Protein 5FYP (pdb70)

Structure (mmCIF, N/CA/C/O backbone):
data_5FYP
#
_entry.id   5FYP
#
_cell.length_a   135.210
_cell.length_b   135.210
_cell.length_c   112.470
_cell.angle_alpha   90.00
_cell.angle_beta   90.00
_cell.angle_gamma   90.00
#
_symmetry.space_group_name_H-M   'P 43 21 2'
#
loop_
_entity.id
_entity.type
_entity.pdbx_description
1 polymer 'PHOSPHOINOSITOL-SPECIFIC PHOSPHOLIPASE C'
2 non-polymer 'SULFATE ION'
3 non-polymer 'THIOCYANATE ION'
4 non-polymer DI(HYDROXYETHYL)ETHER
5 non-polymer 'CALCIUM ION'
6 water water
#
loop_
_atom_site.group_PDB
_atom_site.id
_atom_site.type_symbol
_atom_site.label_atom_id
_atom_site.label_alt_id
_atom_site.label_comp_id
_atom_site.label_asym_id
_atom_site.label_entity_id
_atom_site.label_seq_id
_atom_site.pdbx_PDB_ins_code
_atom_site.Cartn_x
_atom_site.Cartn_y
_atom_site.Cartn_z
_atom_site.occupancy
_atom_site.B_iso_or_equiv
_atom_site.auth_seq_id
_atom_site.auth_comp_id
_atom_site.auth_asym_id
_atom_site.auth_atom_id
_atom_site.pdbx_PDB_model_num
ATOM 1 N N . GLN A 1 2 ? 60.380 -33.475 -27.864 1.00 31.11 2 GLN A N 1
ATOM 2 C CA . GLN A 1 2 ? 58.924 -33.098 -27.788 1.00 28.99 2 GLN A CA 1
ATOM 3 C C . GLN A 1 2 ? 58.299 -33.627 -26.491 1.00 23.90 2 GLN A C 1
ATOM 4 O O . GLN A 1 2 ? 58.383 -34.828 -26.203 1.00 28.08 2 GLN A O 1
ATOM 10 N N . GLU A 1 3 ? 57.684 -32.754 -25.697 1.00 22.20 3 GLU A N 1
ATOM 11 C CA . GLU A 1 3 ? 57.125 -33.208 -24.409 1.00 18.10 3 GLU A CA 1
ATOM 12 C C . GLU A 1 3 ? 55.896 -34.080 -24.614 1.00 18.78 3 GLU A C 1
ATOM 13 O O . GLU A 1 3 ? 55.267 -34.046 -25.659 1.00 19.84 3 GLU A O 1
ATOM 19 N N . SER A 1 4 ? 55.515 -34.825 -23.585 1.00 19.47 4 SER A N 1
ATOM 20 C CA . SER A 1 4 ? 54.339 -35.682 -23.693 1.00 20.20 4 SER A CA 1
ATOM 21 C C . SER A 1 4 ? 53.524 -35.821 -22.402 1.00 19.68 4 SER A C 1
ATOM 22 O O . SER A 1 4 ? 53.180 -36.936 -22.001 1.00 24.22 4 SER A O 1
ATOM 25 N N . PRO A 1 5 ? 53.164 -34.697 -21.745 1.00 19.87 5 PRO A N 1
ATOM 26 C CA . PRO A 1 5 ? 52.270 -34.831 -20.595 1.00 21.50 5 PRO A CA 1
ATOM 27 C C . PRO A 1 5 ? 50.932 -35.380 -21.082 1.00 19.74 5 PRO A C 1
ATOM 28 O O . PRO A 1 5 ? 50.503 -35.124 -22.194 1.00 17.25 5 PRO A O 1
ATOM 32 N N . ALA A 1 6 ? 50.236 -36.067 -20.205 1.00 17.45 6 ALA A N 1
ATOM 33 C CA . ALA A 1 6 ? 48.981 -36.757 -20.564 1.00 20.59 6 ALA A CA 1
ATOM 34 C C . ALA A 1 6 ? 47.890 -35.835 -21.069 1.00 16.55 6 ALA A C 1
ATOM 35 O O . ALA A 1 6 ? 47.053 -36.255 -21.860 1.00 19.41 6 ALA A O 1
ATOM 37 N N . PHE A 1 7 ? 47.901 -34.581 -20.639 1.00 13.72 7 PHE A N 1
ATOM 38 C CA . PHE A 1 7 ? 46.829 -33.669 -20.996 1.00 12.64 7 PHE A CA 1
ATOM 39 C C . PHE A 1 7 ? 46.883 -33.192 -22.440 1.00 11.70 7 PHE A C 1
ATOM 40 O O . PHE A 1 7 ? 45.932 -32.547 -22.899 1.00 12.95 7 PHE A O 1
ATOM 48 N N . ILE A 1 8 ? 47.975 -33.461 -23.148 1.00 10.83 8 ILE A N 1
ATOM 49 C CA . ILE A 1 8 ? 48.119 -32.996 -24.544 1.00 11.02 8 ILE A CA 1
ATOM 50 C C . ILE A 1 8 ? 47.807 -34.163 -25.479 1.00 12.45 8 ILE A C 1
ATOM 51 O O . ILE A 1 8 ? 48.462 -35.191 -25.467 1.00 14.07 8 ILE A O 1
ATOM 56 N N . ASP A 1 9 ? 46.793 -33.984 -26.303 1.00 12.39 9 ASP A N 1
ATOM 57 C CA . ASP A 1 9 ? 46.506 -34.979 -27.351 1.00 13.33 9 ASP A CA 1
ATOM 58 C C . ASP A 1 9 ? 47.707 -35.011 -28.304 1.00 13.16 9 ASP A C 1
ATOM 59 O O . ASP A 1 9 ? 48.034 -33.991 -28.864 1.00 14.51 9 ASP A O 1
ATOM 64 N N . PRO A 1 10 ? 48.320 -36.213 -28.526 1.00 15.71 10 PRO A N 1
ATOM 65 C CA . PRO A 1 10 ? 49.490 -36.271 -29.393 1.00 16.48 10 PRO A CA 1
ATOM 66 C C . PRO A 1 10 ? 49.234 -35.773 -30.828 1.00 15.77 10 PRO A C 1
ATOM 67 O O . PRO A 1 10 ? 50.160 -35.325 -31.490 1.00 16.81 10 PRO A O 1
ATOM 71 N N . ALA A 1 11 ? 47.978 -35.794 -31.273 1.00 14.59 11 ALA A N 1
ATOM 72 C CA . ALA A 1 11 ? 47.632 -35.276 -32.608 1.00 11.80 11 ALA A CA 1
ATOM 73 C C . ALA A 1 11 ? 47.864 -33.758 -32.704 1.00 13.46 11 ALA A C 1
ATOM 74 O O . ALA A 1 11 ? 47.924 -33.213 -33.808 1.00 15.29 11 ALA A O 1
ATOM 76 N N . SER A 1 12 ? 47.981 -33.084 -31.564 1.00 12.80 12 SER A N 1
ATOM 77 C CA . SER A 1 12 ? 48.192 -31.650 -31.558 1.00 12.84 12 SER A CA 1
ATOM 78 C C . SER A 1 12 ? 49.508 -31.223 -32.218 1.00 12.41 12 SER A C 1
ATOM 79 O O . SER A 1 12 ? 49.598 -30.146 -32.787 1.00 12.89 12 SER A O 1
ATOM 82 N N . TRP A 1 13 ? 50.534 -32.054 -32.105 1.00 13.88 13 TRP A N 1
ATOM 83 C CA . TRP A 1 13 ? 51.875 -31.635 -32.471 1.00 14.46 13 TRP A CA 1
ATOM 84 C C . TRP A 1 13 ? 52.020 -31.268 -33.938 1.00 14.61 13 TRP A C 1
ATOM 85 O O . TRP A 1 13 ? 52.672 -30.281 -34.265 1.00 14.35 13 TRP A O 1
ATOM 96 N N A ASN A 1 14 ? 51.377 -32.036 -34.810 0.50 14.38 14 ASN A N 1
ATOM 97 N N B ASN A 1 14 ? 51.375 -32.032 -34.813 0.50 14.83 14 ASN A N 1
ATOM 98 C CA A ASN A 1 14 ? 51.420 -31.763 -36.243 0.50 13.86 14 ASN A CA 1
ATOM 99 C CA B ASN A 1 14 ? 51.410 -31.734 -36.248 0.50 14.24 14 ASN A CA 1
ATOM 100 C C A ASN A 1 14 ? 50.271 -30.871 -36.720 0.50 13.91 14 ASN A C 1
ATOM 101 C C B ASN A 1 14 ? 50.270 -30.859 -36.723 0.50 14.37 14 ASN A C 1
ATOM 102 O O A ASN A 1 14 ? 50.078 -30.722 -37.919 0.50 16.40 14 ASN A O 1
ATOM 103 O O B ASN A 1 14 ? 50.076 -30.719 -37.921 0.50 16.85 14 ASN A O 1
ATOM 112 N N . THR A 1 15 ? 49.563 -30.220 -35.794 1.00 12.47 15 THR A N 1
ATOM 113 C CA . THR A 1 15 ? 48.451 -29.354 -36.145 1.00 11.47 15 THR A CA 1
ATOM 114 C C . THR A 1 15 ? 48.918 -27.905 -36.098 1.00 10.99 15 THR A C 1
ATOM 115 O O . THR A 1 15 ? 49.566 -27.501 -35.145 1.00 11.43 15 THR A O 1
ATOM 119 N N . PRO A 1 16 ? 48.536 -27.072 -37.092 1.00 11.09 16 PRO A N 1
ATOM 120 C CA . PRO A 1 16 ? 48.767 -25.639 -36.996 1.00 10.41 16 PRO A CA 1
ATOM 121 C C . PRO A 1 16 ? 48.231 -25.084 -35.684 1.00 9.85 16 PRO A C 1
ATOM 122 O O . PRO A 1 16 ? 47.173 -25.514 -35.232 1.00 9.66 16 PRO A O 1
ATOM 126 N N . PHE A 1 17 ? 48.926 -24.123 -35.107 1.00 9.14 17 PHE A N 1
ATOM 127 C CA . PHE A 1 17 ? 48.514 -23.609 -33.799 1.00 8.87 17 PHE A CA 1
ATOM 128 C C . PHE A 1 17 ? 47.079 -23.114 -33.775 1.00 8.38 17 PHE A C 1
ATOM 129 O O . PHE A 1 17 ? 46.371 -23.286 -32.782 1.00 8.67 17 PHE A O 1
ATOM 137 N N . ASN A 1 18 ? 46.653 -22.486 -34.874 1.00 8.33 18 ASN A N 1
ATOM 138 C CA . ASN A 1 18 ? 45.286 -21.992 -34.988 1.00 8.19 18 ASN A CA 1
ATOM 139 C C . ASN A 1 18 ? 44.231 -23.096 -35.070 1.00 8.71 18 ASN A C 1
ATOM 140 O O . ASN A 1 18 ? 43.051 -22.818 -34.888 1.00 8.99 18 ASN A O 1
ATOM 145 N N . GLY A 1 19 ? 44.663 -24.328 -35.356 1.00 8.32 19 GLY A N 1
ATOM 146 C CA . GLY A 1 19 ? 43.757 -25.486 -35.341 1.00 9.17 19 GLY A CA 1
ATOM 147 C C . GLY A 1 19 ? 43.718 -26.249 -34.051 1.00 8.77 19 GLY A C 1
ATOM 148 O O . GLY A 1 19 ? 43.131 -27.349 -34.030 1.00 10.02 19 GLY A O 1
ATOM 149 N N . ILE A 1 20 ? 44.299 -25.697 -32.985 1.00 8.68 20 ILE A N 1
ATOM 150 C CA . ILE A 1 20 ? 44.372 -26.364 -31.691 1.00 9.16 20 ILE A CA 1
ATOM 151 C C . ILE A 1 20 ? 43.487 -25.623 -30.675 1.00 8.58 20 ILE A C 1
ATOM 152 O O . ILE A 1 20 ? 43.552 -24.395 -30.547 1.00 8.71 20 ILE A O 1
ATOM 157 N N . ALA A 1 21 ? 42.677 -26.398 -29.968 1.00 8.85 21 ALA A N 1
ATOM 158 C CA . ALA A 1 21 ? 41.858 -25.927 -28.851 1.00 8.56 21 ALA A CA 1
ATOM 159 C C . ALA A 1 21 ? 42.574 -26.229 -27.535 1.00 8.65 21 ALA A C 1
ATOM 160 O O . ALA A 1 21 ? 43.138 -27.320 -27.344 1.00 9.57 21 ALA A O 1
ATOM 162 N N . GLN A 1 22 ? 42.467 -25.292 -26.610 1.00 8.33 22 GLN A N 1
ATOM 163 C CA . GLN A 1 22 ? 43.096 -25.388 -25.308 1.00 8.09 22 GLN A CA 1
ATOM 164 C C . GLN A 1 22 ? 42.168 -24.951 -24.202 1.00 7.63 22 GLN A C 1
ATOM 165 O O . GLN A 1 22 ? 41.426 -23.955 -24.330 1.00 8.20 22 GLN A O 1
ATOM 171 N N . VAL A 1 23 ? 42.328 -25.578 -23.055 1.00 7.98 23 VAL A N 1
ATOM 172 C CA . VAL A 1 23 ? 41.913 -25.009 -21.769 1.00 7.90 23 VAL A CA 1
ATOM 173 C C . VAL A 1 23 ? 42.991 -24.005 -21.356 1.00 7.83 23 VAL A C 1
ATOM 174 O O . VAL A 1 23 ? 44.181 -24.336 -21.323 1.00 8.66 23 VAL A O 1
ATOM 178 N N . ALA A 1 24 ? 42.551 -22.795 -21.046 1.00 7.76 24 ALA A N 1
ATOM 179 C CA . ALA A 1 24 ? 43.408 -21.724 -20.547 1.00 7.66 24 ALA A CA 1
ATOM 180 C C . ALA A 1 24 ? 42.979 -21.399 -19.132 1.00 7.53 24 ALA A C 1
ATOM 181 O O . ALA A 1 24 ? 41.845 -21.646 -18.719 1.00 8.19 24 ALA A O 1
ATOM 183 N N . CYS A 1 25 ? 43.883 -20.791 -18.363 1.00 8.24 25 CYS A N 1
ATOM 184 C CA . CYS A 1 25 ? 43.480 -20.296 -17.065 1.00 8.79 25 CYS A CA 1
ATOM 185 C C . CYS A 1 25 ? 42.745 -18.967 -17.207 1.00 9.42 25 CYS A C 1
ATOM 186 O O . CYS A 1 25 ? 42.827 -18.332 -18.215 1.00 14.50 25 CYS A O 1
ATOM 189 N N . HIS A 1 26 ? 42.065 -18.559 -16.147 1.00 7.76 26 HIS A N 1
ATOM 190 C CA . HIS A 1 26 ? 41.547 -17.217 -16.017 1.00 7.52 26 HIS A CA 1
ATOM 191 C C . HIS A 1 26 ? 42.132 -16.626 -14.725 1.00 7.16 26 HIS A C 1
ATOM 192 O O . HIS A 1 26 ? 41.833 -17.114 -13.629 1.00 8.64 26 HIS A O 1
ATOM 199 N N . ASN A 1 27 ? 43.006 -15.633 -14.851 1.00 7.64 27 ASN A N 1
ATOM 200 C CA . ASN A 1 27 ? 43.576 -14.957 -13.686 1.00 7.80 27 ASN A CA 1
ATOM 201 C C . ASN A 1 27 ? 44.324 -15.901 -12.750 1.00 8.53 27 ASN A C 1
ATOM 202 O O . ASN A 1 27 ? 44.318 -15.723 -11.517 1.00 9.25 27 ASN A O 1
ATOM 207 N N . CYS A 1 28 ? 45.053 -16.873 -13.309 1.00 8.32 28 CYS A N 1
ATOM 208 C CA . CYS A 1 28 ? 45.715 -17.873 -12.464 1.00 9.08 28 CYS A CA 1
ATOM 209 C C . CYS A 1 28 ? 46.922 -17.431 -11.674 1.00 9.25 28 CYS A C 1
ATOM 210 O O . CYS A 1 28 ? 47.498 -18.235 -10.948 1.00 11.52 28 CYS A O 1
ATOM 213 N N . TYR A 1 29 ? 47.287 -16.163 -11.809 1.00 8.86 29 TYR A N 1
ATOM 214 C CA . TYR A 1 29 ? 48.236 -15.530 -10.893 1.00 8.90 29 TYR A CA 1
ATOM 215 C C . TYR A 1 29 ? 47.661 -15.285 -9.494 1.00 9.78 29 TYR A C 1
ATOM 216 O O . TYR A 1 29 ? 48.407 -14.998 -8.553 1.00 10.43 29 TYR A O 1
ATOM 225 N N . GLU A 1 30 ? 46.354 -15.342 -9.344 1.00 9.09 30 GLU A N 1
ATOM 226 C CA . GLU A 1 30 ? 45.741 -15.142 -8.040 1.00 9.31 30 GLU A CA 1
ATOM 227 C C . GLU A 1 30 ? 45.935 -16.374 -7.162 1.00 11.00 30 GLU A C 1
ATOM 228 O O . GLU A 1 30 ? 45.777 -17.521 -7.595 1.00 11.29 30 GLU A O 1
ATOM 234 N N . LYS A 1 31 ? 46.275 -16.103 -5.898 1.00 11.89 31 LYS A N 1
ATOM 235 C CA . LYS A 1 31 ? 46.559 -17.166 -4.940 1.00 11.76 31 LYS A CA 1
ATOM 236 C C . LYS A 1 31 ? 45.416 -18.155 -4.815 1.00 11.90 31 LYS A C 1
ATOM 237 O O . LYS A 1 31 ? 45.614 -19.339 -4.547 1.00 13.78 31 LYS A O 1
ATOM 243 N N . GLN A 1 32 ? 44.190 -17.665 -4.967 1.00 11.38 32 GLN A N 1
ATOM 244 C CA . GLN A 1 32 ? 43.008 -18.520 -4.836 1.00 12.84 32 GLN A CA 1
ATOM 245 C C . GLN A 1 32 ? 42.863 -19.558 -5.940 1.00 12.37 32 GLN A C 1
ATOM 246 O O . GLN A 1 32 ? 42.119 -20.520 -5.777 1.00 15.22 32 GLN A O 1
ATOM 252 N N . TYR A 1 33 ? 43.548 -19.367 -7.071 1.00 11.30 33 TYR A N 1
ATOM 253 C CA . TYR A 1 33 ? 43.388 -20.281 -8.209 1.00 11.56 33 TYR A CA 1
ATOM 254 C C . TYR A 1 33 ? 44.551 -21.253 -8.400 1.00 11.04 33 TYR A C 1
ATOM 255 O O . TYR A 1 33 ? 44.406 -22.250 -9.097 1.00 12.25 33 TYR A O 1
ATOM 264 N N . ALA A 1 34 ? 45.681 -20.989 -7.739 1.00 11.68 34 ALA A N 1
ATOM 265 C CA . ALA A 1 34 ? 46.843 -21.880 -7.841 1.00 12.22 34 ALA A CA 1
ATOM 266 C C . ALA A 1 34 ? 47.790 -21.530 -6.702 1.00 11.78 34 ALA A C 1
ATOM 267 O O . ALA A 1 34 ? 47.936 -20.355 -6.354 1.00 13.43 34 ALA A O 1
ATOM 269 N N . ASN A 1 35 ? 48.471 -22.534 -6.177 1.00 14.04 35 ASN A N 1
ATOM 270 C CA . ASN A 1 35 ? 49.394 -22.292 -5.060 1.00 16.39 35 ASN A CA 1
ATOM 271 C C . ASN A 1 35 ? 50.650 -21.529 -5.507 1.00 13.91 35 ASN A C 1
ATOM 272 O O . ASN A 1 35 ? 51.130 -20.663 -4.795 1.00 17.67 35 ASN A O 1
ATOM 277 N N . THR A 1 36 ? 51.120 -21.838 -6.712 1.00 12.58 36 THR A N 1
ATOM 278 C CA . THR A 1 36 ? 52.218 -21.107 -7.346 1.00 11.97 36 THR A CA 1
ATOM 279 C C . THR A 1 36 ? 51.848 -20.875 -8.796 1.00 10.22 36 THR A C 1
ATOM 280 O O . THR A 1 36 ? 51.141 -21.684 -9.418 1.00 10.99 36 THR A O 1
ATOM 284 N N . PHE A 1 37 ? 52.371 -19.814 -9.371 1.00 9.39 37 PHE A N 1
ATOM 285 C CA . PHE A 1 37 ? 52.128 -19.529 -10.783 1.00 10.13 37 PHE A CA 1
ATOM 286 C C . PHE A 1 37 ? 52.710 -20.675 -11.634 1.00 10.02 37 PHE A C 1
ATOM 287 O O . PHE A 1 37 ? 52.061 -21.152 -12.568 1.00 10.76 37 PHE A O 1
ATOM 295 N N A SER A 1 38 ? 53.920 -21.115 -11.289 0.50 11.79 38 SER A N 1
ATOM 296 N N B SER A 1 38 ? 53.927 -21.122 -11.287 0.50 10.79 38 SER A N 1
ATOM 297 C CA A SER A 1 38 ? 54.579 -22.168 -12.064 0.50 13.39 38 SER A CA 1
ATOM 298 C CA B SER A 1 38 ? 54.594 -22.190 -12.061 0.50 12.54 38 SER A CA 1
ATOM 299 C C A SER A 1 38 ? 53.771 -23.466 -12.078 0.50 11.75 38 SER A C 1
ATOM 300 C C B SER A 1 38 ? 53.767 -23.468 -12.082 0.50 11.40 38 SER A C 1
ATOM 301 O O A SER A 1 38 ? 53.776 -24.184 -13.083 0.50 12.00 38 SER A O 1
ATOM 302 O O B SER A 1 38 ? 53.774 -24.185 -13.083 0.50 11.56 38 SER A O 1
ATOM 307 N N . SER A 1 39 ? 53.066 -23.771 -10.984 1.00 10.98 39 SER A N 1
ATOM 308 C CA . SER A 1 39 ? 52.283 -25.006 -10.910 1.00 11.76 39 SER A CA 1
ATOM 309 C C . SER A 1 39 ? 51.173 -25.063 -11.953 1.00 10.66 39 SER A C 1
ATOM 310 O O . SER A 1 39 ? 50.724 -26.160 -12.287 1.00 11.42 39 SER A O 1
ATOM 313 N N . VAL A 1 40 ? 50.714 -23.913 -12.457 1.00 9.64 40 VAL A N 1
ATOM 314 C CA . VAL A 1 40 ? 49.657 -23.879 -13.465 1.00 10.04 40 VAL A CA 1
ATOM 315 C C . VAL A 1 40 ? 50.107 -24.699 -14.693 1.00 9.42 40 VAL A C 1
ATOM 316 O O . VAL A 1 40 ? 49.283 -25.364 -15.358 1.00 10.22 40 VAL A O 1
ATOM 320 N N . LEU A 1 41 ? 51.409 -24.661 -14.998 1.00 9.98 41 LEU A N 1
ATOM 321 C CA . LEU A 1 41 ? 51.987 -25.375 -16.131 1.00 10.07 41 LEU A CA 1
ATOM 322 C C . LEU A 1 41 ? 52.006 -26.904 -15.929 1.00 10.55 41 LEU A C 1
ATOM 323 O O . LEU A 1 41 ? 52.312 -27.651 -16.862 1.00 12.40 41 LEU A O 1
ATOM 328 N N . ASP A 1 42 ? 51.621 -27.393 -14.752 1.00 11.29 42 ASP A N 1
ATOM 329 C CA . ASP A 1 42 ? 51.352 -28.841 -14.628 1.00 11.55 42 ASP A CA 1
ATOM 330 C C . ASP A 1 42 ? 50.065 -29.256 -15.334 1.00 11.44 42 ASP A C 1
ATOM 331 O O . ASP A 1 42 ? 49.857 -30.445 -15.576 1.00 13.87 42 ASP A O 1
ATOM 336 N N . SER A 1 43 ? 49.215 -28.273 -15.664 1.00 10.88 43 SER A N 1
ATOM 337 C CA . SER A 1 43 ? 47.860 -28.545 -16.178 1.00 11.52 43 SER A CA 1
ATOM 338 C C . SER A 1 43 ? 47.542 -27.979 -17.543 1.00 10.34 43 SER A C 1
ATOM 339 O O . SER A 1 43 ? 46.740 -28.556 -18.256 1.00 10.66 43 SER A O 1
ATOM 342 N N . VAL A 1 44 ? 48.066 -26.795 -17.857 1.00 9.83 44 VAL A N 1
ATOM 343 C CA . VAL A 1 44 ? 47.724 -26.064 -19.088 1.00 9.20 44 VAL A CA 1
ATOM 344 C C . VAL A 1 44 ? 48.978 -25.395 -19.651 1.00 8.55 44 VAL A C 1
ATOM 345 O O . VAL A 1 44 ? 50.022 -25.335 -18.990 1.00 9.81 44 VAL A O 1
ATOM 349 N N . ARG A 1 45 ? 48.851 -24.825 -20.855 1.00 8.45 45 ARG A N 1
ATOM 350 C CA . ARG A 1 45 ? 49.908 -24.107 -21.552 1.00 8.59 45 ARG A CA 1
ATOM 351 C C . ARG A 1 45 ? 49.534 -22.662 -21.869 1.00 8.12 45 ARG A C 1
ATOM 352 O O . ARG A 1 45 ? 50.285 -21.993 -22.555 1.00 9.46 45 ARG A O 1
ATOM 360 N N . THR A 1 46 ? 48.417 -22.189 -21.327 1.00 8.10 46 THR A N 1
ATOM 361 C CA . THR A 1 46 ? 47.976 -20.792 -21.531 1.00 7.90 46 THR A CA 1
ATOM 362 C C . THR A 1 46 ? 47.629 -20.216 -20.189 1.00 7.73 46 THR A C 1
ATOM 363 O O . THR A 1 46 ? 46.727 -20.722 -19.496 1.00 8.50 46 THR A O 1
ATOM 367 N N . LEU A 1 47 ? 48.333 -19.137 -19.835 1.00 7.95 47 LEU A N 1
ATOM 368 C CA . LEU A 1 47 ? 48.284 -18.496 -18.501 1.00 8.89 47 LEU A CA 1
ATOM 369 C C . LEU A 1 47 ? 47.913 -17.045 -18.641 1.00 8.78 47 LEU A C 1
ATOM 370 O O . LEU A 1 47 ? 47.708 -16.551 -19.749 1.00 11.04 47 LEU A O 1
ATOM 375 N N . GLU A 1 48 ? 47.753 -16.345 -17.517 1.00 7.67 48 GLU A N 1
ATOM 376 C CA . GLU A 1 48 ? 47.277 -14.953 -17.528 1.00 7.69 48 GLU A CA 1
ATOM 377 C C . GLU A 1 48 ? 47.902 -14.193 -16.370 1.00 7.67 48 GLU A C 1
ATOM 378 O O . GLU A 1 48 ? 47.985 -14.708 -15.261 1.00 9.10 48 GLU A O 1
ATOM 384 N N . LEU A 1 49 ? 48.271 -12.946 -16.650 1.00 7.47 49 LEU A N 1
ATOM 385 C CA . LEU A 1 49 ? 48.776 -11.993 -15.680 1.00 7.81 49 LEU A CA 1
ATOM 386 C C . LEU A 1 49 ? 48.043 -10.681 -15.850 1.00 7.73 49 LEU A C 1
ATOM 387 O O . LEU A 1 49 ? 48.037 -10.131 -16.947 1.00 9.58 49 LEU A O 1
ATOM 392 N N . ASP A 1 50 ? 47.495 -10.130 -14.752 1.00 7.96 50 ASP A N 1
ATOM 393 C CA . ASP A 1 50 ? 46.948 -8.773 -14.757 1.00 7.94 50 ASP A CA 1
ATOM 394 C C . ASP A 1 50 ? 48.030 -7.834 -14.248 1.00 7.98 50 ASP A C 1
ATOM 395 O O . ASP A 1 50 ? 48.575 -8.062 -13.149 1.00 10.26 50 ASP A O 1
ATOM 400 N N . PHE A 1 51 ? 48.334 -6.774 -15.014 1.00 7.80 51 PHE A N 1
ATOM 401 C CA . PHE A 1 51 ? 49.479 -5.949 -14.631 1.00 7.95 51 PHE A CA 1
ATOM 402 C C . PHE A 1 51 ? 49.146 -4.474 -14.597 1.00 7.92 51 PHE A C 1
ATOM 403 O O . PHE A 1 51 ? 48.434 -3.930 -15.449 1.00 8.35 51 PHE A O 1
ATOM 411 N N . TRP A 1 52 ? 49.690 -3.845 -13.565 1.00 8.08 52 TRP A N 1
ATOM 412 C CA . TRP A 1 52 ? 49.403 -2.453 -13.168 1.00 8.81 52 TRP A CA 1
ATOM 413 C C . TRP A 1 52 ? 50.677 -1.654 -13.207 1.00 9.11 52 TRP A C 1
ATOM 414 O O . TRP A 1 52 ? 51.763 -2.132 -12.838 1.00 9.86 52 TRP A O 1
ATOM 425 N N . ASP A 1 53 ? 50.558 -0.399 -13.625 1.00 9.17 53 ASP A N 1
ATOM 426 C CA . ASP A 1 53 ? 51.689 0.522 -13.574 1.00 9.98 53 ASP A CA 1
ATOM 427 C C . ASP A 1 53 ? 52.007 0.973 -12.149 1.00 10.83 53 ASP A C 1
ATOM 428 O O . ASP A 1 53 ? 53.155 1.175 -11.775 1.00 12.79 53 ASP A O 1
ATOM 433 N N A GLN A 1 54 ? 50.950 1.198 -11.367 0.50 11.22 54 GLN A N 1
ATOM 434 N N B GLN A 1 54 ? 50.958 1.175 -11.360 0.50 9.50 54 GLN A N 1
ATOM 435 C CA A GLN A 1 54 ? 51.062 1.832 -10.047 0.50 13.50 54 GLN A CA 1
ATOM 436 C CA B GLN A 1 54 ? 51.107 1.791 -10.042 0.50 10.12 54 GLN A CA 1
ATOM 437 C C A GLN A 1 54 ? 50.816 0.801 -8.932 0.50 12.59 54 GLN A C 1
ATOM 438 C C B GLN A 1 54 ? 50.805 0.802 -8.924 0.50 10.91 54 GLN A C 1
ATOM 439 O O A GLN A 1 54 ? 50.215 -0.243 -9.159 0.50 12.52 54 GLN A O 1
ATOM 440 O O B GLN A 1 54 ? 50.213 -0.246 -9.155 0.50 10.65 54 GLN A O 1
ATOM 451 N N . ARG A 1 55 ? 51.269 1.123 -7.726 1.00 11.27 55 ARG A N 1
ATOM 452 C CA . ARG A 1 55 ? 51.061 0.267 -6.544 1.00 12.01 55 ARG A CA 1
ATOM 453 C C . ARG A 1 55 ? 49.607 0.260 -6.139 1.00 11.17 55 ARG A C 1
ATOM 454 O O . ARG A 1 55 ? 49.086 -0.757 -5.680 1.00 12.95 55 ARG A O 1
ATOM 462 N N . ASP A 1 56 ? 48.957 1.393 -6.299 1.00 14.37 56 ASP A N 1
ATOM 463 C CA . ASP A 1 56 ? 47.514 1.508 -6.220 1.00 14.81 56 ASP A CA 1
ATOM 464 C C . ASP A 1 56 ? 47.022 2.137 -7.513 1.00 15.84 56 ASP A C 1
ATOM 465 O O . ASP A 1 56 ? 47.608 1.882 -8.522 1.00 17.63 56 ASP A O 1
ATOM 470 N N . ALA A 1 57 ? 45.923 2.870 -7.507 1.00 17.24 57 ALA A N 1
ATOM 471 C CA . ALA A 1 57 ? 45.401 3.475 -8.720 1.00 20.38 57 ALA A CA 1
ATOM 472 C C . ALA A 1 57 ? 46.148 4.718 -9.165 1.00 15.82 57 ALA A C 1
ATOM 473 O O . ALA A 1 57 ? 46.005 5.126 -10.310 1.00 18.65 57 ALA A O 1
ATOM 475 N N . VAL A 1 58 ? 46.915 5.334 -8.267 1.00 14.23 58 VAL A N 1
ATOM 476 C CA . VAL A 1 58 ? 47.416 6.692 -8.491 1.00 13.83 58 VAL A CA 1
ATOM 477 C C . VAL A 1 58 ? 48.864 6.913 -8.104 1.00 12.69 58 VAL A C 1
ATOM 478 O O . VAL A 1 58 ? 49.368 8.021 -8.271 1.00 14.27 58 VAL A O 1
ATOM 482 N N . SER A 1 59 ? 49.538 5.907 -7.557 1.00 12.04 59 SER A N 1
ATOM 483 C CA . SER A 1 59 ? 50.844 6.129 -6.947 1.00 11.73 59 SER A CA 1
ATOM 484 C C . SER A 1 59 ? 51.694 4.877 -6.888 1.00 11.59 59 SER A C 1
ATOM 485 O O . SER A 1 59 ? 51.194 3.768 -6.888 1.00 12.30 59 SER A O 1
ATOM 488 N N . GLY A 1 60 ? 52.993 5.081 -6.762 1.00 11.47 60 GLY A N 1
ATOM 489 C CA . GLY A 1 60 ? 53.931 4.007 -6.477 1.00 9.89 60 GLY A CA 1
ATOM 490 C C . GLY A 1 60 ? 54.558 3.273 -7.631 1.00 11.48 60 GLY A C 1
ATOM 491 O O . GLY A 1 60 ? 55.272 2.297 -7.399 1.00 13.54 60 GLY A O 1
ATOM 492 N N . GLY A 1 61 ? 54.376 3.747 -8.847 1.00 12.40 61 GLY A N 1
ATOM 493 C CA . GLY A 1 61 ? 55.113 3.162 -9.972 1.00 14.20 61 GLY A CA 1
ATOM 494 C C . GLY A 1 61 ? 56.606 3.440 -9.971 1.00 14.38 61 GLY A C 1
ATOM 495 O O . GLY A 1 61 ? 57.071 4.377 -9.317 1.00 16.39 61 GLY A O 1
ATOM 496 N N . SER A 1 62 ? 57.341 2.608 -10.705 1.00 16.18 62 SER A N 1
ATOM 497 C CA . SER A 1 62 ? 58.773 2.825 -10.968 1.00 15.75 62 SER A CA 1
ATOM 498 C C . SER A 1 62 ? 59.092 2.487 -12.415 1.00 14.22 62 SER A C 1
ATOM 499 O O . SER A 1 62 ? 58.323 1.781 -13.087 1.00 13.85 62 SER A O 1
ATOM 502 N N . PRO A 1 63 ? 60.200 3.016 -12.932 1.00 14.95 63 PRO A N 1
ATOM 503 C CA . PRO A 1 63 ? 60.459 2.760 -14.350 1.00 14.09 63 PRO A CA 1
ATOM 504 C C . PRO A 1 63 ? 60.752 1.305 -14.633 1.00 13.11 63 PRO A C 1
ATOM 505 O O . PRO A 1 63 ? 61.342 0.615 -13.800 1.00 14.46 63 PRO A O 1
ATOM 509 N N . HIS A 1 64 ? 60.321 0.846 -15.799 1.00 12.22 64 HIS A N 1
ATOM 510 C CA . HIS A 1 64 ? 60.730 -0.478 -16.303 1.00 12.99 64 HIS A CA 1
ATOM 511 C C . HIS A 1 64 ? 60.199 -1.626 -15.452 1.00 12.33 64 HIS A C 1
ATOM 512 O O . HIS A 1 64 ? 60.770 -2.682 -15.439 1.00 17.89 64 HIS A O 1
ATOM 519 N N A HIS A 1 65 ? 59.111 -1.359 -14.735 0.50 12.15 65 HIS A N 1
ATOM 520 N N B HIS A 1 65 ? 59.133 -1.359 -14.706 0.50 11.51 65 HIS A N 1
ATOM 521 C CA A HIS A 1 65 ? 58.532 -2.251 -13.733 0.50 11.68 65 HIS A CA 1
ATOM 522 C CA B HIS A 1 65 ? 58.549 -2.320 -13.758 0.50 11.70 65 HIS A CA 1
ATOM 523 C C A HIS A 1 65 ? 57.034 -2.160 -13.759 0.50 10.45 65 HIS A C 1
ATOM 524 C C B HIS A 1 65 ? 57.045 -2.172 -13.750 0.50 10.68 65 HIS A C 1
ATOM 525 O O A HIS A 1 65 ? 56.504 -1.085 -13.954 0.50 10.80 65 HIS A O 1
ATOM 526 O O B HIS A 1 65 ? 56.524 -1.088 -13.954 0.50 10.74 65 HIS A O 1
ATOM 539 N N . TRP A 1 66 ? 56.368 -3.291 -13.538 1.00 9.57 66 TRP A N 1
ATOM 540 C CA . TRP A 1 66 ? 54.914 -3.314 -13.359 1.00 9.68 66 TRP A CA 1
ATOM 541 C C . TRP A 1 66 ? 54.584 -4.275 -12.216 1.00 10.12 66 TRP A C 1
ATOM 542 O O . TRP A 1 66 ? 55.335 -5.211 -11.961 1.00 10.85 66 TRP A O 1
ATOM 553 N N . PHE A 1 67 ? 53.431 -4.042 -11.579 1.00 9.17 67 PHE A N 1
ATOM 554 C CA . PHE A 1 67 ? 52.917 -4.881 -10.498 1.00 9.07 67 PHE A CA 1
ATOM 555 C C . PHE A 1 67 ? 51.955 -5.913 -11.069 1.00 9.10 67 PHE A C 1
ATOM 556 O O . PHE A 1 67 ? 51.347 -5.679 -12.126 1.00 9.39 67 PHE A O 1
ATOM 564 N N . VAL A 1 68 ? 51.744 -7.009 -10.337 1.00 9.20 68 VAL A N 1
ATOM 565 C CA . VAL A 1 68 ? 50.741 -8.011 -10.706 1.00 8.71 68 VAL A CA 1
ATOM 566 C C . VAL A 1 68 ? 49.797 -8.200 -9.524 1.00 9.40 68 VAL A C 1
ATOM 567 O O . VAL A 1 68 ? 50.210 -8.622 -8.440 1.00 9.61 68 VAL A O 1
ATOM 571 N N . ARG A 1 69 ? 48.518 -7.917 -9.783 1.00 8.78 69 ARG A N 1
ATOM 572 C CA . ARG A 1 69 ? 47.435 -8.059 -8.804 1.00 9.44 69 ARG A CA 1
ATOM 573 C C . ARG A 1 69 ? 46.112 -7.931 -9.539 1.00 9.38 69 ARG A C 1
ATOM 574 O O . ARG A 1 69 ? 46.081 -7.452 -10.691 1.00 9.86 69 ARG A O 1
ATOM 582 N N . HIS A 1 70 ? 45.028 -8.270 -8.853 1.00 10.31 70 HIS A N 1
ATOM 583 C CA . HIS A 1 70 ? 43.718 -8.169 -9.457 1.00 11.69 70 HIS A CA 1
ATOM 584 C C . HIS A 1 70 ? 43.079 -6.783 -9.311 1.00 13.93 70 HIS A C 1
ATOM 585 O O . HIS A 1 70 ? 42.595 -6.222 -10.291 1.00 18.46 70 HIS A O 1
ATOM 592 N N . ASN A 1 71 ? 43.064 -6.271 -8.096 1.00 15.17 71 ASN A N 1
ATOM 593 C CA . ASN A 1 71 ? 42.306 -5.062 -7.810 1.00 18.43 71 ASN A CA 1
ATOM 594 C C . ASN A 1 71 ? 43.133 -3.788 -7.899 1.00 14.35 71 ASN A C 1
ATOM 595 O O . ASN A 1 71 ? 44.337 -3.849 -7.833 1.00 13.63 71 ASN A O 1
ATOM 600 N N . PRO A 1 72 ? 42.473 -2.623 -8.080 1.00 15.14 72 PRO A N 1
ATOM 601 C CA . PRO A 1 72 ? 43.237 -1.373 -8.175 1.00 14.94 72 PRO A CA 1
ATOM 602 C C . PRO A 1 72 ? 44.108 -1.078 -6.983 1.00 14.52 72 PRO A C 1
ATOM 603 O O . PRO A 1 72 ? 45.183 -0.518 -7.148 1.00 15.78 72 PRO A O 1
ATOM 607 N N . GLY A 1 73 ? 43.647 -1.440 -5.795 1.00 17.43 73 GLY A N 1
ATOM 608 C CA . GLY A 1 73 ? 44.484 -1.279 -4.572 1.00 22.31 73 GLY A CA 1
ATOM 609 C C . GLY A 1 73 ? 44.288 0.057 -3.797 1.00 27.98 73 GLY A C 1
ATOM 610 O O . GLY A 1 73 ? 44.892 0.290 -2.700 1.00 32.71 73 GLY A O 1
ATOM 611 N N . SER A 1 78 ? 46.868 -3.968 -2.496 1.00 33.97 78 SER A N 1
ATOM 612 C CA . SER A 1 78 ? 47.696 -3.153 -3.409 1.00 24.98 78 SER A CA 1
ATOM 613 C C . SER A 1 78 ? 49.038 -3.838 -3.725 1.00 21.69 78 SER A C 1
ATOM 614 O O . SER A 1 78 ? 49.388 -4.886 -3.185 1.00 27.06 78 SER A O 1
ATOM 617 N N . GLY A 1 79 ? 49.807 -3.225 -4.608 1.00 17.63 79 GLY A N 1
ATOM 618 C CA . GLY A 1 79 ? 51.159 -3.700 -4.843 1.00 14.32 79 GLY A CA 1
ATOM 619 C C . GLY A 1 79 ? 51.086 -4.969 -5.633 1.00 12.06 79 GLY A C 1
ATOM 620 O O . GLY A 1 79 ? 50.435 -5.000 -6.658 1.00 12.27 79 GLY A O 1
ATOM 621 N N . ASN A 1 80 ? 51.802 -5.978 -5.146 1.00 11.53 80 ASN A N 1
ATOM 622 C CA . ASN A 1 80 ? 51.766 -7.292 -5.748 1.00 11.52 80 ASN A CA 1
ATOM 623 C C . ASN A 1 80 ? 50.926 -8.187 -4.884 1.00 11.56 80 ASN A C 1
ATOM 624 O O . ASN A 1 80 ? 51.105 -8.259 -3.669 1.00 14.06 80 ASN A O 1
ATOM 629 N N . ASP A 1 81 ? 49.978 -8.870 -5.505 1.00 11.58 81 ASP A N 1
ATOM 630 C CA . ASP A 1 81 ? 49.100 -9.823 -4.815 1.00 11.19 81 ASP A CA 1
ATOM 631 C C . ASP A 1 81 ? 48.911 -10.992 -5.763 1.00 10.64 81 ASP A C 1
ATOM 632 O O . ASP A 1 81 ? 48.067 -10.939 -6.667 1.00 10.92 81 ASP A O 1
ATOM 637 N N . ASN A 1 82 ? 49.799 -11.975 -5.657 1.00 10.24 82 ASN A N 1
ATOM 638 C CA . ASN A 1 82 ? 49.861 -13.040 -6.640 1.00 9.69 82 ASN A CA 1
ATOM 639 C C . ASN A 1 82 ? 50.669 -14.203 -6.082 1.00 9.66 82 ASN A C 1
ATOM 640 O O . ASN A 1 82 ? 51.263 -14.101 -5.012 1.00 11.71 82 ASN A O 1
ATOM 645 N N . ASN A 1 83 ? 50.694 -15.278 -6.859 1.00 9.76 83 ASN A N 1
ATOM 646 C CA . ASN A 1 83 ? 51.340 -16.547 -6.489 1.00 10.65 83 ASN A CA 1
ATOM 647 C C . ASN A 1 83 ? 52.676 -16.769 -7.196 1.00 10.72 83 ASN A C 1
ATOM 648 O O . ASN A 1 83 ? 53.167 -17.894 -7.235 1.00 11.33 83 ASN A O 1
ATOM 653 N N . CYS A 1 84 ? 53.271 -15.715 -7.742 1.00 10.82 84 CYS A N 1
ATOM 654 C CA . CYS A 1 84 ? 54.604 -15.808 -8.352 1.00 11.58 84 CYS A CA 1
ATOM 655 C C . CYS A 1 84 ? 55.706 -15.821 -7.301 1.00 12.29 84 CYS A C 1
ATOM 656 O O . CYS A 1 84 ? 55.521 -15.380 -6.175 1.00 14.21 84 CYS A O 1
ATOM 659 N N . THR A 1 85 ? 56.878 -16.311 -7.688 1.00 13.47 85 THR A N 1
ATOM 660 C CA . THR A 1 85 ? 58.065 -16.291 -6.801 1.00 19.20 85 THR A CA 1
ATOM 661 C C . THR A 1 85 ? 58.622 -14.877 -6.493 1.00 22.77 85 THR A C 1
ATOM 662 O O . THR A 1 85 ? 58.277 -13.905 -7.135 1.00 27.98 85 THR A O 1
ATOM 666 N N . LYS A 1 91 ? 60.248 -9.521 -3.951 1.00 26.91 91 LYS A N 1
ATOM 667 C CA . LYS A 1 91 ? 59.375 -8.737 -4.872 1.00 22.52 91 LYS A CA 1
ATOM 668 C C . LYS A 1 91 ? 58.790 -9.526 -6.051 1.00 16.35 91 LYS A C 1
ATOM 669 O O . LYS A 1 91 ? 59.417 -9.697 -7.116 1.00 20.07 91 LYS A O 1
ATOM 675 N N . ASN A 1 92 ? 57.538 -9.923 -5.901 1.00 13.10 92 ASN A N 1
ATOM 676 C CA . ASN A 1 92 ? 56.847 -10.738 -6.891 1.00 12.84 92 ASN A CA 1
ATOM 677 C C . ASN A 1 92 ? 56.045 -9.863 -7.870 1.00 11.80 92 ASN A C 1
ATOM 678 O O . ASN A 1 92 ? 54.824 -9.814 -7.838 1.00 12.14 92 ASN A O 1
ATOM 683 N N . ASP A 1 93 ? 56.793 -9.164 -8.709 1.00 11.06 93 ASP A N 1
ATOM 684 C CA . ASP A 1 93 ? 56.247 -8.228 -9.682 1.00 10.96 93 ASP A CA 1
ATOM 685 C C . ASP A 1 93 ? 56.043 -8.892 -11.043 1.00 11.20 93 ASP A C 1
ATOM 686 O O . ASP A 1 93 ? 56.189 -10.093 -11.187 1.00 11.74 93 ASP A O 1
ATOM 691 N N . LEU A 1 94 ? 55.751 -8.098 -12.070 1.00 9.89 94 LEU A N 1
ATOM 692 C CA . LEU A 1 94 ? 55.557 -8.659 -13.386 1.00 10.12 94 LEU A CA 1
ATOM 693 C C . LEU A 1 94 ? 56.769 -9.423 -13.852 1.00 10.01 94 LEU A C 1
ATOM 694 O O . LEU A 1 94 ? 56.688 -10.563 -14.332 1.00 10.51 94 LEU A O 1
ATOM 699 N N . GLU A 1 95 ? 57.936 -8.801 -13.708 1.00 10.39 95 GLU A N 1
ATOM 700 C CA . GLU A 1 95 ? 59.178 -9.457 -14.144 1.00 11.37 95 GLU A CA 1
ATOM 701 C C . GLU A 1 95 ? 59.372 -10.795 -13.450 1.00 11.39 95 GLU A C 1
ATOM 702 O O . GLU A 1 95 ? 59.787 -11.784 -14.065 1.00 11.78 95 GLU A O 1
ATOM 708 N N . ALA A 1 96 ? 59.069 -10.838 -12.156 1.00 12.56 96 ALA A N 1
ATOM 709 C CA . ALA A 1 96 ? 59.206 -12.099 -11.412 1.00 12.77 96 ALA A CA 1
ATOM 710 C C . ALA A 1 96 ? 58.267 -13.192 -11.963 1.00 11.96 96 ALA A C 1
ATOM 711 O O . ALA A 1 96 ? 58.649 -14.357 -12.138 1.00 13.30 96 ALA A O 1
ATOM 713 N N . CYS A 1 97 ? 57.029 -12.806 -12.228 1.00 11.02 97 CYS A N 1
ATOM 714 C CA . CYS A 1 97 ? 56.057 -13.731 -12.800 1.00 10.88 97 CYS A CA 1
ATOM 715 C C . CYS A 1 97 ? 56.509 -14.247 -14.171 1.00 10.79 97 CYS A C 1
ATOM 716 O O . CYS A 1 97 ? 56.403 -15.436 -14.471 1.00 11.73 97 CYS A O 1
ATOM 719 N N . LEU A 1 98 ? 56.997 -13.333 -14.994 1.00 10.53 98 LEU A N 1
ATOM 720 C CA . LEU A 1 98 ? 57.515 -13.726 -16.296 1.00 9.37 98 LEU A CA 1
ATOM 721 C C . LEU A 1 98 ? 58.706 -14.690 -16.153 1.00 11.30 98 LEU A C 1
ATOM 722 O O . LEU A 1 98 ? 58.815 -15.671 -16.898 1.00 12.86 98 LEU A O 1
ATOM 727 N N . ASN A 1 99 ? 59.588 -14.418 -15.201 1.00 11.60 99 ASN A N 1
ATOM 728 C CA . ASN A 1 99 ? 60.713 -15.318 -14.952 1.00 13.18 99 ASN A CA 1
ATOM 729 C C . ASN A 1 99 ? 60.306 -16.700 -14.477 1.00 13.90 99 ASN A C 1
ATOM 730 O O . ASN A 1 99 ? 60.962 -17.684 -14.835 1.00 14.84 99 ASN A O 1
ATOM 735 N N . ASP A 1 100 ? 59.188 -16.789 -13.756 1.00 12.90 100 ASP A N 1
ATOM 736 C CA . ASP A 1 100 ? 58.688 -18.122 -13.387 1.00 13.57 100 ASP A CA 1
ATOM 737 C C . ASP A 1 100 ? 58.367 -18.934 -14.655 1.00 13.59 100 ASP A C 1
ATOM 738 O O . ASP A 1 100 ? 58.669 -20.124 -14.743 1.00 14.26 100 ASP A O 1
ATOM 743 N N . VAL A 1 101 ? 57.793 -18.293 -15.666 1.00 12.39 101 VAL A N 1
ATOM 744 C CA . VAL A 1 101 ? 57.487 -18.962 -16.943 1.00 12.83 101 VAL A CA 1
ATOM 745 C C . VAL A 1 101 ? 58.781 -19.306 -17.673 1.00 12.78 101 VAL A C 1
ATOM 746 O O . VAL A 1 101 ? 58.944 -20.411 -18.184 1.00 14.29 101 VAL A O 1
ATOM 750 N N . LYS A 1 102 ? 59.687 -18.350 -17.735 1.00 12.13 102 LYS A N 1
ATOM 751 C CA . LYS A 1 102 ? 60.969 -18.552 -18.418 1.00 13.19 102 LYS A CA 1
ATOM 752 C C . LYS A 1 102 ? 61.729 -19.750 -17.817 1.00 13.99 102 LYS A C 1
ATOM 753 O O . LYS A 1 102 ? 62.247 -20.608 -18.519 1.00 15.10 102 LYS A O 1
ATOM 759 N N . ASN A 1 103 ? 61.766 -19.795 -16.489 1.00 14.01 103 ASN A N 1
ATOM 760 C CA . ASN A 1 103 ? 62.438 -20.882 -15.793 1.00 14.87 103 ASN A CA 1
ATOM 761 C C . ASN A 1 103 ? 61.774 -22.238 -16.030 1.00 15.29 103 ASN A C 1
ATOM 762 O O . ASN A 1 103 ? 62.458 -23.220 -16.251 1.00 17.03 103 ASN A O 1
ATOM 767 N N . TRP A 1 104 ? 60.440 -22.281 -15.995 1.00 13.32 104 TRP A N 1
ATOM 768 C CA . TRP A 1 104 ? 59.735 -23.529 -16.300 1.00 13.72 104 TRP A CA 1
ATOM 769 C C . TRP A 1 104 ? 60.091 -23.966 -17.722 1.00 14.44 104 TRP A C 1
ATOM 770 O O . TRP A 1 104 ? 60.394 -25.135 -17.982 1.00 14.88 104 TRP A O 1
ATOM 781 N N . SER A 1 105 ? 60.089 -23.016 -18.651 1.00 14.33 105 SER A N 1
ATOM 782 C CA . SER A 1 105 ? 60.434 -23.315 -20.054 1.00 14.23 105 SER A CA 1
ATOM 783 C C . SER A 1 105 ? 61.847 -23.925 -20.166 1.00 14.56 105 SER A C 1
ATOM 784 O O . SER A 1 105 ? 62.034 -24.959 -20.814 1.00 15.42 105 SER A O 1
ATOM 787 N N . ASP A 1 106 ? 62.826 -23.310 -19.509 1.00 15.84 106 ASP A N 1
ATOM 788 C CA . ASP A 1 106 ? 64.184 -23.849 -19.517 1.00 16.34 106 ASP A CA 1
ATOM 789 C C . ASP A 1 106 ? 64.269 -25.301 -18.988 1.00 15.93 106 ASP A C 1
ATOM 790 O O . ASP A 1 106 ? 65.057 -26.089 -19.453 1.00 22.53 106 ASP A O 1
ATOM 795 N N . LYS A 1 107 ? 63.423 -25.586 -17.999 1.00 15.82 107 LYS A N 1
ATOM 796 C CA . LYS A 1 107 ? 63.408 -26.926 -17.392 1.00 18.04 107 LYS A CA 1
ATOM 797 C C . LYS A 1 107 ? 62.634 -27.976 -18.188 1.00 18.05 107 LYS A C 1
ATOM 798 O O . LYS A 1 107 ? 62.718 -29.160 -17.874 1.00 19.87 107 LYS A O 1
ATOM 804 N N . HIS A 1 108 ? 61.908 -27.536 -19.218 1.00 17.32 108 HIS A N 1
ATOM 805 C CA . HIS A 1 108 ? 61.092 -28.431 -20.054 1.00 18.06 108 HIS A CA 1
ATOM 806 C C . HIS A 1 108 ? 61.360 -28.200 -21.529 1.00 17.82 108 HIS A C 1
ATOM 807 O O . HIS A 1 108 ? 60.476 -27.792 -22.272 1.00 17.99 108 HIS A O 1
ATOM 814 N N . PRO A 1 109 ? 62.594 -28.483 -21.969 1.00 20.61 109 PRO A N 1
ATOM 815 C CA . PRO A 1 109 ? 62.867 -28.400 -23.387 1.00 23.01 109 PRO A CA 1
ATOM 816 C C . PRO A 1 109 ? 61.863 -29.248 -24.186 1.00 20.26 109 PRO A C 1
ATOM 817 O O . PRO A 1 109 ? 61.426 -30.321 -23.751 1.00 23.60 109 PRO A O 1
ATOM 821 N N . GLY A 1 110 ? 61.468 -28.715 -25.322 1.00 19.90 110 GLY A N 1
ATOM 822 C CA . GLY A 1 110 ? 60.505 -29.395 -26.173 1.00 19.91 110 GLY A CA 1
ATOM 823 C C . GLY A 1 110 ? 59.065 -29.126 -25.799 1.00 18.38 110 GLY A C 1
ATOM 824 O O . GLY A 1 110 ? 58.175 -29.788 -26.317 1.00 18.61 110 GLY A O 1
ATOM 825 N N . HIS A 1 111 ? 58.830 -28.164 -24.902 1.00 15.09 111 HIS A N 1
ATOM 826 C CA . HIS A 1 111 ? 57.471 -27.957 -24.469 1.00 14.26 111 HIS A CA 1
ATOM 827 C C . HIS A 1 111 ? 56.558 -27.420 -25.567 1.00 11.59 111 HIS A C 1
ATOM 828 O O . HIS A 1 111 ? 56.979 -26.680 -26.467 1.00 13.00 111 HIS A O 1
ATOM 835 N N . PHE A 1 112 ? 55.297 -27.798 -25.474 1.00 11.74 112 PHE A N 1
ATOM 836 C CA . PHE A 1 112 ? 54.246 -27.194 -26.261 1.00 11.02 112 PHE A CA 1
ATOM 837 C C . PHE A 1 112 ? 54.295 -25.682 -26.047 1.00 10.46 112 PHE A C 1
ATOM 838 O O . PHE A 1 112 ? 54.583 -25.225 -24.934 1.00 11.63 112 PHE A O 1
ATOM 846 N N . PRO A 1 113 ? 54.060 -24.868 -27.085 1.00 10.54 113 PRO A N 1
ATOM 847 C CA . PRO A 1 113 ? 54.202 -23.429 -26.915 1.00 9.72 113 PRO A CA 1
ATOM 848 C C . PRO A 1 113 ? 53.333 -22.883 -25.791 1.00 8.70 113 PRO A C 1
ATOM 849 O O . PRO A 1 113 ? 52.160 -23.265 -25.665 1.00 9.99 113 PRO A O 1
ATOM 853 N N . ILE A 1 114 ? 53.917 -21.979 -25.007 1.00 9.10 114 ILE A N 1
ATOM 854 C CA . ILE A 1 114 ? 53.201 -21.332 -23.900 1.00 8.47 114 ILE A CA 1
ATOM 855 C C . ILE A 1 114 ? 52.649 -19.996 -24.376 1.00 8.15 114 ILE A C 1
ATOM 856 O O . ILE A 1 114 ? 53.385 -19.229 -24.976 1.00 9.80 114 ILE A O 1
ATOM 861 N N . THR A 1 115 ? 51.385 -19.755 -24.090 1.00 7.74 115 THR A N 1
ATOM 862 C CA . THR A 1 115 ? 50.756 -18.483 -24.403 1.00 7.62 115 THR A CA 1
ATOM 863 C C . THR A 1 115 ? 50.466 -17.765 -23.086 1.00 7.57 115 THR A C 1
ATOM 864 O O . THR A 1 115 ? 49.838 -18.328 -22.187 1.00 8.15 115 THR A O 1
ATOM 868 N N . LEU A 1 116 ? 50.931 -16.528 -22.973 1.00 7.31 116 LEU A N 1
ATOM 869 C CA . LEU A 1 116 ? 50.721 -15.692 -21.778 1.00 7.49 116 LEU A CA 1
ATOM 870 C C . LEU A 1 116 ? 49.856 -14.505 -22.139 1.00 6.65 116 LEU A C 1
ATOM 871 O O . LEU A 1 116 ? 50.249 -13.656 -22.938 1.00 8.30 116 LEU A O 1
ATOM 876 N N . ILE A 1 117 ? 48.683 -14.459 -21.528 1.00 6.73 117 ILE A N 1
ATOM 877 C CA . ILE A 1 117 ? 47.761 -13.338 -21.690 1.00 7.07 117 ILE A CA 1
ATOM 878 C C . ILE A 1 117 ? 48.151 -12.278 -20.668 1.00 7.25 117 ILE A C 1
ATOM 879 O O . ILE A 1 117 ? 48.115 -12.495 -19.470 1.00 9.90 117 ILE A O 1
ATOM 884 N N . LEU A 1 118 ? 48.578 -11.123 -21.177 1.00 7.12 118 LEU A N 1
ATOM 885 C CA . LEU A 1 118 ? 49.026 -9.992 -20.380 1.00 7.00 118 LEU A CA 1
ATOM 886 C C . LEU A 1 118 ? 47.905 -8.963 -20.408 1.00 6.69 118 LEU A C 1
ATOM 887 O O . LEU A 1 118 ? 47.746 -8.234 -21.391 1.00 7.40 118 LEU A O 1
ATOM 892 N N . ASP A 1 119 ? 47.116 -8.952 -19.336 1.00 6.89 119 ASP A N 1
ATOM 893 C CA . ASP A 1 119 ? 45.907 -8.152 -19.242 1.00 6.99 119 ASP A CA 1
ATOM 894 C C . ASP A 1 119 ? 46.267 -6.837 -18.533 1.00 7.23 119 ASP A C 1
ATOM 895 O O . ASP A 1 119 ? 46.460 -6.772 -17.326 1.00 8.16 119 ASP A O 1
ATOM 900 N N . LYS A 1 120 ? 46.472 -5.802 -19.358 1.00 7.37 120 LYS A N 1
ATOM 901 C CA . LYS A 1 120 ? 46.951 -4.523 -18.904 1.00 7.75 120 LYS A CA 1
ATOM 902 C C . LYS A 1 120 ? 45.809 -3.743 -18.250 1.00 7.67 120 LYS A C 1
ATOM 903 O O . LYS A 1 120 ? 44.752 -3.624 -18.829 1.00 8.48 120 LYS A O 1
ATOM 909 N N . LYS A 1 121 ? 46.067 -3.178 -17.067 1.00 8.14 121 LYS A N 1
ATOM 910 C CA . LYS A 1 121 ? 45.001 -2.561 -16.260 1.00 8.40 121 LYS A CA 1
ATOM 911 C C . LYS A 1 121 ? 45.011 -1.042 -16.207 1.00 8.92 121 LYS A C 1
ATOM 912 O O . LYS A 1 121 ? 44.011 -0.454 -15.805 1.00 10.68 121 LYS A O 1
ATOM 918 N N . GLN A 1 122 ? 46.100 -0.399 -16.630 1.00 9.11 122 GLN A N 1
ATOM 919 C CA . GLN A 1 122 ? 46.213 1.067 -16.675 1.00 9.34 122 GLN A CA 1
ATOM 920 C C . GLN A 1 122 ? 46.727 1.453 -18.065 1.00 9.85 122 GLN A C 1
ATOM 921 O O . GLN A 1 122 ? 46.985 0.609 -18.915 1.00 11.93 122 GLN A O 1
ATOM 927 N N . GLY A 1 123 ? 46.845 2.757 -18.306 1.00 10.61 123 GLY A N 1
ATOM 928 C CA . GLY A 1 123 ? 47.350 3.240 -19.582 1.00 11.64 123 GLY A CA 1
ATOM 929 C C . GLY A 1 123 ? 48.848 3.152 -19.727 1.00 10.60 123 GLY A C 1
ATOM 930 O O . GLY A 1 123 ? 49.547 2.760 -18.785 1.00 12.07 123 GLY A O 1
ATOM 931 N N . TRP A 1 124 ? 49.346 3.495 -20.916 1.00 10.37 124 TRP A N 1
ATOM 932 C CA . TRP A 1 124 ? 50.781 3.557 -21.148 1.00 10.53 124 TRP A CA 1
ATOM 933 C C . TRP A 1 124 ? 51.333 4.835 -20.506 1.00 11.38 124 TRP A C 1
ATOM 934 O O . TRP A 1 124 ? 50.659 5.868 -20.491 1.00 13.85 124 TRP A O 1
ATOM 945 N N . SER A 1 125 ? 52.576 4.785 -20.034 1.00 11.86 125 SER A N 1
ATOM 946 C CA . SER A 1 125 ? 53.240 6.044 -19.633 1.00 12.44 125 SER A CA 1
ATOM 947 C C . SER A 1 125 ? 53.905 6.715 -20.809 1.00 13.73 125 SER A C 1
ATOM 948 O O . SER A 1 125 ? 54.045 6.141 -21.879 1.00 14.55 125 SER A O 1
ATOM 951 N N . LYS A 1 126 ? 54.321 7.959 -20.571 1.00 14.61 126 LYS A N 1
ATOM 952 C CA . LYS A 1 126 ? 55.256 8.647 -21.469 1.00 17.24 126 LYS A CA 1
ATOM 953 C C . LYS A 1 126 ? 56.693 8.192 -21.191 1.00 17.10 126 LYS A C 1
ATOM 954 O O . LYS A 1 126 ? 56.981 7.496 -20.209 1.00 16.32 126 LYS A O 1
ATOM 960 N N . GLU A 1 127 ? 57.611 8.653 -22.025 1.00 22.12 127 GLU A N 1
ATOM 961 C CA . GLU A 1 127 ? 59.001 8.183 -21.971 1.00 21.60 127 GLU A CA 1
ATOM 962 C C . GLU A 1 127 ? 59.627 8.401 -20.607 1.00 18.25 127 GLU A C 1
ATOM 963 O O . GLU A 1 127 ? 60.316 7.513 -20.103 1.00 17.93 127 GLU A O 1
ATOM 969 N N A SER A 1 128 ? 59.359 9.552 -19.987 0.50 19.03 128 SER A N 1
ATOM 970 N N B SER A 1 128 ? 59.399 9.572 -19.999 0.50 19.47 128 SER A N 1
ATOM 971 C CA A SER A 1 128 ? 59.993 9.883 -18.722 0.50 18.03 128 SER A CA 1
ATOM 972 C CA B SER A 1 128 ? 60.109 9.895 -18.754 0.50 19.05 128 SER A CA 1
ATOM 973 C C A SER A 1 128 ? 59.766 8.908 -17.605 0.50 18.20 128 SER A C 1
ATOM 974 C C B SER A 1 128 ? 59.766 8.950 -17.591 0.50 19.67 128 SER A C 1
ATOM 975 O O A SER A 1 128 ? 60.608 8.743 -16.722 0.50 17.69 128 SER A O 1
ATOM 976 O O B SER A 1 128 ? 60.595 8.770 -16.709 0.50 22.88 128 SER A O 1
ATOM 981 N N . SER A 1 129 ? 58.606 8.278 -17.615 1.00 15.43 129 SER A N 1
ATOM 982 C CA . SER A 1 129 ? 58.239 7.356 -16.546 1.00 13.28 129 SER A CA 1
ATOM 983 C C . SER A 1 129 ? 58.650 5.910 -16.807 1.00 13.47 129 SER A C 1
ATOM 984 O O . SER A 1 129 ? 58.512 5.088 -15.917 1.00 15.40 129 SER A O 1
ATOM 987 N N . GLY A 1 130 ? 59.166 5.601 -17.988 1.00 13.00 130 GLY A N 1
ATOM 988 C CA . GLY A 1 130 ? 59.799 4.296 -18.203 1.00 12.55 130 GLY A CA 1
ATOM 989 C C . GLY A 1 130 ? 58.861 3.106 -18.377 1.00 11.51 130 GLY A C 1
ATOM 990 O O . GLY A 1 130 ? 59.265 1.966 -18.186 1.00 12.37 130 GLY A O 1
ATOM 991 N N . ARG A 1 131 ? 57.609 3.391 -18.753 1.00 11.38 131 ARG A N 1
ATOM 992 C CA . ARG A 1 131 ? 56.599 2.326 -18.958 1.00 10.15 131 ARG A CA 1
ATOM 993 C C . ARG A 1 131 ? 55.827 2.548 -20.264 1.00 10.39 131 ARG A C 1
ATOM 994 O O . ARG A 1 131 ? 54.603 2.395 -20.331 1.00 10.47 131 ARG A O 1
ATOM 1002 N N . THR A 1 132 ? 56.568 2.871 -21.309 1.00 10.74 132 THR A N 1
ATOM 1003 C CA . THR A 1 132 ? 56.027 2.989 -22.661 1.00 10.90 132 THR A CA 1
ATOM 1004 C C . THR A 1 132 ? 55.905 1.596 -23.306 1.00 11.12 132 THR A C 1
ATOM 1005 O O . THR A 1 132 ? 56.443 0.626 -22.806 1.00 11.10 132 THR A O 1
ATOM 1009 N N . PRO A 1 133 ? 55.241 1.524 -24.472 1.00 10.17 133 PRO A N 1
ATOM 1010 C CA . PRO A 1 133 ? 55.286 0.279 -25.259 1.00 8.75 133 PRO A CA 1
ATOM 1011 C C . PRO A 1 133 ? 56.707 -0.244 -25.484 1.00 10.23 133 PRO A C 1
ATOM 1012 O O . PRO A 1 133 ? 56.924 -1.448 -25.398 1.00 10.58 133 PRO A O 1
ATOM 1016 N N . LYS A 1 134 ? 57.640 0.651 -25.799 1.00 11.28 134 LYS A N 1
ATOM 1017 C CA . LYS A 1 134 ? 59.006 0.232 -26.006 1.00 11.93 134 LYS A CA 1
ATOM 1018 C C . LYS A 1 134 ? 59.629 -0.376 -24.727 1.00 10.90 134 LYS A C 1
ATOM 1019 O O . LYS A 1 134 ? 60.310 -1.401 -24.787 1.00 11.89 134 LYS A O 1
ATOM 1025 N N . ASP A 1 135 ? 59.369 0.261 -23.578 1.00 10.46 135 ASP A N 1
ATOM 1026 C CA . ASP A 1 135 ? 59.873 -0.270 -22.303 1.00 11.59 135 ASP A CA 1
ATOM 1027 C C . ASP A 1 135 ? 59.285 -1.658 -22.027 1.00 11.04 135 ASP A C 1
ATOM 1028 O O . ASP A 1 135 ? 59.983 -2.522 -21.509 1.00 11.50 135 ASP A O 1
ATOM 1033 N N . PHE A 1 136 ? 58.012 -1.839 -22.347 1.00 9.72 136 PHE A N 1
ATOM 1034 C CA . PHE A 1 136 ? 57.366 -3.135 -22.171 1.00 9.68 136 PHE A CA 1
ATOM 1035 C C . PHE A 1 136 ? 58.004 -4.204 -23.055 1.00 9.96 136 PHE A C 1
ATOM 1036 O O . PHE A 1 136 ? 58.331 -5.289 -22.562 1.00 10.28 136 PHE A O 1
ATOM 1044 N N . ASP A 1 137 ? 58.206 -3.882 -24.334 1.00 9.69 137 ASP A N 1
ATOM 1045 C CA . ASP A 1 137 ? 58.894 -4.808 -25.234 1.00 10.36 137 ASP A CA 1
ATOM 1046 C C . ASP A 1 137 ? 60.292 -5.121 -24.714 1.00 11.11 137 ASP A C 1
ATOM 1047 O O . ASP A 1 137 ? 60.730 -6.274 -24.806 1.00 12.39 137 ASP A O 1
ATOM 1052 N N . GLU A 1 138 ? 60.987 -4.115 -24.203 1.00 11.35 138 GLU A N 1
ATOM 1053 C CA . GLU A 1 138 ? 62.341 -4.354 -23.739 1.00 12.43 138 GLU A CA 1
ATOM 1054 C C . GLU A 1 138 ? 62.354 -5.308 -22.536 1.00 12.55 138 GLU A C 1
ATOM 1055 O O . GLU A 1 138 ? 63.218 -6.162 -22.441 1.00 14.44 138 GLU A O 1
ATOM 1061 N N . LEU A 1 139 ? 61.383 -5.157 -21.631 1.00 11.68 139 LEU A N 1
ATOM 1062 C CA . LEU A 1 139 ? 61.267 -6.069 -20.493 1.00 11.63 139 LEU A CA 1
ATOM 1063 C C . LEU A 1 139 ? 61.023 -7.501 -20.975 1.00 11.79 139 LEU A C 1
ATOM 1064 O O . LEU A 1 139 ? 61.717 -8.414 -20.548 1.00 12.39 139 LEU A O 1
ATOM 1069 N N . VAL A 1 140 ? 60.003 -7.691 -21.812 1.00 10.80 140 VAL A N 1
ATOM 1070 C CA . VAL A 1 140 ? 59.664 -9.062 -22.153 1.00 10.57 140 VAL A CA 1
ATOM 1071 C C . VAL A 1 140 ? 60.790 -9.730 -22.965 1.00 11.60 140 VAL A C 1
ATOM 1072 O O . VAL A 1 140 ? 61.029 -10.917 -22.822 1.00 13.24 140 VAL A O 1
ATOM 1076 N N . ALA A 1 141 ? 61.465 -8.942 -23.789 1.00 12.89 141 ALA A N 1
ATOM 1077 C CA . ALA A 1 141 ? 62.598 -9.462 -24.562 1.00 14.84 141 ALA A CA 1
ATOM 1078 C C . ALA A 1 141 ? 63.781 -9.807 -23.653 1.00 15.09 141 ALA A C 1
ATOM 1079 O O . ALA A 1 141 ? 64.446 -10.796 -23.854 1.00 17.21 141 ALA A O 1
ATOM 1081 N N . ARG A 1 142 ? 64.013 -8.977 -22.657 1.00 15.02 142 ARG A N 1
ATOM 1082 C CA . ARG A 1 142 ? 65.100 -9.237 -21.693 1.00 16.49 142 ARG A CA 1
ATOM 1083 C C . ARG A 1 142 ? 64.858 -10.520 -20.905 1.00 15.54 142 ARG A C 1
ATOM 1084 O O . ARG A 1 142 ? 65.762 -11.309 -20.688 1.00 18.09 142 ARG A O 1
ATOM 1092 N N . VAL A 1 143 ? 63.608 -10.745 -20.510 1.00 14.79 143 VAL A N 1
ATOM 1093 C CA . VAL A 1 143 ? 63.281 -11.960 -19.776 1.00 13.23 143 VAL A CA 1
ATOM 1094 C C . VAL A 1 143 ? 63.339 -13.193 -20.682 1.00 13.62 143 VAL A C 1
ATOM 1095 O O . VAL A 1 143 ? 64.019 -14.168 -20.369 1.00 15.04 143 VAL A O 1
ATOM 1099 N N . PHE A 1 144 ? 62.649 -13.155 -21.817 1.00 12.75 144 PHE A N 1
ATOM 1100 C CA . PHE A 1 144 ? 62.451 -14.358 -22.628 1.00 13.23 144 PHE A CA 1
ATOM 1101 C C . PHE A 1 144 ? 63.476 -14.597 -23.716 1.00 15.42 144 PHE A C 1
ATOM 1102 O O . PHE A 1 144 ? 63.609 -15.731 -24.163 1.00 17.41 144 PHE A O 1
ATOM 1110 N N . GLN A 1 145 ? 64.155 -13.526 -24.132 1.00 18.80 145 GLN A N 1
ATOM 1111 C CA . GLN A 1 145 ? 65.159 -13.557 -25.150 1.00 21.53 145 GLN A CA 1
ATOM 1112 C C . GLN A 1 145 ? 64.629 -14.268 -26.391 1.00 21.02 145 GLN A C 1
ATOM 1113 O O . GLN A 1 145 ? 63.520 -13.991 -26.870 1.00 20.28 145 GLN A O 1
ATOM 1119 N N . GLY A 1 146 ? 65.312 -15.298 -26.835 1.00 20.46 146 GLY A N 1
ATOM 1120 C CA . GLY A 1 146 ? 64.929 -15.952 -28.052 1.00 19.29 146 GLY A CA 1
ATOM 1121 C C . GLY A 1 146 ? 63.757 -16.883 -27.959 1.00 16.82 146 GLY A C 1
ATOM 1122 O O . GLY A 1 146 ? 63.397 -17.480 -28.961 1.00 17.04 146 GLY A O 1
ATOM 1123 N N . LYS A 1 147 ? 63.129 -17.013 -26.777 1.00 14.56 147 LYS A N 1
ATOM 1124 C CA . LYS A 1 147 ? 61.967 -17.895 -26.658 1.00 12.24 147 LYS A CA 1
ATOM 1125 C C . LYS A 1 147 ? 60.734 -17.354 -27.363 1.00 10.51 147 LYS A C 1
ATOM 1126 O O . LYS A 1 147 ? 59.822 -18.104 -27.648 1.00 10.92 147 LYS A O 1
ATOM 1132 N N . LEU A 1 148 ? 60.683 -16.049 -27.595 1.00 9.93 148 LEU A N 1
ATOM 1133 C CA . LEU A 1 148 ? 59.446 -15.452 -28.129 1.00 9.98 148 LEU A CA 1
ATOM 1134 C C . LEU A 1 148 ? 59.181 -15.822 -29.578 1.00 9.70 148 LEU A C 1
ATOM 1135 O O . LEU A 1 148 ? 60.107 -15.951 -30.400 1.00 10.93 148 LEU A O 1
ATOM 1140 N N . PHE A 1 149 ? 57.905 -15.993 -29.867 1.00 9.49 149 PHE A N 1
ATOM 1141 C CA . PHE A 1 149 ? 57.351 -16.026 -31.216 1.00 9.00 149 PHE A CA 1
ATOM 1142 C C . PHE A 1 149 ? 56.427 -14.803 -31.302 1.00 8.26 149 PHE A C 1
ATOM 1143 O O . PHE A 1 149 ? 55.538 -14.670 -30.482 1.00 8.48 149 PHE A O 1
ATOM 1151 N N . THR A 1 150 ? 56.694 -13.927 -32.263 1.00 8.87 150 THR A N 1
ATOM 1152 C CA . THR A 1 150 ? 56.076 -12.609 -32.325 1.00 8.47 150 THR A CA 1
ATOM 1153 C C . THR A 1 150 ? 55.244 -12.429 -33.595 1.00 8.15 150 THR A C 1
ATOM 1154 O O . THR A 1 150 ? 55.306 -13.246 -34.516 1.00 8.96 150 THR A O 1
ATOM 1158 N N . PRO A 1 151 ? 54.504 -11.320 -33.679 1.00 8.49 151 PRO A N 1
ATOM 1159 C CA . PRO A 1 151 ? 53.725 -11.067 -34.904 1.00 8.71 151 PRO A CA 1
ATOM 1160 C C . PRO A 1 151 ? 54.546 -11.081 -36.190 1.00 8.56 151 PRO A C 1
ATOM 1161 O O . PRO A 1 151 ? 54.126 -11.663 -37.184 1.00 8.56 151 PRO A O 1
ATOM 1165 N N . GLN A 1 152 ? 55.715 -10.465 -36.183 1.00 9.27 152 GLN A N 1
ATOM 1166 C CA . GLN A 1 152 ? 56.544 -10.519 -37.379 1.00 9.26 152 GLN A CA 1
ATOM 1167 C C . GLN A 1 152 ? 56.944 -11.949 -37.751 1.00 9.59 152 GLN A C 1
ATOM 1168 O O . GLN A 1 152 ? 57.064 -12.280 -38.923 1.00 10.31 152 GLN A O 1
ATOM 1174 N N . ASP A 1 153 ? 57.189 -12.793 -36.754 1.00 9.28 153 ASP A N 1
ATOM 1175 C CA . ASP A 1 153 ? 57.515 -14.182 -37.043 1.00 8.95 153 ASP A CA 1
ATOM 1176 C C . ASP A 1 153 ? 56.368 -14.865 -37.769 1.00 9.60 153 ASP A C 1
ATOM 1177 O O . ASP A 1 153 ? 56.565 -15.629 -38.714 1.00 10.51 153 ASP A O 1
ATOM 1182 N N . LEU A 1 154 ? 55.133 -14.620 -37.308 1.00 9.06 154 LEU A N 1
ATOM 1183 C CA . LEU A 1 154 ? 53.961 -15.176 -37.958 1.00 8.48 154 LEU A CA 1
ATOM 1184 C C . LEU A 1 154 ? 53.813 -14.626 -39.365 1.00 8.59 154 LEU A C 1
ATOM 1185 O O . LEU A 1 154 ? 53.519 -15.350 -40.308 1.00 9.42 154 LEU A O 1
ATOM 1190 N N . ALA A 1 155 ? 54.024 -13.327 -39.509 1.00 9.21 155 ALA A N 1
ATOM 1191 C CA . ALA A 1 155 ? 53.916 -12.663 -40.813 1.00 9.25 155 ALA A CA 1
ATOM 1192 C C . ALA A 1 155 ? 54.878 -13.271 -41.825 1.00 10.20 155 ALA A C 1
ATOM 1193 O O . ALA A 1 155 ? 54.496 -13.600 -42.956 1.00 11.15 155 ALA A O 1
ATOM 1195 N N . THR A 1 156 ? 56.117 -13.461 -41.425 1.00 10.34 156 THR A N 1
ATOM 1196 C CA . THR A 1 156 ? 57.077 -14.111 -42.289 1.00 10.97 156 THR A CA 1
ATOM 1197 C C . THR A 1 156 ? 56.618 -15.521 -42.646 1.00 11.50 156 THR A C 1
ATOM 1198 O O . THR A 1 156 ? 56.716 -15.938 -43.802 1.00 12.50 156 THR A O 1
ATOM 1202 N N . HIS A 1 157 ? 56.108 -16.265 -41.676 1.00 11.67 157 HIS A N 1
ATOM 1203 C CA . HIS A 1 157 ? 55.636 -17.626 -41.931 1.00 10.64 157 HIS A CA 1
ATOM 1204 C C . HIS A 1 157 ? 54.598 -17.675 -43.063 1.00 11.49 157 HIS A C 1
ATOM 1205 O O . HIS A 1 157 ? 54.646 -18.559 -43.903 1.00 12.31 157 HIS A O 1
ATOM 1212 N N . ILE A 1 158 ? 53.665 -16.741 -43.047 1.00 10.89 158 ILE A N 1
ATOM 1213 C CA . ILE A 1 158 ? 52.581 -16.723 -44.052 1.00 11.31 158 ILE A CA 1
ATOM 1214 C C . ILE A 1 158 ? 52.888 -15.851 -45.271 1.00 12.49 158 ILE A C 1
ATOM 1215 O O . ILE A 1 158 ? 52.058 -15.714 -46.164 1.00 14.98 158 ILE A O 1
ATOM 1220 N N . GLY A 1 159 ? 54.070 -15.244 -45.336 1.00 12.23 159 GLY A N 1
ATOM 1221 C CA . GLY A 1 159 ? 54.441 -14.407 -46.499 1.00 13.75 159 GLY A CA 1
ATOM 1222 C C . GLY A 1 159 ? 53.744 -13.048 -46.557 1.00 13.63 159 GLY A C 1
ATOM 1223 O O . GLY A 1 159 ? 53.518 -12.531 -47.645 1.00 16.51 159 GLY A O 1
ATOM 1224 N N . SER A 1 160 ? 53.436 -12.471 -45.393 1.00 12.30 160 SER A N 1
ATOM 1225 C CA . SER A 1 160 ? 52.733 -11.198 -45.279 1.00 12.37 160 SER A CA 1
ATOM 1226 C C . SER A 1 160 ? 53.628 -10.155 -44.612 1.00 12.01 160 SER A C 1
ATOM 1227 O O . SER A 1 160 ? 54.483 -10.497 -43.797 1.00 13.68 160 SER A O 1
ATOM 1230 N N . GLY A 1 161 ? 53.319 -8.870 -44.840 1.00 12.19 161 GLY A N 1
ATOM 1231 C CA . GLY A 1 161 ? 53.758 -7.850 -43.908 1.00 12.56 161 GLY A CA 1
ATOM 1232 C C . GLY A 1 161 ? 53.051 -7.989 -42.569 1.00 11.40 161 GLY A C 1
ATOM 1233 O O . GLY A 1 161 ? 51.898 -8.443 -42.512 1.00 11.36 161 GLY A O 1
ATOM 1234 N N . ALA A 1 162 ? 53.723 -7.634 -41.477 1.00 11.97 162 ALA A N 1
ATOM 1235 C CA . ALA A 1 162 ? 53.095 -7.754 -40.134 1.00 10.63 162 ALA A CA 1
ATOM 1236 C C . ALA A 1 162 ? 51.843 -6.883 -40.034 1.00 9.50 162 ALA A C 1
ATOM 1237 O O . ALA A 1 162 ? 50.878 -7.246 -39.377 1.00 9.80 162 ALA A O 1
ATOM 1239 N N . GLY A 1 163 ? 51.853 -5.728 -40.715 1.00 9.46 163 GLY A N 1
ATOM 1240 C CA . GLY A 1 163 ? 50.728 -4.810 -40.750 1.00 10.05 163 GLY A CA 1
ATOM 1241 C C . GLY A 1 163 ? 49.579 -5.231 -41.623 1.00 8.29 163 GLY A C 1
ATOM 1242 O O . GLY A 1 163 ? 48.604 -4.482 -41.728 1.00 9.45 163 GLY A O 1
ATOM 1243 N N . ALA A 1 164 ? 49.654 -6.420 -42.203 1.00 8.70 164 ALA A N 1
ATOM 1244 C CA . ALA A 1 164 ? 48.573 -7.005 -42.979 1.00 9.16 164 ALA A CA 1
ATOM 1245 C C . ALA A 1 164 ? 48.212 -8.409 -42.511 1.00 8.17 164 ALA A C 1
ATOM 1246 O O . ALA A 1 164 ? 47.508 -9.150 -43.211 1.00 8.85 164 ALA A O 1
ATOM 1248 N N . LEU A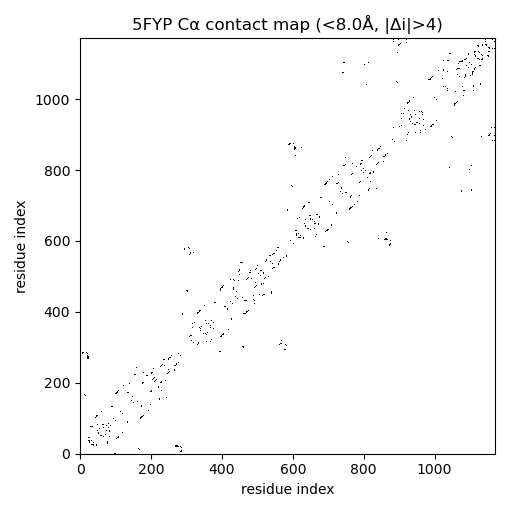 1 165 ? 48.671 -8.786 -41.318 1.00 7.62 165 LEU A N 1
ATOM 1249 C CA . LEU A 1 165 ? 48.273 -10.072 -40.729 1.00 7.33 165 LEU A CA 1
ATOM 1250 C C . LEU A 1 165 ? 46.762 -10.218 -40.682 1.00 6.70 165 LEU A C 1
ATOM 1251 O O . LEU A 1 165 ? 46.219 -11.313 -40.902 1.00 7.38 165 LEU A O 1
ATOM 1256 N N . GLN A 1 166 ? 46.067 -9.132 -40.343 1.00 6.54 166 GLN A N 1
ATOM 1257 C CA . GLN A 1 166 ? 44.638 -9.233 -40.046 1.00 6.14 166 GLN A CA 1
ATOM 1258 C C . GLN A 1 166 ? 43.885 -9.977 -41.129 1.00 6.20 166 GLN A C 1
ATOM 1259 O O . GLN A 1 166 ? 43.137 -10.924 -40.858 1.00 6.55 166 GLN A O 1
ATOM 1265 N N . GLY A 1 167 ? 44.053 -9.496 -42.350 1.00 6.55 167 GLY A N 1
ATOM 1266 C CA . GLY A 1 167 ? 43.385 -10.096 -43.501 1.00 7.07 167 GLY A CA 1
ATOM 1267 C C . GLY A 1 167 ? 44.170 -11.190 -44.186 1.00 7.19 167 GLY A C 1
ATOM 1268 O O . GLY A 1 167 ? 43.569 -12.120 -44.757 1.00 8.71 167 GLY A O 1
ATOM 1269 N N . ASN A 1 168 ? 45.497 -11.123 -44.168 1.00 7.50 168 ASN A N 1
ATOM 1270 C CA . ASN A 1 168 ? 46.283 -12.147 -44.860 1.00 7.90 168 ASN A CA 1
ATOM 1271 C C . ASN A 1 168 ? 46.297 -13.489 -44.161 1.00 7.91 168 ASN A C 1
ATOM 1272 O O . ASN A 1 168 ? 46.559 -14.508 -44.792 1.00 9.09 168 ASN A O 1
ATOM 1277 N N . LEU A 1 169 ? 45.952 -13.512 -42.877 1.00 7.30 169 LEU A N 1
ATOM 1278 C CA . LEU A 1 169 ? 45.819 -14.801 -42.182 1.00 7.41 169 LEU A CA 1
ATOM 1279 C C . LEU A 1 169 ? 44.680 -15.658 -42.673 1.00 8.45 169 LEU A C 1
ATOM 1280 O O . LEU A 1 169 ? 44.715 -16.869 -42.477 1.00 8.95 169 LEU A O 1
ATOM 1285 N N . LYS A 1 170 ? 43.658 -15.058 -43.277 1.00 8.06 170 LYS A N 1
ATOM 1286 C CA . LYS A 1 170 ? 42.519 -15.833 -43.730 1.00 9.77 170 LYS A CA 1
ATOM 1287 C C . LYS A 1 170 ? 42.984 -16.882 -44.750 1.00 11.41 170 LYS A C 1
ATOM 1288 O O . LYS A 1 170 ? 43.615 -16.561 -45.744 1.00 13.34 170 LYS A O 1
ATOM 1294 N N . GLY A 1 171 ? 42.669 -18.120 -44.478 1.00 14.03 171 GLY A N 1
ATOM 1295 C CA . GLY A 1 171 ? 43.061 -19.219 -45.377 1.00 16.33 171 GLY A CA 1
ATOM 1296 C C . GLY A 1 171 ? 44.456 -19.744 -45.130 1.00 17.54 171 GLY A C 1
ATOM 1297 O O . GLY A 1 171 ? 44.897 -20.642 -45.825 1.00 20.57 171 GLY A O 1
ATOM 1298 N N . LYS A 1 172 ? 45.120 -19.237 -44.094 1.00 13.48 172 LYS A N 1
ATOM 1299 C CA . LYS A 1 172 ? 46.507 -19.639 -43.829 1.00 12.66 172 LYS A CA 1
ATOM 1300 C C . LYS A 1 172 ? 46.624 -20.390 -42.498 1.00 12.89 172 LYS A C 1
ATOM 1301 O O . LYS A 1 172 ? 45.876 -20.233 -41.542 1.00 14.45 172 LYS A O 1
ATOM 1307 N N . SER A 1 173 ? 47.658 -21.203 -42.434 1.00 12.16 173 SER A N 1
ATOM 1308 C CA . SER A 1 173 ? 48.001 -21.959 -41.230 1.00 11.89 173 SER A CA 1
ATOM 1309 C C . SER A 1 173 ? 49.149 -21.295 -40.486 1.00 10.94 173 SER A C 1
ATOM 1310 O O . SER A 1 173 ? 50.173 -20.900 -41.070 1.00 12.63 173 SER A O 1
ATOM 1313 N N . TRP A 1 174 ? 48.991 -21.190 -39.169 1.00 9.85 174 TRP A N 1
ATOM 1314 C CA . TRP A 1 174 ? 50.137 -20.872 -38.308 1.00 9.24 174 TRP A CA 1
ATOM 1315 C C . TRP A 1 174 ? 51.137 -22.033 -38.339 1.00 9.15 174 TRP A C 1
ATOM 1316 O O . TRP A 1 174 ? 50.778 -23.160 -38.696 1.00 11.33 174 TRP A O 1
ATOM 1327 N N . PRO A 1 175 ? 52.375 -21.798 -37.853 1.00 10.12 175 PRO A N 1
ATOM 1328 C CA . PRO A 1 175 ? 53.254 -22.935 -37.601 1.00 10.50 175 PRO A CA 1
ATOM 1329 C C . PRO A 1 175 ? 52.578 -23.940 -36.664 1.00 10.50 175 PRO A C 1
ATOM 1330 O O . PRO A 1 175 ? 51.696 -23.600 -35.850 1.00 10.29 175 PRO A O 1
ATOM 1334 N N . THR A 1 176 ? 53.014 -25.183 -36.775 1.00 10.86 176 THR A N 1
ATOM 1335 C CA . THR A 1 176 ? 52.445 -26.244 -35.942 1.00 10.71 176 THR A CA 1
ATOM 1336 C C . THR A 1 176 ? 52.955 -26.145 -34.521 1.00 10.64 176 THR A C 1
ATOM 1337 O O . THR A 1 176 ? 53.963 -25.469 -34.238 1.00 11.07 176 THR A O 1
ATOM 1341 N N . ALA A 1 177 ? 52.304 -26.847 -33.605 1.00 10.96 177 ALA A N 1
ATOM 1342 C CA . ALA A 1 177 ? 52.837 -26.938 -32.241 1.00 11.53 177 ALA A CA 1
ATOM 1343 C C . ALA A 1 177 ? 54.268 -27.484 -32.240 1.00 12.10 177 ALA A C 1
ATOM 1344 O O . ALA A 1 177 ? 55.108 -26.985 -31.490 1.00 12.78 177 ALA A O 1
ATOM 1346 N N . ASN A 1 178 ? 54.549 -28.483 -33.071 1.00 13.71 178 ASN A N 1
ATOM 1347 C CA . ASN A 1 178 ? 55.923 -28.991 -33.209 1.00 14.37 178 ASN A CA 1
ATOM 1348 C C . ASN A 1 178 ? 56.889 -27.882 -33.647 1.00 13.35 178 ASN A C 1
ATOM 1349 O O . ASN A 1 178 ? 57.976 -27.734 -33.098 1.00 14.30 178 ASN A O 1
ATOM 1354 N N . ASP A 1 179 ? 56.489 -27.093 -34.650 1.00 12.87 179 ASP A N 1
ATOM 1355 C CA . ASP A 1 179 ? 57.309 -25.984 -35.110 1.00 11.63 179 ASP A CA 1
ATOM 1356 C C . ASP A 1 179 ? 57.576 -24.981 -33.967 1.00 12.42 179 ASP A C 1
ATOM 1357 O O . ASP A 1 179 ? 58.623 -24.328 -33.941 1.00 14.41 179 ASP A O 1
ATOM 1362 N N . LEU A 1 180 ? 56.597 -24.849 -33.075 1.00 11.68 180 LEU A N 1
ATOM 1363 C CA . LEU A 1 180 ? 56.636 -23.891 -31.972 1.00 11.68 180 LEU A CA 1
ATOM 1364 C C . LEU A 1 180 ? 57.106 -24.492 -30.646 1.00 12.06 180 LEU A C 1
ATOM 1365 O O . LEU A 1 180 ? 56.916 -23.904 -29.586 1.00 11.76 180 LEU A O 1
ATOM 1370 N N . GLN A 1 181 ? 57.773 -25.643 -30.698 1.00 12.36 181 GLN A N 1
ATOM 1371 C CA . GLN A 1 181 ? 58.303 -26.220 -29.470 1.00 13.64 181 GLN A CA 1
ATOM 1372 C C . GLN A 1 181 ? 59.221 -25.242 -28.780 1.00 11.74 181 GLN A C 1
ATOM 1373 O O . GLN A 1 181 ? 60.058 -24.591 -29.422 1.00 14.24 181 GLN A O 1
ATOM 1379 N N . GLY A 1 182 ? 59.078 -25.155 -27.465 1.00 12.17 182 GLY A N 1
ATOM 1380 C CA . GLY A 1 182 ? 59.921 -24.273 -26.681 1.00 13.38 182 GLY A CA 1
ATOM 1381 C C . GLY A 1 182 ? 59.636 -22.789 -26.803 1.00 12.53 182 GLY A C 1
ATOM 1382 O O . GLY A 1 182 ? 60.363 -21.988 -26.226 1.00 14.12 182 GLY A O 1
ATOM 1383 N N . LYS A 1 183 ? 58.575 -22.427 -27.520 1.00 12.06 183 LYS A N 1
ATOM 1384 C CA . LYS A 1 183 ? 58.278 -21.025 -27.737 1.00 10.76 183 LYS A CA 1
ATOM 1385 C C . LYS A 1 183 ? 57.309 -20.474 -26.686 1.00 10.00 183 LYS A C 1
ATOM 1386 O O . LYS A 1 183 ? 56.538 -21.203 -26.052 1.00 10.35 183 LYS A O 1
ATOM 1392 N N . VAL A 1 184 ? 57.371 -19.153 -26.536 1.00 9.83 184 VAL A N 1
ATOM 1393 C CA . VAL A 1 184 ? 56.442 -18.366 -25.715 1.00 9.09 184 VAL A CA 1
ATOM 1394 C C . VAL A 1 184 ? 55.813 -17.296 -26.610 1.00 8.56 184 VAL A C 1
ATOM 1395 O O . VAL A 1 184 ? 56.490 -16.608 -27.347 1.00 9.36 184 VAL A O 1
ATOM 1399 N N . LEU A 1 185 ? 54.480 -17.217 -26.541 1.00 8.03 185 LEU A N 1
ATOM 1400 C CA . LEU A 1 185 ? 53.680 -16.208 -27.237 1.00 7.65 185 LEU A CA 1
ATOM 1401 C C . LEU A 1 185 ? 53.064 -15.287 -26.207 1.00 7.27 185 LEU A C 1
ATOM 1402 O O . LEU A 1 185 ? 52.420 -15.760 -25.285 1.00 9.20 185 LEU A O 1
ATOM 1407 N N . LEU A 1 186 ? 53.264 -13.995 -26.372 1.00 7.34 186 LEU A N 1
ATOM 1408 C CA . LEU A 1 186 ? 52.730 -12.994 -25.471 1.00 6.72 186 LEU A CA 1
ATOM 1409 C C . LEU A 1 186 ? 51.545 -12.290 -26.131 1.00 6.75 186 LEU A C 1
ATOM 1410 O O . LEU A 1 186 ? 51.622 -11.950 -27.314 1.00 7.13 186 LEU A O 1
ATOM 1415 N N . VAL A 1 187 ? 50.491 -12.041 -25.343 1.00 6.53 187 VAL A N 1
ATOM 1416 C CA . VAL A 1 187 ? 49.261 -11.466 -25.886 1.00 6.34 187 VAL A CA 1
ATOM 1417 C C . VAL A 1 187 ? 48.870 -10.289 -25.008 1.00 6.82 187 VAL A C 1
ATOM 1418 O O . VAL A 1 187 ? 48.847 -10.417 -23.790 1.00 9.20 187 VAL A O 1
ATOM 1422 N N . LEU A 1 188 ? 48.539 -9.161 -25.605 1.00 6.70 188 LEU A N 1
ATOM 1423 C CA . LEU A 1 188 ? 48.100 -7.972 -24.865 1.00 6.87 188 LEU A CA 1
ATOM 1424 C C . LEU A 1 188 ? 46.575 -7.877 -24.891 1.00 6.79 188 LEU A C 1
ATOM 1425 O O . LEU A 1 188 ? 45.950 -7.936 -25.956 1.00 7.15 188 LEU A O 1
ATOM 1430 N N . ASN A 1 189 ? 45.990 -7.727 -23.698 1.00 6.62 189 ASN A N 1
ATOM 1431 C CA . ASN A 1 189 ? 44.581 -7.384 -23.546 1.00 6.89 189 ASN A CA 1
ATOM 1432 C C . ASN A 1 189 ? 44.492 -6.068 -22.767 1.00 7.16 189 ASN A C 1
ATOM 1433 O O . ASN A 1 189 ? 45.413 -5.710 -22.016 1.00 7.35 189 ASN A O 1
ATOM 1438 N N . HIS A 1 190 ? 43.341 -5.418 -22.877 1.00 8.13 190 HIS A N 1
ATOM 1439 C CA . HIS A 1 190 ? 42.989 -4.233 -22.092 1.00 8.32 190 HIS A CA 1
ATOM 1440 C C . HIS A 1 190 ? 41.487 -4.050 -22.252 1.00 8.35 190 HIS A C 1
ATOM 1441 O O . HIS A 1 190 ? 40.921 -4.505 -23.235 1.00 9.96 190 HIS A O 1
ATOM 1448 N N A SER A 1 191 ? 40.841 -3.387 -21.314 0.50 8.72 191 SER A N 1
ATOM 1449 N N B SER A 1 191 ? 40.839 -3.385 -21.311 0.50 9.28 191 SER A N 1
ATOM 1450 C CA A SER A 1 191 ? 39.412 -3.101 -21.503 0.50 9.34 191 SER A CA 1
ATOM 1451 C CA B SER A 1 191 ? 39.406 -3.083 -21.482 0.50 10.39 191 SER A CA 1
ATOM 1452 C C A SER A 1 191 ? 39.144 -2.187 -22.697 0.50 8.85 191 SER A C 1
ATOM 1453 C C B SER A 1 191 ? 39.143 -2.183 -22.692 0.50 9.52 191 SER A C 1
ATOM 1454 O O A SER A 1 191 ? 38.061 -2.233 -23.282 0.50 10.32 191 SER A O 1
ATOM 1455 O O B SER A 1 191 ? 38.061 -2.234 -23.280 0.50 11.14 191 SER A O 1
ATOM 1460 N N . GLU A 1 192 ? 40.123 -1.365 -23.048 1.00 8.56 192 GLU A N 1
ATOM 1461 C CA . GLU A 1 192 ? 39.999 -0.362 -24.128 1.00 8.43 192 GLU A CA 1
ATOM 1462 C C . GLU A 1 192 ? 40.923 -0.720 -25.276 1.00 7.78 192 GLU A C 1
ATOM 1463 O O . GLU A 1 192 ? 42.152 -0.716 -25.121 1.00 8.17 192 GLU A O 1
ATOM 1469 N N . ASN A 1 193 ? 40.325 -0.975 -26.436 1.00 7.65 193 ASN A N 1
ATOM 1470 C CA . ASN A 1 193 ? 41.151 -1.273 -27.603 1.00 7.63 193 ASN A CA 1
ATOM 1471 C C . ASN A 1 193 ? 42.101 -0.133 -27.953 1.00 7.40 193 ASN A C 1
ATOM 1472 O O . ASN A 1 193 ? 43.125 -0.384 -28.609 1.00 7.60 193 ASN A O 1
ATOM 1477 N N . GLN A 1 194 ? 41.790 1.099 -27.558 1.00 8.36 194 GLN A N 1
ATOM 1478 C CA . GLN A 1 194 ? 42.702 2.208 -27.766 1.00 9.00 194 GLN A CA 1
ATOM 1479 C C . GLN A 1 194 ? 44.116 1.907 -27.246 1.00 8.14 194 GLN A C 1
ATOM 1480 O O . GLN A 1 194 ? 45.082 2.331 -27.874 1.00 9.04 194 GLN A O 1
ATOM 1486 N N . LYS A 1 195 ? 44.232 1.218 -26.109 1.00 8.47 195 LYS A N 1
ATOM 1487 C CA . LYS A 1 195 ? 45.558 0.941 -25.572 1.00 8.49 195 LYS A CA 1
ATOM 1488 C C . LYS A 1 195 ? 46.333 -0.036 -26.442 1.00 7.85 195 LYS A C 1
ATOM 1489 O O . LYS A 1 195 ? 47.559 0.040 -26.522 1.00 8.67 195 LYS A O 1
ATOM 1495 N N . LEU A 1 196 ? 45.628 -0.960 -27.087 1.00 7.10 196 LEU A N 1
ATOM 1496 C CA . LEU A 1 196 ? 46.243 -1.874 -28.033 1.00 7.32 196 LEU A CA 1
ATOM 1497 C C . LEU A 1 196 ? 46.667 -1.122 -29.298 1.00 7.40 196 LEU A C 1
ATOM 1498 O O . LEU A 1 196 ? 47.722 -1.395 -29.861 1.00 7.70 196 LEU A O 1
ATOM 1503 N N . SER A 1 197 ? 45.824 -0.190 -29.750 1.00 7.41 197 SER A N 1
ATOM 1504 C CA . SER A 1 197 ? 46.155 0.605 -30.924 1.00 8.22 197 SER A CA 1
ATOM 1505 C C . SER A 1 197 ? 47.406 1.458 -30.680 1.00 8.75 197 SER A C 1
ATOM 1506 O O . SER A 1 197 ? 48.262 1.569 -31.552 1.00 9.63 197 SER A O 1
ATOM 1509 N N . GLN A 1 198 ? 47.504 1.986 -29.473 1.00 8.43 198 GLN A N 1
ATOM 1510 C CA . GLN A 1 198 ? 48.673 2.784 -29.098 1.00 9.43 198 GLN A CA 1
ATOM 1511 C C . GLN A 1 198 ? 49.944 1.913 -29.115 1.00 8.90 198 GLN A C 1
ATOM 1512 O O . GLN A 1 198 ? 50.995 2.347 -29.580 1.00 9.84 198 GLN A O 1
ATOM 1518 N N . TYR A 1 199 ? 49.836 0.700 -28.567 1.00 8.59 199 TYR A N 1
ATOM 1519 C CA . TYR A 1 199 ? 50.968 -0.224 -28.572 1.00 7.90 199 TYR A CA 1
ATOM 1520 C C . TYR A 1 199 ? 51.411 -0.541 -30.005 1.00 8.46 199 TYR A C 1
ATOM 1521 O O . TYR A 1 199 ? 52.594 -0.445 -30.341 1.00 9.27 199 TYR A O 1
ATOM 1530 N N . ALA A 1 200 ? 50.465 -0.895 -30.872 1.00 8.18 200 ALA A N 1
ATOM 1531 C CA . ALA A 1 200 ? 50.801 -1.266 -32.233 1.00 8.54 200 ALA A CA 1
ATOM 1532 C C . ALA A 1 200 ? 51.353 -0.090 -33.029 1.00 9.18 200 ALA A C 1
ATOM 1533 O O . ALA A 1 200 ? 52.263 -0.259 -33.844 1.00 10.73 200 ALA A O 1
ATOM 1535 N N . GLU A 1 201 ? 50.804 1.107 -32.816 1.00 9.79 201 GLU A N 1
ATOM 1536 C CA . GLU A 1 201 ? 51.343 2.294 -33.503 1.00 11.41 201 GLU A CA 1
ATOM 1537 C C . GLU A 1 201 ? 52.771 2.586 -33.073 1.00 11.13 201 GLU A C 1
ATOM 1538 O O . GLU A 1 201 ? 53.583 3.009 -33.885 1.00 12.68 201 GLU A O 1
ATOM 1544 N N . ALA A 1 202 ? 53.076 2.339 -31.815 1.00 10.92 202 ALA A N 1
ATOM 1545 C CA . ALA A 1 202 ? 54.430 2.584 -31.302 1.00 10.29 202 ALA A CA 1
ATOM 1546 C C . ALA A 1 202 ? 55.444 1.543 -31.808 1.00 11.47 202 ALA A C 1
ATOM 1547 O O . ALA A 1 202 ? 56.563 1.909 -32.146 1.00 14.01 202 ALA A O 1
ATOM 1549 N N . ARG A 1 203 ? 55.049 0.285 -31.839 1.00 10.50 203 ARG A N 1
ATOM 1550 C CA . ARG A 1 203 ? 55.999 -0.810 -32.060 1.00 10.78 203 ARG A CA 1
ATOM 1551 C C . ARG A 1 203 ? 56.016 -1.357 -33.483 1.00 10.69 203 ARG A C 1
ATOM 1552 O O . ARG A 1 203 ? 56.992 -1.983 -33.878 1.00 12.33 203 ARG A O 1
ATOM 1560 N N . THR A 1 204 ? 54.900 -1.192 -34.205 1.00 11.11 204 THR A N 1
ATOM 1561 C CA . THR A 1 204 ? 54.712 -1.683 -35.571 1.00 11.92 204 THR A CA 1
ATOM 1562 C C . THR A 1 204 ? 55.258 -3.109 -35.700 1.00 11.16 204 THR A C 1
ATOM 1563 O O . THR A 1 204 ? 54.935 -3.978 -34.879 1.00 11.42 204 THR A O 1
ATOM 1567 N N . SER A 1 205 ? 56.094 -3.371 -36.699 1.00 12.02 205 SER A N 1
ATOM 1568 C CA . SER A 1 205 ? 56.572 -4.743 -36.970 1.00 13.06 205 SER A CA 1
ATOM 1569 C C . SER A 1 205 ? 57.585 -5.244 -35.953 1.00 12.05 205 SER A C 1
ATOM 1570 O O . SER A 1 205 ? 57.908 -6.428 -35.953 1.00 12.83 205 SER A O 1
ATOM 1573 N N . LYS A 1 206 ? 58.104 -4.359 -35.115 1.00 11.80 206 LYS A N 1
ATOM 1574 C CA . LYS A 1 206 ? 59.035 -4.757 -34.060 1.00 12.74 206 LYS A CA 1
ATOM 1575 C C . LYS A 1 206 ? 58.351 -5.329 -32.833 1.00 11.50 206 LYS A C 1
ATOM 1576 O O . LYS A 1 206 ? 59.038 -5.811 -31.942 1.00 13.00 206 LYS A O 1
ATOM 1582 N N . ALA A 1 207 ? 57.036 -5.230 -32.749 1.00 10.48 207 ALA A N 1
ATOM 1583 C CA . ALA A 1 207 ? 56.306 -5.640 -31.560 1.00 9.41 207 ALA A CA 1
ATOM 1584 C C . ALA A 1 207 ? 56.708 -7.020 -31.084 1.00 8.49 207 ALA A C 1
ATOM 1585 O O . ALA A 1 207 ? 56.718 -7.975 -31.865 1.00 10.63 207 ALA A O 1
ATOM 1587 N N . LYS A 1 208 ? 56.921 -7.150 -29.784 1.00 8.66 208 LYS A N 1
ATOM 1588 C CA . LYS A 1 208 ? 57.139 -8.458 -29.158 1.00 9.16 208 LYS A CA 1
ATOM 1589 C C . LYS A 1 208 ? 55.878 -9.178 -28.761 1.00 8.46 208 LYS A C 1
ATOM 1590 O O . LYS A 1 208 ? 55.924 -10.364 -28.476 1.00 10.17 208 LYS A O 1
ATOM 1596 N N . VAL A 1 209 ? 54.754 -8.464 -28.784 1.00 8.01 209 VAL A N 1
ATOM 1597 C CA . VAL A 1 209 ? 53.495 -8.954 -28.225 1.00 7.50 209 VAL A CA 1
ATOM 1598 C C . VAL A 1 209 ? 52.411 -8.855 -29.282 1.00 7.53 209 VAL A C 1
ATOM 1599 O O . VAL A 1 209 ? 52.320 -7.872 -30.019 1.00 8.18 209 VAL A O 1
ATOM 1603 N N . PHE A 1 210 ? 51.574 -9.893 -29.328 1.00 6.69 210 PHE A N 1
ATOM 1604 C CA . PHE A 1 210 ? 50.358 -9.912 -30.164 1.00 6.42 210 PHE A CA 1
ATOM 1605 C C . PHE A 1 210 ? 49.257 -9.076 -29.509 1.00 6.48 210 PHE A C 1
ATOM 1606 O O . PHE A 1 210 ? 48.898 -9.325 -28.363 1.00 9.75 210 PHE A O 1
ATOM 1614 N N . ILE A 1 211 ? 48.611 -8.175 -30.249 1.00 6.24 211 ILE A N 1
ATOM 1615 C CA . ILE A 1 211 ? 47.445 -7.495 -29.719 1.00 6.49 211 ILE A CA 1
ATOM 1616 C C . ILE A 1 211 ? 46.177 -8.316 -29.968 1.00 6.22 211 ILE A C 1
ATOM 1617 O O . ILE A 1 211 ? 46.027 -8.938 -31.015 1.00 7.62 211 ILE A O 1
ATOM 1622 N N . SER A 1 212 ? 45.287 -8.352 -28.970 1.00 5.92 212 SER A N 1
ATOM 1623 C CA . SER A 1 212 ? 44.067 -9.123 -29.100 1.00 5.77 212 SER A CA 1
ATOM 1624 C C . SER A 1 212 ? 42.880 -8.283 -28.641 1.00 5.87 212 SER A C 1
ATOM 1625 O O . SER A 1 212 ? 42.592 -8.224 -27.448 1.00 6.81 212 SER A O 1
ATOM 1628 N N . PRO A 1 213 ? 42.248 -7.572 -29.576 1.00 5.95 213 PRO A N 1
ATOM 1629 C CA . PRO A 1 213 ? 41.213 -6.610 -29.166 1.00 6.35 213 PRO A CA 1
ATOM 1630 C C . PRO A 1 213 ? 39.935 -7.262 -28.688 1.00 5.73 213 PRO A C 1
ATOM 1631 O O . PRO A 1 213 ? 39.560 -8.356 -29.114 1.00 6.20 213 PRO A O 1
ATOM 1635 N N . VAL A 1 214 ? 39.229 -6.511 -27.845 1.00 6.37 214 VAL A N 1
ATOM 1636 C CA . VAL A 1 214 ? 37.866 -6.811 -27.459 1.00 7.02 214 VAL A CA 1
ATOM 1637 C C . VAL A 1 214 ? 37.035 -6.847 -28.742 1.00 6.98 214 VAL A C 1
ATOM 1638 O O . VAL A 1 214 ? 37.067 -5.931 -29.559 1.00 8.17 214 VAL A O 1
ATOM 1642 N N . THR A 1 215 ? 36.272 -7.943 -28.901 1.00 6.82 215 THR A N 1
ATOM 1643 C CA . THR A 1 215 ? 35.595 -8.281 -30.168 1.00 6.80 215 THR A CA 1
ATOM 1644 C C . THR A 1 215 ? 34.109 -8.473 -29.967 1.00 7.80 215 THR A C 1
ATOM 1645 O O . THR A 1 215 ? 33.728 -9.347 -29.192 1.00 9.35 215 THR A O 1
ATOM 1649 N N . ASN A 1 216 ? 33.328 -7.670 -30.686 1.00 7.83 216 ASN A N 1
ATOM 1650 C CA . ASN A 1 216 ? 31.873 -7.800 -30.664 1.00 9.13 216 ASN A CA 1
ATOM 1651 C C . ASN A 1 216 ? 31.215 -7.535 -32.010 1.00 8.59 216 ASN A C 1
ATOM 1652 O O . ASN A 1 216 ? 30.005 -7.392 -32.088 1.00 11.23 216 ASN A O 1
ATOM 1657 N N . GLY A 1 217 ? 32.005 -7.527 -33.082 1.00 8.87 217 GLY A N 1
ATOM 1658 C CA . GLY A 1 217 ? 31.484 -7.354 -34.432 1.00 8.51 217 GLY A CA 1
ATOM 1659 C C . GLY A 1 217 ? 32.519 -7.767 -35.426 1.00 7.72 217 GLY A C 1
ATOM 1660 O O . GLY A 1 217 ? 33.713 -7.933 -35.087 1.00 7.65 217 GLY A O 1
ATOM 1661 N N . GLN A 1 218 ? 32.092 -7.961 -36.667 1.00 8.07 218 GLN A N 1
ATOM 1662 C CA . GLN A 1 218 ? 33.001 -8.445 -37.702 1.00 7.13 218 GLN A CA 1
ATOM 1663 C C . GLN A 1 218 ? 34.186 -7.489 -37.902 1.00 6.59 218 GLN A C 1
ATOM 1664 O O . GLN A 1 218 ? 35.273 -7.951 -38.207 1.00 6.93 218 GLN A O 1
ATOM 1670 N N . ASN A 1 219 ? 33.933 -6.191 -37.797 1.00 6.98 219 ASN A N 1
ATOM 1671 C CA . ASN A 1 219 ? 35.021 -5.217 -37.979 1.00 7.00 219 ASN A CA 1
ATOM 1672 C C . ASN A 1 219 ? 36.179 -5.459 -37.026 1.00 6.80 219 ASN A C 1
ATOM 1673 O O . ASN A 1 219 ? 37.315 -5.135 -37.353 1.00 6.78 219 ASN A O 1
ATOM 1678 N N . ASP A 1 220 ? 35.892 -6.006 -35.831 1.00 6.41 220 ASP A N 1
ATOM 1679 C CA . ASP A 1 220 ? 36.930 -6.248 -34.843 1.00 6.38 220 ASP A CA 1
ATOM 1680 C C . ASP A 1 220 ? 37.831 -7.409 -35.241 1.00 6.45 220 ASP A C 1
ATOM 1681 O O . ASP A 1 220 ? 38.927 -7.537 -34.714 1.00 7.41 220 ASP A O 1
ATOM 1686 N N . ILE A 1 221 ? 37.344 -8.245 -36.157 1.00 6.61 221 ILE A N 1
ATOM 1687 C CA . ILE A 1 221 ? 38.121 -9.339 -36.746 1.00 7.38 221 ILE A CA 1
ATOM 1688 C C . ILE A 1 221 ? 38.849 -8.856 -38.003 1.00 6.78 221 ILE A C 1
ATOM 1689 O O . ILE A 1 221 ? 40.063 -9.042 -38.110 1.00 8.43 221 ILE A O 1
ATOM 1694 N N . SER A 1 222 ? 38.127 -8.235 -38.944 1.00 6.17 222 SER A N 1
ATOM 1695 C CA . SER A 1 222 ? 38.603 -8.065 -40.317 1.00 6.82 222 SER A CA 1
ATOM 1696 C C . SER A 1 222 ? 38.535 -6.674 -40.899 1.00 6.74 222 SER A C 1
ATOM 1697 O O . SER A 1 222 ? 38.773 -6.504 -42.078 1.00 8.29 222 SER A O 1
ATOM 1700 N N . GLY A 1 223 ? 38.145 -5.680 -40.101 1.00 6.30 223 GLY A N 1
ATOM 1701 C CA . GLY A 1 223 ? 38.026 -4.313 -40.577 1.00 6.96 223 GLY A CA 1
ATOM 1702 C C . GLY A 1 223 ? 38.739 -3.335 -39.677 1.00 6.04 223 GLY A C 1
ATOM 1703 O O . GLY A 1 223 ? 39.735 -3.688 -39.032 1.00 6.72 223 GLY A O 1
ATOM 1704 N N . LYS A 1 224 ? 38.254 -2.110 -39.657 1.00 6.39 224 LYS A N 1
ATOM 1705 C CA . LYS A 1 224 ? 38.745 -1.123 -38.700 1.00 6.30 224 LYS A CA 1
ATOM 1706 C C . LYS A 1 224 ? 38.161 -1.517 -37.338 1.00 6.37 224 LYS A C 1
ATOM 1707 O O . LYS A 1 224 ? 36.949 -1.449 -37.120 1.00 7.53 224 LYS A O 1
ATOM 1713 N N . VAL A 1 225 ? 39.044 -1.985 -36.466 1.00 6.04 225 VAL A N 1
ATOM 1714 C CA . VAL A 1 225 ? 38.626 -2.485 -35.162 1.00 6.48 225 VAL A CA 1
ATOM 1715 C C . VAL A 1 225 ? 38.111 -1.321 -34.321 1.00 6.49 225 VAL A C 1
ATOM 1716 O O . VAL A 1 225 ? 38.678 -0.223 -34.344 1.00 7.39 225 VAL A O 1
ATOM 1720 N N . SER A 1 226 ? 37.041 -1.557 -33.564 1.00 6.78 226 SER A N 1
ATOM 1721 C CA . SER A 1 226 ? 36.498 -0.539 -32.685 1.00 7.48 226 SER A CA 1
ATOM 1722 C C . SER A 1 226 ? 37.580 -0.018 -31.758 1.00 7.20 226 SER A C 1
ATOM 1723 O O . SER A 1 226 ? 38.334 -0.790 -31.153 1.00 8.24 226 SER A O 1
ATOM 1726 N N . GLY A 1 227 ? 37.709 1.304 -31.680 1.00 7.46 227 GLY A N 1
ATOM 1727 C CA . GLY A 1 227 ? 38.682 1.912 -30.815 1.00 8.11 227 GLY A CA 1
ATOM 1728 C C . GLY A 1 227 ? 40.110 1.935 -31.318 1.00 7.78 227 GLY A C 1
ATOM 1729 O O . GLY A 1 227 ? 41.000 2.374 -30.581 1.00 9.78 227 GLY A O 1
ATOM 1730 N N . MET A 1 228 ? 40.364 1.451 -32.542 1.00 7.31 228 MET A N 1
ATOM 1731 C CA . MET A 1 228 ? 41.718 1.409 -33.100 1.00 6.89 228 MET A CA 1
ATOM 1732 C C . MET A 1 228 ? 41.768 2.117 -34.430 1.00 7.13 228 MET A C 1
ATOM 1733 O O . MET A 1 228 ? 40.787 2.228 -35.171 1.00 7.95 228 MET A O 1
ATOM 1738 N N . SER A 1 229 ? 42.982 2.505 -34.796 1.00 7.13 229 SER A N 1
ATOM 1739 C CA . SER A 1 229 ? 43.220 2.961 -36.155 1.00 7.56 229 SER A CA 1
ATOM 1740 C C . SER A 1 229 ? 43.177 1.789 -37.146 1.00 7.37 229 SER A C 1
ATOM 1741 O O . SER A 1 229 ? 43.343 0.616 -36.797 1.00 7.22 229 SER A O 1
ATOM 1744 N N A SER A 1 230 ? 42.962 2.118 -38.410 0.50 7.75 230 SER A N 1
ATOM 1745 N N B SER A 1 230 ? 42.971 2.116 -38.415 0.50 8.40 230 SER A N 1
ATOM 1746 C CA A SER A 1 230 ? 43.097 1.143 -39.475 0.50 7.37 230 SER A CA 1
ATOM 1747 C CA B SER A 1 230 ? 43.118 1.131 -39.482 0.50 8.64 230 SER A CA 1
ATOM 1748 C C A SER A 1 230 ? 44.511 0.506 -39.494 0.50 7.56 230 SER A C 1
ATOM 1749 C C B SER A 1 230 ? 44.517 0.500 -39.490 0.50 8.13 230 SER A C 1
ATOM 1750 O O A SER A 1 230 ? 44.688 -0.704 -39.645 0.50 7.57 230 SER A O 1
ATOM 1751 O O B SER A 1 230 ? 44.693 -0.706 -39.642 0.50 8.06 230 SER A O 1
ATOM 1756 N N . GLN A 1 231 ? 45.538 1.328 -39.321 1.00 8.40 231 GLN A N 1
ATOM 1757 C CA . GLN A 1 231 ? 46.903 0.800 -39.334 1.00 9.12 231 GLN A CA 1
ATOM 1758 C C . GLN A 1 231 ? 47.099 -0.249 -38.215 1.00 7.74 231 GLN A C 1
ATOM 1759 O O . GLN A 1 231 ? 47.628 -1.337 -38.456 1.00 8.48 231 GLN A O 1
ATOM 1765 N N . SER A 1 232 ? 46.654 0.072 -37.007 1.00 7.55 232 SER A N 1
ATOM 1766 C CA . SER A 1 232 ? 46.791 -0.898 -35.919 1.00 7.39 232 SER A CA 1
ATOM 1767 C C . SER A 1 232 ? 45.960 -2.148 -36.136 1.00 6.97 232 SER A C 1
ATOM 1768 O O . SER A 1 232 ? 46.355 -3.269 -35.752 1.00 7.02 232 SER A O 1
ATOM 1771 N N . SER A 1 233 ? 44.782 -1.975 -36.731 1.00 6.79 233 SER A N 1
ATOM 1772 C CA . SER A 1 233 ? 43.887 -3.094 -37.032 1.00 6.40 233 SER A CA 1
ATOM 1773 C C . SER A 1 233 ? 44.587 -4.161 -37.873 1.00 6.21 233 SER A C 1
ATOM 1774 O O . SER A 1 233 ? 44.341 -5.335 -37.723 1.00 6.27 233 SER A O 1
ATOM 1777 N N . GLY A 1 234 ? 45.457 -3.706 -38.783 1.00 6.55 234 GLY A N 1
ATOM 1778 C CA . GLY A 1 234 ? 46.141 -4.628 -39.681 1.00 7.00 234 GLY A CA 1
ATOM 1779 C C . GLY A 1 234 ? 47.067 -5.625 -38.999 1.00 6.41 234 GLY A C 1
ATOM 1780 O O . GLY A 1 234 ? 47.379 -6.646 -39.586 1.00 7.33 234 GLY A O 1
ATOM 1781 N N . TYR A 1 235 ? 47.481 -5.343 -37.749 1.00 6.72 235 TYR A N 1
ATOM 1782 C CA . TYR A 1 235 ? 48.336 -6.243 -36.980 1.00 6.87 235 TYR A CA 1
ATOM 1783 C C . TYR A 1 235 ? 47.568 -7.315 -36.232 1.00 6.77 235 TYR A C 1
ATOM 1784 O O . TYR A 1 235 ? 48.166 -8.145 -35.568 1.00 8.52 235 TYR A O 1
ATOM 1793 N N . VAL A 1 236 ? 46.236 -7.281 -36.275 1.00 6.48 236 VAL A N 1
ATOM 1794 C CA . VAL A 1 236 ? 45.442 -8.165 -35.422 1.00 6.04 236 VAL A CA 1
ATOM 1795 C C . VAL A 1 236 ? 45.442 -9.609 -35.931 1.00 6.40 236 VAL A C 1
ATOM 1796 O O . VAL A 1 236 ? 44.907 -9.897 -36.998 1.00 8.01 236 VAL A O 1
ATOM 1800 N N . ALA A 1 237 ? 45.967 -10.488 -35.078 1.00 5.93 237 ALA A N 1
ATOM 1801 C CA . ALA A 1 237 ? 46.050 -11.914 -35.350 1.00 6.40 237 ALA A CA 1
ATOM 1802 C C . ALA A 1 237 ? 45.385 -12.748 -34.259 1.00 5.94 237 ALA A C 1
ATOM 1803 O O . ALA A 1 237 ? 45.462 -13.980 -34.258 1.00 6.21 237 ALA A O 1
ATOM 1805 N N . MET A 1 238 ? 44.709 -12.062 -33.322 1.00 5.69 238 MET A N 1
ATOM 1806 C CA . MET A 1 238 ? 44.093 -12.660 -32.151 1.00 5.55 238 MET A CA 1
ATOM 1807 C C . MET A 1 238 ? 42.887 -11.816 -31.774 1.00 5.74 238 MET A C 1
ATOM 1808 O O . MET A 1 238 ? 42.872 -10.613 -32.049 1.00 6.26 238 MET A O 1
ATOM 1813 N N . ASN A 1 239 ? 41.891 -12.450 -31.161 1.00 5.67 239 ASN A N 1
ATOM 1814 C CA . ASN A 1 239 ? 40.673 -11.745 -30.755 1.00 5.78 239 ASN A CA 1
ATOM 1815 C C . ASN A 1 239 ? 40.234 -12.233 -29.383 1.00 6.07 239 ASN A C 1
ATOM 1816 O O . ASN A 1 239 ? 40.314 -13.410 -29.074 1.00 7.35 239 ASN A O 1
ATOM 1821 N N . ASN A 1 240 ? 39.735 -11.286 -28.571 1.00 6.39 240 ASN A N 1
ATOM 1822 C CA A ASN A 1 240 ? 39.362 -11.543 -27.181 0.50 7.91 240 ASN A CA 1
ATOM 1823 C CA B ASN A 1 240 ? 39.373 -11.458 -27.190 0.50 7.53 240 ASN A CA 1
ATOM 1824 C C . ASN A 1 240 ? 37.856 -11.290 -27.031 1.00 7.18 240 ASN A C 1
ATOM 1825 O O . ASN A 1 240 ? 37.352 -10.216 -27.341 1.00 8.30 240 ASN A O 1
ATOM 1834 N N . MET A 1 241 ? 37.172 -12.305 -26.511 1.00 7.74 241 MET A N 1
ATOM 1835 C CA A MET A 1 241 ? 35.718 -12.294 -26.386 0.50 8.38 241 MET A CA 1
ATOM 1836 C CA B MET A 1 241 ? 35.709 -12.301 -26.403 0.50 8.07 241 MET A CA 1
ATOM 1837 C C . MET A 1 241 ? 35.281 -12.668 -24.993 1.00 8.31 241 MET A C 1
ATOM 1838 O O . MET A 1 241 ? 35.713 -13.670 -24.443 1.00 9.16 241 MET A O 1
ATOM 1847 N N . GLY A 1 242 ? 34.374 -11.883 -24.439 1.00 9.31 242 GLY A N 1
ATOM 1848 C CA . GLY A 1 242 ? 33.652 -12.305 -23.254 1.00 10.04 242 GLY A CA 1
ATOM 1849 C C . GLY A 1 242 ? 32.556 -13.286 -23.627 1.00 11.08 242 GLY A C 1
ATOM 1850 O O . GLY A 1 242 ? 32.272 -13.571 -24.793 1.00 10.94 242 GLY A O 1
ATOM 1851 N N . LYS A 1 243 ? 31.890 -13.807 -22.589 1.00 12.45 243 LYS A N 1
ATOM 1852 C CA A LYS A 1 243 ? 30.887 -14.851 -22.758 0.50 13.74 243 LYS A CA 1
ATOM 1853 C CA B LYS A 1 243 ? 30.892 -14.849 -22.764 0.50 12.92 243 LYS A CA 1
ATOM 1854 C C . LYS A 1 243 ? 29.823 -14.486 -23.794 1.00 12.01 243 LYS A C 1
ATOM 1855 O O . LYS A 1 243 ? 29.451 -15.316 -24.619 1.00 14.44 243 LYS A O 1
ATOM 1866 N N . GLY A 1 244 ? 29.320 -13.269 -23.699 1.00 12.78 244 GLY A N 1
ATOM 1867 C CA . GLY A 1 244 ? 28.240 -12.829 -24.554 1.00 13.30 244 GLY A CA 1
ATOM 1868 C C . GLY A 1 244 ? 28.622 -12.682 -26.011 1.00 14.18 244 GLY A C 1
ATOM 1869 O O . GLY A 1 244 ? 27.761 -12.612 -26.872 1.00 16.21 244 GLY A O 1
ATOM 1870 N N . ASP A 1 245 ? 29.925 -12.620 -26.294 1.00 12.66 245 ASP A N 1
ATOM 1871 C CA . ASP A 1 245 ? 30.467 -12.418 -27.633 1.00 11.88 245 ASP A CA 1
ATOM 1872 C C . ASP A 1 245 ? 31.157 -13.623 -28.219 1.00 11.62 245 ASP A C 1
ATOM 1873 O O . ASP A 1 245 ? 31.789 -13.526 -29.274 1.00 11.08 245 ASP A O 1
ATOM 1878 N N . LYS A 1 246 ? 30.992 -14.778 -27.563 1.00 10.67 246 LYS A N 1
ATOM 1879 C CA . LYS A 1 246 ? 31.761 -15.961 -27.995 1.00 11.83 246 LYS A CA 1
ATOM 1880 C C . LYS A 1 246 ? 31.403 -16.476 -29.354 1.00 10.84 246 LYS A C 1
ATOM 1881 O O . LYS A 1 246 ? 32.173 -17.207 -29.968 1.00 11.53 246 LYS A O 1
ATOM 1887 N N . SER A 1 247 ? 30.222 -16.111 -29.864 1.00 11.41 247 SER A N 1
ATOM 1888 C CA . SER A 1 247 ? 29.854 -16.503 -31.238 1.00 12.21 247 SER A CA 1
ATOM 1889 C C . SER A 1 247 ? 30.891 -16.026 -32.255 1.00 12.21 247 SER A C 1
ATOM 1890 O O . SER A 1 247 ? 31.034 -16.635 -33.315 1.00 15.49 247 SER A O 1
ATOM 1893 N N . TRP A 1 248 ? 31.601 -14.929 -31.962 1.00 9.75 248 TRP A N 1
ATOM 1894 C CA . TRP A 1 248 ? 32.627 -14.401 -32.863 1.00 9.50 248 TRP A CA 1
ATOM 1895 C C . TRP A 1 248 ? 33.855 -15.294 -32.974 1.00 9.17 248 TRP A C 1
ATOM 1896 O O . TRP A 1 248 ? 34.634 -15.121 -33.910 1.00 9.92 248 TRP A O 1
ATOM 1907 N N . ALA A 1 249 ? 34.000 -16.300 -32.096 1.00 9.92 249 ALA A N 1
ATOM 1908 C CA . ALA A 1 249 ? 35.146 -17.183 -32.183 1.00 9.88 249 ALA A CA 1
ATOM 1909 C C . ALA A 1 249 ? 35.134 -17.943 -33.515 1.00 9.27 249 ALA A C 1
ATOM 1910 O O . ALA A 1 249 ? 36.190 -18.245 -34.051 1.00 9.91 249 ALA A O 1
ATOM 1912 N N A LYS A 1 250 ? 33.957 -18.268 -34.038 0.50 9.93 250 LYS A N 1
ATOM 1913 N N B LYS A 1 250 ? 33.959 -18.267 -34.038 0.50 9.94 250 LYS A N 1
ATOM 1914 C CA A LYS A 1 250 ? 33.884 -18.958 -35.333 0.50 10.19 250 LYS A CA 1
ATOM 1915 C CA B LYS A 1 250 ? 33.897 -18.954 -35.332 0.50 10.17 250 LYS A CA 1
ATOM 1916 C C A LYS A 1 250 ? 34.503 -18.125 -36.447 0.50 9.16 250 LYS A C 1
ATOM 1917 C C B LYS A 1 250 ? 34.510 -18.124 -36.445 0.50 9.17 250 LYS A C 1
ATOM 1918 O O A LYS A 1 250 ? 35.122 -18.657 -37.360 0.50 10.05 250 LYS A O 1
ATOM 1919 O O B LYS A 1 250 ? 35.122 -18.657 -37.360 0.50 10.05 250 LYS A O 1
ATOM 1930 N N . GLN A 1 251 ? 34.330 -16.809 -36.376 1.00 8.48 251 GLN A N 1
ATOM 1931 C CA . GLN A 1 251 ? 34.946 -15.894 -37.356 1.00 8.51 251 GLN A CA 1
ATOM 1932 C C . GLN A 1 251 ? 36.425 -15.686 -37.075 1.00 8.62 251 GLN A C 1
ATOM 1933 O O . GLN A 1 251 ? 37.200 -15.580 -38.042 1.00 8.81 251 GLN A O 1
ATOM 1939 N N . ALA A 1 252 ? 36.832 -15.637 -35.808 1.00 8.02 252 ALA A N 1
ATOM 1940 C CA . ALA A 1 252 ? 38.269 -15.672 -35.530 1.00 8.35 252 ALA A CA 1
ATOM 1941 C C . ALA A 1 252 ? 38.907 -16.909 -36.171 1.00 7.95 252 ALA A C 1
ATOM 1942 O O . ALA A 1 252 ? 39.925 -16.843 -36.862 1.00 8.81 252 ALA A O 1
ATOM 1944 N N . PHE A 1 253 ? 38.280 -18.060 -35.942 1.00 8.46 253 PHE A N 1
ATOM 1945 C CA . PHE A 1 253 ? 38.712 -19.314 -36.525 1.00 8.86 253 PHE A CA 1
ATOM 1946 C C . PHE A 1 253 ? 38.780 -19.235 -38.043 1.00 9.04 253 PHE A C 1
ATOM 1947 O O . PHE A 1 253 ? 39.764 -19.660 -38.678 1.00 9.27 253 PHE A O 1
ATOM 1955 N N . ALA A 1 254 ? 37.747 -18.684 -38.666 1.00 8.73 254 ALA A N 1
ATOM 1956 C CA . ALA A 1 254 ? 37.712 -18.542 -40.139 1.00 9.10 254 ALA A CA 1
ATOM 1957 C C . ALA A 1 254 ? 38.873 -17.692 -40.663 1.00 8.20 254 ALA A C 1
ATOM 1958 O O . ALA A 1 254 ? 39.367 -17.892 -41.780 1.00 9.83 254 ALA A O 1
ATOM 1960 N N . TYR A 1 255 ? 39.260 -16.699 -39.883 1.00 7.64 255 TYR A N 1
ATOM 1961 C CA . TYR A 1 255 ? 40.352 -15.782 -40.224 1.00 7.77 255 TYR A CA 1
ATOM 1962 C C . TYR A 1 255 ? 41.720 -16.235 -39.735 1.00 7.52 255 TYR A C 1
ATOM 1963 O O . TYR A 1 255 ? 42.697 -15.494 -39.906 1.00 7.93 255 TYR A O 1
ATOM 1972 N N . SER A 1 256 ? 41.815 -17.442 -39.150 1.00 7.08 256 SER A N 1
ATOM 1973 C CA . SER A 1 256 ? 43.093 -17.906 -38.557 1.00 7.44 256 SER A CA 1
ATOM 1974 C C . SER A 1 256 ? 43.626 -16.905 -37.548 1.00 6.76 256 SER A C 1
ATOM 1975 O O . SER A 1 256 ? 44.834 -16.706 -37.423 1.00 8.11 256 SER A O 1
ATOM 1978 N N . HIS A 1 257 ? 42.700 -16.281 -36.789 1.00 6.76 257 HIS A N 1
ATOM 1979 C CA . HIS A 1 257 ? 43.103 -15.515 -35.605 1.00 6.63 257 HIS A CA 1
ATOM 1980 C C . HIS A 1 257 ? 42.884 -16.376 -34.371 1.00 6.61 257 HIS A C 1
ATOM 1981 O O . HIS A 1 257 ? 41.899 -17.097 -34.280 1.00 7.43 257 HIS A O 1
ATOM 1988 N N . ILE A 1 258 ? 43.762 -16.263 -33.373 1.00 6.46 258 ILE A N 1
ATOM 1989 C CA . ILE A 1 258 ? 43.602 -17.049 -32.150 1.00 6.66 258 ILE A CA 1
ATOM 1990 C C . ILE A 1 258 ? 42.556 -16.395 -31.272 1.00 6.72 258 ILE A C 1
ATOM 1991 O O . ILE A 1 258 ? 42.763 -15.275 -30.741 1.00 7.73 258 ILE A O 1
ATOM 1996 N N . GLY A 1 259 ? 41.422 -17.074 -31.095 1.00 6.36 259 GLY A N 1
ATOM 1997 C CA . GLY A 1 259 ? 40.318 -16.567 -30.276 1.00 6.49 259 GLY A CA 1
ATOM 1998 C C . GLY A 1 259 ? 40.393 -17.058 -28.866 1.00 6.62 259 GLY A C 1
ATOM 1999 O O . GLY A 1 259 ? 40.599 -18.252 -28.637 1.00 7.79 259 GLY A O 1
ATOM 2000 N N . ARG A 1 260 ? 40.157 -16.144 -27.926 1.00 6.90 260 ARG A N 1
ATOM 2001 C CA . ARG A 1 260 ? 40.058 -16.477 -26.499 1.00 6.92 260 ARG A CA 1
ATOM 2002 C C . ARG A 1 260 ? 38.690 -16.045 -26.004 1.00 6.95 260 ARG A C 1
ATOM 2003 O O . ARG A 1 260 ? 38.234 -14.938 -26.309 1.00 8.17 260 ARG A O 1
ATOM 2011 N N . VAL A 1 261 ? 38.047 -16.940 -25.244 1.00 6.92 261 VAL A N 1
ATOM 2012 C CA . VAL A 1 261 ? 36.755 -16.652 -24.607 1.00 7.36 261 VAL A CA 1
ATOM 2013 C C . VAL A 1 261 ? 36.898 -16.789 -23.108 1.00 7.34 261 VAL A C 1
ATOM 2014 O O . VAL A 1 261 ? 37.325 -17.854 -22.620 1.00 8.28 261 VAL A O 1
ATOM 2018 N N . TRP A 1 262 ? 36.547 -15.736 -22.381 1.00 7.47 262 TRP A N 1
ATOM 2019 C CA . TRP A 1 262 ? 36.607 -15.713 -20.932 1.00 8.15 262 TRP A CA 1
ATOM 2020 C C . TRP A 1 262 ? 35.208 -15.517 -20.348 1.00 8.80 262 TRP A C 1
ATOM 2021 O O . TRP A 1 262 ? 34.315 -14.995 -21.019 1.00 10.41 262 TRP A O 1
ATOM 2032 N N . GLY A 1 263 ? 35.033 -15.971 -19.111 1.00 8.78 263 GLY A N 1
ATOM 2033 C CA . GLY A 1 263 ? 33.787 -15.809 -18.397 1.00 10.02 263 GLY A CA 1
ATOM 2034 C C . GLY A 1 263 ? 32.740 -16.855 -18.667 1.00 10.33 263 GLY A C 1
ATOM 2035 O O . GLY A 1 263 ? 31.619 -16.695 -18.212 1.00 12.41 263 GLY A O 1
ATOM 2036 N N . ASP A 1 264 ? 33.093 -17.913 -19.375 1.00 9.92 264 ASP A N 1
ATOM 2037 C CA . ASP A 1 264 ? 32.101 -18.922 -19.800 1.00 10.38 264 ASP A CA 1
ATOM 2038 C C . ASP A 1 264 ? 32.370 -20.267 -19.129 1.00 9.76 264 ASP A C 1
ATOM 2039 O O . ASP A 1 264 ? 32.246 -21.315 -19.733 1.00 10.23 264 ASP A O 1
ATOM 2044 N N . ASP A 1 265 ? 32.583 -20.217 -17.822 1.00 9.29 265 ASP A N 1
ATOM 2045 C CA . ASP A 1 265 ? 33.050 -21.375 -17.072 1.00 9.68 265 ASP A CA 1
ATOM 2046 C C . ASP A 1 265 ? 32.087 -22.547 -16.968 1.00 10.94 265 ASP A C 1
ATOM 2047 O O . ASP A 1 265 ? 32.509 -23.658 -16.659 1.00 12.28 265 ASP A O 1
ATOM 2052 N N . GLU A 1 266 ? 30.793 -22.299 -17.128 1.00 10.83 266 GLU A N 1
ATOM 2053 C CA . GLU A 1 266 ? 29.788 -23.371 -16.959 1.00 12.29 266 GLU A CA 1
ATOM 2054 C C . GLU A 1 266 ? 29.548 -24.127 -18.245 1.00 13.62 266 GLU A C 1
ATOM 2055 O O . GLU A 1 266 ? 28.764 -25.057 -18.254 1.00 18.76 266 GLU A O 1
ATOM 2061 N N . VAL A 1 267 ? 30.267 -23.773 -19.299 1.00 11.82 267 VAL A N 1
ATOM 2062 C CA . VAL A 1 267 ? 30.270 -24.493 -20.567 1.00 11.62 267 VAL A CA 1
ATOM 2063 C C . VAL A 1 267 ? 31.557 -25.318 -20.656 1.00 12.75 267 VAL A C 1
ATOM 2064 O O . VAL A 1 267 ? 32.632 -24.835 -20.366 1.00 12.49 267 VAL A O 1
ATOM 2068 N N . SER A 1 268 ? 31.423 -26.585 -21.015 1.00 11.58 268 SER A N 1
ATOM 2069 C CA . SER A 1 268 ? 32.532 -27.518 -21.008 1.00 12.64 268 SER A CA 1
ATOM 2070 C C . SER A 1 268 ? 33.560 -27.243 -22.085 1.00 12.42 268 SER A C 1
ATOM 2071 O O . SER A 1 268 ? 33.280 -26.567 -23.092 1.00 12.05 268 SER A O 1
ATOM 2074 N N . PHE A 1 269 ? 34.742 -27.807 -21.892 1.00 10.88 269 PHE A N 1
ATOM 2075 C CA . PHE A 1 269 ? 35.788 -27.714 -22.904 1.00 11.52 269 PHE A CA 1
ATOM 2076 C C . PHE A 1 269 ? 35.319 -28.311 -24.213 1.00 12.65 269 PHE A C 1
ATOM 2077 O O . PHE A 1 269 ? 35.494 -27.728 -25.298 1.00 12.23 269 PHE A O 1
ATOM 2085 N N . ALA A 1 270 ? 34.655 -29.468 -24.156 1.00 13.31 270 ALA A N 1
ATOM 2086 C CA . ALA A 1 270 ? 34.144 -30.090 -25.376 1.00 14.04 270 ALA A CA 1
ATOM 2087 C C . ALA A 1 270 ? 33.205 -29.172 -26.121 1.00 14.32 270 ALA A C 1
ATOM 2088 O O . ALA A 1 270 ? 33.250 -29.081 -27.349 1.00 16.71 270 ALA A O 1
ATOM 2090 N N . GLN A 1 271 ? 32.319 -28.498 -25.416 1.00 14.13 271 GLN A N 1
ATOM 2091 C CA . GLN A 1 271 ? 31.409 -27.590 -26.092 1.00 12.07 271 GLN A CA 1
ATOM 2092 C C . GLN A 1 271 ? 32.153 -26.386 -26.684 1.00 13.91 271 GLN A C 1
ATOM 2093 O O . GLN A 1 271 ? 31.862 -25.964 -27.820 1.00 13.35 271 GLN A O 1
ATOM 2099 N N . HIS A 1 272 ? 33.126 -25.851 -25.951 1.00 11.90 272 HIS A N 1
ATOM 2100 C CA . HIS A 1 272 ? 33.950 -24.793 -26.532 1.00 10.69 272 HIS A CA 1
ATOM 2101 C C . HIS A 1 272 ? 34.728 -25.204 -27.781 1.00 10.88 272 HIS A C 1
ATOM 2102 O O . HIS A 1 272 ? 34.891 -24.387 -28.701 1.00 10.97 272 HIS A O 1
ATOM 2109 N N . ILE A 1 273 ? 35.194 -26.444 -27.817 1.00 11.22 273 ILE A N 1
ATOM 2110 C CA . ILE A 1 273 ? 35.820 -26.977 -29.030 1.00 11.83 273 ILE A CA 1
ATOM 2111 C C . ILE A 1 273 ? 34.835 -26.930 -30.197 1.00 12.01 273 ILE A C 1
ATOM 2112 O O . ILE A 1 273 ? 35.175 -26.533 -31.306 1.00 12.56 273 ILE A O 1
ATOM 2117 N N A ASN A 1 274 ? 33.629 -27.371 -29.943 0.50 11.60 274 ASN A N 1
ATOM 2118 N N B ASN A 1 274 ? 33.577 -27.341 -29.937 0.50 11.62 274 ASN A N 1
ATOM 2119 C CA A ASN A 1 274 ? 32.622 -27.370 -30.985 0.50 13.27 274 ASN A CA 1
ATOM 2120 C CA B ASN A 1 274 ? 32.454 -27.290 -30.957 0.50 13.14 274 ASN A CA 1
ATOM 2121 C C A ASN A 1 274 ? 32.284 -25.921 -31.473 0.50 12.48 274 ASN A C 1
ATOM 2122 C C B ASN A 1 274 ? 32.282 -25.893 -31.489 0.50 12.50 274 ASN A C 1
ATOM 2123 O O A ASN A 1 274 ? 31.955 -25.714 -32.651 0.50 15.01 274 ASN A O 1
ATOM 2124 O O B ASN A 1 274 ? 31.959 -25.698 -32.660 0.50 15.42 274 ASN A O 1
ATOM 2133 N N . GLN A 1 275 ? 32.478 -24.934 -30.579 1.00 12.51 275 GLN A N 1
ATOM 2134 C CA . GLN A 1 275 ? 32.308 -23.509 -30.852 1.00 12.27 275 GLN A CA 1
ATOM 2135 C C . GLN A 1 275 ? 33.547 -22.820 -31.458 1.00 10.25 275 GLN A C 1
ATOM 2136 O O . GLN A 1 275 ? 33.556 -21.599 -31.652 1.00 10.27 275 GLN A O 1
ATOM 2142 N N . LYS A 1 276 ? 34.566 -23.616 -31.773 1.00 9.58 276 LYS A N 1
ATOM 2143 C CA . LYS A 1 276 ? 35.760 -23.154 -32.505 1.00 8.44 276 LYS A CA 1
ATOM 2144 C C . LYS A 1 276 ? 36.578 -22.118 -31.739 1.00 7.84 276 LYS A C 1
ATOM 2145 O O . LYS A 1 276 ? 37.152 -21.210 -32.317 1.00 8.44 276 LYS A O 1
ATOM 2151 N N . ILE A 1 277 ? 36.633 -22.303 -30.421 1.00 7.61 277 ILE A N 1
ATOM 2152 C CA . ILE A 1 277 ? 37.374 -21.405 -29.539 1.00 7.59 277 ILE A CA 1
ATOM 2153 C C . ILE A 1 277 ? 38.771 -21.979 -29.324 1.00 7.28 277 ILE A C 1
ATOM 2154 O O . ILE A 1 277 ? 38.922 -23.090 -28.799 1.00 8.51 277 ILE A O 1
ATOM 2159 N N . ASN A 1 278 ? 39.802 -21.210 -29.653 1.00 7.02 278 ASN A N 1
ATOM 2160 C CA . ASN A 1 278 ? 41.168 -21.691 -29.394 1.00 7.30 278 ASN A CA 1
ATOM 2161 C C . ASN A 1 278 ? 41.529 -21.743 -27.926 1.00 7.27 278 ASN A C 1
ATOM 2162 O O . ASN A 1 278 ? 42.150 -22.723 -27.496 1.00 8.68 278 ASN A O 1
ATOM 2167 N N . LEU A 1 279 ? 41.218 -20.680 -27.195 1.00 6.85 279 LEU A N 1
ATOM 2168 C CA . LEU A 1 279 ? 41.640 -20.569 -25.795 1.00 6.80 279 LEU A CA 1
ATOM 2169 C C . LEU A 1 279 ? 40.401 -20.331 -24.935 1.00 7.08 279 LEU A C 1
ATOM 2170 O O . LEU A 1 279 ? 39.805 -19.250 -24.996 1.00 7.66 279 LEU A O 1
ATOM 2175 N N . SER A 1 280 ? 40.003 -21.336 -24.166 1.00 6.90 280 SER A N 1
ATOM 2176 C CA . SER A 1 280 ? 38.837 -21.238 -23.307 1.00 7.41 280 SER A CA 1
ATOM 2177 C C . SER A 1 280 ? 39.303 -21.024 -21.886 1.00 7.33 280 SER A C 1
ATOM 2178 O O . SER A 1 280 ? 39.899 -21.926 -21.286 1.00 7.81 280 SER A O 1
ATOM 2181 N N . ALA A 1 281 ? 39.068 -19.814 -21.356 1.00 7.33 281 ALA A N 1
ATOM 2182 C CA . ALA A 1 281 ? 39.617 -19.446 -20.053 1.00 7.53 281 ALA A CA 1
ATOM 2183 C C . ALA A 1 281 ? 38.702 -19.883 -18.926 1.00 7.48 281 ALA A C 1
ATOM 2184 O O . ALA A 1 281 ? 37.531 -19.511 -18.908 1.00 8.94 281 ALA A O 1
ATOM 2186 N N . TYR A 1 282 ? 39.262 -20.628 -17.981 1.00 7.53 282 TYR A N 1
ATOM 2187 C CA . TYR A 1 282 ? 38.540 -21.120 -16.812 1.00 7.52 282 TYR A CA 1
ATOM 2188 C C . TYR A 1 282 ? 39.271 -20.773 -15.531 1.00 8.12 282 TYR A C 1
ATOM 2189 O O . TYR A 1 282 ? 40.480 -20.992 -15.413 1.00 8.33 282 TYR A O 1
ATOM 2198 N N . TYR A 1 283 ? 38.524 -20.309 -14.533 1.00 8.08 283 TYR A N 1
ATOM 2199 C CA . TYR A 1 283 ? 39.094 -20.166 -13.193 1.00 8.53 283 TYR A CA 1
ATOM 2200 C C . TYR A 1 283 ? 39.639 -21.513 -12.692 1.00 8.88 283 TYR A C 1
ATOM 2201 O O . TYR A 1 283 ? 40.762 -21.598 -12.190 1.00 9.70 283 TYR A O 1
ATOM 2210 N N . ARG A 1 284 ? 38.805 -22.542 -12.817 1.00 8.74 284 ARG A N 1
ATOM 2211 C CA . ARG A 1 284 ? 39.095 -23.928 -12.342 1.00 9.27 284 ARG A CA 1
ATOM 2212 C C . ARG A 1 284 ? 39.593 -24.735 -13.552 1.00 9.21 284 ARG A C 1
ATOM 2213 O O . ARG A 1 284 ? 38.931 -25.639 -14.054 1.00 10.84 284 ARG A O 1
ATOM 2221 N N . PHE A 1 285 ? 40.772 -24.365 -14.034 1.00 8.86 285 PHE A N 1
ATOM 2222 C CA . PHE A 1 285 ? 41.287 -24.943 -15.273 1.00 9.45 285 PHE A CA 1
ATOM 2223 C C . PHE A 1 285 ? 41.595 -26.450 -15.179 1.00 9.34 285 PHE A C 1
ATOM 2224 O O . PHE A 1 285 ? 41.346 -27.177 -16.142 1.00 10.06 285 PHE A O 1
ATOM 2232 N N . ALA A 1 286 ? 42.068 -26.909 -14.035 1.00 9.66 286 ALA A N 1
ATOM 2233 C CA . ALA A 1 286 ? 42.462 -28.330 -13.919 1.00 11.00 286 ALA A CA 1
ATOM 2234 C C . ALA A 1 286 ? 41.261 -29.243 -14.019 1.00 11.22 286 ALA A C 1
ATOM 2235 O O . ALA A 1 286 ? 41.372 -30.378 -14.494 1.00 13.57 286 ALA A O 1
ATOM 2237 N N . ALA A 1 287 ? 40.093 -28.744 -13.613 1.00 10.79 287 ALA A N 1
ATOM 2238 C CA . ALA A 1 287 ? 38.849 -29.515 -13.628 1.00 12.44 287 ALA A CA 1
ATOM 2239 C C . ALA A 1 287 ? 38.290 -29.724 -15.038 1.00 12.07 287 ALA A C 1
ATOM 2240 O O . ALA A 1 287 ? 37.349 -30.495 -15.194 1.00 14.89 287 ALA A O 1
ATOM 2242 N N . GLN A 1 288 ? 38.828 -29.045 -16.036 1.00 10.50 288 GLN A N 1
ATOM 2243 C CA . GLN A 1 288 ? 38.312 -29.143 -17.390 1.00 10.97 288 GLN A CA 1
ATOM 2244 C C . GLN A 1 288 ? 39.134 -30.113 -18.216 1.00 12.08 288 GLN A C 1
ATOM 2245 O O . GLN A 1 288 ? 40.362 -30.165 -18.098 1.00 13.71 288 GLN A O 1
ATOM 2251 N N . SER A 1 289 ? 38.449 -30.856 -19.087 1.00 11.31 289 SER A N 1
ATOM 2252 C CA . SER A 1 289 ? 39.094 -31.748 -20.024 1.00 11.88 289 SER A CA 1
ATOM 2253 C C . SER A 1 289 ? 38.052 -32.270 -20.979 1.00 11.70 289 SER A C 1
ATOM 2254 O O . SER A 1 289 ? 36.857 -32.171 -20.714 1.00 13.68 289 SER A O 1
ATOM 2257 N N . ALA A 1 290 ? 38.533 -32.823 -22.084 1.00 11.97 290 ALA A N 1
ATOM 2258 C CA . ALA A 1 290 ? 37.683 -33.507 -23.046 1.00 13.51 290 ALA A CA 1
ATOM 2259 C C . ALA A 1 290 ? 38.430 -34.742 -23.469 1.00 14.12 290 ALA A C 1
ATOM 2260 O O . ALA A 1 290 ? 39.522 -34.650 -24.025 1.00 14.18 290 ALA A O 1
ATOM 2262 N N . GLY A 1 291 ? 37.836 -35.905 -23.236 1.00 16.61 291 GLY A N 1
ATOM 2263 C CA . GLY A 1 291 ? 38.527 -37.169 -23.542 1.00 16.08 291 GLY A CA 1
ATOM 2264 C C . GLY A 1 291 ? 39.872 -37.318 -22.844 1.00 17.75 291 GLY A C 1
ATOM 2265 O O . GLY A 1 291 ? 40.801 -37.927 -23.373 1.00 19.07 291 GLY A O 1
ATOM 2266 N N . GLY A 1 292 ? 39.980 -36.694 -21.667 1.00 17.15 292 GLY A N 1
ATOM 2267 C CA . GLY A 1 292 ? 41.215 -36.703 -20.871 1.00 17.84 292 GLY A CA 1
ATOM 2268 C C . GLY A 1 292 ? 42.242 -35.654 -21.242 1.00 15.81 292 GLY A C 1
ATOM 2269 O O . GLY A 1 292 ? 43.298 -35.587 -20.606 1.00 19.61 292 GLY A O 1
ATOM 2270 N N . TYR A 1 293 ? 41.923 -34.833 -22.247 1.00 13.70 293 TYR A N 1
ATOM 2271 C CA . TYR A 1 293 ? 42.860 -33.862 -22.769 1.00 12.65 293 TYR A CA 1
ATOM 2272 C C . TYR A 1 293 ? 42.428 -32.425 -22.447 1.00 11.76 293 TYR A C 1
ATOM 2273 O O . TYR A 1 293 ? 41.236 -32.107 -22.422 1.00 13.24 293 TYR A O 1
ATOM 2282 N N . ARG A 1 294 ? 43.427 -31.565 -22.244 1.00 10.25 294 ARG A N 1
ATOM 2283 C CA . ARG A 1 294 ? 43.226 -30.113 -22.148 1.00 9.72 294 ARG A CA 1
ATOM 2284 C C . ARG A 1 294 ? 43.742 -29.358 -23.355 1.00 9.72 294 ARG A C 1
ATOM 2285 O O . ARG A 1 294 ? 43.542 -28.149 -23.446 1.00 10.47 294 ARG A O 1
ATOM 2293 N N . ILE A 1 295 ? 44.403 -30.057 -24.291 1.00 9.98 295 ILE A N 1
ATOM 2294 C CA . ILE A 1 295 ? 44.898 -29.478 -25.540 1.00 9.58 295 ILE A CA 1
ATOM 2295 C C . ILE A 1 295 ? 44.638 -30.514 -26.616 1.00 10.28 295 ILE A C 1
ATOM 2296 O O . ILE A 1 295 ? 45.065 -31.674 -26.486 1.00 11.41 295 ILE A O 1
ATOM 2301 N N A ARG A 1 296 ? 43.934 -30.133 -27.672 0.50 10.62 296 ARG A N 1
ATOM 2302 N N B ARG A 1 296 ? 43.927 -30.134 -27.668 0.50 11.01 296 ARG A N 1
ATOM 2303 C CA A ARG A 1 296 ? 43.663 -31.062 -28.766 0.50 12.02 296 ARG A CA 1
ATOM 2304 C CA B ARG A 1 296 ? 43.648 -31.063 -28.759 0.50 13.40 296 ARG A CA 1
ATOM 2305 C C A ARG A 1 296 ? 43.274 -30.311 -30.010 0.50 10.79 296 ARG A C 1
ATOM 2306 C C B ARG A 1 296 ? 43.265 -30.313 -30.008 0.50 11.18 296 ARG A C 1
ATOM 2307 O O A ARG A 1 296 ? 42.776 -29.197 -29.936 0.50 10.42 296 ARG A O 1
ATOM 2308 O O B ARG A 1 296 ? 42.775 -29.197 -29.937 0.50 10.60 296 ARG A O 1
ATOM 2323 N N . PRO A 1 297 ? 43.464 -30.937 -31.174 1.00 10.90 297 PRO A N 1
ATOM 2324 C CA . PRO A 1 297 ? 42.918 -30.337 -32.383 1.00 11.78 297 PRO A CA 1
ATOM 2325 C C . PRO A 1 297 ? 41.393 -30.226 -32.314 1.00 12.09 297 PRO A C 1
ATOM 2326 O O . PRO A 1 297 ? 40.747 -31.048 -31.661 1.00 14.17 297 PRO A O 1
ATOM 2330 N N . PHE A 1 298 ? 40.820 -29.241 -32.998 1.00 12.56 298 PHE A N 1
ATOM 2331 C CA . PHE A 1 298 ? 39.357 -29.149 -33.123 1.00 13.51 298 PHE A CA 1
ATOM 2332 C C . PHE A 1 298 ? 38.734 -30.378 -33.712 1.00 20.38 298 PHE A C 1
ATOM 2333 O O . PHE A 1 298 ? 37.561 -30.624 -33.430 1.00 29.77 298 PHE A O 1
ATOM 2342 N N . GLN B 1 2 ? 74.913 -33.711 -1.609 1.00 31.19 2 GLN B N 1
ATOM 2343 C CA . GLN B 1 2 ? 76.371 -33.333 -1.686 1.00 29.90 2 GLN B CA 1
ATOM 2344 C C . GLN B 1 2 ? 76.993 -33.869 -2.994 1.00 23.09 2 GLN B C 1
ATOM 2345 O O . GLN B 1 2 ? 76.923 -35.065 -3.255 1.00 25.19 2 GLN B O 1
ATOM 2351 N N . GLU B 1 3 ? 77.606 -33.006 -3.800 1.00 18.60 3 GLU B N 1
ATOM 2352 C CA . GLU B 1 3 ? 78.190 -33.449 -5.080 1.00 16.80 3 GLU B CA 1
ATOM 2353 C C . GLU B 1 3 ? 79.419 -34.329 -4.848 1.00 17.33 3 GLU B C 1
ATOM 2354 O O . GLU B 1 3 ? 80.048 -34.292 -3.791 1.00 18.49 3 GLU B O 1
ATOM 2360 N N . SER B 1 4 ? 79.812 -35.046 -5.894 1.00 17.26 4 SER B N 1
ATOM 2361 C CA . SER B 1 4 ? 80.970 -35.926 -5.793 1.00 19.14 4 SER B CA 1
ATOM 2362 C C . SER B 1 4 ? 81.763 -36.050 -7.096 1.00 19.18 4 SER B C 1
ATOM 2363 O O . SER B 1 4 ? 82.148 -37.150 -7.483 1.00 24.61 4 SER B O 1
ATOM 2366 N N . PRO B 1 5 ? 82.105 -34.914 -7.738 1.00 17.07 5 PRO B N 1
ATOM 2367 C CA . PRO B 1 5 ? 83.068 -35.041 -8.835 1.00 16.44 5 PRO B CA 1
ATOM 2368 C C . PRO B 1 5 ? 84.413 -35.603 -8.345 1.00 17.14 5 PRO B C 1
ATOM 2369 O O . PRO B 1 5 ? 84.849 -35.369 -7.195 1.00 18.53 5 PRO B O 1
ATOM 2373 N N . ALA B 1 6 ? 85.101 -36.306 -9.239 1.00 17.63 6 ALA B N 1
ATOM 2374 C CA . ALA B 1 6 ? 86.333 -36.961 -8.830 1.00 18.43 6 ALA B CA 1
ATOM 2375 C C . ALA B 1 6 ? 87.453 -36.079 -8.285 1.00 17.05 6 ALA B C 1
ATOM 2376 O O . ALA B 1 6 ? 88.297 -36.505 -7.466 1.00 21.01 6 ALA B O 1
ATOM 2378 N N . PHE B 1 7 ? 87.459 -34.824 -8.712 1.00 14.75 7 PHE B N 1
ATOM 2379 C CA . PHE B 1 7 ? 88.566 -33.933 -8.293 1.00 14.27 7 PHE B CA 1
ATOM 2380 C C . PHE B 1 7 ? 88.493 -33.456 -6.839 1.00 13.13 7 PHE B C 1
ATOM 2381 O O . PHE B 1 7 ? 89.451 -32.817 -6.336 1.00 14.19 7 PHE B O 1
ATOM 2389 N N . ILE B 1 8 ? 87.374 -33.704 -6.165 1.00 12.49 8 ILE B N 1
ATOM 2390 C CA . ILE B 1 8 ? 87.200 -33.249 -4.779 1.00 11.80 8 ILE B CA 1
ATOM 2391 C C . ILE B 1 8 ? 87.523 -34.395 -3.849 1.00 13.01 8 ILE B C 1
ATOM 2392 O O . ILE B 1 8 ? 86.854 -35.434 -3.845 1.00 13.40 8 ILE B O 1
ATOM 2397 N N . ASP B 1 9 ? 88.513 -34.220 -2.987 1.00 11.31 9 ASP B N 1
ATOM 2398 C CA . ASP B 1 9 ? 88.767 -35.211 -1.904 1.00 11.94 9 ASP B CA 1
ATOM 2399 C C . ASP B 1 9 ? 87.567 -35.228 -0.978 1.00 11.98 9 ASP B C 1
ATOM 2400 O O . ASP B 1 9 ? 87.239 -34.198 -0.407 1.00 11.55 9 ASP B O 1
ATOM 2405 N N . PRO B 1 10 ? 86.936 -36.391 -0.773 1.00 13.22 10 PRO B N 1
ATOM 2406 C CA . PRO B 1 10 ? 85.753 -36.440 0.095 1.00 13.08 10 PRO B CA 1
ATOM 2407 C C . PRO B 1 10 ? 85.984 -35.952 1.525 1.00 12.00 10 PRO B C 1
ATOM 2408 O O . PRO B 1 10 ? 85.062 -35.500 2.188 1.00 12.73 10 PRO B O 1
ATOM 2412 N N . ALA B 1 11 ? 87.233 -35.995 1.996 1.00 10.98 11 ALA B N 1
ATOM 2413 C CA . ALA B 1 11 ? 87.563 -35.499 3.335 1.00 11.23 11 ALA B CA 1
ATOM 2414 C C . ALA B 1 11 ? 87.367 -33.976 3.448 1.00 10.72 11 ALA B C 1
ATOM 2415 O O . ALA B 1 11 ? 87.287 -33.418 4.550 1.00 11.91 11 ALA B O 1
ATOM 2417 N N . SER B 1 12 ? 87.282 -33.301 2.309 1.00 10.31 12 SER B N 1
ATOM 2418 C CA . SER B 1 12 ? 87.074 -31.851 2.295 1.00 9.64 12 SER B CA 1
ATOM 2419 C C . SER B 1 12 ? 85.754 -31.423 2.919 1.00 9.32 12 SER B C 1
ATOM 2420 O O . SER B 1 12 ? 85.662 -30.336 3.501 1.00 9.74 12 SER B O 1
ATOM 2423 N N . TRP B 1 13 ? 84.726 -32.240 2.814 1.00 10.16 13 TRP B N 1
ATOM 2424 C CA . TRP B 1 13 ? 83.395 -31.795 3.158 1.00 10.75 13 TRP B CA 1
ATOM 2425 C C . TRP B 1 13 ? 83.223 -31.403 4.610 1.00 10.08 13 TRP B C 1
ATOM 2426 O O . TRP B 1 13 ? 82.587 -30.422 4.922 1.00 10.96 13 TRP B O 1
ATOM 2437 N N A ASN B 1 14 ? 83.832 -32.190 5.502 0.50 11.05 14 ASN B N 1
ATOM 2438 N N B ASN B 1 14 ? 83.830 -32.182 5.497 0.50 10.00 14 ASN B N 1
ATOM 2439 C CA A ASN B 1 14 ? 83.779 -31.908 6.949 0.50 11.90 14 ASN B CA 1
ATOM 2440 C CA B ASN B 1 14 ? 83.761 -31.876 6.923 0.50 9.66 14 ASN B CA 1
ATOM 2441 C C A ASN B 1 14 ? 84.945 -31.037 7.440 0.50 11.08 14 ASN B C 1
ATOM 2442 C C B ASN B 1 14 ? 84.952 -31.051 7.434 0.50 9.99 14 ASN B C 1
ATOM 2443 O O A ASN B 1 14 ? 85.140 -30.879 8.626 0.50 14.63 14 ASN B O 1
ATOM 2444 O O B ASN B 1 14 ? 85.149 -30.908 8.615 0.50 12.15 14 ASN B O 1
ATOM 2453 N N . THR B 1 15 ? 85.662 -30.400 6.521 1.00 9.67 15 THR B N 1
ATOM 2454 C CA . THR B 1 15 ? 86.779 -29.544 6.871 1.00 9.16 15 THR B CA 1
ATOM 2455 C C . THR B 1 15 ? 86.330 -28.074 6.807 1.00 8.58 15 THR B C 1
ATOM 2456 O O . THR B 1 15 ? 85.672 -27.677 5.856 1.00 8.35 15 THR B O 1
ATOM 2460 N N . PRO B 1 16 ? 86.703 -27.254 7.799 1.00 9.11 16 PRO B N 1
ATOM 2461 C CA . PRO B 1 16 ? 86.457 -25.810 7.699 1.00 8.30 16 PRO B CA 1
ATOM 2462 C C . PRO B 1 16 ? 87.001 -25.258 6.380 1.00 7.74 16 PRO B C 1
ATOM 2463 O O . PRO B 1 16 ? 88.063 -25.678 5.938 1.00 8.17 16 PRO B O 1
ATOM 2467 N N . PHE B 1 17 ? 86.317 -24.266 5.815 1.00 7.15 17 PHE B N 1
ATOM 2468 C CA . PHE B 1 17 ? 86.717 -23.772 4.494 1.00 7.24 17 PHE B CA 1
ATOM 2469 C C . PHE B 1 17 ? 88.171 -23.267 4.480 1.00 6.97 17 PHE B C 1
ATOM 2470 O O . PHE B 1 17 ? 88.901 -23.458 3.513 1.00 7.44 17 PHE B O 1
ATOM 2478 N N . ASN B 1 18 ? 88.597 -22.649 5.582 1.00 6.84 18 ASN B N 1
ATOM 2479 C CA . ASN B 1 18 ? 89.971 -22.145 5.718 1.00 7.15 18 ASN B CA 1
ATOM 2480 C C . ASN B 1 18 ? 91.016 -23.253 5.809 1.00 7.09 18 ASN B C 1
ATOM 2481 O O . ASN B 1 18 ? 92.210 -22.975 5.661 1.00 7.99 18 ASN B O 1
ATOM 2486 N N . GLY B 1 19 ? 90.584 -24.478 6.101 1.00 7.49 19 GLY B N 1
ATOM 2487 C CA . GLY B 1 19 ? 91.479 -25.637 6.127 1.00 8.19 19 GLY B CA 1
ATOM 2488 C C . GLY B 1 19 ? 91.531 -26.421 4.839 1.00 7.71 19 GLY B C 1
ATOM 2489 O O . GLY B 1 19 ? 92.114 -27.519 4.821 1.00 8.76 19 GLY B O 1
ATOM 2490 N N . ILE B 1 20 ? 90.954 -25.885 3.768 1.00 7.23 20 ILE B N 1
ATOM 2491 C CA . ILE B 1 20 ? 90.887 -26.547 2.469 1.00 7.62 20 ILE B CA 1
ATOM 2492 C C . ILE B 1 20 ? 91.793 -25.818 1.489 1.00 7.23 20 ILE B C 1
ATOM 2493 O O . ILE B 1 20 ? 91.729 -24.582 1.342 1.00 7.50 20 ILE B O 1
ATOM 2498 N N . ALA B 1 21 ? 92.621 -26.598 0.793 1.00 7.76 21 ALA B N 1
ATOM 2499 C CA . ALA B 1 21 ? 93.431 -26.138 -0.301 1.00 7.63 21 ALA B CA 1
ATOM 2500 C C . ALA B 1 21 ? 92.771 -26.451 -1.633 1.00 7.31 21 ALA B C 1
ATOM 2501 O O . ALA B 1 21 ? 92.209 -27.533 -1.827 1.00 8.16 21 ALA B O 1
ATOM 2503 N N . GLN B 1 22 ? 92.897 -25.501 -2.561 1.00 6.79 22 GLN B N 1
ATOM 2504 C CA . GLN B 1 22 ? 92.279 -25.619 -3.872 1.00 7.29 22 GLN B CA 1
ATOM 2505 C C . GLN B 1 22 ? 93.215 -25.180 -4.976 1.00 6.92 22 GLN B C 1
ATOM 2506 O O . GLN B 1 22 ? 93.965 -24.203 -4.836 1.00 8.03 22 GLN B O 1
ATOM 2512 N N . VAL B 1 23 ? 93.078 -25.829 -6.113 1.00 7.20 23 VAL B N 1
ATOM 2513 C CA . VAL B 1 23 ? 93.507 -25.297 -7.400 1.00 7.28 23 VAL B CA 1
ATOM 2514 C C . VAL B 1 23 ? 92.439 -24.303 -7.859 1.00 6.85 23 VAL B C 1
ATOM 2515 O O . VAL B 1 23 ? 91.244 -24.626 -7.888 1.00 7.96 23 VAL B O 1
ATOM 2519 N N . ALA B 1 24 ? 92.872 -23.096 -8.203 1.00 7.09 24 ALA B N 1
ATOM 2520 C CA . ALA B 1 24 ? 92.002 -22.033 -8.712 1.00 6.79 24 ALA B CA 1
ATOM 2521 C C . ALA B 1 24 ? 92.437 -21.679 -10.113 1.00 6.63 24 ALA B C 1
ATOM 2522 O O . ALA B 1 24 ? 93.577 -21.954 -10.517 1.00 7.37 24 ALA B O 1
ATOM 2524 N N . CYS B 1 25 ? 91.535 -21.082 -10.885 1.00 7.16 25 CYS B N 1
ATOM 2525 C CA . CYS B 1 25 ? 91.957 -20.579 -12.184 1.00 7.77 25 CYS B CA 1
ATOM 2526 C C . CYS B 1 25 ? 92.682 -19.256 -12.051 1.00 8.50 25 CYS B C 1
ATOM 2527 O O . CYS B 1 25 ? 92.587 -18.604 -11.062 1.00 13.29 25 CYS B O 1
ATOM 2530 N N . HIS B 1 26 ? 93.369 -18.859 -13.097 1.00 7.64 26 HIS B N 1
ATOM 2531 C CA . HIS B 1 26 ? 93.916 -17.505 -13.235 1.00 7.68 26 HIS B CA 1
ATOM 2532 C C . HIS B 1 26 ? 93.356 -16.956 -14.550 1.00 7.68 26 HIS B C 1
ATOM 2533 O O . HIS B 1 26 ? 93.657 -17.438 -15.634 1.00 8.07 26 HIS B O 1
ATOM 2540 N N . ASN B 1 27 ? 92.478 -15.931 -14.464 1.00 7.56 27 ASN B N 1
ATOM 2541 C CA . ASN B 1 27 ? 91.938 -15.267 -15.651 1.00 7.75 27 ASN B CA 1
ATOM 2542 C C . ASN B 1 27 ? 91.236 -16.242 -16.605 1.00 7.23 27 ASN B C 1
ATOM 2543 O O . ASN B 1 27 ? 91.306 -16.089 -17.837 1.00 8.53 27 ASN B O 1
ATOM 2548 N N . CYS B 1 28 ? 90.469 -17.176 -16.049 1.00 7.56 28 CYS B N 1
ATOM 2549 C CA . CYS B 1 28 ? 89.827 -18.203 -16.880 1.00 8.15 28 CYS B CA 1
ATOM 2550 C C . CYS B 1 28 ? 88.634 -17.730 -17.686 1.00 8.52 28 CYS B C 1
ATOM 2551 O O . CYS B 1 28 ? 88.060 -18.539 -18.397 1.00 10.68 28 CYS B O 1
ATOM 2554 N N . TYR B 1 29 ? 88.283 -16.454 -17.595 1.00 8.36 29 TYR B N 1
ATOM 2555 C CA . TYR B 1 29 ? 87.355 -15.822 -18.536 1.00 8.45 29 TYR B CA 1
ATOM 2556 C C . TYR B 1 29 ? 87.970 -15.600 -19.916 1.00 8.54 29 TYR B C 1
ATOM 2557 O O . TYR B 1 29 ? 87.245 -15.282 -20.862 1.00 9.35 29 TYR B O 1
ATOM 2566 N N . GLU B 1 30 ? 89.288 -15.713 -20.046 1.00 8.73 30 GLU B N 1
ATOM 2567 C CA . GLU B 1 30 ? 89.946 -15.507 -21.333 1.00 10.27 30 GLU B CA 1
ATOM 2568 C C . GLU B 1 30 ? 89.743 -16.740 -22.213 1.00 10.73 30 GLU B C 1
ATOM 2569 O O . GLU B 1 30 ? 89.888 -17.882 -21.754 1.00 11.38 30 GLU B O 1
ATOM 2575 N N . LYS B 1 31 ? 89.423 -16.497 -23.479 1.00 12.14 31 LYS B N 1
ATOM 2576 C CA . LYS B 1 31 ? 89.136 -17.561 -24.427 1.00 12.35 31 LYS B CA 1
ATOM 2577 C C . LYS B 1 31 ? 90.285 -18.554 -24.587 1.00 13.38 31 LYS B C 1
ATOM 2578 O O . LYS B 1 31 ? 90.066 -19.727 -24.805 1.00 15.14 31 LYS B O 1
ATOM 2584 N N . GLN B 1 32 ? 91.513 -18.107 -24.415 1.00 12.31 32 GLN B N 1
ATOM 2585 C CA . GLN B 1 32 ? 92.662 -19.032 -24.547 1.00 13.41 32 GLN B CA 1
ATOM 2586 C C . GLN B 1 32 ? 92.823 -20.007 -23.364 1.00 11.67 32 GLN B C 1
ATOM 2587 O O . GLN B 1 32 ? 93.565 -20.953 -23.500 1.00 14.45 32 GLN B O 1
ATOM 2593 N N . TYR B 1 33 ? 92.133 -19.760 -22.254 1.00 10.16 33 TYR B N 1
ATOM 2594 C CA . TYR B 1 33 ? 92.223 -20.617 -21.092 1.00 10.73 33 TYR B CA 1
ATOM 2595 C C . TYR B 1 33 ? 91.037 -21.547 -20.895 1.00 10.77 33 TYR B C 1
ATOM 2596 O O . TYR B 1 33 ? 91.161 -22.547 -20.172 1.00 13.20 33 TYR B O 1
ATOM 2605 N N . ALA B 1 34 ? 89.908 -21.258 -21.512 1.00 10.45 34 ALA B N 1
ATOM 2606 C CA . ALA B 1 34 ? 88.747 -22.155 -21.454 1.00 10.87 34 ALA B CA 1
ATOM 2607 C C . ALA B 1 34 ? 87.799 -21.785 -22.583 1.00 11.29 34 ALA B C 1
ATOM 2608 O O . ALA B 1 34 ? 87.691 -20.638 -22.958 1.00 11.26 34 ALA B O 1
ATOM 2610 N N . ASN B 1 35 ? 87.146 -22.784 -23.158 1.00 12.96 35 ASN B N 1
ATOM 2611 C CA . ASN B 1 35 ? 86.251 -22.511 -24.290 1.00 14.28 35 ASN B CA 1
ATOM 2612 C C . ASN B 1 35 ? 84.989 -21.765 -23.865 1.00 13.37 35 ASN B C 1
ATOM 2613 O O . ASN B 1 35 ? 84.487 -20.933 -24.610 1.00 15.07 35 ASN B O 1
ATOM 2618 N N . THR B 1 36 ? 84.501 -22.093 -22.664 1.00 12.06 36 THR B N 1
ATOM 2619 C CA . THR B 1 36 ? 83.384 -21.367 -22.052 1.00 12.60 36 THR B CA 1
ATOM 2620 C C . THR B 1 36 ? 83.718 -21.149 -20.583 1.00 11.15 36 THR B C 1
ATOM 2621 O O . THR B 1 36 ? 84.438 -21.948 -19.955 1.00 11.54 36 THR B O 1
ATOM 2625 N N . PHE B 1 37 ? 83.210 -20.060 -20.028 1.00 9.71 37 PHE B N 1
ATOM 2626 C CA . PHE B 1 37 ? 83.431 -19.787 -18.609 1.00 9.95 37 PHE B CA 1
ATOM 2627 C C . PHE B 1 37 ? 82.840 -20.909 -17.739 1.00 10.55 37 PHE B C 1
ATOM 2628 O O . PHE B 1 37 ? 83.480 -21.398 -16.811 1.00 10.26 37 PHE B O 1
ATOM 2636 N N A SER B 1 38 ? 81.643 -21.356 -18.114 0.50 13.24 38 SER B N 1
ATOM 2637 N N B SER B 1 38 ? 81.635 -21.354 -18.103 0.50 11.35 38 SER B N 1
ATOM 2638 C CA A SER B 1 38 ? 80.965 -22.399 -17.341 0.50 14.03 38 SER B CA 1
ATOM 2639 C CA B SER B 1 38 ? 80.955 -22.411 -17.349 0.50 12.89 38 SER B CA 1
ATOM 2640 C C A SER B 1 38 ? 81.761 -23.699 -17.307 0.50 12.31 38 SER B C 1
ATOM 2641 C C B SER B 1 38 ? 81.764 -23.697 -17.305 0.50 11.97 38 SER B C 1
ATOM 2642 O O A SER B 1 38 ? 81.745 -24.421 -16.306 0.50 12.22 38 SER B O 1
ATOM 2643 O O B SER B 1 38 ? 81.742 -24.415 -16.304 0.50 12.20 38 SER B O 1
ATOM 2648 N N . SER B 1 39 ? 82.458 -24.005 -18.397 1.00 11.43 39 SER B N 1
ATOM 2649 C CA . SER B 1 39 ? 83.223 -25.267 -18.462 1.00 11.30 39 SER B CA 1
ATOM 2650 C C . SER B 1 39 ? 84.327 -25.344 -17.403 1.00 10.12 39 SER B C 1
ATOM 2651 O O . SER B 1 39 ? 84.779 -26.438 -17.042 1.00 11.66 39 SER B O 1
ATOM 2654 N N . VAL B 1 40 ? 84.775 -24.201 -16.874 1.00 9.86 40 VAL B N 1
ATOM 2655 C CA . VAL B 1 40 ? 85.822 -24.186 -15.853 1.00 9.01 40 VAL B CA 1
ATOM 2656 C C . VAL B 1 40 ? 85.371 -25.004 -14.643 1.00 8.96 40 VAL B C 1
ATOM 2657 O O . VAL B 1 40 ? 86.196 -25.644 -13.954 1.00 9.09 40 VAL B O 1
ATOM 2661 N N . LEU B 1 41 ? 84.071 -24.935 -14.354 1.00 9.11 41 LEU B N 1
ATOM 2662 C CA . LEU B 1 41 ? 83.473 -25.629 -13.199 1.00 9.85 41 LEU B CA 1
ATOM 2663 C C . LEU B 1 41 ? 83.455 -27.171 -13.392 1.00 10.08 41 LEU B C 1
ATOM 2664 O O . LEU B 1 41 ? 83.150 -27.904 -12.478 1.00 10.93 41 LEU B O 1
ATOM 2669 N N . ASP B 1 42 ? 83.866 -27.655 -14.562 1.00 10.51 42 ASP B N 1
ATOM 2670 C CA . ASP B 1 42 ? 84.154 -29.101 -14.682 1.00 11.63 42 ASP B CA 1
ATOM 2671 C C . ASP B 1 42 ? 85.420 -29.513 -13.920 1.00 10.91 42 ASP B C 1
ATOM 2672 O O . ASP B 1 42 ? 85.623 -30.690 -13.690 1.00 12.21 42 ASP B O 1
ATOM 2677 N N . SER B 1 43 ? 86.270 -28.549 -13.591 1.00 10.26 43 SER B N 1
ATOM 2678 C CA . SER B 1 43 ? 87.629 -28.841 -13.092 1.00 10.26 43 SER B CA 1
ATOM 2679 C C . SER B 1 43 ? 87.945 -28.244 -11.723 1.00 8.90 43 SER B C 1
ATOM 2680 O O . SER B 1 43 ? 88.757 -28.818 -10.995 1.00 9.40 43 SER B O 1
ATOM 2683 N N . VAL B 1 44 ? 87.397 -27.052 -11.415 1.00 8.39 44 VAL B N 1
ATOM 2684 C CA . VAL B 1 44 ? 87.728 -26.333 -10.179 1.00 7.76 44 VAL B CA 1
ATOM 2685 C C . VAL B 1 44 ? 86.463 -25.649 -9.650 1.00 7.84 44 VAL B C 1
ATOM 2686 O O . VAL B 1 44 ? 85.434 -25.601 -10.335 1.00 8.43 44 VAL B O 1
ATOM 2690 N N . ARG B 1 45 ? 86.590 -25.107 -8.441 1.00 7.39 45 ARG B N 1
ATOM 2691 C CA . ARG B 1 45 ? 85.495 -24.381 -7.787 1.00 7.21 45 ARG B CA 1
ATOM 2692 C C . ARG B 1 45 ? 85.853 -22.915 -7.494 1.00 7.07 45 ARG B C 1
ATOM 2693 O O . ARG B 1 45 ? 85.106 -22.246 -6.799 1.00 8.27 45 ARG B O 1
ATOM 2701 N N . THR B 1 46 ? 86.991 -22.455 -7.994 1.00 7.23 46 THR B N 1
ATOM 2702 C CA . THR B 1 46 ? 87.433 -21.063 -7.779 1.00 7.26 46 THR B CA 1
ATOM 2703 C C . THR B 1 46 ? 87.824 -20.475 -9.116 1.00 7.18 46 THR B C 1
ATOM 2704 O O . THR B 1 46 ? 88.709 -20.987 -9.801 1.00 7.65 46 THR B O 1
ATOM 2708 N N . LEU B 1 47 ? 87.123 -19.394 -9.481 1.00 7.56 47 LEU B N 1
ATOM 2709 C CA . LEU B 1 47 ? 87.191 -18.766 -10.821 1.00 8.24 47 LEU B CA 1
ATOM 2710 C C . LEU B 1 47 ? 87.589 -17.317 -10.699 1.00 8.08 47 LEU B C 1
ATOM 2711 O O . LEU B 1 47 ? 87.750 -16.817 -9.588 1.00 10.91 47 LEU B O 1
ATOM 2716 N N . GLU B 1 48 ? 87.742 -16.612 -11.820 1.00 7.58 48 GLU B N 1
ATOM 2717 C CA . GLU B 1 48 ? 88.194 -15.211 -11.819 1.00 7.55 48 GLU B CA 1
ATOM 2718 C C . GLU B 1 48 ? 87.596 -14.469 -12.992 1.00 7.39 48 GLU B C 1
ATOM 2719 O O . GLU B 1 48 ? 87.533 -14.992 -14.127 1.00 8.53 48 GLU B O 1
ATOM 2725 N N . LEU B 1 49 ? 87.233 -13.206 -12.733 1.00 7.16 49 LEU B N 1
ATOM 2726 C CA . LEU B 1 49 ? 86.746 -12.268 -13.756 1.00 7.55 49 LEU B CA 1
ATOM 2727 C C . LEU B 1 49 ? 87.443 -10.945 -13.573 1.00 7.79 49 LEU B C 1
ATOM 2728 O O . LEU B 1 49 ? 87.445 -10.399 -12.457 1.00 9.48 49 LEU B O 1
ATOM 2733 N N . ASP B 1 50 ? 87.986 -10.380 -14.653 1.00 7.52 50 ASP B N 1
ATOM 2734 C CA . ASP B 1 50 ? 88.518 -9.010 -14.652 1.00 7.66 50 ASP B CA 1
ATOM 2735 C C . ASP B 1 50 ? 87.440 -8.088 -15.178 1.00 7.06 50 ASP B C 1
ATOM 2736 O O . ASP B 1 50 ? 86.910 -8.314 -16.257 1.00 9.12 50 ASP B O 1
ATOM 2741 N N . PHE B 1 51 ? 87.143 -7.014 -14.426 1.00 7.26 51 PHE B N 1
ATOM 2742 C CA . PHE B 1 51 ? 86.008 -6.181 -14.817 1.00 7.66 51 PHE B CA 1
ATOM 2743 C C . PHE B 1 51 ? 86.331 -4.705 -14.860 1.00 7.45 51 PHE B C 1
ATOM 2744 O O . PHE B 1 51 ? 87.011 -4.149 -13.990 1.00 7.75 51 PHE B O 1
ATOM 2752 N N . TRP B 1 52 ? 85.774 -4.077 -15.903 1.00 7.81 52 TRP B N 1
ATOM 2753 C CA . TRP B 1 52 ? 86.061 -2.680 -16.267 1.00 7.92 52 TRP B CA 1
ATOM 2754 C C . TRP B 1 52 ? 84.782 -1.869 -16.250 1.00 7.65 52 TRP B C 1
ATOM 2755 O O . TRP B 1 52 ? 83.703 -2.346 -16.599 1.00 8.33 52 TRP B O 1
ATOM 2766 N N . ASP B 1 53 ? 84.904 -0.610 -15.830 1.00 8.25 53 ASP B N 1
ATOM 2767 C CA . ASP B 1 53 ? 83.778 0.330 -15.884 1.00 8.48 53 ASP B CA 1
ATOM 2768 C C . ASP B 1 53 ? 83.466 0.800 -17.306 1.00 8.75 53 ASP B C 1
ATOM 2769 O O . ASP B 1 53 ? 82.297 0.995 -17.677 1.00 10.16 53 ASP B O 1
ATOM 2774 N N A GLN B 1 54 ? 84.518 1.030 -18.078 0.50 9.32 54 GLN B N 1
ATOM 2775 N N B GLN B 1 54 ? 84.509 1.010 -18.084 0.50 7.98 54 GLN B N 1
ATOM 2776 C CA A GLN B 1 54 ? 84.407 1.677 -19.386 0.50 10.62 54 GLN B CA 1
ATOM 2777 C CA B GLN B 1 54 ? 84.366 1.653 -19.383 0.50 7.83 54 GLN B CA 1
ATOM 2778 C C A GLN B 1 54 ? 84.666 0.681 -20.515 0.50 10.26 54 GLN B C 1
ATOM 2779 C C B GLN B 1 54 ? 84.682 0.692 -20.521 0.50 8.61 54 GLN B C 1
ATOM 2780 O O A GLN B 1 54 ? 85.254 -0.381 -20.286 0.50 10.82 54 GLN B O 1
ATOM 2781 O O B GLN B 1 54 ? 85.261 -0.365 -20.286 0.50 9.20 54 GLN B O 1
ATOM 2792 N N . ARG B 1 55 ? 84.185 1.019 -21.711 1.00 9.99 55 ARG B N 1
ATOM 2793 C CA . ARG B 1 55 ? 84.368 0.168 -22.898 1.00 10.20 55 ARG B CA 1
ATOM 2794 C C . ARG B 1 55 ? 85.817 0.144 -23.335 1.00 10.76 55 ARG B C 1
ATOM 2795 O O . ARG B 1 55 ? 86.325 -0.884 -23.787 1.00 12.88 55 ARG B O 1
ATOM 2803 N N . ASP B 1 56 ? 86.470 1.288 -23.197 1.00 12.80 56 ASP B N 1
ATOM 2804 C CA . ASP B 1 56 ? 87.906 1.416 -23.292 1.00 13.58 56 ASP B CA 1
ATOM 2805 C C . ASP B 1 56 ? 88.397 2.011 -21.985 1.00 14.12 56 ASP B C 1
ATOM 2806 O O . ASP B 1 56 ? 87.823 1.763 -20.959 1.00 18.38 56 ASP B O 1
ATOM 2811 N N . ALA B 1 57 ? 89.509 2.729 -21.993 1.00 15.13 57 ALA B N 1
ATOM 2812 C CA . ALA B 1 57 ? 90.038 3.325 -20.765 1.00 15.84 57 ALA B CA 1
ATOM 2813 C C . ALA B 1 57 ? 89.286 4.569 -20.293 1.00 15.50 57 ALA B C 1
ATOM 2814 O O . ALA B 1 57 ? 89.428 4.973 -19.147 1.00 19.62 57 ALA B O 1
ATOM 2816 N N . VAL B 1 58 ? 88.544 5.209 -21.194 1.00 13.49 58 VAL B N 1
ATOM 2817 C CA . VAL B 1 58 ? 88.060 6.590 -20.982 1.00 12.93 58 VAL B CA 1
ATOM 2818 C C . VAL B 1 58 ? 86.592 6.831 -21.347 1.00 11.01 58 VAL B C 1
ATOM 2819 O O . VAL B 1 58 ? 86.074 7.931 -21.168 1.00 12.31 58 VAL B O 1
ATOM 2823 N N . SER B 1 59 ? 85.913 5.821 -21.872 1.00 10.42 59 SER B N 1
ATOM 2824 C CA . SER B 1 59 ? 84.611 6.059 -22.468 1.00 9.95 59 SER B CA 1
ATOM 2825 C C . SER B 1 59 ? 83.748 4.799 -22.544 1.00 9.19 59 SER B C 1
ATOM 2826 O O . SER B 1 59 ? 84.257 3.685 -22.530 1.00 9.77 59 SER B O 1
ATOM 2829 N N . GLY B 1 60 ? 82.448 5.004 -22.652 1.00 9.54 60 GLY B N 1
ATOM 2830 C CA . GLY B 1 60 ? 81.520 3.925 -22.966 1.00 10.12 60 GLY B CA 1
ATOM 2831 C C . GLY B 1 60 ? 80.883 3.203 -21.819 1.00 10.30 60 GLY B C 1
ATOM 2832 O O . GLY B 1 60 ? 80.165 2.212 -22.045 1.00 11.97 60 GLY B O 1
ATOM 2833 N N . GLY B 1 61 ? 81.108 3.655 -20.594 1.00 10.25 61 GLY B N 1
ATOM 2834 C CA . GLY B 1 61 ? 80.373 3.019 -19.485 1.00 11.59 61 GLY B CA 1
ATOM 2835 C C . GLY B 1 61 ? 78.870 3.306 -19.473 1.00 11.41 61 GLY B C 1
ATOM 2836 O O . GLY B 1 61 ? 78.394 4.264 -20.111 1.00 12.88 61 GLY B O 1
ATOM 2837 N N . SER B 1 62 ? 78.133 2.463 -18.766 1.00 10.87 62 SER B N 1
ATOM 2838 C CA . SER B 1 62 ? 76.701 2.686 -18.515 1.00 12.00 62 SER B CA 1
ATOM 2839 C C . SER B 1 62 ? 76.383 2.337 -17.074 1.00 10.33 62 SER B C 1
ATOM 2840 O O . SER B 1 62 ? 77.142 1.599 -16.412 1.00 10.87 62 SER B O 1
ATOM 2843 N N . PRO B 1 63 ? 75.243 2.822 -16.576 1.00 11.39 63 PRO B N 1
ATOM 2844 C CA . PRO B 1 63 ? 74.966 2.562 -15.173 1.00 10.79 63 PRO B CA 1
ATOM 2845 C C . PRO B 1 63 ? 74.718 1.079 -14.919 1.00 9.86 63 PRO B C 1
ATOM 2846 O O . PRO B 1 63 ? 74.134 0.390 -15.743 1.00 10.86 63 PRO B O 1
ATOM 2850 N N . HIS B 1 64 ? 75.129 0.615 -13.748 1.00 9.79 64 HIS B N 1
ATOM 2851 C CA . HIS B 1 64 ? 74.717 -0.696 -13.257 1.00 10.40 64 HIS B CA 1
ATOM 2852 C C . HIS B 1 64 ? 75.267 -1.826 -14.104 1.00 10.26 64 HIS B C 1
ATOM 2853 O O . HIS B 1 64 ? 74.702 -2.902 -14.122 1.00 14.19 64 HIS B O 1
ATOM 2860 N N . HIS B 1 65 ? 76.367 -1.559 -14.804 1.00 9.14 65 HIS B N 1
ATOM 2861 C CA A HIS B 1 65 ? 76.950 -2.455 -15.802 0.50 9.00 65 HIS B CA 1
ATOM 2862 C CA B HIS B 1 65 ? 76.949 -2.507 -15.766 0.50 9.64 65 HIS B CA 1
ATOM 2863 C C . HIS B 1 65 ? 78.453 -2.374 -15.751 1.00 8.40 65 HIS B C 1
ATOM 2864 O O . HIS B 1 65 ? 78.975 -1.282 -15.544 1.00 8.86 65 HIS B O 1
ATOM 2877 N N . TRP B 1 66 ? 79.125 -3.508 -15.943 1.00 8.37 66 TRP B N 1
ATOM 2878 C CA . TRP B 1 66 ? 80.579 -3.541 -16.115 1.00 7.83 66 TRP B CA 1
ATOM 2879 C C . TRP B 1 66 ? 80.923 -4.513 -17.243 1.00 8.16 66 TRP B C 1
ATOM 2880 O O . TRP B 1 66 ? 80.158 -5.454 -17.523 1.00 9.12 66 TRP B O 1
ATOM 2891 N N . PHE B 1 67 ? 82.068 -4.276 -17.871 1.00 8.26 67 PHE B N 1
ATOM 2892 C CA . PHE B 1 67 ? 82.584 -5.118 -18.954 1.00 8.23 67 PHE B CA 1
ATOM 2893 C C . PHE B 1 67 ? 83.551 -6.141 -18.385 1.00 8.01 67 PHE B C 1
ATOM 2894 O O . PHE B 1 67 ? 84.155 -5.909 -17.323 1.00 8.78 67 PHE B O 1
ATOM 2902 N N . VAL B 1 68 ? 83.755 -7.249 -19.100 1.00 8.23 68 VAL B N 1
ATOM 2903 C CA . VAL B 1 68 ? 84.757 -8.245 -18.720 1.00 8.38 68 VAL B CA 1
ATOM 2904 C C . VAL B 1 68 ? 85.732 -8.415 -19.872 1.00 8.42 68 VAL B C 1
ATOM 2905 O O . VAL B 1 68 ? 85.354 -8.848 -20.984 1.00 9.45 68 VAL B O 1
ATOM 2909 N N . ARG B 1 69 ? 86.996 -8.089 -19.607 1.00 8.39 69 ARG B N 1
ATOM 2910 C CA . ARG B 1 69 ? 88.098 -8.226 -20.568 1.00 9.02 69 ARG B CA 1
ATOM 2911 C C . ARG B 1 69 ? 89.394 -8.094 -19.802 1.00 9.50 69 ARG B C 1
ATOM 2912 O O . ARG B 1 69 ? 89.412 -7.618 -18.672 1.00 9.52 69 ARG B O 1
ATOM 2920 N N . HIS B 1 70 ? 90.490 -8.445 -20.443 1.00 10.82 70 HIS B N 1
ATOM 2921 C CA . HIS B 1 70 ? 91.797 -8.340 -19.800 1.00 11.78 70 HIS B CA 1
ATOM 2922 C C . HIS B 1 70 ? 92.392 -6.937 -19.902 1.00 13.65 70 HIS B C 1
ATOM 2923 O O . HIS B 1 70 ? 92.894 -6.398 -18.927 1.00 15.97 70 HIS B O 1
ATOM 2930 N N . ASN B 1 71 ? 92.409 -6.390 -21.093 1.00 14.60 71 ASN B N 1
ATOM 2931 C CA . ASN B 1 71 ? 93.195 -5.161 -21.371 1.00 15.38 71 ASN B CA 1
ATOM 2932 C C . ASN B 1 71 ? 92.347 -3.890 -21.356 1.00 13.18 71 ASN B C 1
ATOM 2933 O O . ASN B 1 71 ? 91.150 -3.974 -21.491 1.00 12.95 71 ASN B O 1
ATOM 2938 N N . PRO B 1 72 ? 92.991 -2.708 -21.233 1.00 14.83 72 PRO B N 1
ATOM 2939 C CA . PRO B 1 72 ? 92.211 -1.461 -21.211 1.00 15.80 72 PRO B CA 1
ATOM 2940 C C . PRO B 1 72 ? 91.385 -1.247 -22.427 1.00 15.03 72 PRO B C 1
ATOM 2941 O O . PRO B 1 72 ? 90.280 -0.667 -22.333 1.00 16.92 72 PRO B O 1
ATOM 2945 N N . GLY B 1 73 ? 91.903 -1.686 -23.567 1.00 18.74 73 GLY B N 1
ATOM 2946 C CA . GLY B 1 73 ? 91.175 -1.694 -24.814 1.00 21.02 73 GLY B CA 1
ATOM 2947 C C . GLY B 1 73 ? 91.130 -3.100 -25.367 1.00 26.03 73 GLY B C 1
ATOM 2948 O O . GLY B 1 73 ? 91.973 -3.915 -25.030 1.00 31.02 73 GLY B O 1
ATOM 2949 N N . THR B 1 74 ? 90.149 -3.378 -26.211 1.00 30.21 74 THR B N 1
ATOM 2950 C CA . THR B 1 74 ? 90.009 -4.658 -26.885 1.00 31.03 74 THR B CA 1
ATOM 2951 C C . THR B 1 74 ? 89.640 -4.392 -28.333 1.00 35.13 74 THR B C 1
ATOM 2952 O O . THR B 1 74 ? 89.083 -3.343 -28.645 1.00 39.81 74 THR B O 1
ATOM 2956 N N . LEU B 1 75 ? 89.963 -5.351 -29.199 1.00 48.69 75 LEU B N 1
ATOM 2957 C CA . LEU B 1 75 ? 89.544 -5.275 -30.610 1.00 48.75 75 LEU B CA 1
ATOM 2958 C C . LEU B 1 75 ? 88.062 -5.641 -30.754 1.00 56.04 75 LEU B C 1
ATOM 2959 O O . LEU B 1 75 ? 87.459 -5.315 -31.744 1.00 51.14 75 LEU B O 1
ATOM 2964 N N . PHE B 1 76 ? 87.442 -6.220 -29.729 1.00 67.75 76 PHE B N 1
ATOM 2965 C CA . PHE B 1 76 ? 85.985 -6.447 -29.749 1.00 48.58 76 PHE B CA 1
ATOM 2966 C C . PHE B 1 76 ? 85.203 -5.160 -29.560 1.00 40.49 76 PHE B C 1
ATOM 2967 O O . PHE B 1 76 ? 85.362 -4.456 -28.579 1.00 37.76 76 PHE B O 1
ATOM 2975 N N . GLN B 1 77 ? 84.328 -4.882 -30.520 1.00 51.93 77 GLN B N 1
ATOM 2976 C CA . GLN B 1 77 ? 83.516 -3.681 -30.507 1.00 38.06 77 GLN B CA 1
ATOM 2977 C C . GLN B 1 77 ? 82.693 -3.510 -29.231 1.00 38.16 77 GLN B C 1
ATOM 2978 O O . GLN B 1 77 ? 82.422 -2.400 -28.808 1.00 42.32 77 GLN B O 1
ATOM 2984 N N . SER B 1 78 ? 82.313 -4.602 -28.585 1.00 31.62 78 SER B N 1
ATOM 2985 C CA . SER B 1 78 ? 81.444 -4.481 -27.409 1.00 29.92 78 SER B CA 1
ATOM 2986 C C . SER B 1 78 ? 82.172 -4.028 -26.120 1.00 28.87 78 SER B C 1
ATOM 2987 O O . SER B 1 78 ? 81.496 -3.715 -25.158 1.00 28.66 78 SER B O 1
ATOM 2990 N N . GLY B 1 79 ? 83.516 -4.021 -26.089 1.00 19.81 79 GLY B N 1
ATOM 2991 C CA . GLY B 1 79 ? 84.256 -3.863 -24.788 1.00 14.68 79 GLY B CA 1
ATOM 2992 C C . GLY B 1 79 ? 84.393 -5.115 -23.897 1.00 11.92 79 GLY B C 1
ATOM 2993 O O . GLY B 1 79 ? 85.048 -5.106 -22.837 1.00 11.58 79 GLY B O 1
ATOM 2994 N N . ASN B 1 80 ? 83.775 -6.186 -24.363 1.00 11.79 80 ASN B N 1
ATOM 2995 C CA . ASN B 1 80 ? 83.865 -7.509 -23.707 1.00 11.04 80 ASN B CA 1
ATOM 2996 C C . ASN B 1 80 ? 84.739 -8.415 -24.546 1.00 11.06 80 ASN B C 1
ATOM 2997 O O . ASN B 1 80 ? 84.588 -8.463 -25.759 1.00 15.02 80 ASN B O 1
ATOM 3002 N N . ASP B 1 81 ? 85.662 -9.122 -23.899 1.00 10.96 81 ASP B N 1
ATOM 3003 C CA . ASP B 1 81 ? 86.547 -10.073 -24.570 1.00 10.42 81 ASP B CA 1
ATOM 3004 C C . ASP B 1 81 ? 86.720 -11.219 -23.601 1.00 9.35 81 ASP B C 1
ATOM 3005 O O . ASP B 1 81 ? 87.556 -11.166 -22.690 1.00 10.35 81 ASP B O 1
ATOM 3010 N N . ASN B 1 82 ? 85.870 -12.225 -23.760 1.00 9.67 82 ASN B N 1
ATOM 3011 C CA . ASN B 1 82 ? 85.785 -13.296 -22.773 1.00 9.29 82 ASN B CA 1
ATOM 3012 C C . ASN B 1 82 ? 85.003 -14.467 -23.353 1.00 9.75 82 ASN B C 1
ATOM 3013 O O . ASN B 1 82 ? 84.437 -14.376 -24.441 1.00 11.34 82 ASN B O 1
ATOM 3018 N N . ASN B 1 83 ? 84.970 -15.546 -22.563 1.00 9.73 83 ASN B N 1
ATOM 3019 C CA . ASN B 1 83 ? 84.313 -16.800 -22.937 1.00 10.13 83 ASN B CA 1
ATOM 3020 C C . ASN B 1 83 ? 82.953 -17.028 -22.256 1.00 10.20 83 ASN B C 1
ATOM 3021 O O . ASN B 1 83 ? 82.461 -18.150 -22.206 1.00 10.53 83 ASN B O 1
ATOM 3026 N N . CYS B 1 84 ? 82.351 -15.952 -21.767 1.00 10.11 84 CYS B N 1
ATOM 3027 C CA . CYS B 1 84 ? 81.017 -16.049 -21.147 1.00 10.89 84 CYS B CA 1
ATOM 3028 C C . CYS B 1 84 ? 79.920 -16.073 -22.207 1.00 11.43 84 CYS B C 1
ATOM 3029 O O . CYS B 1 84 ? 80.127 -15.646 -23.328 1.00 13.06 84 CYS B O 1
ATOM 3032 N N . THR B 1 85 ? 78.739 -16.514 -21.810 1.00 13.45 85 THR B N 1
ATOM 3033 C CA . THR B 1 85 ? 77.570 -16.506 -22.686 1.00 15.09 85 THR B CA 1
ATOM 3034 C C . THR B 1 85 ? 77.115 -15.084 -23.056 1.00 16.67 85 THR B C 1
ATOM 3035 O O . THR B 1 85 ? 77.375 -14.142 -22.364 1.00 18.21 85 THR B O 1
ATOM 3039 N N . GLY B 1 86 ? 76.395 -14.964 -24.160 1.00 21.17 86 GLY B N 1
ATOM 3040 C CA . GLY B 1 86 ? 75.763 -13.695 -24.582 1.00 23.26 86 GLY B CA 1
ATOM 3041 C C . GLY B 1 86 ? 76.531 -12.904 -25.623 1.00 23.24 86 GLY B C 1
ATOM 3042 O O . GLY B 1 86 ? 76.107 -11.799 -26.017 1.00 25.95 86 GLY B O 1
ATOM 3043 N N . ASP B 1 87 ? 77.668 -13.436 -26.078 1.00 22.41 87 ASP B N 1
ATOM 3044 C CA . ASP B 1 87 ? 78.554 -12.716 -27.028 1.00 18.43 87 ASP B CA 1
ATOM 3045 C C . ASP B 1 87 ? 77.887 -12.438 -28.390 1.00 28.36 87 ASP B C 1
ATOM 3046 O O . ASP B 1 87 ? 76.981 -13.211 -28.811 1.00 22.19 87 ASP B O 1
ATOM 3051 N N . LYS B 1 91 ? 76.669 -8.938 -25.718 1.00 26.94 91 LYS B N 1
ATOM 3052 C CA . LYS B 1 91 ? 76.281 -8.717 -24.343 1.00 34.03 91 LYS B CA 1
ATOM 3053 C C . LYS B 1 91 ? 76.858 -9.734 -23.350 1.00 17.62 91 LYS B C 1
ATOM 3054 O O . LYS B 1 91 ? 76.193 -10.007 -22.362 1.00 18.80 91 LYS B O 1
ATOM 3060 N N . ASN B 1 92 ? 78.078 -10.198 -23.560 1.00 12.24 92 ASN B N 1
ATOM 3061 C CA . ASN B 1 92 ? 78.784 -11.038 -22.603 1.00 11.91 92 ASN B CA 1
ATOM 3062 C C . ASN B 1 92 ? 79.564 -10.151 -21.611 1.00 10.73 92 ASN B C 1
ATOM 3063 O O . ASN B 1 92 ? 80.788 -10.073 -21.634 1.00 10.92 92 ASN B O 1
ATOM 3068 N N . ASP B 1 93 ? 78.804 -9.437 -20.801 1.00 10.67 93 ASP B N 1
ATOM 3069 C CA . ASP B 1 93 ? 79.331 -8.491 -19.812 1.00 10.05 93 ASP B CA 1
ATOM 3070 C C . ASP B 1 93 ? 79.492 -9.149 -18.432 1.00 9.03 93 ASP B C 1
ATOM 3071 O O . ASP B 1 93 ? 79.360 -10.352 -18.293 1.00 9.97 93 ASP B O 1
ATOM 3076 N N . LEU B 1 94 ? 79.768 -8.341 -17.409 1.00 8.71 94 LEU B N 1
ATOM 3077 C CA . LEU B 1 94 ? 79.960 -8.906 -16.079 1.00 8.49 94 LEU B CA 1
ATOM 3078 C C . LEU B 1 94 ? 78.714 -9.682 -15.645 1.00 8.78 94 LEU B C 1
ATOM 3079 O O . LEU B 1 94 ? 78.812 -10.816 -15.167 1.00 9.54 94 LEU B O 1
ATOM 3084 N N . GLU B 1 95 ? 77.557 -9.068 -15.803 1.00 9.13 95 GLU B N 1
ATOM 3085 C CA . GLU B 1 95 ? 76.326 -9.721 -15.399 1.00 10.12 95 GLU B CA 1
ATOM 3086 C C . GLU B 1 95 ? 76.156 -11.083 -16.097 1.00 10.09 95 GLU B C 1
ATOM 3087 O O . GLU B 1 95 ? 75.734 -12.053 -15.477 1.00 10.60 95 GLU B O 1
ATOM 3093 N N . ALA B 1 96 ? 76.459 -11.147 -17.376 1.00 10.24 96 ALA B N 1
ATOM 3094 C CA . ALA B 1 96 ? 76.375 -12.416 -18.111 1.00 11.26 96 ALA B CA 1
ATOM 3095 C C . ALA B 1 96 ? 77.309 -13.469 -17.535 1.00 10.74 96 ALA B C 1
ATOM 3096 O O . ALA B 1 96 ? 76.919 -14.619 -17.355 1.00 11.50 96 ALA B O 1
ATOM 3098 N N . CYS B 1 97 ? 78.556 -13.080 -17.269 1.00 9.80 97 CYS B N 1
ATOM 3099 C CA . CYS B 1 97 ? 79.515 -14.011 -16.691 1.00 10.19 97 CYS B CA 1
ATOM 3100 C C . CYS B 1 97 ? 79.040 -14.505 -15.309 1.00 9.31 97 CYS B C 1
ATOM 3101 O O . CYS B 1 97 ? 79.144 -15.693 -14.997 1.00 9.95 97 CYS B O 1
ATOM 3104 N N . LEU B 1 98 ? 78.534 -13.601 -14.494 1.00 9.30 98 LEU B N 1
ATOM 3105 C CA . LEU B 1 98 ? 78.007 -13.977 -13.188 1.00 8.23 98 LEU B CA 1
ATOM 3106 C C . LEU B 1 98 ? 76.822 -14.958 -13.345 1.00 9.94 98 LEU B C 1
ATOM 3107 O O . LEU B 1 98 ? 76.700 -15.935 -12.597 1.00 10.20 98 LEU B O 1
ATOM 3112 N N . ASN B 1 99 ? 75.937 -14.678 -14.295 1.00 10.84 99 ASN B N 1
ATOM 3113 C CA . ASN B 1 99 ? 74.818 -15.575 -14.570 1.00 11.98 99 ASN B CA 1
ATOM 3114 C C . ASN B 1 99 ? 75.261 -16.963 -15.028 1.00 12.01 99 ASN B C 1
ATOM 3115 O O . ASN B 1 99 ? 74.597 -17.948 -14.691 1.00 12.67 99 ASN B O 1
ATOM 3120 N N . ASP B 1 100 ? 76.405 -17.046 -15.714 1.00 11.22 100 ASP B N 1
ATOM 3121 C CA . ASP B 1 100 ? 76.905 -18.364 -16.091 1.00 11.20 100 ASP B CA 1
ATOM 3122 C C . ASP B 1 100 ? 77.195 -19.196 -14.833 1.00 11.18 100 ASP B C 1
ATOM 3123 O O . ASP B 1 100 ? 76.891 -20.386 -14.758 1.00 11.88 100 ASP B O 1
ATOM 3128 N N . VAL B 1 101 ? 77.776 -18.552 -13.830 1.00 10.04 101 VAL B N 1
ATOM 3129 C CA . VAL B 1 101 ? 78.033 -19.224 -12.552 1.00 10.66 101 VAL B CA 1
ATOM 3130 C C . VAL B 1 101 ? 76.739 -19.562 -11.828 1.00 9.87 101 VAL B C 1
ATOM 3131 O O . VAL B 1 101 ? 76.555 -20.672 -11.306 1.00 10.78 101 VAL B O 1
ATOM 3135 N N . LYS B 1 102 ? 75.845 -18.593 -11.749 1.00 10.64 102 LYS B N 1
ATOM 3136 C CA . LYS B 1 102 ? 74.537 -18.801 -11.104 1.00 10.58 102 LYS B CA 1
ATOM 3137 C C . LYS B 1 10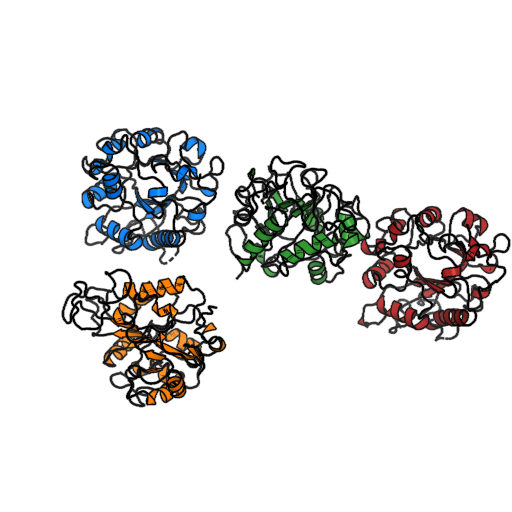2 ? 73.803 -19.994 -11.715 1.00 11.26 102 LYS B C 1
ATOM 3138 O O . LYS B 1 102 ? 73.256 -20.858 -11.014 1.00 12.29 102 LYS B O 1
ATOM 3144 N N . ASN B 1 103 ? 73.779 -20.038 -13.039 1.00 11.95 103 ASN B N 1
ATOM 3145 C CA . ASN B 1 103 ? 73.109 -21.128 -13.758 1.00 13.26 103 ASN B CA 1
ATOM 3146 C C . ASN B 1 103 ? 73.761 -22.478 -13.499 1.00 12.12 103 ASN B C 1
ATOM 3147 O O . ASN B 1 103 ? 73.070 -23.476 -13.291 1.00 12.92 103 ASN B O 1
ATOM 3152 N N . TRP B 1 104 ? 75.105 -22.521 -13.494 1.00 11.31 104 TRP B N 1
ATOM 3153 C CA . TRP B 1 104 ? 75.792 -23.777 -13.196 1.00 9.91 104 TRP B CA 1
ATOM 3154 C C . TRP B 1 104 ? 75.390 -24.217 -11.775 1.00 11.06 104 TRP B C 1
ATOM 3155 O O . TRP B 1 104 ? 75.088 -25.395 -11.515 1.00 11.74 104 TRP B O 1
ATOM 3166 N N . SER B 1 105 ? 75.401 -23.270 -10.837 1.00 10.94 105 SER B N 1
ATOM 3167 C CA . SER B 1 105 ? 75.011 -23.573 -9.451 1.00 11.04 105 SER B CA 1
ATOM 3168 C C . SER B 1 105 ? 73.608 -24.185 -9.376 1.00 12.31 105 SER B C 1
ATOM 3169 O O . SER B 1 105 ? 73.406 -25.209 -8.718 1.00 13.06 105 SER B O 1
ATOM 3172 N N . ASP B 1 106 ? 72.646 -23.583 -10.049 1.00 12.37 106 ASP B N 1
ATOM 3173 C CA . ASP B 1 106 ? 71.276 -24.100 -10.073 1.00 12.72 106 ASP B CA 1
ATOM 3174 C C . ASP B 1 106 ? 71.218 -25.536 -10.594 1.00 14.22 106 ASP B C 1
ATOM 3175 O O . ASP B 1 106 ? 70.416 -26.335 -10.133 1.00 16.12 106 ASP B O 1
ATOM 3180 N N . LYS B 1 107 ? 72.069 -25.840 -11.578 1.00 13.60 107 LYS B N 1
ATOM 3181 C CA . LYS B 1 107 ? 72.094 -27.190 -12.182 1.00 15.40 107 LYS B CA 1
ATOM 3182 C C . LYS B 1 107 ? 72.845 -28.225 -11.368 1.00 14.81 107 LYS B C 1
ATOM 3183 O O . LYS B 1 107 ? 72.768 -29.409 -11.670 1.00 16.52 107 LYS B O 1
ATOM 3189 N N . HIS B 1 108 ? 73.554 -27.790 -10.329 1.00 13.79 108 HIS B N 1
ATOM 3190 C CA . HIS B 1 108 ? 74.379 -28.676 -9.487 1.00 13.81 108 HIS B CA 1
ATOM 3191 C C . HIS B 1 108 ? 74.065 -28.447 -8.002 1.00 14.79 108 HIS B C 1
ATOM 3192 O O . HIS B 1 108 ? 74.926 -28.028 -7.231 1.00 14.14 108 HIS B O 1
ATOM 3199 N N . PRO B 1 109 ? 72.834 -28.767 -7.588 1.00 16.83 109 PRO B N 1
ATOM 3200 C CA . PRO B 1 109 ? 72.524 -28.642 -6.183 1.00 18.25 109 PRO B CA 1
ATOM 3201 C C . PRO B 1 109 ? 73.511 -29.478 -5.354 1.00 16.03 109 PRO B C 1
ATOM 3202 O O . PRO B 1 109 ? 73.947 -30.562 -5.767 1.00 19.53 109 PRO B O 1
ATOM 3206 N N . GLY B 1 110 ? 73.868 -28.962 -4.209 1.00 15.94 110 GLY B N 1
ATOM 3207 C CA . GLY B 1 110 ? 74.817 -29.626 -3.335 1.00 15.06 110 GLY B CA 1
ATOM 3208 C C . GLY B 1 110 ? 76.266 -29.374 -3.687 1.00 12.66 110 GLY B C 1
ATOM 3209 O O . GLY B 1 110 ? 77.147 -30.043 -3.143 1.00 14.43 110 GLY B O 1
ATOM 3210 N N . HIS B 1 111 ? 76.530 -28.413 -4.563 1.00 10.56 111 HIS B N 1
ATOM 3211 C CA . HIS B 1 111 ? 77.896 -28.201 -4.983 1.00 10.56 111 HIS B CA 1
ATOM 3212 C C . HIS B 1 111 ? 78.795 -27.680 -3.862 1.00 9.68 111 HIS B C 1
ATOM 3213 O O . HIS B 1 111 ? 78.358 -26.925 -2.972 1.00 9.82 111 HIS B O 1
ATOM 3220 N N . PHE B 1 112 ? 80.067 -28.054 -3.951 1.00 8.93 112 PHE B N 1
ATOM 3221 C CA . PHE B 1 112 ? 81.080 -27.435 -3.143 1.00 8.68 112 PHE B CA 1
ATOM 3222 C C . PHE B 1 112 ? 81.036 -25.923 -3.355 1.00 8.58 112 PHE B C 1
ATOM 3223 O O . PHE B 1 112 ? 80.782 -25.466 -4.459 1.00 8.48 112 PHE B O 1
ATOM 3231 N N . PRO B 1 113 ? 81.262 -25.120 -2.306 1.00 8.20 113 PRO B N 1
ATOM 3232 C CA . PRO B 1 113 ? 81.130 -23.670 -2.492 1.00 8.16 113 PRO B CA 1
ATOM 3233 C C . PRO B 1 113 ? 82.016 -23.123 -3.595 1.00 7.69 113 PRO B C 1
ATOM 3234 O O . PRO B 1 113 ? 83.186 -23.503 -3.692 1.00 8.04 113 PRO B O 1
ATOM 3238 N N . ILE B 1 114 ? 81.469 -22.214 -4.382 1.00 7.47 114 ILE B N 1
ATOM 3239 C CA . ILE B 1 114 ? 82.185 -21.574 -5.460 1.00 7.23 114 ILE B CA 1
ATOM 3240 C C . ILE B 1 114 ? 82.714 -20.247 -4.985 1.00 7.25 114 ILE B C 1
ATOM 3241 O O . ILE B 1 114 ? 81.980 -19.475 -4.405 1.00 9.03 114 ILE B O 1
ATOM 3246 N N . THR B 1 115 ? 83.985 -19.998 -5.254 1.00 7.08 115 THR B N 1
ATOM 3247 C CA . THR B 1 115 ? 84.629 -18.716 -4.953 1.00 6.69 115 THR B CA 1
ATOM 3248 C C . THR B 1 115 ? 84.937 -18.010 -6.268 1.00 6.97 115 THR B C 1
ATOM 3249 O O . THR B 1 115 ? 85.561 -18.591 -7.162 1.00 7.80 115 THR B O 1
ATOM 3253 N N . LEU B 1 116 ? 84.475 -16.764 -6.394 1.00 6.91 116 LEU B N 1
ATOM 3254 C CA A LEU B 1 116 ? 84.675 -15.949 -7.601 0.70 7.54 116 LEU B CA 1
ATOM 3255 C CA B LEU B 1 116 ? 84.663 -15.986 -7.578 0.30 6.77 116 LEU B CA 1
ATOM 3256 C C . LEU B 1 116 ? 85.521 -14.763 -7.255 1.00 6.63 116 LEU B C 1
ATOM 3257 O O . LEU B 1 116 ? 85.118 -13.900 -6.469 1.00 7.53 116 LEU B O 1
ATOM 3266 N N . ILE B 1 117 ? 86.706 -14.694 -7.855 1.00 6.43 117 ILE B N 1
ATOM 3267 C CA . ILE B 1 117 ? 87.605 -13.567 -7.706 1.00 7.41 117 ILE B CA 1
ATOM 3268 C C . ILE B 1 117 ? 87.213 -12.507 -8.737 1.00 7.11 117 ILE B C 1
ATOM 3269 O O . ILE B 1 117 ? 87.268 -12.765 -9.931 1.00 9.99 117 ILE B O 1
ATOM 3274 N N . LEU B 1 118 ? 86.798 -11.355 -8.245 1.00 6.58 118 LEU B N 1
ATOM 3275 C CA . LEU B 1 118 ? 86.373 -10.229 -9.056 1.00 6.77 118 LEU B CA 1
ATOM 3276 C C . LEU B 1 118 ? 87.467 -9.171 -9.004 1.00 6.57 118 LEU B C 1
ATOM 3277 O O . LEU B 1 118 ? 87.633 -8.474 -8.026 1.00 7.15 118 LEU B O 1
ATOM 3282 N N . ASP B 1 119 ? 88.278 -9.161 -10.070 1.00 6.79 119 ASP B N 1
ATOM 3283 C CA . ASP B 1 119 ? 89.491 -8.357 -10.155 1.00 7.35 119 ASP B CA 1
ATOM 3284 C C . ASP B 1 119 ? 89.126 -7.046 -10.874 1.00 6.89 119 ASP B C 1
ATOM 3285 O O . ASP B 1 119 ? 88.965 -6.988 -12.077 1.00 7.65 119 ASP B O 1
ATOM 3290 N N . LYS B 1 120 ? 88.935 -6.032 -10.046 1.00 6.78 120 LYS B N 1
ATOM 3291 C CA . LYS B 1 120 ? 88.441 -4.727 -10.519 1.00 6.85 120 LYS B CA 1
ATOM 3292 C C . LYS B 1 120 ? 89.593 -3.939 -11.159 1.00 6.75 120 LYS B C 1
ATOM 3293 O O . LYS B 1 120 ? 90.644 -3.840 -10.568 1.00 7.78 120 LYS B O 1
ATOM 3299 N N . LYS B 1 121 ? 89.345 -3.386 -12.340 1.00 7.55 121 LYS B N 1
ATOM 3300 C CA . LYS B 1 121 ? 90.422 -2.772 -13.127 1.00 8.23 121 LYS B CA 1
ATOM 3301 C C . LYS B 1 121 ? 90.404 -1.243 -13.159 1.00 8.09 121 LYS B C 1
ATOM 3302 O O . LYS B 1 121 ? 91.398 -0.658 -13.562 1.00 9.50 121 LYS B O 1
ATOM 3308 N N . GLN B 1 122 ? 89.295 -0.610 -12.747 1.00 8.23 122 GLN B N 1
ATOM 3309 C CA . GLN B 1 122 ? 89.179 0.851 -12.714 1.00 8.41 122 GLN B CA 1
ATOM 3310 C C . GLN B 1 122 ? 88.671 1.247 -11.340 1.00 8.61 122 GLN B C 1
ATOM 3311 O O . GLN B 1 122 ? 88.398 0.417 -10.479 1.00 10.60 122 GLN B O 1
ATOM 3317 N N . GLY B 1 123 ? 88.528 2.542 -11.120 1.00 8.85 123 GLY B N 1
ATOM 3318 C CA . GLY B 1 123 ? 88.026 3.054 -9.849 1.00 8.59 123 GLY B CA 1
ATOM 3319 C C . GLY B 1 123 ? 86.521 2.944 -9.718 1.00 8.11 123 GLY B C 1
ATOM 3320 O O . GLY B 1 123 ? 85.830 2.533 -10.650 1.00 10.07 123 GLY B O 1
ATOM 3321 N N . TRP B 1 124 ? 86.026 3.282 -8.545 1.00 8.71 124 TRP B N 1
ATOM 3322 C CA . TRP B 1 124 ? 84.587 3.377 -8.335 1.00 8.63 124 TRP B CA 1
ATOM 3323 C C . TRP B 1 124 ? 84.038 4.657 -8.970 1.00 8.78 124 TRP B C 1
ATOM 3324 O O . TRP B 1 124 ? 84.709 5.673 -8.977 1.00 10.69 124 TRP B O 1
ATOM 3335 N N . SER B 1 125 ? 82.788 4.618 -9.435 1.00 9.06 125 SER B N 1
ATOM 3336 C CA . SER B 1 125 ? 82.132 5.860 -9.859 1.00 9.58 125 SER B CA 1
ATOM 3337 C C . SER B 1 125 ? 81.472 6.533 -8.672 1.00 10.23 125 SER B C 1
ATOM 3338 O O . SER B 1 125 ? 81.311 5.961 -7.609 1.00 11.85 125 SER B O 1
ATOM 3341 N N . LYS B 1 126 ? 81.043 7.777 -8.904 1.00 12.12 126 LYS B N 1
ATOM 3342 C CA . LYS B 1 126 ? 80.082 8.456 -8.009 1.00 14.15 126 LYS B CA 1
ATOM 3343 C C . LYS B 1 126 ? 78.645 8.010 -8.318 1.00 13.68 126 LYS B C 1
ATOM 3344 O O . LYS B 1 126 ? 78.384 7.306 -9.297 1.00 12.32 126 LYS B O 1
ATOM 3350 N N A GLU B 1 127 ? 77.716 8.434 -7.472 0.50 16.47 127 GLU B N 1
ATOM 3351 N N B GLU B 1 127 ? 77.708 8.438 -7.479 0.50 16.59 127 GLU B N 1
ATOM 3352 C CA A GLU B 1 127 ? 76.338 7.952 -7.530 0.50 16.19 127 GLU B CA 1
ATOM 3353 C CA B GLU B 1 127 ? 76.325 7.949 -7.562 0.50 17.71 127 GLU B CA 1
ATOM 3354 C C A GLU B 1 127 ? 75.728 8.186 -8.905 0.50 13.04 127 GLU B C 1
ATOM 3355 C C B GLU B 1 127 ? 75.713 8.200 -8.939 0.50 13.42 127 GLU B C 1
ATOM 3356 O O A GLU B 1 127 ? 75.049 7.315 -9.441 0.50 13.06 127 GLU B O 1
ATOM 3357 O O B GLU B 1 127 ? 75.035 7.326 -9.487 0.50 14.28 127 GLU B O 1
ATOM 3368 N N A SER B 1 128 ? 75.978 9.360 -9.491 0.50 14.49 128 SER B N 1
ATOM 3369 N N B SER B 1 128 ? 75.952 9.383 -9.517 0.50 14.25 128 SER B N 1
ATOM 3370 C CA A SER B 1 128 ? 75.357 9.714 -10.754 0.50 16.44 128 SER B CA 1
ATOM 3371 C CA B SER B 1 128 ? 75.284 9.703 -10.773 0.50 14.21 128 SER B CA 1
ATOM 3372 C C A SER B 1 128 ? 75.631 8.771 -11.915 0.50 14.50 128 SER B C 1
ATOM 3373 C C B SER B 1 128 ? 75.618 8.768 -11.925 0.50 13.93 128 SER B C 1
ATOM 3374 O O A SER B 1 128 ? 74.791 8.615 -12.801 0.50 17.19 128 SER B O 1
ATOM 3375 O O B SER B 1 128 ? 74.786 8.608 -12.813 0.50 17.28 128 SER B O 1
ATOM 3380 N N . SER B 1 129 ? 76.789 8.123 -11.912 1.00 11.84 129 SER B N 1
ATOM 3381 C CA . SER B 1 129 ? 77.170 7.220 -12.989 1.00 10.13 129 SER B CA 1
ATOM 3382 C C . SER B 1 129 ? 76.759 5.767 -12.736 1.00 10.58 129 SER B C 1
ATOM 3383 O O . SER B 1 129 ? 76.881 4.939 -13.622 1.00 11.81 129 SER B O 1
ATOM 3386 N N . GLY B 1 130 ? 76.262 5.440 -11.543 1.00 10.20 130 GLY B N 1
ATOM 3387 C CA . GLY B 1 130 ? 75.621 4.127 -11.342 1.00 9.49 130 GLY B CA 1
ATOM 3388 C C . GLY B 1 130 ? 76.561 2.937 -11.161 1.00 8.61 130 GLY B C 1
ATOM 3389 O O . GLY B 1 130 ? 76.142 1.786 -11.342 1.00 9.19 130 GLY B O 1
ATOM 3390 N N . ARG B 1 131 ? 77.811 3.211 -10.778 1.00 8.53 131 ARG B N 1
ATOM 3391 C CA . ARG B 1 131 ? 78.798 2.153 -10.557 1.00 7.84 131 ARG B CA 1
ATOM 3392 C C . ARG B 1 131 ? 79.556 2.378 -9.246 1.00 7.40 131 ARG B C 1
ATOM 3393 O O . ARG B 1 131 ? 80.784 2.228 -9.164 1.00 8.30 131 ARG B O 1
ATOM 3401 N N . THR B 1 132 ? 78.794 2.675 -8.210 1.00 7.70 132 THR B N 1
ATOM 3402 C CA . THR B 1 132 ? 79.337 2.779 -6.867 1.00 7.87 132 THR B CA 1
ATOM 3403 C C . THR B 1 132 ? 79.464 1.399 -6.211 1.00 7.83 132 THR B C 1
ATOM 3404 O O . THR B 1 132 ? 78.914 0.421 -6.692 1.00 8.16 132 THR B O 1
ATOM 3408 N N . PRO B 1 133 ? 80.099 1.345 -5.038 1.00 7.92 133 PRO B N 1
ATOM 3409 C CA . PRO B 1 133 ? 80.060 0.080 -4.268 1.00 7.93 133 PRO B CA 1
ATOM 3410 C C . PRO B 1 133 ? 78.655 -0.457 -4.041 1.00 8.19 133 PRO B C 1
ATOM 3411 O O . PRO B 1 133 ? 78.432 -1.663 -4.114 1.00 8.41 133 PRO B O 1
ATOM 3415 N N A LYS B 1 134 ? 77.714 0.432 -3.720 0.50 8.33 134 LYS B N 1
ATOM 3416 N N B LYS B 1 134 ? 77.715 0.431 -3.719 0.50 9.13 134 LYS B N 1
ATOM 3417 C CA A LYS B 1 134 ? 76.329 0.007 -3.536 0.50 8.34 134 LYS B CA 1
ATOM 3418 C CA B LYS B 1 134 ? 76.329 0.018 -3.532 0.50 9.83 134 LYS B CA 1
ATOM 3419 C C A LYS B 1 134 ? 75.736 -0.592 -4.826 0.50 8.35 134 LYS B C 1
ATOM 3420 C C B LYS B 1 134 ? 75.734 -0.587 -4.824 0.50 8.87 134 LYS B C 1
ATOM 3421 O O A LYS B 1 134 ? 75.055 -1.626 -4.779 0.50 8.88 134 LYS B O 1
ATOM 3422 O O B LYS B 1 134 ? 75.057 -1.625 -4.776 0.50 9.26 134 LYS B O 1
ATOM 3433 N N . ASP B 1 135 ? 75.993 0.050 -5.967 1.00 8.42 135 ASP B N 1
ATOM 3434 C CA . ASP B 1 135 ? 75.510 -0.483 -7.238 1.00 8.73 135 ASP B CA 1
ATOM 3435 C C . ASP B 1 135 ? 76.088 -1.861 -7.519 1.00 7.97 135 ASP B C 1
ATOM 3436 O O . ASP B 1 135 ? 75.412 -2.749 -8.056 1.00 8.89 135 ASP B O 1
ATOM 3441 N N . PHE B 1 136 ? 77.357 -2.034 -7.176 1.00 7.79 136 PHE B N 1
ATOM 3442 C CA . PHE B 1 136 ? 78.019 -3.334 -7.360 1.00 7.62 136 PHE B CA 1
ATOM 3443 C C . PHE B 1 136 ? 77.404 -4.427 -6.488 1.00 7.91 136 PHE B C 1
ATOM 3444 O O . PHE B 1 136 ? 77.074 -5.512 -6.973 1.00 8.32 136 PHE B O 1
ATOM 3452 N N . ASP B 1 137 ? 77.176 -4.097 -5.216 1.00 8.14 137 ASP B N 1
ATOM 3453 C CA . ASP B 1 137 ? 76.487 -5.027 -4.324 1.00 8.45 137 ASP B CA 1
ATOM 3454 C C . ASP B 1 137 ? 75.086 -5.358 -4.854 1.00 8.87 137 ASP B C 1
ATOM 3455 O O . ASP B 1 137 ? 74.653 -6.502 -4.768 1.00 9.60 137 ASP B O 1
ATOM 3460 N N . GLU B 1 138 ? 74.387 -4.348 -5.371 1.00 8.39 138 GLU B N 1
ATOM 3461 C CA . GLU B 1 138 ? 73.046 -4.592 -5.871 1.00 9.33 138 GLU B CA 1
ATOM 3462 C C . GLU B 1 138 ? 73.069 -5.553 -7.050 1.00 9.57 138 GLU B C 1
ATOM 3463 O O . GLU B 1 138 ? 72.191 -6.410 -7.178 1.00 10.37 138 GLU B O 1
ATOM 3469 N N . LEU B 1 139 ? 74.052 -5.407 -7.940 1.00 8.97 139 LEU B N 1
ATOM 3470 C CA . LEU B 1 139 ? 74.172 -6.308 -9.079 1.00 9.64 139 LEU B CA 1
ATOM 3471 C C . LEU B 1 139 ? 74.404 -7.733 -8.593 1.00 8.79 139 LEU B C 1
ATOM 3472 O O . LEU B 1 139 ? 73.732 -8.663 -9.038 1.00 9.79 139 LEU B O 1
ATOM 3477 N N . VAL B 1 140 ? 75.417 -7.933 -7.736 1.00 8.51 140 VAL B N 1
ATOM 3478 C CA . VAL B 1 140 ? 75.761 -9.309 -7.395 1.00 9.06 140 VAL B CA 1
ATOM 3479 C C . VAL B 1 140 ? 74.635 -9.962 -6.602 1.00 9.76 140 VAL B C 1
ATOM 3480 O O . VAL B 1 140 ? 74.383 -11.157 -6.743 1.00 11.01 140 VAL B O 1
ATOM 3484 N N . ALA B 1 141 ? 73.955 -9.182 -5.792 1.00 10.54 141 ALA B N 1
ATOM 3485 C CA . ALA B 1 141 ? 72.792 -9.692 -5.062 1.00 11.91 141 ALA B CA 1
ATOM 3486 C C . ALA B 1 141 ? 71.637 -10.041 -5.990 1.00 11.94 141 ALA B C 1
ATOM 3487 O O . ALA B 1 141 ? 70.944 -11.045 -5.788 1.00 13.66 141 ALA B O 1
ATOM 3489 N N . ARG B 1 142 ? 71.406 -9.215 -6.990 1.00 11.85 142 ARG B N 1
ATOM 3490 C CA . ARG B 1 142 ? 70.325 -9.489 -7.980 1.00 12.67 142 ARG B CA 1
ATOM 3491 C C . ARG B 1 142 ? 70.599 -10.769 -8.740 1.00 12.89 142 ARG B C 1
ATOM 3492 O O . ARG B 1 142 ? 69.688 -11.555 -8.991 1.00 14.89 142 ARG B O 1
ATOM 3500 N N . VAL B 1 143 ? 71.861 -11.005 -9.099 1.00 10.17 143 VAL B N 1
ATOM 3501 C CA . VAL B 1 143 ? 72.210 -12.238 -9.815 1.00 10.12 143 VAL B CA 1
ATOM 3502 C C . VAL B 1 143 ? 72.130 -13.451 -8.905 1.00 10.65 143 VAL B C 1
ATOM 3503 O O . VAL B 1 143 ? 71.448 -14.427 -9.215 1.00 11.94 143 VAL B O 1
ATOM 3507 N N . PHE B 1 144 ? 72.817 -13.425 -7.764 1.00 10.23 144 PHE B N 1
ATOM 3508 C CA . PHE B 1 144 ? 73.011 -14.608 -6.942 1.00 10.58 144 PHE B CA 1
ATOM 3509 C C . PHE B 1 144 ? 71.968 -14.849 -5.878 1.00 12.91 144 PHE B C 1
ATOM 3510 O O . PHE B 1 144 ? 71.814 -15.982 -5.415 1.00 12.70 144 PHE B O 1
ATOM 3518 N N . GLN B 1 145 ? 71.279 -13.784 -5.493 1.00 15.85 145 GLN B N 1
ATOM 3519 C CA . GLN B 1 145 ? 70.216 -13.839 -4.515 1.00 17.36 145 GLN B CA 1
ATOM 3520 C C . GLN B 1 145 ? 70.727 -14.558 -3.246 1.00 16.08 145 GLN B C 1
ATOM 3521 O O . GLN B 1 145 ? 71.813 -14.246 -2.721 1.00 18.28 145 GLN B O 1
ATOM 3527 N N . GLY B 1 146 ? 70.039 -15.574 -2.813 1.00 16.55 146 GLY B N 1
ATOM 3528 C CA . GLY B 1 146 ? 70.373 -16.212 -1.576 1.00 13.20 146 GLY B CA 1
ATOM 3529 C C . GLY B 1 146 ? 71.567 -17.127 -1.626 1.00 12.87 146 GLY B C 1
ATOM 3530 O O . GLY B 1 146 ? 71.899 -17.708 -0.606 1.00 13.98 146 GLY B O 1
ATOM 3531 N N . LYS B 1 147 ? 72.204 -17.280 -2.786 1.00 10.34 147 LYS B N 1
ATOM 3532 C CA . LYS B 1 147 ? 73.374 -18.133 -2.858 1.00 9.68 147 LYS B CA 1
ATOM 3533 C C . LYS B 1 147 ? 74.583 -17.580 -2.125 1.00 8.70 147 LYS B C 1
ATOM 3534 O O . LYS B 1 147 ? 75.506 -18.330 -1.824 1.00 8.91 147 LYS B O 1
ATOM 3540 N N . LEU B 1 148 ? 74.647 -16.268 -1.895 1.00 8.36 148 LEU B N 1
ATOM 3541 C CA . LEU B 1 148 ? 75.860 -15.675 -1.357 1.00 7.67 148 LEU B CA 1
ATOM 3542 C C . LEU B 1 148 ? 76.086 -16.055 0.097 1.00 7.20 148 LEU B C 1
ATOM 3543 O O . LEU B 1 148 ? 75.161 -16.153 0.906 1.00 8.64 148 LEU B O 1
ATOM 3548 N N . PHE B 1 149 ? 77.369 -16.213 0.402 1.00 7.16 149 PHE B N 1
ATOM 3549 C CA . PHE B 1 149 ? 77.904 -16.221 1.764 1.00 7.06 149 PHE B CA 1
ATOM 3550 C C . PHE B 1 149 ? 78.818 -15.004 1.870 1.00 6.71 149 PHE B C 1
ATOM 3551 O O . PHE B 1 149 ? 79.734 -14.875 1.050 1.00 7.16 149 PHE B O 1
ATOM 3559 N N . THR B 1 150 ? 78.542 -14.131 2.827 1.00 6.73 150 THR B N 1
ATOM 3560 C CA . THR B 1 150 ? 79.161 -12.803 2.891 1.00 7.26 150 THR B CA 1
ATOM 3561 C C . THR B 1 150 ? 79.999 -12.640 4.147 1.00 6.63 150 THR B C 1
ATOM 3562 O O . THR B 1 150 ? 79.943 -13.448 5.075 1.00 7.06 150 THR B O 1
ATOM 3566 N N . PRO B 1 151 ? 80.749 -11.526 4.233 1.00 6.83 151 PRO B N 1
ATOM 3567 C CA . PRO B 1 151 ? 81.533 -11.285 5.442 1.00 6.82 151 PRO B CA 1
ATOM 3568 C C . PRO B 1 151 ? 80.710 -11.270 6.720 1.00 6.78 151 PRO B C 1
ATOM 3569 O O . PRO B 1 151 ? 81.123 -11.826 7.733 1.00 7.07 151 PRO B O 1
ATOM 3573 N N . GLN B 1 152 ? 79.534 -10.664 6.707 1.00 6.78 152 GLN B N 1
ATOM 3574 C CA . GLN B 1 152 ? 78.711 -10.697 7.900 1.00 7.27 152 GLN B CA 1
ATOM 3575 C C . GLN B 1 152 ? 78.310 -12.123 8.279 1.00 7.31 152 GLN B C 1
ATOM 3576 O O . GLN B 1 152 ? 78.189 -12.444 9.472 1.00 8.05 152 GLN B O 1
ATOM 3582 N N . ASP B 1 153 ? 78.049 -12.980 7.290 1.00 7.33 153 ASP B N 1
ATOM 3583 C CA . ASP B 1 153 ? 77.719 -14.359 7.595 1.00 6.95 153 ASP B CA 1
ATOM 3584 C C . ASP B 1 153 ? 78.867 -15.048 8.333 1.00 7.51 153 ASP B C 1
ATOM 3585 O O . ASP B 1 153 ? 78.665 -15.788 9.291 1.00 8.37 153 ASP B O 1
ATOM 3590 N N . LEU B 1 154 ? 80.092 -14.791 7.879 1.00 6.90 154 LEU B N 1
ATOM 3591 C CA . LEU B 1 154 ? 81.258 -15.326 8.556 1.00 7.00 154 LEU B CA 1
ATOM 3592 C C . LEU B 1 154 ? 81.414 -14.760 9.970 1.00 6.80 154 LEU B C 1
ATOM 3593 O O . LEU B 1 154 ? 81.710 -15.480 10.907 1.00 7.68 154 LEU B O 1
ATOM 3598 N N . ALA B 1 155 ? 81.210 -13.450 10.088 1.00 7.13 155 ALA B N 1
ATOM 3599 C CA . ALA B 1 155 ? 81.320 -12.799 11.382 1.00 7.32 155 ALA B CA 1
ATOM 3600 C C . ALA B 1 155 ? 80.344 -13.393 12.402 1.00 7.72 155 ALA B C 1
ATOM 3601 O O . ALA B 1 155 ? 80.717 -13.694 13.528 1.00 8.21 155 ALA B O 1
ATOM 3603 N N . THR B 1 156 ? 79.091 -13.582 11.978 1.00 7.78 156 THR B N 1
ATOM 3604 C CA . THR B 1 156 ? 78.117 -14.242 12.850 1.00 8.29 156 THR B CA 1
ATOM 3605 C C . THR B 1 156 ? 78.572 -15.635 13.231 1.00 8.86 156 THR B C 1
ATOM 3606 O O . THR B 1 156 ? 78.486 -16.031 14.384 1.00 9.73 156 THR B O 1
ATOM 3610 N N . HIS B 1 157 ? 79.086 -16.386 12.258 1.00 8.81 157 HIS B N 1
ATOM 3611 C CA . HIS B 1 157 ? 79.568 -17.751 12.541 1.00 8.36 157 HIS B CA 1
ATOM 3612 C C . HIS B 1 157 ? 80.602 -17.772 13.672 1.00 8.95 157 HIS B C 1
ATOM 3613 O O . HIS B 1 157 ? 80.557 -18.645 14.523 1.00 10.52 157 HIS B O 1
ATOM 3620 N N . ILE B 1 158 ? 81.533 -16.810 13.644 1.00 9.09 158 ILE B N 1
ATOM 3621 C CA . ILE B 1 158 ? 82.619 -16.795 14.634 1.00 9.51 158 ILE B CA 1
ATOM 3622 C C . ILE B 1 158 ? 82.306 -15.927 15.858 1.00 10.67 158 ILE B C 1
ATOM 3623 O O . ILE B 1 158 ? 83.133 -15.793 16.761 1.00 13.24 158 ILE B O 1
ATOM 3628 N N . GLY B 1 159 ? 81.130 -15.315 15.899 1.00 10.07 159 GLY B N 1
ATOM 3629 C CA . GLY B 1 159 ? 80.759 -14.478 17.072 1.00 11.40 159 GLY B CA 1
ATOM 3630 C C . GLY B 1 159 ? 81.470 -13.135 17.127 1.00 11.46 159 GLY B C 1
ATOM 3631 O O . GLY B 1 159 ? 81.705 -12.606 18.201 1.00 14.80 159 GLY B O 1
ATOM 3632 N N . SER B 1 160 ? 81.793 -12.570 15.973 1.00 10.16 160 SER B N 1
ATOM 3633 C CA . SER B 1 160 ? 82.501 -11.290 15.848 1.00 10.18 160 SER B CA 1
ATOM 3634 C C . SER B 1 160 ? 81.632 -10.251 15.164 1.00 10.11 160 SER B C 1
ATOM 3635 O O . SER B 1 160 ? 80.783 -10.585 14.341 1.00 10.22 160 SER B O 1
ATOM 3638 N N . GLY B 1 161 ? 81.945 -8.982 15.393 1.00 10.04 161 GLY B N 1
ATOM 3639 C CA . GLY B 1 161 ? 81.527 -7.951 14.452 1.00 10.07 161 GLY B CA 1
ATOM 3640 C C . GLY B 1 161 ? 82.238 -8.119 13.121 1.00 9.34 161 GLY B C 1
ATOM 3641 O O . GLY B 1 161 ? 83.396 -8.551 13.072 1.00 8.89 161 GLY B O 1
ATOM 3642 N N . ALA B 1 162 ? 81.584 -7.756 12.030 1.00 9.22 162 ALA B N 1
ATOM 3643 C CA . ALA B 1 162 ? 82.225 -7.865 10.702 1.00 8.59 162 ALA B CA 1
ATOM 3644 C C . ALA B 1 162 ? 83.478 -7.002 10.598 1.00 7.72 162 ALA B C 1
ATOM 3645 O O . ALA B 1 162 ? 84.428 -7.371 9.923 1.00 7.92 162 ALA B O 1
ATOM 3647 N N . GLY B 1 163 ? 83.478 -5.860 11.288 1.00 7.96 163 GLY B N 1
ATOM 3648 C CA . GLY B 1 163 ? 84.617 -4.956 11.278 1.00 7.63 163 GLY B CA 1
ATOM 3649 C C . GLY B 1 163 ? 85.771 -5.369 12.137 1.00 6.87 163 GLY B C 1
ATOM 3650 O O . GLY B 1 163 ? 86.753 -4.620 12.238 1.00 7.83 163 GLY B O 1
ATOM 3651 N N . ALA B 1 164 ? 85.693 -6.549 12.741 1.00 7.19 164 ALA B N 1
ATOM 3652 C CA . ALA B 1 164 ? 86.787 -7.132 13.517 1.00 7.53 164 ALA B CA 1
ATOM 3653 C C . ALA B 1 164 ? 87.136 -8.536 13.054 1.00 6.59 164 ALA B C 1
ATOM 3654 O O . ALA B 1 164 ? 87.830 -9.268 13.750 1.00 7.37 164 ALA B O 1
ATOM 3656 N N . LEU B 1 165 ? 86.694 -8.915 11.853 1.00 6.69 165 LEU B N 1
ATOM 3657 C CA . LEU B 1 165 ? 87.086 -10.195 11.291 1.00 6.33 165 LEU B CA 1
ATOM 3658 C C . LEU B 1 165 ? 88.606 -10.355 11.243 1.00 5.79 165 LEU B C 1
ATOM 3659 O O . LEU B 1 165 ? 89.125 -11.447 11.476 1.00 6.78 165 LEU B O 1
ATOM 3664 N N . GLN B 1 166 ? 89.303 -9.285 10.881 1.00 5.66 166 GLN B N 1
ATOM 3665 C CA . GLN B 1 166 ? 90.736 -9.393 10.593 1.00 5.85 166 GLN B CA 1
ATOM 3666 C C . GLN B 1 166 ? 91.480 -10.107 11.696 1.00 5.65 166 GLN B C 1
ATOM 3667 O O . GLN B 1 166 ? 92.215 -11.070 11.449 1.00 6.07 166 GLN B O 1
ATOM 3673 N N . GLY B 1 167 ? 91.297 -9.622 12.928 1.00 5.93 167 GLY B N 1
ATOM 3674 C CA . GLY B 1 167 ? 91.957 -10.223 14.086 1.00 6.48 167 GLY B CA 1
ATOM 3675 C C . GLY B 1 167 ? 91.147 -11.324 14.756 1.00 6.95 167 GLY B C 1
ATOM 3676 O O . GLY B 1 167 ? 91.743 -12.242 15.341 1.00 7.63 167 GLY B O 1
ATOM 3677 N N . ASN B 1 168 ? 89.828 -11.242 14.739 1.00 7.04 168 ASN B N 1
ATOM 3678 C CA . ASN B 1 168 ? 89.020 -12.231 15.459 1.00 7.55 168 ASN B CA 1
ATOM 3679 C C . ASN B 1 168 ? 88.990 -13.584 14.763 1.00 7.14 168 ASN B C 1
ATOM 3680 O O . ASN B 1 168 ? 88.702 -14.584 15.396 1.00 8.25 168 ASN B O 1
ATOM 3685 N N . LEU B 1 169 ? 89.335 -13.626 13.475 1.00 6.61 169 LEU B N 1
ATOM 3686 C CA . LEU B 1 169 ? 89.427 -14.907 12.797 1.00 6.64 169 LEU B CA 1
ATOM 3687 C C . LEU B 1 169 ? 90.572 -15.758 13.309 1.00 6.89 169 LEU B C 1
ATOM 3688 O O . LEU B 1 169 ? 90.525 -16.983 13.127 1.00 7.86 169 LEU B O 1
ATOM 3693 N N . LYS B 1 170 ? 91.611 -15.162 13.911 1.00 6.98 170 LYS B N 1
ATOM 3694 C CA . LYS B 1 170 ? 92.729 -15.971 14.359 1.00 8.07 170 LYS B CA 1
ATOM 3695 C C . LYS B 1 170 ? 92.268 -16.984 15.408 1.00 9.88 170 LYS B C 1
ATOM 3696 O O . LYS B 1 170 ? 91.668 -16.613 16.395 1.00 10.53 170 LYS B O 1
ATOM 3702 N N . GLY B 1 171 ? 92.575 -18.239 15.182 1.00 11.08 171 GLY B N 1
ATOM 3703 C CA . GLY B 1 171 ? 92.165 -19.313 16.080 1.00 13.53 171 GLY B CA 1
ATOM 3704 C C . GLY B 1 171 ? 90.765 -19.832 15.832 1.00 13.73 171 GLY B C 1
ATOM 3705 O O . GLY B 1 171 ? 90.319 -20.703 16.551 1.00 17.91 171 GLY B O 1
ATOM 3706 N N . LYS B 1 172 ? 90.089 -19.321 14.797 1.00 12.17 172 LYS B N 1
ATOM 3707 C CA A LYS B 1 172 ? 88.705 -19.712 14.517 0.50 9.84 172 LYS B CA 1
ATOM 3708 C CA B LYS B 1 172 ? 88.716 -19.715 14.503 0.50 9.78 172 LYS B CA 1
ATOM 3709 C C . LYS B 1 172 ? 88.566 -20.478 13.188 1.00 10.30 172 LYS B C 1
ATOM 3710 O O . LYS B 1 172 ? 89.346 -20.324 12.236 1.00 12.78 172 LYS B O 1
ATOM 3721 N N . SER B 1 173 ? 87.537 -21.298 13.117 1.00 10.12 173 SER B N 1
ATOM 3722 C CA . SER B 1 173 ? 87.221 -22.046 11.913 1.00 10.49 173 SER B CA 1
ATOM 3723 C C . SER B 1 173 ? 86.070 -21.394 11.161 1.00 9.18 173 SER B C 1
ATOM 3724 O O . SER B 1 173 ? 85.050 -20.996 11.731 1.00 10.41 173 SER B O 1
ATOM 3727 N N . TRP B 1 174 ? 86.220 -21.336 9.842 1.00 8.35 174 TRP B N 1
ATOM 3728 C CA . TRP B 1 174 ? 85.087 -21.030 8.964 1.00 7.86 174 TRP B CA 1
ATOM 3729 C C . TRP B 1 174 ? 84.087 -22.175 8.979 1.00 8.27 174 TRP B C 1
ATOM 3730 O O . TRP B 1 174 ? 84.433 -23.300 9.363 1.00 9.04 174 TRP B O 1
ATOM 3741 N N . PRO B 1 175 ? 82.851 -21.960 8.502 1.00 7.99 175 PRO B N 1
ATOM 3742 C CA . PRO B 1 175 ? 81.980 -23.095 8.232 1.00 7.99 175 PRO B CA 1
ATOM 3743 C C . PRO B 1 175 ? 82.661 -24.105 7.317 1.00 8.51 175 PRO B C 1
ATOM 3744 O O . PRO B 1 175 ? 83.544 -23.765 6.521 1.00 8.09 175 PRO B O 1
ATOM 3748 N N . THR B 1 176 ? 82.246 -25.354 7.444 1.00 8.70 176 THR B N 1
ATOM 3749 C CA . THR B 1 176 ? 82.792 -26.409 6.594 1.00 8.42 176 THR B CA 1
ATOM 3750 C C . THR B 1 176 ? 82.293 -26.295 5.162 1.00 8.46 176 THR B C 1
ATOM 3751 O O . THR B 1 176 ? 81.286 -25.635 4.872 1.00 8.80 176 THR B O 1
ATOM 3755 N N . ALA B 1 177 ? 82.945 -27.011 4.246 1.00 8.49 177 ALA B N 1
ATOM 3756 C CA . ALA B 1 177 ? 82.425 -27.113 2.897 1.00 9.26 177 ALA B CA 1
ATOM 3757 C C . ALA B 1 177 ? 80.997 -27.668 2.878 1.00 8.86 177 ALA B C 1
ATOM 3758 O O . ALA B 1 177 ? 80.168 -27.170 2.106 1.00 9.66 177 ALA B O 1
ATOM 3760 N N . ASN B 1 178 ? 80.710 -28.654 3.715 1.00 9.28 178 ASN B N 1
ATOM 3761 C CA . ASN B 1 178 ? 79.338 -29.138 3.841 1.00 10.35 178 ASN B CA 1
ATOM 3762 C C . ASN B 1 178 ? 78.370 -28.037 4.250 1.00 9.30 178 ASN B C 1
ATOM 3763 O O . ASN B 1 178 ? 77.280 -27.903 3.682 1.00 10.38 178 ASN B O 1
ATOM 3768 N N . ASP B 1 179 ? 78.760 -27.246 5.262 1.00 9.51 179 ASP B N 1
ATOM 3769 C CA . ASP B 1 179 ? 77.928 -26.143 5.708 1.00 9.83 179 ASP B CA 1
ATOM 3770 C C . ASP B 1 179 ? 77.671 -25.175 4.559 1.00 9.31 179 ASP B C 1
ATOM 3771 O O . ASP B 1 179 ? 76.625 -24.512 4.527 1.00 10.22 179 ASP B O 1
ATOM 3776 N N . LEU B 1 180 ? 78.646 -25.050 3.665 1.00 8.74 180 LEU B N 1
ATOM 3777 C CA . LEU B 1 180 ? 78.637 -24.103 2.557 1.00 8.39 180 LEU B CA 1
ATOM 3778 C C . LEU B 1 180 ? 78.184 -24.704 1.232 1.00 8.60 180 LEU B C 1
ATOM 3779 O O . LEU B 1 180 ? 78.380 -24.110 0.170 1.00 8.92 180 LEU B O 1
ATOM 3784 N N A GLN B 1 181 ? 77.525 -25.867 1.276 0.50 9.33 181 GLN B N 1
ATOM 3785 N N B GLN B 1 181 ? 77.505 -25.858 1.276 0.50 9.40 181 GLN B N 1
ATOM 3786 C CA A GLN B 1 181 ? 77.045 -26.471 0.035 0.50 9.34 181 GLN B CA 1
ATOM 3787 C CA B GLN B 1 181 ? 76.983 -26.455 0.046 0.50 10.14 181 GLN B CA 1
ATOM 3788 C C A GLN B 1 181 ? 76.093 -25.492 -0.673 0.50 8.80 181 GLN B C 1
ATOM 3789 C C B GLN B 1 181 ? 76.101 -25.465 -0.670 0.50 9.08 181 GLN B C 1
ATOM 3790 O O A GLN B 1 181 ? 75.244 -24.836 -0.044 0.50 10.08 181 GLN B O 1
ATOM 3791 O O B GLN B 1 181 ? 75.242 -24.835 -0.043 0.50 10.32 181 GLN B O 1
ATOM 3802 N N . GLY B 1 182 ? 76.259 -25.393 -1.985 1.00 9.20 182 GLY B N 1
ATOM 3803 C CA . GLY B 1 182 ? 75.420 -24.541 -2.798 1.00 10.28 182 GLY B CA 1
ATOM 3804 C C . GLY B 1 182 ? 75.696 -23.052 -2.678 1.00 9.70 182 GLY B C 1
ATOM 3805 O O . GLY B 1 182 ? 74.958 -22.250 -3.264 1.00 10.91 182 GLY B O 1
ATOM 3806 N N . LYS B 1 183 ? 76.737 -22.656 -1.940 1.00 9.14 183 LYS B N 1
ATOM 3807 C CA . LYS B 1 183 ? 77.021 -21.256 -1.726 1.00 8.92 183 LYS B CA 1
ATOM 3808 C C . LYS B 1 183 ? 78.014 -20.719 -2.748 1.00 8.06 183 LYS B C 1
ATOM 3809 O O . LYS B 1 183 ? 78.805 -21.447 -3.364 1.00 8.71 183 LYS B O 1
ATOM 3815 N N . VAL B 1 184 ? 77.970 -19.388 -2.884 1.00 7.44 184 VAL B N 1
ATOM 3816 C CA . VAL B 1 184 ? 78.899 -18.605 -3.705 1.00 6.87 184 VAL B CA 1
ATOM 3817 C C . VAL B 1 184 ? 79.534 -17.543 -2.799 1.00 6.99 184 VAL B C 1
ATOM 3818 O O . VAL B 1 184 ? 78.834 -16.836 -2.093 1.00 7.69 184 VAL B O 1
ATOM 3822 N N . LEU B 1 185 ? 80.862 -17.446 -2.858 1.00 6.74 185 LEU B N 1
ATOM 3823 C CA . LEU B 1 185 ? 81.649 -16.439 -2.153 1.00 6.79 185 LEU B CA 1
ATOM 3824 C C . LEU B 1 185 ? 82.287 -15.527 -3.183 1.00 6.98 185 LEU B C 1
ATOM 3825 O O . LEU B 1 185 ? 82.946 -16.004 -4.102 1.00 8.53 185 LEU B O 1
ATOM 3830 N N . LEU B 1 186 ? 82.078 -14.220 -3.030 1.00 6.37 186 LEU B N 1
ATOM 3831 C CA . LEU B 1 186 ? 82.614 -13.237 -3.953 1.00 6.41 186 LEU B CA 1
ATOM 3832 C C . LEU B 1 186 ? 83.781 -12.523 -3.300 1.00 5.88 186 LEU B C 1
ATOM 3833 O O . LEU B 1 186 ? 83.706 -12.186 -2.111 1.00 6.44 186 LEU B O 1
ATOM 3838 N N . VAL B 1 187 ? 84.836 -12.268 -4.079 1.00 5.90 187 VAL B N 1
ATOM 3839 C CA . VAL B 1 187 ? 86.056 -11.694 -3.545 1.00 6.18 187 VAL B CA 1
ATOM 3840 C C . VAL B 1 187 ? 86.484 -10.528 -4.420 1.00 6.08 187 VAL B C 1
ATOM 3841 O O . VAL B 1 187 ? 86.502 -10.652 -5.633 1.00 8.65 187 VAL B O 1
ATOM 3845 N N . LEU B 1 188 ? 86.810 -9.396 -3.810 1.00 5.87 188 LEU B N 1
ATOM 3846 C CA . LEU B 1 188 ? 87.249 -8.209 -4.565 1.00 5.73 188 LEU B CA 1
ATOM 3847 C C . LEU B 1 188 ? 88.777 -8.107 -4.518 1.00 5.88 188 LEU B C 1
ATOM 3848 O O . LEU B 1 188 ? 89.382 -8.149 -3.449 1.00 7.13 188 LEU B O 1
ATOM 3853 N N . ASN B 1 189 ? 89.373 -7.957 -5.705 1.00 6.11 189 ASN B N 1
ATOM 3854 C CA . ASN B 1 189 ? 90.780 -7.596 -5.847 1.00 6.26 189 ASN B CA 1
ATOM 3855 C C . ASN B 1 189 ? 90.874 -6.292 -6.649 1.00 6.67 189 ASN B C 1
ATOM 3856 O O . ASN B 1 189 ? 89.952 -5.925 -7.378 1.00 6.84 189 ASN B O 1
ATOM 3861 N N . HIS B 1 190 ? 92.031 -5.634 -6.517 1.00 7.80 190 HIS B N 1
ATOM 3862 C CA . HIS B 1 190 ? 92.375 -4.441 -7.302 1.00 7.82 190 HIS B CA 1
ATOM 3863 C C . HIS B 1 190 ? 93.872 -4.251 -7.134 1.00 8.88 190 HIS B C 1
ATOM 3864 O O . HIS B 1 190 ? 94.438 -4.693 -6.145 1.00 9.92 190 HIS B O 1
ATOM 3871 N N A SER B 1 191 ? 94.525 -3.613 -8.087 0.50 8.60 191 SER B N 1
ATOM 3872 N N B SER B 1 191 ? 94.528 -3.614 -8.087 0.50 9.14 191 SER B N 1
ATOM 3873 C CA A SER B 1 191 ? 95.940 -3.315 -7.907 0.50 9.71 191 SER B CA 1
ATOM 3874 C CA B SER B 1 191 ? 95.947 -3.313 -7.907 0.50 10.77 191 SER B CA 1
ATOM 3875 C C A SER B 1 191 ? 96.209 -2.390 -6.708 0.50 8.29 191 SER B C 1
ATOM 3876 C C B SER B 1 191 ? 96.209 -2.392 -6.703 0.50 8.83 191 SER B C 1
ATOM 3877 O O A SER B 1 191 ? 97.296 -2.423 -6.137 0.50 10.09 191 SER B O 1
ATOM 3878 O O B SER B 1 191 ? 97.291 -2.430 -6.122 0.50 10.73 191 SER B O 1
ATOM 3883 N N . GLU B 1 192 ? 95.231 -1.563 -6.371 1.00 7.88 192 GLU B N 1
ATOM 3884 C CA . GLU B 1 192 ? 95.357 -0.538 -5.322 1.00 7.82 192 GLU B CA 1
ATOM 3885 C C . GLU B 1 192 ? 94.412 -0.896 -4.185 1.00 7.23 192 GLU B C 1
ATOM 3886 O O . GLU B 1 192 ? 93.184 -0.900 -4.330 1.00 7.52 192 GLU B O 1
ATOM 3892 N N . ASN B 1 193 ? 94.992 -1.148 -3.014 1.00 7.07 193 ASN B N 1
ATOM 3893 C CA . ASN B 1 193 ? 94.161 -1.447 -1.843 1.00 6.81 193 ASN B CA 1
ATOM 3894 C C . ASN B 1 193 ? 93.220 -0.308 -1.488 1.00 6.49 193 ASN B C 1
ATOM 3895 O O . ASN B 1 193 ? 92.188 -0.568 -0.852 1.00 7.00 193 ASN B O 1
ATOM 3900 N N . GLN B 1 194 ? 93.519 0.914 -1.900 1.00 7.34 194 GLN B N 1
ATOM 3901 C CA . GLN B 1 194 ? 92.596 2.024 -1.678 1.00 7.64 194 GLN B CA 1
ATOM 3902 C C . GLN B 1 194 ? 91.183 1.711 -2.183 1.00 6.75 194 GLN B C 1
ATOM 3903 O O . GLN B 1 194 ? 90.211 2.137 -1.580 1.00 7.54 194 GLN B O 1
ATOM 3909 N N . LYS B 1 195 ? 91.070 1.028 -3.324 1.00 7.06 195 LYS B N 1
ATOM 3910 C CA . LYS B 1 195 ? 89.758 0.764 -3.879 1.00 7.08 195 LYS B CA 1
ATOM 3911 C C . LYS B 1 195 ? 88.975 -0.221 -3.004 1.00 6.96 195 LYS B C 1
ATOM 3912 O O . LYS B 1 195 ? 87.750 -0.167 -2.922 1.00 7.45 195 LYS B O 1
ATOM 3918 N N . LEU B 1 196 ? 89.684 -1.146 -2.368 1.00 6.41 196 LEU B N 1
ATOM 3919 C CA . LEU B 1 196 ? 89.088 -2.080 -1.414 1.00 6.59 196 LEU B CA 1
ATOM 3920 C C . LEU B 1 196 ? 88.649 -1.318 -0.169 1.00 6.38 196 LEU B C 1
ATOM 3921 O O . LEU B 1 196 ? 87.599 -1.590 0.414 1.00 7.05 196 LEU B O 1
ATOM 3926 N N . SER B 1 197 ? 89.486 -0.373 0.276 1.00 6.92 197 SER B N 1
ATOM 3927 C CA . SER B 1 197 ? 89.159 0.423 1.460 1.00 6.85 197 SER B CA 1
ATOM 3928 C C . SER B 1 197 ? 87.897 1.257 1.225 1.00 7.40 197 SER B C 1
ATOM 3929 O O . SER B 1 197 ? 87.059 1.370 2.091 1.00 8.27 197 SER B O 1
ATOM 3932 N N . GLN B 1 198 ? 87.801 1.810 0.019 1.00 7.30 198 GLN B N 1
ATOM 3933 C CA . GLN B 1 198 ? 86.636 2.590 -0.355 1.00 8.04 198 GLN B CA 1
ATOM 3934 C C . GLN B 1 198 ? 85.368 1.732 -0.338 1.00 7.59 198 GLN B C 1
ATOM 3935 O O . GLN B 1 198 ? 84.316 2.134 0.128 1.00 8.67 198 GLN B O 1
ATOM 3941 N N . TYR B 1 199 ? 85.470 0.521 -0.886 1.00 7.08 199 TYR B N 1
ATOM 3942 C CA . TYR B 1 199 ? 84.342 -0.415 -0.884 1.00 6.73 199 TYR B CA 1
ATOM 3943 C C . TYR B 1 199 ? 83.909 -0.739 0.552 1.00 6.93 199 TYR B C 1
ATOM 3944 O O . TYR B 1 199 ? 82.724 -0.663 0.870 1.00 7.64 199 TYR B O 1
ATOM 3953 N N . ALA B 1 200 ? 84.858 -1.098 1.406 1.00 7.26 200 ALA B N 1
ATOM 3954 C CA . ALA B 1 200 ? 84.513 -1.477 2.775 1.00 7.15 200 ALA B CA 1
ATOM 3955 C C . ALA B 1 200 ? 83.938 -0.317 3.580 1.00 8.01 200 ALA B C 1
ATOM 3956 O O . ALA B 1 200 ? 83.023 -0.479 4.371 1.00 8.80 200 ALA B O 1
ATOM 3958 N N . GLU B 1 201 ? 84.487 0.866 3.393 1.00 7.76 201 GLU B N 1
ATOM 3959 C CA . GLU B 1 201 ? 83.956 2.035 4.073 1.00 8.97 201 GLU B CA 1
ATOM 3960 C C . GLU B 1 201 ? 82.515 2.347 3.625 1.00 8.90 201 GLU B C 1
ATOM 3961 O O . GLU B 1 201 ? 81.691 2.794 4.422 1.00 10.34 201 GLU B O 1
ATOM 3967 N N . ALA B 1 202 ? 82.213 2.116 2.362 1.00 8.24 202 ALA B N 1
ATOM 3968 C CA . ALA B 1 202 ? 80.881 2.380 1.836 1.00 8.68 202 ALA B CA 1
ATOM 3969 C C . ALA B 1 202 ? 79.879 1.335 2.330 1.00 8.69 202 ALA B C 1
ATOM 3970 O O . ALA B 1 202 ? 78.740 1.689 2.653 1.00 11.15 202 ALA B O 1
ATOM 3972 N N . ARG B 1 203 ? 80.267 0.063 2.363 1.00 7.92 203 ARG B N 1
ATOM 3973 C CA . ARG B 1 203 ? 79.307 -1.015 2.583 1.00 7.97 203 ARG B CA 1
ATOM 3974 C C . ARG B 1 203 ? 79.283 -1.561 3.989 1.00 8.46 203 ARG B C 1
ATOM 3975 O O . ARG B 1 203 ? 78.281 -2.188 4.367 1.00 9.42 203 ARG B O 1
ATOM 3983 N N . THR B 1 204 ? 80.389 -1.396 4.724 1.00 8.82 204 THR B N 1
ATOM 3984 C CA . THR B 1 204 ? 80.529 -1.901 6.092 1.00 10.43 204 THR B CA 1
ATOM 3985 C C . THR B 1 204 ? 79.965 -3.312 6.213 1.00 10.41 204 THR B C 1
ATOM 3986 O O . THR B 1 204 ? 80.324 -4.197 5.408 1.00 10.10 204 THR B O 1
ATOM 3990 N N . SER B 1 205 ? 79.117 -3.571 7.211 1.00 10.40 205 SER B N 1
ATOM 3991 C CA . SER B 1 205 ? 78.631 -4.922 7.470 1.00 10.98 205 SER B CA 1
ATOM 3992 C C . SER B 1 205 ? 77.632 -5.430 6.437 1.00 9.62 205 SER B C 1
ATOM 3993 O O . SER B 1 205 ? 77.321 -6.619 6.448 1.00 10.98 205 SER B O 1
ATOM 3996 N N . LYS B 1 206 ? 77.146 -4.562 5.561 1.00 9.37 206 LYS B N 1
ATOM 3997 C CA . LYS B 1 206 ? 76.233 -4.964 4.521 1.00 10.20 206 LYS B CA 1
ATOM 3998 C C . LYS B 1 206 ? 76.926 -5.519 3.291 1.00 8.42 206 LYS B C 1
ATOM 3999 O O . LYS B 1 206 ? 76.247 -6.027 2.404 1.00 9.47 206 LYS B O 1
ATOM 4005 N N . ALA B 1 207 ? 78.251 -5.436 3.239 1.00 7.75 207 ALA B N 1
ATOM 4006 C CA . ALA B 1 207 ? 78.993 -5.850 2.058 1.00 7.38 207 ALA B CA 1
ATOM 4007 C C . ALA B 1 207 ? 78.596 -7.236 1.588 1.00 6.96 207 ALA B C 1
ATOM 4008 O O . ALA B 1 207 ? 78.565 -8.189 2.369 1.00 8.09 207 ALA B O 1
ATOM 4010 N N . LYS B 1 208 ? 78.392 -7.370 0.285 1.00 7.10 208 LYS B N 1
ATOM 4011 C CA . LYS B 1 208 ? 78.164 -8.682 -0.325 1.00 6.80 208 LYS B CA 1
ATOM 4012 C C . LYS B 1 208 ? 79.451 -9.407 -0.704 1.00 6.90 208 LYS B C 1
ATOM 4013 O O . LYS B 1 208 ? 79.386 -10.590 -0.997 1.00 8.34 208 LYS B O 1
ATOM 4019 N N . VAL B 1 209 ? 80.567 -8.696 -0.686 1.00 6.57 209 VAL B N 1
ATOM 4020 C CA . VAL B 1 209 ? 81.823 -9.185 -1.243 1.00 6.85 209 VAL B CA 1
ATOM 4021 C C . VAL B 1 209 ? 82.910 -9.094 -0.174 1.00 6.47 209 VAL B C 1
ATOM 4022 O O . VAL B 1 209 ? 82.996 -8.102 0.555 1.00 7.24 209 VAL B O 1
ATOM 4026 N N . PHE B 1 210 ? 83.749 -10.122 -0.114 1.00 5.98 210 PHE B N 1
ATOM 4027 C CA . PHE B 1 210 ? 84.965 -10.125 0.733 1.00 6.00 210 PHE B CA 1
ATOM 4028 C C . PHE B 1 210 ? 86.079 -9.321 0.090 1.00 5.86 210 PHE B C 1
ATOM 4029 O O . PHE B 1 210 ? 86.433 -9.565 -1.057 1.00 8.92 210 PHE B O 1
ATOM 4037 N N . ILE B 1 211 ? 86.693 -8.402 0.794 1.00 5.77 211 ILE B N 1
ATOM 4038 C CA . ILE B 1 211 ? 87.863 -7.706 0.264 1.00 5.67 211 ILE B CA 1
ATOM 4039 C C . ILE B 1 211 ? 89.114 -8.543 0.514 1.00 5.82 211 ILE B C 1
ATOM 4040 O O . ILE B 1 211 ? 89.278 -9.146 1.577 1.00 6.83 211 ILE B O 1
ATOM 4045 N N . SER B 1 212 ? 90.011 -8.561 -0.458 1.00 5.87 212 SER B N 1
ATOM 4046 C CA . SER B 1 212 ? 91.260 -9.346 -0.324 1.00 5.62 212 SER B CA 1
ATOM 4047 C C . SER B 1 212 ? 92.413 -8.488 -0.801 1.00 5.57 212 SER B C 1
ATOM 4048 O O . SER B 1 212 ? 92.702 -8.453 -1.991 1.00 6.66 212 SER B O 1
ATOM 4051 N N . PRO B 1 213 ? 93.057 -7.767 0.110 1.00 5.74 213 PRO B N 1
ATOM 4052 C CA . PRO B 1 213 ? 94.080 -6.817 -0.308 1.00 6.00 213 PRO B CA 1
ATOM 4053 C C . PRO B 1 213 ? 95.370 -7.465 -0.793 1.00 5.60 213 PRO B C 1
ATOM 4054 O O . PRO B 1 213 ? 95.745 -8.562 -0.364 1.00 6.16 213 PRO B O 1
ATOM 4058 N N . VAL B 1 214 ? 96.066 -6.700 -1.628 1.00 5.89 214 VAL B N 1
ATOM 4059 C CA . VAL B 1 214 ? 97.442 -6.984 -1.996 1.00 6.41 214 VAL B CA 1
ATOM 4060 C C . VAL B 1 214 ? 98.242 -7.053 -0.710 1.00 6.43 214 VAL B C 1
ATOM 4061 O O . VAL B 1 214 ? 98.192 -6.156 0.121 1.00 7.11 214 VAL B O 1
ATOM 4065 N N . THR B 1 215 ? 98.976 -8.161 -0.572 1.00 6.14 215 THR B N 1
ATOM 4066 C CA . THR B 1 215 ? 99.635 -8.510 0.695 1.00 6.32 215 THR B CA 1
ATOM 4067 C C . THR B 1 215 ? 101.111 -8.704 0.454 1.00 6.81 215 THR B C 1
ATOM 4068 O O . THR B 1 215 ? 101.516 -9.606 -0.293 1.00 8.27 215 THR B O 1
ATOM 4072 N N . ASN B 1 216 ? 101.914 -7.872 1.110 1.00 6.96 216 ASN B N 1
ATOM 4073 C CA . ASN B 1 216 ? 103.370 -8.001 1.007 1.00 8.64 216 ASN B CA 1
ATOM 4074 C C . ASN B 1 216 ? 104.080 -7.671 2.322 1.00 8.38 216 ASN B C 1
ATOM 4075 O O . ASN B 1 216 ? 105.300 -7.525 2.338 1.00 11.45 216 ASN B O 1
ATOM 4080 N N . GLY B 1 217 ? 103.356 -7.611 3.423 1.00 8.19 217 GLY B N 1
ATOM 4081 C CA . GLY B 1 217 ? 103.938 -7.390 4.742 1.00 8.28 217 GLY B CA 1
ATOM 4082 C C . GLY B 1 217 ? 102.949 -7.826 5.781 1.00 6.90 217 GLY B C 1
ATOM 4083 O O . GLY B 1 217 ? 101.749 -8.009 5.522 1.00 7.01 217 GLY B O 1
ATOM 4084 N N . GLN B 1 218 ? 103.445 -7.974 7.001 1.00 7.17 218 GLN B N 1
ATOM 4085 C CA . GLN B 1 218 ? 102.619 -8.493 8.085 1.00 7.02 218 GLN B CA 1
ATOM 4086 C C . GLN B 1 218 ? 101.384 -7.639 8.327 1.00 6.51 218 GLN B C 1
ATOM 4087 O O . GLN B 1 218 ? 100.291 -8.132 8.637 1.00 6.68 218 GLN B O 1
ATOM 4093 N N . ASN B 1 219 ? 101.561 -6.333 8.234 1.00 6.23 219 ASN B N 1
ATOM 4094 C CA . ASN B 1 219 ? 100.437 -5.414 8.475 1.00 6.33 219 ASN B CA 1
ATOM 4095 C C . ASN B 1 219 ? 99.262 -5.643 7.528 1.00 5.78 219 ASN B C 1
ATOM 4096 O O . ASN B 1 219 ? 98.123 -5.320 7.876 1.00 6.37 219 ASN B O 1
ATOM 4101 N N . ASP B 1 220 ? 99.527 -6.189 6.332 1.00 5.92 220 ASP B N 1
ATOM 4102 C CA . ASP B 1 220 ? 98.458 -6.461 5.386 1.00 6.01 220 ASP B CA 1
ATOM 4103 C C . ASP B 1 220 ? 97.577 -7.645 5.810 1.00 6.05 220 ASP B C 1
ATOM 4104 O O . ASP B 1 220 ? 96.462 -7.772 5.310 1.00 6.79 220 ASP B O 1
ATOM 4109 N N . ILE B 1 221 ? 98.117 -8.509 6.685 1.00 6.38 221 ILE B N 1
ATOM 4110 C CA A ILE B 1 221 ? 97.348 -9.575 7.306 0.70 6.41 221 ILE B CA 1
ATOM 4111 C CA B ILE B 1 221 ? 97.336 -9.569 7.295 0.30 6.33 221 ILE B CA 1
ATOM 4112 C C . ILE B 1 221 ? 96.632 -9.067 8.563 1.00 6.10 221 ILE B C 1
ATOM 4113 O O . ILE B 1 221 ? 95.421 -9.257 8.719 1.00 7.07 221 ILE B O 1
ATOM 4122 N N . SER B 1 222 ? 97.389 -8.424 9.459 1.00 6.01 222 SER B N 1
ATOM 4123 C CA . SER B 1 222 ? 96.977 -8.284 10.851 1.00 6.19 222 SER B CA 1
ATOM 4124 C C . SER B 1 222 ? 96.974 -6.887 11.403 1.00 5.73 222 SER B C 1
ATOM 4125 O O . SER B 1 222 ? 96.715 -6.717 12.603 1.00 6.35 222 SER B O 1
ATOM 4128 N N . GLY B 1 223 ? 97.281 -5.874 10.602 1.00 6.13 223 GLY B N 1
ATOM 4129 C CA . GLY B 1 223 ? 97.368 -4.509 11.072 1.00 6.35 223 GLY B CA 1
ATOM 4130 C C . GLY B 1 223 ? 96.672 -3.547 10.158 1.00 5.66 223 GLY B C 1
ATOM 4131 O O . GLY B 1 223 ? 95.683 -3.900 9.515 1.00 6.27 223 GLY B O 1
ATOM 4132 N N A LYS B 1 224 ? 97.168 -2.302 10.129 0.50 5.44 224 LYS B N 1
ATOM 4133 N N B LYS B 1 224 ? 97.179 -2.316 10.117 0.50 5.57 224 LYS B N 1
ATOM 4134 C CA A LYS B 1 224 ? 96.646 -1.334 9.170 0.50 6.03 224 LYS B CA 1
ATOM 4135 C CA B LYS B 1 224 ? 96.672 -1.347 9.173 0.50 6.31 224 LYS B CA 1
ATOM 4136 C C A LYS B 1 224 ? 97.226 -1.713 7.816 0.50 5.65 224 LYS B C 1
ATOM 4137 C C B LYS B 1 224 ? 97.234 -1.715 7.813 0.50 5.73 224 LYS B C 1
ATOM 4138 O O A LYS B 1 224 ? 98.451 -1.644 7.601 0.50 6.44 224 LYS B O 1
ATOM 4139 O O B LYS B 1 224 ? 98.457 -1.645 7.590 0.50 6.54 224 LYS B O 1
ATOM 4150 N N . VAL B 1 225 ? 96.358 -2.172 6.934 1.00 5.70 225 VAL B N 1
ATOM 4151 C CA . VAL B 1 225 ? 96.766 -2.681 5.632 1.00 5.84 225 VAL B CA 1
ATOM 4152 C C . VAL B 1 225 ? 97.292 -1.526 4.785 1.00 5.67 225 VAL B C 1
ATOM 4153 O O . VAL B 1 225 ? 96.720 -0.439 4.806 1.00 6.24 225 VAL B O 1
ATOM 4157 N N . SER B 1 226 ? 98.360 -1.754 4.037 1.00 6.16 226 SER B N 1
ATOM 4158 C CA . SER B 1 226 ? 98.890 -0.731 3.169 1.00 7.31 226 SER B CA 1
ATOM 4159 C C . SER B 1 226 ? 97.790 -0.210 2.229 1.00 6.72 226 SER B C 1
ATOM 4160 O O . SER B 1 226 ? 97.048 -0.989 1.622 1.00 7.49 226 SER B O 1
ATOM 4163 N N . GLY B 1 227 ? 97.663 1.120 2.153 1.00 6.03 227 GLY B N 1
ATOM 4164 C CA . GLY B 1 227 ? 96.680 1.723 1.312 1.00 6.59 227 GLY B CA 1
ATOM 4165 C C . GLY B 1 227 ? 95.263 1.715 1.809 1.00 7.00 227 GLY B C 1
ATOM 4166 O O . GLY B 1 227 ? 94.372 2.183 1.097 1.00 9.20 227 GLY B O 1
ATOM 4167 N N . MET B 1 228 ? 95.025 1.244 3.020 1.00 6.77 228 MET B N 1
ATOM 4168 C CA . MET B 1 228 ? 93.662 1.201 3.588 1.00 6.71 228 MET B CA 1
ATOM 4169 C C . MET B 1 228 ? 93.603 1.911 4.927 1.00 6.61 228 MET B C 1
ATOM 4170 O O . MET B 1 228 ? 94.588 2.016 5.660 1.00 7.82 228 MET B O 1
ATOM 4175 N N . SER B 1 229 ? 92.389 2.312 5.293 1.00 6.53 229 SER B N 1
ATOM 4176 C CA . SER B 1 229 ? 92.146 2.778 6.654 1.00 7.37 229 SER B CA 1
ATOM 4177 C C . SER B 1 229 ? 92.206 1.615 7.634 1.00 6.88 229 SER B C 1
ATOM 4178 O O . SER B 1 229 ? 92.042 0.441 7.295 1.00 6.93 229 SER B O 1
ATOM 4181 N N . SER B 1 230 ? 92.370 1.962 8.901 1.00 7.54 230 SER B N 1
ATOM 4182 C CA A SER B 1 230 ? 92.232 0.979 9.966 0.70 7.68 230 SER B CA 1
ATOM 4183 C CA B SER B 1 230 ? 92.211 0.994 9.991 0.30 7.51 230 SER B CA 1
ATOM 4184 C C . SER B 1 230 ? 90.829 0.353 9.995 1.00 7.11 230 SER B C 1
ATOM 4185 O O . SER B 1 230 ? 90.691 -0.863 10.144 1.00 7.40 230 SER B O 1
ATOM 4190 N N . GLN B 1 231 ? 89.812 1.178 9.813 1.00 7.57 231 GLN B N 1
ATOM 4191 C CA . GLN B 1 231 ? 88.465 0.674 9.811 1.00 7.91 231 GLN B CA 1
ATOM 4192 C C . GLN B 1 231 ? 88.287 -0.391 8.726 1.00 6.58 231 GLN B C 1
ATOM 4193 O O . GLN B 1 231 ? 87.729 -1.479 8.967 1.00 7.57 231 GLN B O 1
ATOM 4199 N N . SER B 1 232 ? 88.738 -0.115 7.505 1.00 6.60 232 SER B N 1
ATOM 4200 C CA . SER B 1 232 ? 88.571 -1.098 6.435 1.00 6.85 232 SER B CA 1
ATOM 4201 C C . SER B 1 232 ? 89.397 -2.343 6.650 1.00 5.82 232 SER B C 1
ATOM 4202 O O . SER B 1 232 ? 89.013 -3.455 6.285 1.00 6.72 232 SER B O 1
ATOM 4205 N N . SER B 1 233 ? 90.582 -2.147 7.241 1.00 5.99 233 SER B N 1
ATOM 4206 C CA . SER B 1 233 ? 91.484 -3.265 7.531 1.00 5.87 233 SER B CA 1
ATOM 4207 C C . SER B 1 233 ? 90.795 -4.307 8.394 1.00 5.85 233 SER B C 1
ATOM 4208 O O . SER B 1 233 ? 91.046 -5.507 8.258 1.00 6.34 233 SER B O 1
ATOM 4211 N N . GLY B 1 234 ? 89.907 -3.855 9.294 1.00 5.90 234 GLY B N 1
ATOM 4212 C CA . GLY B 1 234 ? 89.246 -4.780 10.188 1.00 6.45 234 GLY B CA 1
ATOM 4213 C C . GLY B 1 234 ? 88.312 -5.782 9.532 1.00 6.11 234 GLY B C 1
ATOM 4214 O O . GLY B 1 234 ? 87.997 -6.807 10.126 1.00 6.71 234 GLY B O 1
ATOM 4215 N N . TYR B 1 235 ? 87.868 -5.508 8.304 1.00 5.94 235 TYR B N 1
ATOM 4216 C CA . TYR B 1 235 ? 87.015 -6.398 7.539 1.00 6.42 235 TYR B CA 1
ATOM 4217 C C . TYR B 1 235 ? 87.787 -7.472 6.782 1.00 6.58 235 TYR B C 1
ATOM 4218 O O . TYR B 1 235 ? 87.193 -8.309 6.138 1.00 7.96 235 TYR B O 1
ATOM 4227 N N . VAL B 1 236 ? 89.126 -7.442 6.825 1.00 6.13 236 VAL B N 1
ATOM 4228 C CA . VAL B 1 236 ? 89.925 -8.338 5.977 1.00 5.97 236 VAL B CA 1
ATOM 4229 C C . VAL B 1 236 ? 89.923 -9.778 6.492 1.00 6.30 236 VAL B C 1
ATOM 4230 O O . VAL B 1 236 ? 90.433 -10.080 7.572 1.00 8.06 236 VAL B O 1
ATOM 4234 N N . ALA B 1 237 ? 89.364 -10.659 5.665 1.00 5.65 237 ALA B N 1
ATOM 4235 C CA . ALA B 1 237 ? 89.274 -12.093 5.937 1.00 5.83 237 ALA B CA 1
ATOM 4236 C C . ALA B 1 237 ? 89.938 -12.911 4.853 1.00 5.56 237 ALA B C 1
ATOM 4237 O O . ALA B 1 237 ? 89.833 -14.149 4.866 1.00 5.90 237 ALA B O 1
ATOM 4239 N N . MET B 1 238 ? 90.596 -12.242 3.912 1.00 5.57 238 MET B N 1
ATOM 4240 C CA . MET B 1 238 ? 91.213 -12.849 2.742 1.00 5.47 238 MET B CA 1
ATOM 4241 C C . MET B 1 238 ? 92.428 -12.014 2.360 1.00 5.40 238 MET B C 1
ATOM 4242 O O . MET B 1 238 ? 92.447 -10.817 2.638 1.00 6.19 238 MET B O 1
ATOM 4247 N N . ASN B 1 239 ? 93.428 -12.648 1.737 1.00 5.34 239 ASN B N 1
ATOM 4248 C CA . ASN B 1 239 ? 94.638 -11.941 1.337 1.00 5.80 239 ASN B CA 1
ATOM 4249 C C . ASN B 1 239 ? 95.074 -12.427 -0.023 1.00 6.05 239 ASN B C 1
ATOM 4250 O O . ASN B 1 239 ? 95.015 -13.619 -0.302 1.00 6.99 239 ASN B O 1
ATOM 4255 N N A ASN B 1 240 ? 95.547 -11.493 -0.847 0.50 6.22 240 ASN B N 1
ATOM 4256 N N B ASN B 1 240 ? 95.577 -11.496 -0.828 0.50 6.21 240 ASN B N 1
ATOM 4257 C CA A ASN B 1 240 ? 95.943 -11.761 -2.241 0.50 6.95 240 ASN B CA 1
ATOM 4258 C CA B ASN B 1 240 ? 95.941 -11.673 -2.229 0.50 6.78 240 ASN B CA 1
ATOM 4259 C C A ASN B 1 240 ? 97.428 -11.502 -2.410 0.50 6.87 240 ASN B C 1
ATOM 4260 C C B ASN B 1 240 ? 97.428 -11.485 -2.409 0.50 6.74 240 ASN B C 1
ATOM 4261 O O A ASN B 1 240 ? 97.940 -10.423 -2.121 0.50 8.08 240 ASN B O 1
ATOM 4262 O O B ASN B 1 240 ? 97.938 -10.413 -2.137 0.50 7.78 240 ASN B O 1
ATOM 4271 N N . MET B 1 241 ? 98.123 -12.526 -2.874 1.00 7.35 241 MET B N 1
ATOM 4272 C CA A MET B 1 241 ? 99.591 -12.517 -3.005 0.50 8.24 241 MET B CA 1
ATOM 4273 C CA B MET B 1 241 ? 99.597 -12.527 -2.989 0.50 7.26 241 MET B CA 1
ATOM 4274 C C . MET B 1 241 ? 100.041 -12.917 -4.381 1.00 7.74 241 MET B C 1
ATOM 4275 O O . MET B 1 241 ? 99.602 -13.928 -4.905 1.00 8.75 241 MET B O 1
ATOM 4284 N N . GLY B 1 242 ? 100.976 -12.163 -4.926 1.00 9.12 242 GLY B N 1
ATOM 4285 C CA . GLY B 1 242 ? 101.711 -12.626 -6.095 1.00 9.64 242 GLY B CA 1
ATOM 4286 C C . GLY B 1 242 ? 102.796 -13.606 -5.700 1.00 10.02 242 GLY B C 1
ATOM 4287 O O . GLY B 1 242 ? 103.050 -13.858 -4.525 1.00 10.86 242 GLY B O 1
ATOM 4288 N N . LYS B 1 243 ? 103.468 -14.116 -6.721 1.00 11.56 243 LYS B N 1
ATOM 4289 C CA A LYS B 1 243 ? 104.476 -15.151 -6.556 0.50 13.12 243 LYS B CA 1
ATOM 4290 C CA B LYS B 1 243 ? 104.474 -15.150 -6.553 0.50 13.41 243 LYS B CA 1
ATOM 4291 C C . LYS B 1 243 ? 105.522 -14.783 -5.501 1.00 11.83 243 LYS B C 1
ATOM 4292 O O . LYS B 1 243 ? 105.885 -15.578 -4.663 1.00 13.68 243 LYS B O 1
ATOM 4303 N N . GLY B 1 244 ? 106.006 -13.559 -5.594 1.00 12.12 244 GLY B N 1
ATOM 4304 C CA . GLY B 1 244 ? 107.075 -13.093 -4.712 1.00 12.43 244 GLY B CA 1
ATOM 4305 C C . GLY B 1 244 ? 106.673 -12.869 -3.280 1.00 12.56 244 GLY B C 1
ATOM 4306 O O . GLY B 1 244 ? 107.530 -12.787 -2.420 1.00 14.87 244 GLY B O 1
ATOM 4307 N N . ASP B 1 245 ? 105.362 -12.849 -3.028 1.00 10.66 245 ASP B N 1
ATOM 4308 C CA . ASP B 1 245 ? 104.782 -12.600 -1.717 1.00 10.31 245 ASP B CA 1
ATOM 4309 C C . ASP B 1 245 ? 104.142 -13.804 -1.061 1.00 9.39 245 ASP B C 1
ATOM 4310 O O . ASP B 1 245 ? 103.521 -13.684 -0.017 1.00 9.86 245 ASP B O 1
ATOM 4315 N N . LYS B 1 246 ? 104.347 -14.981 -1.638 1.00 8.96 246 LYS B N 1
ATOM 4316 C CA . LYS B 1 246 ? 103.606 -16.137 -1.165 1.00 9.39 246 LYS B CA 1
ATOM 4317 C C . LYS B 1 246 ? 104.005 -16.598 0.234 1.00 9.33 246 LYS B C 1
ATOM 4318 O O . LYS B 1 246 ? 103.253 -17.356 0.829 1.00 9.80 246 LYS B O 1
ATOM 4324 N N . SER B 1 247 ? 105.182 -16.174 0.736 1.00 9.59 247 SER B N 1
ATOM 4325 C CA . SER B 1 247 ? 105.546 -16.508 2.106 1.00 10.38 247 SER B CA 1
ATOM 4326 C C . SER B 1 247 ? 104.512 -16.025 3.106 1.00 10.02 247 SER B C 1
ATOM 4327 O O . SER B 1 247 ? 104.344 -16.626 4.167 1.00 11.86 247 SER B O 1
ATOM 4330 N N . TRP B 1 248 ? 103.766 -14.975 2.763 1.00 8.06 248 TRP B N 1
ATOM 4331 C CA . TRP B 1 248 ? 102.729 -14.455 3.641 1.00 8.12 248 TRP B CA 1
ATOM 4332 C C . TRP B 1 248 ? 101.516 -15.371 3.762 1.00 8.00 248 TRP B C 1
ATOM 4333 O O . TRP B 1 248 ? 100.688 -15.174 4.652 1.00 7.94 248 TRP B O 1
ATOM 4344 N N . ALA B 1 249 ? 101.405 -16.401 2.916 1.00 8.56 249 ALA B N 1
ATOM 4345 C CA . ALA B 1 249 ? 100.257 -17.287 3.035 1.00 8.28 249 ALA B CA 1
ATOM 4346 C C . ALA B 1 249 ? 100.271 -18.020 4.377 1.00 7.89 249 ALA B C 1
ATOM 4347 O O . ALA B 1 249 ? 99.209 -18.329 4.891 1.00 8.27 249 ALA B O 1
ATOM 4349 N N . LYS B 1 250 ? 101.456 -18.286 4.935 1.00 8.15 250 LYS B N 1
ATOM 4350 C CA . LYS B 1 250 ? 101.505 -18.902 6.275 1.00 8.63 250 LYS B CA 1
ATOM 4351 C C . LYS B 1 250 ? 100.835 -18.029 7.316 1.00 8.06 250 LYS B C 1
ATOM 4352 O O . LYS B 1 250 ? 100.224 -18.570 8.235 1.00 8.45 250 LYS B O 1
ATOM 4358 N N . GLN B 1 251 ? 100.979 -16.713 7.174 1.00 7.32 251 GLN B N 1
ATOM 4359 C CA . GLN B 1 251 ? 100.310 -15.768 8.063 1.00 7.22 251 GLN B CA 1
ATOM 4360 C C . GLN B 1 251 ? 98.805 -15.708 7.798 1.00 6.55 251 GLN B C 1
ATOM 4361 O O . GLN B 1 251 ? 98.030 -15.658 8.745 1.00 7.29 251 GLN B O 1
ATOM 4367 N N . ALA B 1 252 ? 98.397 -15.708 6.533 1.00 7.09 252 ALA B N 1
ATOM 4368 C CA . ALA B 1 252 ? 96.980 -15.806 6.243 1.00 7.01 252 ALA B CA 1
ATOM 4369 C C . ALA B 1 252 ? 96.385 -17.047 6.898 1.00 6.91 252 ALA B C 1
ATOM 4370 O O . ALA B 1 252 ? 95.343 -16.998 7.563 1.00 7.57 252 ALA B O 1
ATOM 4372 N N . PHE B 1 253 ? 97.082 -18.169 6.737 1.00 7.20 253 PHE B N 1
ATOM 4373 C CA . PHE B 1 253 ? 96.662 -19.440 7.350 1.00 7.47 253 PHE B CA 1
ATOM 4374 C C . PHE B 1 253 ? 96.543 -19.331 8.858 1.00 7.40 253 PHE B C 1
ATOM 4375 O O . PHE B 1 253 ? 95.550 -19.756 9.463 1.00 7.84 253 PHE B O 1
ATOM 4383 N N . ALA B 1 254 ? 97.537 -18.735 9.484 1.00 7.24 254 ALA B N 1
ATOM 4384 C CA . ALA B 1 254 ? 97.541 -18.538 10.940 1.00 7.60 254 ALA B CA 1
ATOM 4385 C C . ALA B 1 254 ? 96.357 -17.719 11.413 1.00 7.31 254 ALA B C 1
ATOM 4386 O O . ALA B 1 254 ? 95.832 -17.933 12.498 1.00 8.41 254 ALA B O 1
ATOM 4388 N N . TYR B 1 255 ? 95.959 -16.748 10.597 1.00 6.84 255 TYR B N 1
ATOM 4389 C CA . TYR B 1 255 ? 94.848 -15.837 10.914 1.00 7.06 255 TYR B CA 1
ATOM 4390 C C . TYR B 1 255 ? 93.500 -16.329 10.406 1.00 6.35 255 TYR B C 1
ATOM 4391 O O . TYR B 1 255 ? 92.521 -15.616 10.542 1.00 6.79 255 TYR B O 1
ATOM 4400 N N . SER B 1 256 ? 93.437 -17.544 9.835 1.00 6.76 256 SER B N 1
ATOM 4401 C CA . SER B 1 256 ? 92.187 -18.027 9.215 1.00 6.59 256 SER B CA 1
ATOM 4402 C C . SER B 1 256 ? 91.637 -17.040 8.180 1.00 6.35 256 SER B C 1
ATOM 4403 O O . SER B 1 256 ? 90.439 -16.861 8.057 1.00 7.53 256 SER B O 1
ATOM 4406 N N . HIS B 1 257 ? 92.560 -16.413 7.434 1.00 5.94 257 HIS B N 1
ATOM 4407 C CA . HIS B 1 257 ? 92.160 -15.671 6.253 1.00 6.01 257 HIS B CA 1
ATOM 4408 C C . HIS B 1 257 ? 92.379 -16.549 5.029 1.00 5.89 257 HIS B C 1
ATOM 4409 O O . HIS B 1 257 ? 93.361 -17.279 4.965 1.00 6.83 257 HIS B O 1
ATOM 4416 N N . ILE B 1 258 ? 91.519 -16.422 4.023 1.00 5.81 258 ILE B N 1
ATOM 4417 C CA . ILE B 1 258 ? 91.676 -17.225 2.810 1.00 5.99 258 ILE B CA 1
ATOM 4418 C C . ILE B 1 258 ? 92.738 -16.590 1.928 1.00 6.00 258 ILE B C 1
ATOM 4419 O O . ILE B 1 258 ? 92.530 -15.480 1.366 1.00 6.80 258 ILE B O 1
ATOM 4424 N N . GLY B 1 259 ? 93.882 -17.255 1.810 1.00 6.29 259 GLY B N 1
ATOM 4425 C CA . GLY B 1 259 ? 95.004 -16.746 1.007 1.00 6.35 259 GLY B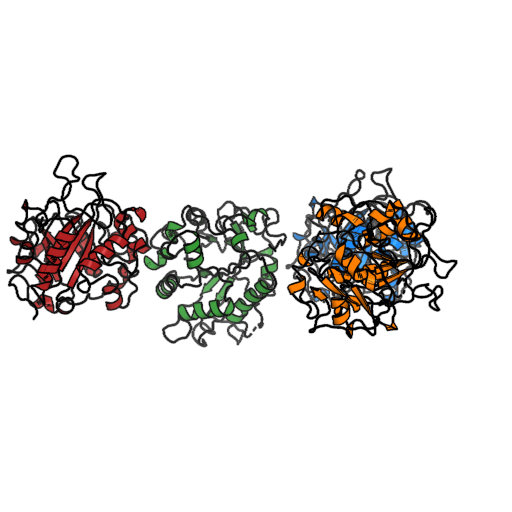 CA 1
ATOM 4426 C C . GLY B 1 259 ? 94.936 -17.263 -0.411 1.00 6.47 259 GLY B C 1
ATOM 4427 O O . GLY B 1 259 ? 94.725 -18.462 -0.614 1.00 7.65 259 GLY B O 1
ATOM 4428 N N . ARG B 1 260 ? 95.180 -16.384 -1.379 1.00 6.70 260 ARG B N 1
ATOM 4429 C CA . ARG B 1 260 ? 95.302 -16.719 -2.776 1.00 6.71 260 ARG B CA 1
ATOM 4430 C C . ARG B 1 260 ? 96.663 -16.289 -3.283 1.00 6.75 260 ARG B C 1
ATOM 4431 O O . ARG B 1 260 ? 97.105 -15.174 -2.994 1.00 7.47 260 ARG B O 1
ATOM 4439 N N . VAL B 1 261 ? 97.316 -17.195 -4.024 1.00 6.35 261 VAL B N 1
ATOM 4440 C CA . VAL B 1 261 ? 98.593 -16.895 -4.671 1.00 6.75 261 VAL B CA 1
ATOM 4441 C C . VAL B 1 261 ? 98.436 -17.053 -6.153 1.00 7.02 261 VAL B C 1
ATOM 4442 O O . VAL B 1 261 ? 98.041 -18.136 -6.623 1.00 7.81 261 VAL B O 1
ATOM 4446 N N . TRP B 1 262 ? 98.769 -16.003 -6.895 1.00 6.96 262 TRP B N 1
ATOM 4447 C CA . TRP B 1 262 ? 98.721 -16.004 -8.353 1.00 7.39 262 TRP B CA 1
ATOM 4448 C C . TRP B 1 262 ? 100.141 -15.811 -8.913 1.00 8.51 262 TRP B C 1
ATOM 4449 O O . TRP B 1 262 ? 101.039 -15.280 -8.261 1.00 9.68 262 TRP B O 1
ATOM 4460 N N . GLY B 1 263 ? 100.313 -16.297 -10.146 1.00 8.21 263 GLY B N 1
ATOM 4461 C CA . GLY B 1 263 ? 101.571 -16.121 -10.851 1.00 9.29 263 GLY B CA 1
ATOM 4462 C C . GLY B 1 263 ? 102.625 -17.147 -10.580 1.00 9.47 263 GLY B C 1
ATOM 4463 O O . GLY B 1 263 ? 103.757 -17.008 -11.055 1.00 12.51 263 GLY B O 1
ATOM 4464 N N . ASP B 1 264 ? 102.289 -18.185 -9.806 1.00 8.71 264 ASP B N 1
ATOM 4465 C CA . ASP B 1 264 ? 103.282 -19.183 -9.375 1.00 9.55 264 ASP B CA 1
ATOM 4466 C C . ASP B 1 264 ? 103.051 -20.528 -10.054 1.00 10.02 264 ASP B C 1
ATOM 4467 O O . ASP B 1 264 ? 103.153 -21.582 -9.421 1.00 10.71 264 ASP B O 1
ATOM 4472 N N . ASP B 1 265 ? 102.826 -20.480 -11.367 1.00 9.24 265 ASP B N 1
ATOM 4473 C CA . ASP B 1 265 ? 102.389 -21.641 -12.125 1.00 9.74 265 ASP B CA 1
ATOM 4474 C C . ASP B 1 265 ? 103.370 -22.794 -12.204 1.00 10.50 265 ASP B C 1
ATOM 4475 O O . ASP B 1 265 ? 102.964 -23.915 -12.483 1.00 12.36 265 ASP B O 1
ATOM 4480 N N . GLU B 1 266 ? 104.648 -22.522 -11.991 1.00 10.68 266 GLU B N 1
ATOM 4481 C CA . GLU B 1 266 ? 105.668 -23.566 -12.112 1.00 12.00 266 GLU B CA 1
ATOM 4482 C C . GLU B 1 266 ? 105.807 -24.430 -10.868 1.00 11.64 266 GLU B C 1
ATOM 4483 O O . GLU B 1 266 ? 106.543 -25.396 -10.863 1.00 14.45 266 GLU B O 1
ATOM 4489 N N . VAL B 1 267 ? 105.108 -24.042 -9.796 1.00 10.81 267 VAL B N 1
ATOM 4490 C CA . VAL B 1 267 ? 105.116 -24.758 -8.518 1.00 9.84 267 VAL B CA 1
ATOM 4491 C C . VAL B 1 267 ? 103.850 -25.595 -8.419 1.00 11.23 267 VAL B C 1
ATOM 4492 O O . VAL B 1 267 ? 102.765 -25.119 -8.719 1.00 12.50 267 VAL B O 1
ATOM 4496 N N . SER B 1 268 ? 104.015 -26.845 -8.015 1.00 11.55 268 SER B N 1
ATOM 4497 C CA . SER B 1 268 ? 102.906 -27.802 -7.957 1.00 11.78 268 SER B CA 1
ATOM 4498 C C . SER B 1 268 ? 101.885 -27.496 -6.892 1.00 11.40 268 SER B C 1
ATOM 4499 O O . SER B 1 268 ? 102.148 -26.798 -5.914 1.00 11.33 268 SER B O 1
ATOM 4502 N N . PHE B 1 269 ? 100.715 -28.079 -7.076 1.00 11.20 269 PHE B N 1
ATOM 4503 C CA . PHE B 1 269 ? 99.652 -27.953 -6.061 1.00 11.22 269 PHE B CA 1
ATOM 4504 C C . PHE B 1 269 ? 100.136 -28.524 -4.731 1.00 11.68 269 PHE B C 1
ATOM 4505 O O . PHE B 1 269 ? 99.935 -27.912 -3.686 1.00 11.27 269 PHE B O 1
ATOM 4513 N N . ALA B 1 270 ? 100.809 -29.670 -4.751 1.00 12.09 270 ALA B N 1
ATOM 4514 C CA . ALA B 1 270 ? 101.316 -30.252 -3.518 1.00 13.17 270 ALA B CA 1
ATOM 4515 C C . ALA B 1 270 ? 102.254 -29.299 -2.776 1.00 11.94 270 ALA B C 1
ATOM 4516 O O . ALA B 1 270 ? 102.194 -29.208 -1.549 1.00 13.61 270 ALA B O 1
ATOM 4518 N N . GLN B 1 271 ? 103.155 -28.639 -3.497 1.00 11.52 271 GLN B N 1
ATOM 4519 C CA . GLN B 1 271 ? 104.058 -27.704 -2.832 1.00 10.93 271 GLN B CA 1
ATOM 4520 C C . GLN B 1 271 ? 103.275 -26.509 -2.269 1.00 12.04 271 GLN B C 1
ATOM 4521 O O . GLN B 1 271 ? 103.544 -26.050 -1.158 1.00 13.04 271 GLN B O 1
ATOM 4527 N N . HIS B 1 272 ? 102.308 -25.988 -3.025 1.00 11.70 272 HIS B N 1
ATOM 4528 C CA . HIS B 1 272 ? 101.473 -24.901 -2.509 1.00 10.84 272 HIS B CA 1
ATOM 4529 C C . HIS B 1 272 ? 100.679 -25.270 -1.275 1.00 11.85 272 HIS B C 1
ATOM 4530 O O . HIS B 1 272 ? 100.507 -24.460 -0.374 1.00 11.70 272 HIS B O 1
ATOM 4537 N N . ILE B 1 273 ? 100.216 -26.516 -1.199 1.00 11.18 273 ILE B N 1
ATOM 4538 C CA . ILE B 1 273 ? 99.568 -27.044 0.015 1.00 11.29 273 ILE B CA 1
ATOM 4539 C C . ILE B 1 273 ? 100.529 -26.938 1.186 1.00 10.99 273 ILE B C 1
ATOM 4540 O O . ILE B 1 273 ? 100.166 -26.505 2.266 1.00 11.94 273 ILE B O 1
ATOM 4545 N N . ASN B 1 274 ? 101.780 -27.364 0.979 1.00 12.54 274 ASN B N 1
ATOM 4546 C CA . ASN B 1 274 ? 102.750 -27.262 2.072 1.00 13.65 274 ASN B CA 1
ATOM 4547 C C . ASN B 1 274 ? 103.036 -25.823 2.512 1.00 13.29 274 ASN B C 1
ATOM 4548 O O . ASN B 1 274 ? 103.369 -25.608 3.658 1.00 14.51 274 ASN B O 1
ATOM 4553 N N . GLN B 1 275 ? 102.912 -24.884 1.573 1.00 12.10 275 GLN B N 1
ATOM 4554 C CA . GLN B 1 275 ? 103.091 -23.455 1.780 1.00 11.76 275 GLN B CA 1
ATOM 4555 C C . GLN B 1 275 ? 101.825 -22.783 2.330 1.00 10.58 275 GLN B C 1
ATOM 4556 O O . GLN B 1 275 ? 101.827 -21.592 2.539 1.00 11.82 275 GLN B O 1
ATOM 4562 N N . LYS B 1 276 ? 100.812 -23.576 2.680 1.00 10.26 276 LYS B N 1
ATOM 4563 C CA . LYS B 1 276 ? 99.617 -23.100 3.410 1.00 9.40 276 LYS B CA 1
ATOM 4564 C C . LYS B 1 276 ? 98.788 -22.127 2.601 1.00 8.26 276 LYS B C 1
ATOM 4565 O O . LYS B 1 276 ? 98.162 -21.239 3.161 1.00 8.61 276 LYS B O 1
ATOM 4571 N N . ILE B 1 277 ? 98.721 -22.370 1.285 1.00 8.03 277 ILE B N 1
ATOM 4572 C CA . ILE B 1 277 ? 97.960 -21.526 0.369 1.00 7.28 277 ILE B CA 1
ATOM 4573 C C . ILE B 1 277 ? 96.567 -22.113 0.139 1.00 7.41 277 ILE B C 1
ATOM 4574 O O . ILE B 1 277 ? 96.439 -23.252 -0.340 1.00 8.41 277 ILE B O 1
ATOM 4579 N N . ASN B 1 278 ? 95.520 -21.362 0.466 1.00 6.99 278 ASN B N 1
ATOM 4580 C CA . ASN B 1 278 ? 94.169 -21.858 0.200 1.00 7.08 278 ASN B CA 1
ATOM 4581 C C . ASN B 1 278 ? 93.815 -21.959 -1.285 1.00 6.63 278 ASN B C 1
ATOM 4582 O O . ASN B 1 278 ? 93.212 -22.943 -1.694 1.00 8.16 278 ASN B O 1
ATOM 4587 N N . LEU B 1 279 ? 94.134 -20.911 -2.027 1.00 6.46 279 LEU B N 1
ATOM 4588 C CA . LEU B 1 279 ? 93.726 -20.812 -3.440 1.00 6.35 279 LEU B CA 1
ATOM 4589 C C . LEU B 1 279 ? 94.962 -20.580 -4.292 1.00 6.39 279 LEU B C 1
ATOM 4590 O O . LEU B 1 279 ? 95.561 -19.510 -4.244 1.00 7.14 279 LEU B O 1
ATOM 4595 N N . SER B 1 280 ? 95.373 -21.608 -5.027 1.00 6.54 280 SER B N 1
ATOM 4596 C CA . SER B 1 280 ? 96.580 -21.514 -5.870 1.00 6.70 280 SER B CA 1
ATOM 4597 C C . SER B 1 280 ? 96.106 -21.327 -7.309 1.00 7.01 280 SER B C 1
ATOM 4598 O O . SER B 1 280 ? 95.512 -22.221 -7.905 1.00 7.45 280 SER B O 1
ATOM 4601 N N . ALA B 1 281 ? 96.314 -20.130 -7.842 1.00 6.98 281 ALA B N 1
ATOM 4602 C CA . ALA B 1 281 ? 95.770 -19.769 -9.155 1.00 7.16 281 ALA B CA 1
ATOM 4603 C C . ALA B 1 281 ? 96.702 -20.169 -10.277 1.00 7.03 281 ALA B C 1
ATOM 4604 O O . ALA B 1 281 ? 97.876 -19.801 -10.302 1.00 8.94 281 ALA B O 1
ATOM 4606 N N . TYR B 1 282 ? 96.166 -20.911 -11.231 1.00 6.93 282 TYR B N 1
ATOM 4607 C CA . TYR B 1 282 ? 96.911 -21.383 -12.404 1.00 7.18 282 TYR B CA 1
ATOM 4608 C C . TYR B 1 282 ? 96.196 -21.043 -13.682 1.00 7.32 282 TYR B C 1
ATOM 4609 O O . TYR B 1 282 ? 94.987 -21.281 -13.788 1.00 8.19 282 TYR B O 1
ATOM 4618 N N . TYR B 1 283 ? 96.945 -20.583 -14.683 1.00 7.66 283 TYR B N 1
ATOM 4619 C CA . TYR B 1 283 ? 96.361 -20.458 -16.012 1.00 7.82 283 TYR B CA 1
ATOM 4620 C C . TYR B 1 283 ? 95.838 -21.811 -16.509 1.00 8.01 283 TYR B C 1
ATOM 4621 O O . TYR B 1 283 ? 94.722 -21.888 -17.034 1.00 8.31 283 TYR B O 1
ATOM 4630 N N . ARG B 1 284 ? 96.653 -22.857 -16.358 1.00 7.83 284 ARG B N 1
ATOM 4631 C CA . ARG B 1 284 ? 96.321 -24.224 -16.794 1.00 8.65 284 ARG B CA 1
ATOM 4632 C C . ARG B 1 284 ? 95.895 -25.034 -15.559 1.00 8.63 284 ARG B C 1
ATOM 4633 O O . ARG B 1 284 ? 96.576 -25.941 -15.072 1.00 9.93 284 ARG B O 1
ATOM 4641 N N . PHE B 1 285 ? 94.732 -24.687 -15.048 1.00 8.28 285 PHE B N 1
ATOM 4642 C CA . PHE B 1 285 ? 94.229 -25.274 -13.810 1.00 8.46 285 PHE B CA 1
ATOM 4643 C C . PHE B 1 285 ? 93.957 -26.772 -13.921 1.00 8.52 285 PHE B C 1
ATOM 4644 O O . PHE B 1 285 ? 94.184 -27.506 -12.978 1.00 8.89 285 PHE B O 1
ATOM 4652 N N . ALA B 1 286 ? 93.483 -27.233 -15.082 1.00 8.40 286 ALA B N 1
ATOM 4653 C CA . ALA B 1 286 ? 93.118 -28.653 -15.185 1.00 9.47 286 ALA B CA 1
ATOM 4654 C C .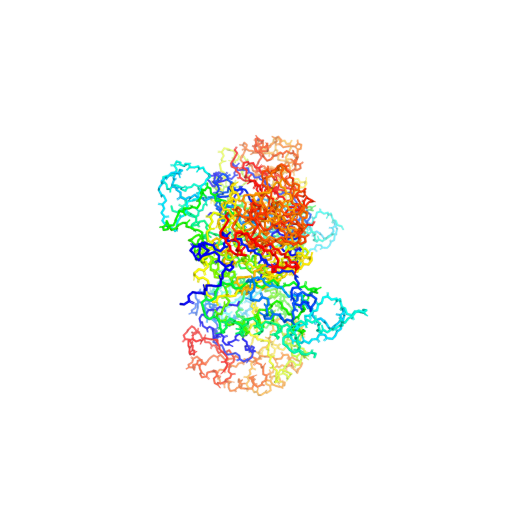 ALA B 1 286 ? 94.353 -29.556 -15.067 1.00 9.59 286 ALA B C 1
ATOM 4655 O O . ALA B 1 286 ? 94.238 -30.708 -14.646 1.00 12.12 286 ALA B O 1
ATOM 4657 N N . ALA B 1 287 ? 95.515 -29.033 -15.427 1.00 9.45 287 ALA B N 1
ATOM 4658 C CA . ALA B 1 287 ? 96.790 -29.793 -15.387 1.00 10.85 287 ALA B CA 1
ATOM 4659 C C . ALA B 1 287 ? 97.327 -30.014 -13.978 1.00 10.52 287 ALA B C 1
ATOM 4660 O O . ALA B 1 287 ? 98.289 -30.750 -13.839 1.00 12.83 287 ALA B O 1
ATOM 4662 N N . GLN B 1 288 ? 96.738 -29.372 -12.983 1.00 9.41 288 GLN B N 1
ATOM 4663 C CA . GLN B 1 288 ? 97.231 -29.469 -11.610 1.00 10.01 288 GLN B CA 1
ATOM 4664 C C . GLN B 1 288 ? 96.386 -30.448 -10.820 1.00 10.39 288 GLN B C 1
ATOM 4665 O O . GLN B 1 288 ? 95.162 -30.517 -10.996 1.00 12.24 288 GLN B O 1
ATOM 4671 N N . SER B 1 289 ? 97.070 -31.171 -9.936 1.00 12.22 289 SER B N 1
ATOM 4672 C CA . SER B 1 289 ? 96.411 -32.064 -8.991 1.00 12.05 289 SER B CA 1
ATOM 4673 C C . SER B 1 289 ? 97.435 -32.550 -7.985 1.00 14.13 289 SER B C 1
ATOM 4674 O O . SER B 1 289 ? 98.626 -32.446 -8.238 1.00 14.73 289 SER B O 1
ATOM 4677 N N . ALA B 1 290 ? 96.935 -33.072 -6.881 1.00 15.04 290 ALA B N 1
ATOM 4678 C CA . ALA B 1 290 ? 97.767 -33.726 -5.858 1.00 16.14 290 ALA B CA 1
ATOM 4679 C C . ALA B 1 290 ? 97.003 -34.955 -5.391 1.00 20.26 290 ALA B C 1
ATOM 4680 O O . ALA B 1 290 ? 95.876 -34.842 -4.929 1.00 19.75 290 ALA B O 1
ATOM 4682 N N . GLY B 1 291 ? 97.580 -36.130 -5.609 1.00 23.27 291 GLY B N 1
ATOM 4683 C CA . GLY B 1 291 ? 96.865 -37.384 -5.296 1.00 25.41 291 GLY B CA 1
ATOM 4684 C C . GLY B 1 291 ? 95.555 -37.584 -6.048 1.00 29.54 291 GLY B C 1
ATOM 4685 O O . GLY B 1 291 ? 94.607 -38.170 -5.541 1.00 29.64 291 GLY B O 1
ATOM 4686 N N . GLY B 1 292 ? 95.475 -36.996 -7.244 1.00 21.01 292 GLY B N 1
ATOM 4687 C CA . GLY B 1 292 ? 94.270 -37.044 -8.087 1.00 20.77 292 GLY B CA 1
ATOM 4688 C C . GLY B 1 292 ? 93.215 -35.993 -7.787 1.00 18.59 292 GLY B C 1
ATOM 4689 O O . GLY B 1 292 ? 92.188 -35.910 -8.491 1.00 19.91 292 GLY B O 1
ATOM 4690 N N . TYR B 1 293 ? 93.485 -35.131 -6.801 1.00 16.53 293 TYR B N 1
ATOM 4691 C CA . TYR B 1 293 ? 92.527 -34.118 -6.360 1.00 15.15 293 TYR B CA 1
ATOM 4692 C C . TYR B 1 293 ? 92.982 -32.692 -6.651 1.00 12.27 293 TYR B C 1
ATOM 4693 O O . TYR B 1 293 ? 94.190 -32.382 -6.646 1.00 13.26 293 TYR B O 1
ATOM 4702 N N . ARG B 1 294 ? 91.993 -31.841 -6.880 1.00 9.84 294 ARG B N 1
ATOM 4703 C CA . ARG B 1 294 ? 92.217 -30.389 -6.977 1.00 9.16 294 ARG B CA 1
ATOM 4704 C C . ARG B 1 294 ? 91.678 -29.619 -5.793 1.00 8.84 294 ARG B C 1
ATOM 4705 O O . ARG B 1 294 ? 91.870 -28.409 -5.716 1.00 8.97 294 ARG B O 1
ATOM 4713 N N . ILE B 1 295 ? 90.956 -30.306 -4.899 1.00 8.70 295 ILE B N 1
ATOM 4714 C CA . ILE B 1 295 ? 90.440 -29.696 -3.663 1.00 8.50 295 ILE B CA 1
ATOM 4715 C C . ILE B 1 295 ? 90.681 -30.728 -2.569 1.00 9.31 295 ILE B C 1
ATOM 4716 O O . ILE B 1 295 ? 90.273 -31.893 -2.715 1.00 9.65 295 ILE B O 1
ATOM 4721 N N . ARG B 1 296 ? 91.377 -30.340 -1.499 1.00 9.36 296 ARG B N 1
ATOM 4722 C CA . ARG B 1 296 ? 91.657 -31.283 -0.408 1.00 9.38 296 ARG B CA 1
ATOM 4723 C C . ARG B 1 296 ? 92.008 -30.519 0.854 1.00 9.22 296 ARG B C 1
ATOM 4724 O O . ARG B 1 296 ? 92.506 -29.406 0.787 1.00 9.66 296 ARG B O 1
ATOM 4732 N N . PRO B 1 297 ? 91.806 -31.142 2.017 1.00 10.25 297 PRO B N 1
ATOM 4733 C CA . PRO B 1 297 ? 92.338 -30.533 3.220 1.00 10.23 297 PRO B CA 1
ATOM 4734 C C . PRO B 1 297 ? 93.850 -30.400 3.157 1.00 11.09 297 PRO B C 1
ATOM 4735 O O . PRO B 1 297 ? 94.509 -31.226 2.529 1.00 12.25 297 PRO B O 1
ATOM 4739 N N . PHE B 1 298 ? 94.408 -29.378 3.810 1.00 10.97 298 PHE B N 1
ATOM 4740 C CA . PHE B 1 298 ? 95.862 -29.264 3.975 1.00 13.63 298 PHE B CA 1
ATOM 4741 C C . PHE B 1 298 ? 96.476 -30.516 4.574 1.00 19.62 298 PHE B C 1
ATOM 4742 O O . PHE B 1 298 ? 97.667 -30.774 4.344 1.00 29.10 298 PHE B O 1
ATOM 4751 N N . ALA C 1 1 ? 65.291 -36.075 1.478 1.00 29.84 1 ALA C N 1
ATOM 4752 C CA . ALA C 1 1 ? 64.299 -34.976 1.552 1.00 30.39 1 ALA C CA 1
ATOM 4753 C C . ALA C 1 1 ? 62.914 -35.528 1.281 1.00 23.64 1 ALA C C 1
ATOM 4754 O O . ALA C 1 1 ? 62.664 -36.113 0.252 1.00 26.42 1 ALA C O 1
ATOM 4756 N N . GLN C 1 2 ? 62.028 -35.301 2.224 1.00 19.34 2 GLN C N 1
ATOM 4757 C CA . GLN C 1 2 ? 60.598 -35.659 2.123 1.00 17.80 2 GLN C CA 1
ATOM 4758 C C . GLN C 1 2 ? 59.982 -35.029 0.869 1.00 16.04 2 GLN C C 1
ATOM 4759 O O . GLN C 1 2 ? 60.142 -33.832 0.624 1.00 17.33 2 GLN C O 1
ATOM 4765 N N . GLU C 1 3 ? 59.294 -35.818 0.056 1.00 14.64 3 GLU C N 1
ATOM 4766 C CA . GLU C 1 3 ? 58.746 -35.285 -1.225 1.00 11.89 3 GLU C CA 1
ATOM 4767 C C . GLU C 1 3 ? 57.570 -34.341 -0.933 1.00 14.91 3 GLU C C 1
ATOM 4768 O O . GLU C 1 3 ? 56.972 -34.386 0.148 1.00 16.10 3 GLU C O 1
ATOM 4774 N N . SER C 1 4 ? 57.183 -33.551 -1.924 1.00 16.16 4 SER C N 1
ATOM 4775 C CA . SER C 1 4 ? 56.094 -32.602 -1.727 1.00 18.58 4 SER C CA 1
ATOM 4776 C C . SER C 1 4 ? 55.280 -32.361 -2.991 1.00 15.27 4 SER C C 1
ATOM 4777 O O . SER C 1 4 ? 54.952 -31.215 -3.299 1.00 16.82 4 SER C O 1
ATOM 4780 N N . PRO C 1 5 ? 54.863 -33.435 -3.697 1.00 13.19 5 PRO C N 1
ATOM 4781 C CA . PRO C 1 5 ? 53.882 -33.192 -4.760 1.00 12.09 5 PRO C CA 1
ATOM 4782 C C . PRO C 1 5 ? 52.586 -32.603 -4.198 1.00 11.78 5 PRO C C 1
ATOM 4783 O O . PRO C 1 5 ? 52.193 -32.860 -3.043 1.00 12.21 5 PRO C O 1
ATOM 4787 N N . ALA C 1 6 ? 51.921 -31.791 -5.003 1.00 12.36 6 ALA C N 1
ATOM 4788 C CA . ALA C 1 6 ? 50.751 -31.050 -4.534 1.00 12.58 6 ALA C CA 1
ATOM 4789 C C . ALA C 1 6 ? 49.622 -31.904 -3.991 1.00 11.33 6 ALA C C 1
ATOM 4790 O O . ALA C 1 6 ? 48.839 -31.452 -3.146 1.00 13.31 6 ALA C O 1
ATOM 4792 N N . PHE C 1 7 ? 49.506 -33.133 -4.498 1.00 10.18 7 PHE C N 1
ATOM 4793 C CA . PHE C 1 7 ? 48.370 -33.962 -4.121 1.00 9.87 7 PHE C CA 1
ATOM 4794 C C . PHE C 1 7 ? 48.464 -34.523 -2.699 1.00 8.82 7 PHE C C 1
ATOM 4795 O O . PHE C 1 7 ? 47.476 -35.089 -2.219 1.00 9.70 7 PHE C O 1
ATOM 4803 N N . ILE C 1 8 ? 49.613 -34.403 -2.036 1.00 8.03 8 ILE C N 1
ATOM 4804 C CA . ILE C 1 8 ? 49.733 -34.894 -0.662 1.00 8.02 8 ILE C CA 1
ATOM 4805 C C . ILE C 1 8 ? 49.482 -33.773 0.354 1.00 9.49 8 ILE C C 1
ATOM 4806 O O . ILE C 1 8 ? 50.205 -32.775 0.362 1.00 10.51 8 ILE C O 1
ATOM 4811 N N . ASP C 1 9 ? 48.487 -33.938 1.215 1.00 10.09 9 ASP C N 1
ATOM 4812 C CA . ASP C 1 9 ? 48.256 -32.986 2.298 1.00 11.00 9 ASP C CA 1
ATOM 4813 C C . ASP C 1 9 ? 49.475 -33.051 3.213 1.00 10.71 9 ASP C C 1
ATOM 4814 O O . ASP C 1 9 ? 49.800 -34.127 3.725 1.00 11.45 9 ASP C O 1
ATOM 4819 N N . PRO C 1 10 ? 50.141 -31.913 3.465 1.00 11.50 10 PRO C N 1
ATOM 4820 C CA . PRO C 1 10 ? 51.335 -31.966 4.311 1.00 12.72 10 PRO C CA 1
ATOM 4821 C C . PRO C 1 10 ? 51.114 -32.493 5.748 1.00 13.32 10 PRO C C 1
ATOM 4822 O O . PRO C 1 10 ? 52.046 -33.036 6.362 1.00 16.22 10 PRO C O 1
ATOM 4826 N N . ALA C 1 11 ? 49.875 -32.417 6.221 1.00 12.87 11 ALA C N 1
ATOM 4827 C CA . ALA C 1 11 ? 49.535 -32.970 7.537 1.00 14.21 11 ALA C CA 1
ATOM 4828 C C . ALA C 1 11 ? 49.692 -34.511 7.571 1.00 15.64 11 ALA C C 1
ATOM 4829 O O . ALA C 1 11 ? 49.799 -35.174 8.633 1.00 20.90 11 ALA C O 1
ATOM 4831 N N . SER C 1 12 ? 49.725 -35.103 6.399 1.00 13.91 12 SER C N 1
ATOM 4832 C CA . SER C 1 12 ? 49.848 -36.597 6.298 1.00 12.74 12 SER C CA 1
ATOM 4833 C C . SER C 1 12 ? 51.142 -37.135 6.889 1.00 13.36 12 SER C C 1
ATOM 4834 O O . SER C 1 12 ? 51.230 -38.287 7.362 1.00 12.98 12 SER C O 1
ATOM 4837 N N . TRP C 1 13 ? 52.208 -36.362 6.782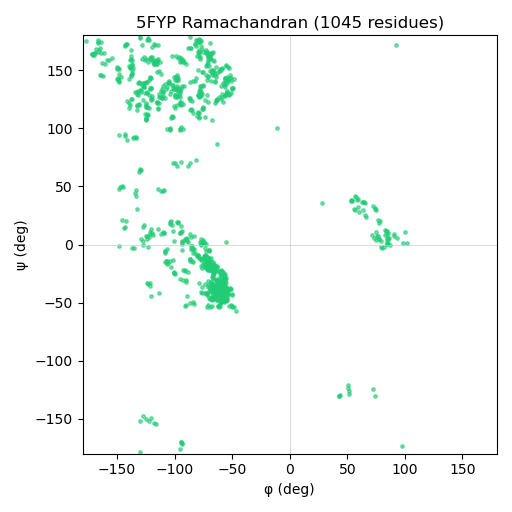 1.00 13.27 13 TRP C N 1
ATOM 4838 C CA . TRP C 1 13 ? 53.535 -36.927 7.024 1.00 12.36 13 TRP C CA 1
ATOM 4839 C C . TRP C 1 13 ? 53.755 -37.411 8.439 1.00 11.74 13 TRP C C 1
ATOM 4840 O O . TRP C 1 13 ? 54.394 -38.459 8.648 1.00 12.84 13 TRP C O 1
ATOM 4851 N N . ASN C 1 14 ? 53.192 -36.706 9.418 1.00 11.24 14 ASN C N 1
ATOM 4852 C CA . ASN C 1 14 ? 53.308 -37.153 10.803 1.00 11.35 14 ASN C CA 1
ATOM 4853 C C . ASN C 1 14 ? 52.162 -37.991 11.298 1.00 10.57 14 ASN C C 1
ATOM 4854 O O . ASN C 1 14 ? 52.018 -38.173 12.493 1.00 12.44 14 ASN C O 1
ATOM 4859 N N . THR C 1 15 ? 51.364 -38.488 10.379 1.00 9.74 15 THR C N 1
ATOM 4860 C CA . THR C 1 15 ? 50.218 -39.322 10.722 1.00 8.93 15 THR C CA 1
ATOM 4861 C C . THR C 1 15 ? 50.600 -40.777 10.553 1.00 8.09 15 THR C C 1
ATOM 4862 O O . THR C 1 15 ? 51.179 -41.140 9.538 1.00 8.13 15 THR C O 1
ATOM 4866 N N . PRO C 1 16 ? 50.252 -41.627 11.535 1.00 8.08 16 PRO C N 1
ATOM 4867 C CA . PRO C 1 16 ? 50.375 -43.090 11.325 1.00 7.99 16 PRO C CA 1
ATOM 4868 C C . PRO C 1 16 ? 49.755 -43.512 10.013 1.00 7.14 16 PRO C C 1
ATOM 4869 O O . PRO C 1 16 ? 48.704 -43.002 9.629 1.00 7.58 16 PRO C O 1
ATOM 4873 N N . PHE C 1 17 ? 50.371 -44.474 9.334 1.00 6.61 17 PHE C N 1
ATOM 4874 C CA . PHE C 1 17 ? 49.871 -44.872 8.003 1.00 6.55 17 PHE C CA 1
ATOM 4875 C C . PHE C 1 17 ? 48.387 -45.297 8.031 1.00 6.36 17 PHE C C 1
ATOM 4876 O O . PHE C 1 17 ? 47.645 -45.005 7.088 1.00 7.11 17 PHE C O 1
ATOM 4884 N N . ASN C 1 18 ? 47.975 -45.977 9.103 1.00 6.25 18 ASN C N 1
ATOM 4885 C CA . ASN C 1 18 ? 46.588 -46.395 9.284 1.00 6.31 18 ASN C CA 1
ATOM 4886 C C . ASN C 1 18 ? 45.599 -45.243 9.486 1.00 6.41 18 ASN C C 1
ATOM 4887 O O . ASN C 1 18 ? 44.393 -45.441 9.345 1.00 7.22 18 ASN C O 1
ATOM 4892 N N . GLY C 1 19 ? 46.125 -44.058 9.779 1.00 6.97 19 GLY C N 1
ATOM 4893 C CA . GLY C 1 19 ? 45.296 -42.850 9.893 1.00 7.45 19 GLY C CA 1
ATOM 4894 C C . GLY C 1 19 ? 45.214 -42.012 8.646 1.00 7.16 19 GLY C C 1
ATOM 4895 O O . GLY C 1 19 ? 44.710 -40.889 8.730 1.00 7.85 19 GLY C O 1
ATOM 4896 N N . ILE C 1 20 ? 45.711 -42.521 7.520 1.00 6.80 20 ILE C N 1
ATOM 4897 C CA . ILE C 1 20 ? 45.778 -41.780 6.284 1.00 6.98 20 ILE C CA 1
ATOM 4898 C C . ILE C 1 20 ? 44.811 -42.365 5.280 1.00 6.50 20 ILE C C 1
ATOM 4899 O O . ILE C 1 20 ? 44.816 -43.569 5.057 1.00 7.10 20 ILE C O 1
ATOM 4904 N N . ALA C 1 21 ? 44.056 -41.486 4.635 1.00 6.80 21 ALA C N 1
ATOM 4905 C CA . ALA C 1 21 ? 43.185 -41.826 3.512 1.00 6.85 21 ALA C CA 1
ATOM 4906 C C . ALA C 1 21 ? 43.845 -41.471 2.192 1.00 6.62 21 ALA C C 1
ATOM 4907 O O . ALA C 1 21 ? 44.480 -40.420 2.057 1.00 7.58 21 ALA C O 1
ATOM 4909 N N . GLN C 1 22 ? 43.639 -42.337 1.214 1.00 6.92 22 GLN C N 1
ATOM 4910 C CA . GLN C 1 22 ? 44.231 -42.199 -0.097 1.00 6.91 22 GLN C CA 1
ATOM 4911 C C . GLN C 1 22 ? 43.250 -42.518 -1.198 1.00 6.82 22 GLN C C 1
ATOM 4912 O O . GLN C 1 22 ? 42.437 -43.457 -1.082 1.00 7.54 22 GLN C O 1
ATOM 4918 N N . VAL C 1 23 ? 43.400 -41.806 -2.296 1.00 7.19 23 VAL C N 1
ATOM 4919 C CA . VAL C 1 23 ? 42.917 -42.252 -3.589 1.00 7.39 23 VAL C CA 1
ATOM 4920 C C . VAL C 1 23 ? 43.886 -43.305 -4.109 1.00 7.15 23 VAL C C 1
ATOM 4921 O O . VAL C 1 23 ? 45.095 -43.059 -4.179 1.00 8.01 23 VAL C O 1
ATOM 4925 N N . ALA C 1 24 ? 43.365 -44.467 -4.488 1.00 7.27 24 ALA C N 1
ATOM 4926 C CA . ALA C 1 24 ? 44.116 -45.561 -5.086 1.00 7.10 24 ALA C CA 1
ATOM 4927 C C . ALA C 1 24 ? 43.617 -45.774 -6.492 1.00 7.33 24 ALA C C 1
ATOM 4928 O O . ALA C 1 24 ? 42.487 -45.409 -6.837 1.00 8.33 24 ALA C O 1
ATOM 4930 N N . CYS C 1 25 ? 44.443 -46.384 -7.329 1.00 8.24 25 CYS C N 1
ATOM 4931 C CA . CYS C 1 25 ? 43.948 -46.778 -8.642 1.00 8.79 25 CYS C CA 1
ATOM 4932 C C . CYS C 1 25 ? 43.135 -48.044 -8.550 1.00 9.10 25 CYS C C 1
ATOM 4933 O O . CYS C 1 25 ? 43.204 -48.752 -7.575 1.00 14.20 25 CYS C O 1
ATOM 4936 N N . HIS C 1 26 ? 42.400 -48.333 -9.600 1.00 8.35 26 HIS C N 1
ATOM 4937 C CA . HIS C 1 26 ? 41.765 -49.630 -9.791 1.00 8.32 26 HIS C CA 1
ATOM 4938 C C . HIS C 1 26 ? 42.242 -50.158 -11.148 1.00 8.19 26 HIS C C 1
ATOM 4939 O O . HIS C 1 26 ? 41.919 -49.592 -12.174 1.00 9.40 26 HIS C O 1
ATOM 4946 N N . ASN C 1 27 ? 43.040 -51.213 -11.124 1.00 8.08 27 ASN C N 1
ATOM 4947 C CA . ASN C 1 27 ? 43.511 -51.862 -12.364 1.00 8.66 27 ASN C CA 1
ATOM 4948 C C . ASN C 1 27 ? 44.254 -50.900 -13.271 1.00 8.32 27 ASN C C 1
ATOM 4949 O O . ASN C 1 27 ? 44.165 -50.993 -14.499 1.00 9.91 27 ASN C O 1
ATOM 4954 N N . CYS C 1 28 ? 45.086 -50.049 -12.685 1.00 8.77 28 CYS C N 1
ATOM 4955 C CA . CYS C 1 28 ? 45.785 -49.023 -13.494 1.00 7.87 28 CYS C CA 1
ATOM 4956 C C . CYS C 1 28 ? 46.931 -49.540 -14.350 1.00 9.02 28 CYS C C 1
ATOM 4957 O O . CYS C 1 28 ? 47.525 -48.739 -15.053 1.00 10.98 28 CYS C O 1
ATOM 4960 N N . TYR C 1 29 ? 47.184 -50.837 -14.343 1.00 8.85 29 TYR C N 1
ATOM 4961 C CA . TYR C 1 29 ? 48.063 -51.475 -15.322 1.00 8.91 29 TYR C CA 1
ATOM 4962 C C . TYR C 1 29 ? 47.420 -51.562 -16.706 1.00 9.29 29 TYR C C 1
ATOM 4963 O O . TYR C 1 29 ? 48.082 -51.902 -17.670 1.00 9.50 29 TYR C O 1
ATOM 4972 N N . GLU C 1 30 ? 46.097 -51.397 -16.768 1.00 9.35 30 GLU C N 1
ATOM 4973 C CA . GLU C 1 30 ? 45.418 -51.457 -18.060 1.00 10.31 30 GLU C CA 1
ATOM 4974 C C . GLU C 1 30 ? 45.654 -50.195 -18.851 1.00 10.87 30 GLU C C 1
ATOM 4975 O O . GLU C 1 30 ? 45.563 -49.082 -18.361 1.00 11.17 30 GLU C O 1
ATOM 4981 N N . LYS C 1 31 ? 45.927 -50.384 -20.147 1.00 11.53 31 LYS C N 1
ATOM 4982 C CA . LYS C 1 31 ? 46.191 -49.285 -21.050 1.00 12.89 31 LYS C CA 1
ATOM 4983 C C . LYS C 1 31 ? 45.060 -48.249 -21.096 1.00 12.73 31 LYS C C 1
ATOM 4984 O O . LYS C 1 31 ? 45.331 -47.068 -21.283 1.00 14.71 31 LYS C O 1
ATOM 4990 N N . GLN C 1 32 ? 43.829 -48.701 -20.882 1.00 12.00 32 GLN C N 1
ATOM 4991 C CA . GLN C 1 32 ? 42.673 -47.792 -20.905 1.00 14.11 32 GLN C CA 1
ATOM 4992 C C . GLN C 1 32 ? 42.671 -46.775 -19.760 1.00 13.13 32 GLN C C 1
ATOM 4993 O O . GLN C 1 32 ? 41.968 -45.779 -19.829 1.00 16.44 32 GLN C O 1
ATOM 4999 N N . TYR C 1 33 ? 43.417 -47.062 -18.688 1.00 11.98 33 TYR C N 1
ATOM 5000 C CA . TYR C 1 33 ? 43.407 -46.198 -17.494 1.00 11.96 33 TYR C CA 1
ATOM 5001 C C . TYR C 1 33 ? 44.645 -45.344 -17.328 1.00 11.84 33 TYR C C 1
ATOM 5002 O O . TYR C 1 33 ? 44.621 -44.380 -16.562 1.00 12.68 33 TYR C O 1
ATOM 5011 N N . ALA C 1 34 ? 45.726 -45.675 -18.043 1.00 11.53 34 ALA C N 1
ATOM 5012 C CA . ALA C 1 34 ? 46.950 -44.878 -17.970 1.00 12.04 34 ALA C CA 1
ATOM 5013 C C . ALA C 1 34 ? 47.841 -45.245 -19.128 1.00 11.62 34 ALA C C 1
ATOM 5014 O O . ALA C 1 34 ? 47.884 -46.405 -19.543 1.00 11.72 34 ALA C O 1
ATOM 5016 N N A ASN C 1 35 ? 48.573 -44.272 -19.643 0.50 13.11 35 ASN C N 1
ATOM 5017 N N B ASN C 1 35 ? 48.578 -44.276 -19.631 0.50 13.19 35 ASN C N 1
ATOM 5018 C CA A ASN C 1 35 ? 49.439 -44.532 -20.786 0.50 13.31 35 ASN C CA 1
ATOM 5019 C CA B ASN C 1 35 ? 49.445 -44.537 -20.761 0.50 15.54 35 ASN C CA 1
ATOM 5020 C C A ASN C 1 35 ? 50.647 -45.406 -20.423 0.50 12.57 35 ASN C C 1
ATOM 5021 C C B ASN C 1 35 ? 50.643 -45.419 -20.414 0.50 12.45 35 ASN C C 1
ATOM 5022 O O A ASN C 1 35 ? 51.063 -46.243 -21.217 0.50 13.89 35 ASN C O 1
ATOM 5023 O O B ASN C 1 35 ? 51.065 -46.247 -21.218 0.50 13.92 35 ASN C O 1
ATOM 5032 N N . THR C 1 36 ? 51.181 -45.216 -19.221 1.00 11.35 36 THR C N 1
ATOM 5033 C CA . THR C 1 36 ? 52.238 -46.050 -18.688 1.00 10.95 36 THR C CA 1
ATOM 5034 C C . THR C 1 36 ? 51.915 -46.335 -17.235 1.00 10.27 36 THR C C 1
ATOM 5035 O O . THR C 1 36 ? 51.317 -45.503 -16.528 1.00 10.84 36 THR C O 1
ATOM 5039 N N . PHE C 1 37 ? 52.395 -47.475 -16.745 1.00 9.93 37 PHE C N 1
ATOM 5040 C CA . PHE C 1 37 ? 52.201 -47.797 -15.335 1.00 9.65 37 PHE C CA 1
ATOM 5041 C C . PHE C 1 37 ? 52.897 -46.766 -14.440 1.00 9.79 37 PHE C C 1
ATOM 5042 O O . PHE C 1 37 ? 52.335 -46.291 -13.459 1.00 10.60 37 PHE C O 1
ATOM 5050 N N A SER C 1 38 ? 54.108 -46.392 -14.820 0.50 10.27 38 SER C N 1
ATOM 5051 N N B SER C 1 38 ? 54.114 -46.384 -14.826 0.50 9.61 38 SER C N 1
ATOM 5052 C CA A SER C 1 38 ? 54.883 -45.439 -14.021 0.50 12.21 38 SER C CA 1
ATOM 5053 C CA B SER C 1 38 ? 54.908 -45.413 -14.040 0.50 11.01 38 SER C CA 1
ATOM 5054 C C A SER C 1 38 ? 54.189 -44.076 -13.893 0.50 10.71 38 SER C C 1
ATOM 5055 C C B SER C 1 38 ? 54.186 -44.069 -13.893 0.50 10.25 38 SER C C 1
ATOM 5056 O O A SER C 1 38 ? 54.291 -43.428 -12.850 0.50 11.02 38 SER C O 1
ATOM 5057 O O B SER C 1 38 ? 54.274 -43.418 -12.847 0.50 10.55 38 SER C O 1
ATOM 5062 N N . SER C 1 39 ? 53.468 -43.664 -14.936 1.00 10.76 39 SER C N 1
ATOM 5063 C CA . SER C 1 39 ? 52.776 -42.372 -14.901 1.00 10.70 39 SER C CA 1
ATOM 5064 C C . SER C 1 39 ? 51.720 -42.279 -13.802 1.00 9.70 39 SER C C 1
ATOM 5065 O O . SER C 1 39 ? 51.367 -41.186 -13.391 1.00 10.51 39 SER C O 1
ATOM 5068 N N . VAL C 1 40 ? 51.202 -43.416 -13.348 1.00 9.40 40 VAL C N 1
ATOM 5069 C CA . VAL C 1 40 ? 50.189 -43.419 -12.287 1.00 9.08 40 VAL C CA 1
ATOM 5070 C C . VAL C 1 40 ? 50.744 -42.724 -11.039 1.00 9.38 40 VAL C C 1
ATOM 5071 O O . VAL C 1 40 ? 50.008 -42.056 -10.310 1.00 9.61 40 VAL C O 1
ATOM 5075 N N . LEU C 1 41 ? 52.048 -42.891 -10.799 1.00 8.78 41 LEU C N 1
ATOM 5076 C CA . LEU C 1 41 ? 52.707 -42.293 -9.642 1.00 9.15 41 LEU C CA 1
ATOM 5077 C C . LEU C 1 41 ? 52.838 -40.764 -9.756 1.00 8.90 41 LEU C C 1
ATOM 5078 O O . LEU C 1 41 ? 53.248 -40.103 -8.806 1.00 10.26 41 LEU C O 1
ATOM 5083 N N . ASP C 1 42 ? 52.441 -40.178 -10.893 1.00 9.27 42 ASP C N 1
ATOM 5084 C CA . ASP C 1 42 ? 52.289 -38.718 -10.923 1.00 10.11 42 ASP C CA 1
ATOM 5085 C C . ASP C 1 42 ? 51.075 -38.261 -10.103 1.00 9.45 42 ASP C C 1
ATOM 5086 O O . ASP C 1 42 ? 50.969 -37.072 -9.789 1.00 11.00 42 ASP C O 1
ATOM 5091 N N . SER C 1 43 ? 50.155 -39.172 -9.816 1.00 9.25 43 SER C N 1
ATOM 5092 C CA . SER C 1 43 ? 48.854 -38.819 -9.217 1.00 9.38 43 SER C CA 1
ATOM 5093 C C . SER C 1 43 ? 48.536 -39.467 -7.875 1.00 8.60 43 SER C C 1
ATOM 5094 O O . SER C 1 43 ? 47.810 -38.873 -7.109 1.00 8.81 43 SER C O 1
ATOM 5097 N N . VAL C 1 44 ? 48.994 -40.685 -7.631 1.00 7.89 44 VAL C N 1
ATOM 5098 C CA . VAL C 1 44 ? 48.641 -41.459 -6.444 1.00 7.50 44 VAL C CA 1
ATOM 5099 C C . VAL C 1 44 ? 49.859 -42.250 -5.987 1.00 7.45 44 VAL C C 1
ATOM 5100 O O . VAL C 1 44 ? 50.886 -42.342 -6.705 1.00 8.02 44 VAL C O 1
ATOM 5104 N N . ARG C 1 45 ? 49.731 -42.855 -4.801 1.00 7.25 45 ARG C N 1
ATOM 5105 C CA . ARG C 1 45 ? 50.781 -43.692 -4.228 1.00 7.01 45 ARG C CA 1
ATOM 5106 C C . ARG C 1 45 ? 50.324 -45.137 -4.000 1.00 6.84 45 ARG C C 1
ATOM 5107 O O . ARG C 1 45 ? 51.052 -45.892 -3.373 1.00 7.67 45 ARG C O 1
ATOM 5115 N N . THR C 1 46 ? 49.154 -45.506 -4.511 1.00 6.52 46 THR C N 1
ATOM 5116 C CA . THR C 1 46 ? 48.630 -46.861 -4.360 1.00 6.83 46 THR C CA 1
ATOM 5117 C C . THR C 1 46 ? 48.154 -47.345 -5.711 1.00 7.31 46 THR C C 1
ATOM 5118 O O . THR C 1 46 ? 47.307 -46.724 -6.340 1.00 7.94 46 THR C O 1
ATOM 5122 N N . LEU C 1 47 ? 48.776 -48.442 -6.161 1.00 7.32 47 LEU C N 1
ATOM 5123 C CA . LEU C 1 47 ? 48.656 -48.984 -7.523 1.00 8.76 47 LEU C CA 1
ATOM 5124 C C . LEU C 1 47 ? 48.182 -50.427 -7.455 1.00 8.20 47 LEU C C 1
ATOM 5125 O O . LEU C 1 47 ? 48.006 -50.973 -6.386 1.00 11.39 47 LEU C O 1
ATOM 5130 N N . GLU C 1 48 ? 47.956 -51.044 -8.621 1.00 7.71 48 GLU C N 1
ATOM 5131 C CA . GLU C 1 48 ? 47.415 -52.406 -8.683 1.00 8.20 48 GLU C CA 1
ATOM 5132 C C . GLU C 1 48 ? 47.919 -53.123 -9.914 1.00 8.06 48 GLU C C 1
ATOM 5133 O O . GLU C 1 48 ? 47.964 -52.548 -10.990 1.00 9.11 48 GLU C O 1
ATOM 5139 N N . LEU C 1 49 ? 48.192 -54.423 -9.732 1.00 8.08 49 LEU C N 1
ATOM 5140 C CA . LEU C 1 49 ? 48.572 -55.364 -10.816 1.00 8.23 49 LEU C CA 1
ATOM 5141 C C . LEU C 1 49 ? 47.759 -56.631 -10.677 1.00 7.67 49 LEU C C 1
ATOM 5142 O O . LEU C 1 49 ? 47.740 -57.225 -9.591 1.00 9.13 49 LEU C O 1
ATOM 5147 N N . ASP C 1 50 ? 47.157 -57.086 -11.771 1.00 8.22 50 ASP C N 1
ATOM 5148 C CA . ASP C 1 50 ? 46.487 -58.396 -11.828 1.00 7.83 50 ASP C CA 1
ATOM 5149 C C . ASP C 1 50 ? 47.460 -59.370 -12.460 1.00 7.99 50 ASP C C 1
ATOM 5150 O O . ASP C 1 50 ? 47.983 -59.127 -13.542 1.00 9.22 50 ASP C O 1
ATOM 5155 N N . PHE C 1 51 ? 47.709 -60.514 -11.803 1.00 7.22 51 PHE C N 1
ATOM 5156 C CA . PHE C 1 51 ? 48.751 -61.410 -12.263 1.00 7.97 51 PHE C CA 1
ATOM 5157 C C . PHE C 1 51 ? 48.297 -62.847 -12.358 1.00 7.57 51 PHE C C 1
ATOM 5158 O O . PHE C 1 51 ? 47.566 -63.373 -11.516 1.00 8.08 51 PHE C O 1
ATOM 5166 N N . TRP C 1 52 ? 48.751 -63.475 -13.454 1.00 7.77 52 TRP C N 1
ATOM 5167 C CA . TRP C 1 52 ? 48.317 -64.798 -13.912 1.00 8.33 52 TRP C CA 1
ATOM 5168 C C . TRP C 1 52 ? 49.529 -65.726 -13.995 1.00 7.99 52 TRP C C 1
ATOM 5169 O O . TRP C 1 52 ? 50.638 -65.325 -14.377 1.00 8.57 52 TRP C O 1
ATOM 5180 N N . ASP C 1 53 ? 49.301 -66.991 -13.652 1.00 8.08 53 ASP C N 1
ATOM 5181 C CA . ASP C 1 53 ? 50.339 -68.023 -13.803 1.00 8.09 53 ASP C CA 1
ATOM 5182 C C . ASP C 1 53 ? 50.506 -68.486 -15.246 1.00 8.12 53 ASP C C 1
ATOM 5183 O O . ASP C 1 53 ? 51.635 -68.705 -15.687 1.00 9.10 53 ASP C O 1
ATOM 5188 N N . GLN C 1 54 ? 49.383 -68.638 -15.940 1.00 8.35 54 GLN C N 1
ATOM 5189 C CA . GLN C 1 54 ? 49.387 -69.172 -17.295 1.00 8.91 54 GLN C CA 1
ATOM 5190 C C . GLN C 1 54 ? 49.227 -68.087 -18.346 1.00 8.54 54 GLN C C 1
ATOM 5191 O O . GLN C 1 54 ? 48.815 -66.945 -18.078 1.00 9.02 54 GLN C O 1
ATOM 5197 N N . ARG C 1 55 ? 49.593 -68.459 -19.587 1.00 9.63 55 ARG C N 1
ATOM 5198 C CA . ARG C 1 55 ? 49.548 -67.519 -20.727 1.00 9.71 55 ARG C CA 1
ATOM 5199 C C . ARG C 1 55 ? 48.118 -67.269 -21.173 1.00 9.90 55 ARG C C 1
ATOM 5200 O O . ARG C 1 55 ? 47.765 -66.162 -21.529 1.00 10.51 55 ARG C O 1
ATOM 5208 N N . ASP C 1 56 ? 47.299 -68.298 -21.056 1.00 11.24 56 ASP C N 1
ATOM 5209 C CA . ASP C 1 56 ? 45.828 -68.173 -21.091 1.00 11.10 56 ASP C CA 1
ATOM 5210 C C . ASP C 1 56 ? 45.322 -68.704 -19.763 1.00 10.70 56 ASP C C 1
ATOM 5211 O O . ASP C 1 56 ? 46.025 -68.587 -18.757 1.00 12.07 56 ASP C O 1
ATOM 5216 N N . ALA C 1 57 ? 44.132 -69.288 -19.704 1.00 11.32 57 ALA C N 1
ATOM 5217 C CA . ALA C 1 57 ? 43.663 -69.855 -18.446 1.00 14.67 57 ALA C CA 1
ATOM 5218 C C . ALA C 1 57 ? 44.381 -71.139 -18.063 1.00 12.00 57 ALA C C 1
ATOM 5219 O O . ALA C 1 57 ? 44.277 -71.591 -16.899 1.00 15.03 57 ALA C O 1
ATOM 5221 N N . VAL C 1 58 ? 44.998 -71.806 -19.027 1.00 10.52 58 VAL C N 1
ATOM 5222 C CA . VAL C 1 58 ? 45.343 -73.228 -18.891 1.00 9.96 58 VAL C CA 1
ATOM 5223 C C . VAL C 1 58 ? 46.826 -73.549 -19.011 1.00 10.35 58 VAL C C 1
ATOM 5224 O O . VAL C 1 58 ? 47.321 -74.389 -18.258 1.00 11.81 58 VAL C O 1
ATOM 5228 N N . SER C 1 59 ? 47.529 -72.965 -19.978 1.00 10.16 59 SER C N 1
ATOM 5229 C CA . SER C 1 59 ? 48.902 -73.417 -20.277 1.00 9.80 59 SER C CA 1
ATOM 5230 C C . SER C 1 59 ? 49.830 -72.251 -20.518 1.00 9.05 59 SER C C 1
ATOM 5231 O O . SER C 1 59 ? 49.379 -71.125 -20.689 1.00 9.86 59 SER C O 1
ATOM 5234 N N . GLY C 1 60 ? 51.135 -72.540 -20.541 1.00 8.51 60 GLY C N 1
ATOM 5235 C CA . GLY C 1 60 ? 52.113 -71.553 -20.956 1.00 9.28 60 GLY C CA 1
ATOM 5236 C C . GLY C 1 60 ? 52.874 -70.883 -19.847 1.00 9.16 60 GLY C C 1
ATOM 5237 O O . GLY C 1 60 ? 53.711 -70.016 -20.122 1.00 11.12 60 GLY C O 1
ATOM 5238 N N . GLY C 1 61 ? 52.609 -71.263 -18.587 1.00 9.10 61 GLY C N 1
ATOM 5239 C CA . GLY C 1 61 ? 53.390 -70.729 -17.478 1.00 9.51 61 GLY C CA 1
ATOM 5240 C C . GLY C 1 61 ? 54.838 -71.199 -17.516 1.00 9.59 61 GLY C C 1
ATOM 5241 O O . GLY C 1 61 ? 55.194 -72.186 -18.190 1.00 11.44 61 GLY C O 1
ATOM 5242 N N . SER C 1 62 ? 55.687 -70.449 -16.836 1.00 9.00 62 SER C N 1
ATOM 5243 C CA . SER C 1 62 ? 57.092 -70.804 -16.673 1.00 9.68 62 SER C CA 1
ATOM 5244 C C . SER C 1 62 ? 57.507 -70.533 -15.231 1.00 8.35 62 SER C C 1
ATOM 5245 O O . SER C 1 62 ? 56.874 -69.753 -14.516 1.00 8.63 62 SER C O 1
ATOM 5248 N N . PRO C 1 63 ? 58.593 -71.159 -14.768 1.00 9.88 63 PRO C N 1
ATOM 5249 C CA . PRO C 1 63 ? 59.021 -70.938 -13.399 1.00 9.17 63 PRO C CA 1
ATOM 5250 C C . PRO C 1 63 ? 59.431 -69.502 -13.148 1.00 8.80 63 PRO C C 1
ATOM 5251 O O . PRO C 1 63 ? 59.994 -68.845 -14.005 1.00 9.91 63 PRO C O 1
ATOM 5255 N N . HIS C 1 64 ? 59.134 -69.025 -11.946 1.00 8.48 64 HIS C N 1
ATOM 5256 C CA . HIS C 1 64 ? 59.669 -67.746 -11.471 1.00 8.58 64 HIS C CA 1
ATOM 5257 C C . HIS C 1 64 ? 59.192 -66.572 -12.304 1.00 8.95 64 HIS C C 1
ATOM 5258 O O . HIS C 1 64 ? 59.872 -65.552 -12.390 1.00 13.49 64 HIS C O 1
ATOM 5265 N N . HIS C 1 65 ? 57.995 -66.695 -12.871 1.00 8.44 65 HIS C N 1
ATOM 5266 C CA . HIS C 1 65 ? 57.439 -65.742 -13.815 1.00 8.55 65 HIS C CA 1
ATOM 5267 C C . HIS C 1 65 ? 55.942 -65.724 -13.675 1.00 7.90 65 HIS C C 1
ATOM 5268 O O . HIS C 1 65 ? 55.330 -66.775 -13.491 1.00 8.42 65 HIS C O 1
ATOM 5275 N N . TRP C 1 66 ? 55.361 -64.529 -13.814 1.00 7.35 66 TRP C N 1
ATOM 5276 C CA . TRP C 1 66 ? 53.904 -64.379 -13.920 1.00 7.40 66 TRP C CA 1
ATOM 5277 C C . TRP C 1 66 ? 53.624 -63.337 -14.998 1.00 7.62 66 TRP C C 1
ATOM 5278 O O . TRP C 1 66 ? 54.428 -62.432 -15.236 1.00 8.95 66 TRP C O 1
ATOM 5289 N N . PHE C 1 67 ? 52.446 -63.472 -15.620 1.00 7.83 67 PHE C N 1
ATOM 5290 C CA . PHE C 1 67 ? 51.952 -62.518 -16.608 1.00 8.30 67 PHE C CA 1
ATOM 5291 C C . PHE C 1 67 ? 51.093 -61.456 -15.929 1.00 8.21 67 PHE C C 1
ATOM 5292 O O . PHE C 1 67 ? 50.499 -61.700 -14.877 1.00 8.62 67 PHE C O 1
ATOM 5300 N N . VAL C 1 68 ? 50.970 -60.304 -16.579 1.00 8.32 68 VAL C N 1
ATOM 5301 C CA . VAL C 1 68 ? 50.068 -59.229 -16.085 1.00 8.16 68 VAL C CA 1
ATOM 5302 C C . VAL C 1 68 ? 49.083 -58.882 -17.196 1.00 8.29 68 VAL C C 1
ATOM 5303 O O . VAL C 1 68 ? 49.468 -58.450 -18.288 1.00 9.50 68 VAL C O 1
ATOM 5307 N N . ARG C 1 69 ? 47.809 -59.099 -16.896 1.00 9.00 69 ARG C N 1
ATOM 5308 C CA . ARG C 1 69 ? 46.695 -58.821 -17.794 1.00 9.48 69 ARG C CA 1
ATOM 5309 C C . ARG C 1 69 ? 45.415 -58.888 -16.995 1.00 9.83 69 ARG C C 1
ATOM 5310 O O . ARG C 1 69 ? 45.392 -59.428 -15.906 1.00 10.42 69 ARG C O 1
ATOM 5318 N N . HIS C 1 70 ? 44.338 -58.372 -17.575 1.00 10.81 70 HIS C N 1
ATOM 5319 C CA . HIS C 1 70 ? 43.052 -58.422 -16.884 1.00 11.92 70 HIS C CA 1
ATOM 5320 C C . HIS C 1 70 ? 42.334 -59.750 -17.059 1.00 13.69 70 HIS C C 1
ATOM 5321 O O . HIS C 1 70 ? 41.818 -60.330 -16.129 1.00 16.55 70 HIS C O 1
ATOM 5328 N N . ASN C 1 71 ? 42.216 -60.163 -18.293 1.00 13.61 71 ASN C N 1
ATOM 5329 C CA . ASN C 1 71 ? 41.342 -61.303 -18.645 1.00 15.07 71 ASN C CA 1
ATOM 5330 C C . ASN C 1 71 ? 42.060 -62.638 -18.703 1.00 12.96 71 ASN C C 1
ATOM 5331 O O . ASN C 1 71 ? 43.252 -62.670 -18.891 1.00 13.45 71 ASN C O 1
ATOM 5336 N N . PRO C 1 72 ? 41.316 -63.756 -18.617 1.00 13.81 72 PRO C N 1
ATOM 5337 C CA . PRO C 1 72 ? 41.966 -65.069 -18.685 1.00 13.72 72 PRO C CA 1
ATOM 5338 C C . PRO C 1 72 ? 42.714 -65.310 -19.964 1.00 13.51 72 PRO C C 1
ATOM 5339 O O . PRO C 1 72 ? 43.764 -65.958 -19.938 1.00 14.92 72 PRO C O 1
ATOM 5343 N N . GLY C 1 73 ? 42.171 -64.821 -21.076 1.00 16.86 73 GLY C N 1
ATOM 5344 C CA . GLY C 1 73 ? 42.876 -64.836 -22.330 1.00 20.53 73 GLY C CA 1
ATOM 5345 C C . GLY C 1 73 ? 43.103 -63.434 -22.797 1.00 21.24 73 GLY C C 1
ATOM 5346 O O . GLY C 1 73 ? 42.359 -62.517 -22.417 1.00 23.77 73 GLY C O 1
ATOM 5347 N N . THR C 1 74 ? 44.112 -63.266 -23.639 1.00 23.83 74 THR C N 1
ATOM 5348 C CA . THR C 1 74 ? 44.369 -62.009 -24.300 1.00 24.03 74 THR C CA 1
ATOM 5349 C C . THR C 1 74 ? 44.736 -62.315 -25.740 1.00 28.14 74 THR C C 1
ATOM 5350 O O . THR C 1 74 ? 45.273 -63.379 -26.050 1.00 29.41 74 THR C O 1
ATOM 5354 N N . LEU C 1 75 ? 44.458 -61.360 -26.616 1.00 32.25 75 LEU C N 1
ATOM 5355 C CA . LEU C 1 75 ? 44.894 -61.456 -28.018 1.00 34.64 75 LEU C CA 1
ATOM 5356 C C . LEU C 1 75 ? 46.383 -61.111 -28.180 1.00 30.18 75 LEU C C 1
ATOM 5357 O O . LEU C 1 75 ? 46.962 -61.437 -29.191 1.00 34.92 75 LEU C O 1
ATOM 5362 N N . PHE C 1 76 ? 47.025 -60.548 -27.148 1.00 27.36 76 PHE C N 1
ATOM 5363 C CA . PHE C 1 76 ? 48.484 -60.334 -27.178 1.00 24.76 76 PHE C CA 1
ATOM 5364 C C . PHE C 1 76 ? 49.209 -61.662 -27.070 1.00 26.06 76 PHE C C 1
ATOM 5365 O O . PHE C 1 76 ? 49.021 -62.406 -26.096 1.00 29.65 76 PHE C O 1
ATOM 5373 N N . GLN C 1 77 ? 50.053 -61.942 -28.067 1.00 28.55 77 GLN C N 1
ATOM 5374 C CA . GLN C 1 77 ? 50.764 -63.234 -28.146 1.00 28.00 77 GLN C CA 1
ATOM 5375 C C . GLN C 1 77 ? 51.579 -63.515 -26.893 1.00 32.52 77 GLN C C 1
ATOM 5376 O O . GLN C 1 77 ? 51.679 -64.659 -26.489 1.00 34.35 77 GLN C O 1
ATOM 5382 N N . SER C 1 78 ? 52.068 -62.480 -26.216 1.00 26.49 78 SER C N 1
ATOM 5383 C CA . SER C 1 78 ? 52.920 -62.699 -25.054 1.00 24.97 78 SER C CA 1
ATOM 5384 C C . SER C 1 78 ? 52.182 -63.161 -23.756 1.00 25.08 78 SER C C 1
ATOM 5385 O O . SER C 1 78 ? 52.804 -63.590 -22.848 1.00 42.67 78 SER C O 1
ATOM 5388 N N . GLY C 1 79 ? 50.846 -63.064 -23.752 1.00 17.32 79 GLY C N 1
ATOM 5389 C CA . GLY C 1 79 ? 50.088 -63.292 -22.470 1.00 12.77 79 GLY C CA 1
ATOM 5390 C C . GLY C 1 79 ? 50.031 -62.083 -21.515 1.00 11.77 79 GLY C C 1
ATOM 5391 O O . GLY C 1 79 ? 49.416 -62.129 -20.438 1.00 12.49 79 GLY C O 1
ATOM 5392 N N . ASN C 1 80 ? 50.696 -60.998 -21.920 1.00 11.61 80 ASN C N 1
ATOM 5393 C CA . ASN C 1 80 ? 50.710 -59.752 -21.152 1.00 11.39 80 ASN C CA 1
ATOM 5394 C C . ASN C 1 80 ? 49.904 -58.728 -21.906 1.00 11.52 80 ASN C C 1
ATOM 5395 O O . ASN C 1 80 ? 50.039 -58.579 -23.115 1.00 13.97 80 ASN C O 1
ATOM 5400 N N . ASP C 1 81 ? 49.069 -57.991 -21.174 1.00 11.26 81 ASP C N 1
ATOM 5401 C CA . ASP C 1 81 ? 48.272 -56.892 -21.752 1.00 11.67 81 ASP C CA 1
ATOM 5402 C C . ASP C 1 81 ? 48.233 -55.803 -20.696 1.00 10.37 81 ASP C C 1
ATOM 5403 O O . ASP C 1 81 ? 47.412 -55.848 -19.769 1.00 10.68 81 ASP C O 1
ATOM 5408 N N . ASN C 1 82 ? 49.150 -54.844 -20.812 1.00 10.13 82 ASN C N 1
ATOM 5409 C CA . ASN C 1 82 ? 49.330 -53.856 -19.751 1.00 10.06 82 ASN C CA 1
ATOM 5410 C C . ASN C 1 82 ? 50.186 -52.715 -20.280 1.00 9.45 82 ASN C C 1
ATOM 5411 O O . ASN C 1 82 ? 50.717 -52.776 -21.391 1.00 11.97 82 ASN C O 1
ATOM 5416 N N . ASN C 1 83 ? 50.315 -51.684 -19.453 1.00 10.12 83 ASN C N 1
ATOM 5417 C CA . ASN C 1 83 ? 51.052 -50.459 -19.772 1.00 10.88 83 ASN C CA 1
ATOM 5418 C C . ASN C 1 83 ? 52.424 -50.370 -19.095 1.00 10.05 83 ASN C C 1
ATOM 5419 O O . ASN C 1 83 ? 52.999 -49.296 -19.019 1.00 11.04 83 ASN C O 1
ATOM 5424 N N . CYS C 1 84 ? 52.961 -51.508 -18.659 1.00 10.00 84 CYS C N 1
ATOM 5425 C CA . CYS C 1 84 ? 54.288 -51.558 -18.080 1.00 10.26 84 CYS C CA 1
ATOM 5426 C C . CYS C 1 84 ? 55.369 -51.514 -19.157 1.00 10.42 84 CYS C C 1
ATOM 5427 O O . CYS C 1 84 ? 55.135 -51.861 -20.318 1.00 11.80 84 CYS C O 1
ATOM 5430 N N . THR C 1 85 ? 56.587 -51.174 -18.744 1.00 12.93 85 THR C N 1
ATOM 5431 C CA . THR C 1 85 ? 57.748 -51.205 -19.651 1.00 14.11 85 THR C CA 1
ATOM 5432 C C . THR C 1 85 ? 57.905 -52.586 -20.335 1.00 15.96 85 THR C C 1
ATOM 5433 O O . THR C 1 85 ? 57.794 -53.629 -19.683 1.00 20.24 85 THR C O 1
ATOM 5437 N N . GLY C 1 86 ? 58.050 -52.535 -21.660 1.00 20.43 86 GLY C N 1
ATOM 5438 C CA . GLY C 1 86 ? 58.041 -53.713 -22.566 1.00 17.70 86 GLY C CA 1
ATOM 5439 C C . GLY C 1 86 ? 56.773 -54.023 -23.405 1.00 25.67 86 GLY C C 1
ATOM 5440 O O . GLY C 1 86 ? 56.736 -55.012 -24.111 1.00 27.73 86 GLY C O 1
ATOM 5441 N N A ASP C 1 87 ? 55.761 -53.165 -23.262 0.50 26.84 87 ASP C N 1
ATOM 5442 N N B ASP C 1 87 ? 55.697 -53.236 -23.337 0.50 27.64 87 ASP C N 1
ATOM 5443 C CA A ASP C 1 87 ? 54.557 -53.169 -24.098 0.50 30.49 87 ASP C CA 1
ATOM 5444 C CA B ASP C 1 87 ? 54.487 -53.571 -24.151 0.50 29.19 87 ASP C CA 1
ATOM 5445 C C A ASP C 1 87 ? 54.888 -52.845 -25.567 0.50 46.87 87 ASP C C 1
ATOM 5446 C C B ASP C 1 87 ? 54.685 -53.755 -25.653 0.50 34.96 87 ASP C C 1
ATOM 5447 O O A ASP C 1 87 ? 55.101 -51.690 -25.906 0.50 60.76 87 ASP C O 1
ATOM 5448 O O B ASP C 1 87 ? 55.334 -52.909 -26.275 0.50 45.47 87 ASP C O 1
ATOM 5457 N N . LYS C 1 91 ? 57.404 -58.832 -23.435 1.00 25.59 91 LYS C N 1
ATOM 5458 C CA . LYS C 1 91 ? 58.205 -58.940 -22.188 1.00 23.75 91 LYS C CA 1
ATOM 5459 C C . LYS C 1 91 ? 57.840 -57.996 -20.978 1.00 18.91 91 LYS C C 1
ATOM 5460 O O . LYS C 1 91 ? 58.560 -57.870 -19.969 1.00 21.92 91 LYS C O 1
ATOM 5466 N N . ASN C 1 92 ? 56.665 -57.401 -21.068 1.00 14.15 92 ASN C N 1
ATOM 5467 C CA . ASN C 1 92 ? 56.060 -56.616 -19.992 1.00 11.83 92 ASN C CA 1
ATOM 5468 C C . ASN C 1 92 ? 55.279 -57.547 -19.053 1.00 9.96 92 ASN C C 1
ATOM 5469 O O . ASN C 1 92 ? 54.058 -57.518 -19.008 1.00 10.55 92 ASN C O 1
ATOM 5474 N N . ASP C 1 93 ? 56.030 -58.358 -18.317 1.00 10.21 93 ASP C N 1
ATOM 5475 C CA . ASP C 1 93 ? 55.484 -59.319 -17.366 1.00 9.60 93 ASP C CA 1
ATOM 5476 C C . ASP C 1 93 ? 55.403 -58.744 -15.951 1.00 9.24 93 ASP C C 1
ATOM 5477 O O . ASP C 1 93 ? 55.631 -57.566 -15.733 1.00 9.24 93 ASP C O 1
ATOM 5482 N N . LEU C 1 94 ? 55.094 -59.591 -14.980 1.00 8.17 94 LEU C N 1
ATOM 5483 C CA . LEU C 1 94 ? 54.992 -59.099 -13.603 1.00 7.98 94 LEU C CA 1
ATOM 5484 C C . LEU C 1 94 ? 56.302 -58.454 -13.162 1.00 8.17 94 LEU C C 1
ATOM 5485 O O . LEU C 1 94 ? 56.301 -57.358 -12.595 1.00 8.68 94 LEU C O 1
ATOM 5490 N N . GLU C 1 95 ? 57.420 -59.139 -13.408 1.00 8.06 95 GLU C N 1
ATOM 5491 C CA . GLU C 1 95 ? 58.710 -58.609 -12.994 1.00 8.43 95 GLU C CA 1
ATOM 5492 C C . GLU C 1 95 ? 58.963 -57.214 -13.622 1.00 8.73 95 GLU C C 1
ATOM 5493 O O . GLU C 1 95 ? 59.455 -56.320 -12.941 1.00 9.17 95 GLU C O 1
ATOM 5499 N N . ALA C 1 96 ? 58.621 -57.052 -14.897 1.00 8.65 96 ALA C N 1
ATOM 5500 C CA . ALA C 1 96 ? 58.775 -55.752 -15.537 1.00 9.20 96 ALA C CA 1
ATOM 5501 C C . ALA C 1 96 ? 57.942 -54.662 -14.848 1.00 8.87 96 ALA C C 1
ATOM 5502 O O . ALA C 1 96 ? 58.405 -53.539 -14.608 1.00 9.94 96 ALA C O 1
ATOM 5504 N N . CYS C 1 97 ? 56.691 -54.987 -14.548 1.00 8.71 97 CYS C N 1
ATOM 5505 C CA . CYS C 1 97 ? 55.816 -54.023 -13.857 1.00 8.91 97 CYS C CA 1
ATOM 5506 C C . CYS C 1 97 ? 56.354 -53.636 -12.475 1.00 8.69 97 CYS C C 1
ATOM 5507 O O . CYS C 1 97 ? 56.343 -52.467 -12.098 1.00 9.41 97 CYS C O 1
ATOM 5510 N N . LEU C 1 98 ? 56.833 -54.639 -11.750 1.00 8.20 98 LEU C N 1
ATOM 5511 C CA . LEU C 1 98 ? 57.431 -54.370 -10.454 1.00 8.81 98 LEU C CA 1
ATOM 5512 C C . LEU C 1 98 ? 58.664 -53.491 -10.590 1.00 8.74 98 LEU C C 1
ATOM 5513 O O . LEU C 1 98 ? 58.876 -52.575 -9.786 1.00 9.44 98 LEU C O 1
ATOM 5518 N N . ASN C 1 99 ? 59.490 -53.786 -11.599 1.00 8.75 99 ASN C N 1
ATOM 5519 C CA . ASN C 1 99 ? 60.661 -52.947 -11.847 1.00 9.58 99 ASN C CA 1
ATOM 5520 C C . ASN C 1 99 ? 60.309 -51.501 -12.176 1.00 9.60 99 ASN C C 1
ATOM 5521 O O . ASN C 1 99 ? 61.062 -50.584 -11.824 1.00 10.23 99 ASN C O 1
ATOM 5526 N N . ASP C 1 100 ? 59.171 -51.276 -12.813 1.00 9.29 100 ASP C N 1
ATOM 5527 C CA . ASP C 1 100 ? 58.763 -49.885 -13.053 1.00 8.82 100 ASP C CA 1
ATOM 5528 C C . ASP C 1 100 ? 58.588 -49.150 -11.726 1.00 9.64 100 ASP C C 1
ATOM 5529 O O . ASP C 1 100 ? 58.957 -47.977 -11.617 1.00 10.30 100 ASP C O 1
ATOM 5534 N N . VAL C 1 101 ? 57.995 -49.818 -10.735 1.00 9.37 101 VAL C N 1
ATOM 5535 C CA . VAL C 1 101 ? 57.811 -49.216 -9.432 1.00 8.99 101 VAL C CA 1
ATOM 5536 C C . VAL C 1 101 ? 59.167 -49.003 -8.716 1.00 9.16 101 VAL C C 1
ATOM 5537 O O . VAL C 1 101 ? 59.435 -47.929 -8.182 1.00 9.74 101 VAL C O 1
ATOM 5541 N N . LYS C 1 102 ? 60.005 -50.033 -8.765 1.00 9.02 102 LYS C N 1
ATOM 5542 C CA . LYS C 1 102 ? 61.340 -49.958 -8.195 1.00 9.11 102 LYS C CA 1
ATOM 5543 C C . LYS C 1 102 ? 62.123 -48.775 -8.774 1.00 9.02 102 LYS C C 1
ATOM 5544 O O . LYS C 1 102 ? 62.749 -47.986 -8.057 1.00 9.98 102 LYS C O 1
ATOM 5550 N N . ASN C 1 103 ? 62.083 -48.646 -10.089 1.00 9.73 103 ASN C N 1
ATOM 5551 C CA . ASN C 1 103 ? 62.806 -47.576 -10.767 1.00 10.04 103 ASN C CA 1
ATOM 5552 C C . ASN C 1 103 ? 62.263 -46.197 -10.407 1.00 10.29 103 ASN C C 1
ATOM 5553 O O . ASN C 1 103 ? 63.030 -45.265 -10.173 1.00 11.42 103 ASN C O 1
ATOM 5558 N N . TRP C 1 104 ? 60.934 -46.072 -10.340 1.00 9.57 104 TRP C N 1
ATOM 5559 C CA . TRP C 1 104 ? 60.353 -44.803 -9.930 1.00 8.81 104 TRP C CA 1
ATOM 5560 C C . TRP C 1 104 ? 60.829 -44.448 -8.514 1.00 9.29 104 TRP C C 1
ATOM 5561 O O . TRP C 1 104 ? 61.198 -43.306 -8.223 1.00 9.78 104 TRP C O 1
ATOM 5572 N N . SER C 1 105 ? 60.796 -45.443 -7.639 1.00 9.30 105 SER C N 1
ATOM 5573 C CA . SER C 1 105 ? 61.236 -45.228 -6.265 1.00 8.98 105 SER C CA 1
ATOM 5574 C C . SER C 1 105 ? 62.676 -44.718 -6.225 1.00 9.53 105 SER C C 1
ATOM 5575 O O . SER C 1 105 ? 62.973 -43.745 -5.495 1.00 10.01 105 SER C O 1
ATOM 5578 N N . ASP C 1 106 ? 63.578 -45.381 -6.952 1.00 9.26 106 ASP C N 1
ATOM 5579 C CA . ASP C 1 106 ? 64.965 -44.918 -7.010 1.00 10.58 106 ASP C CA 1
ATOM 5580 C C . ASP C 1 106 ? 65.093 -43.459 -7.459 1.00 11.47 106 ASP C C 1
ATOM 5581 O O . ASP C 1 106 ? 65.974 -42.732 -7.005 1.00 13.01 106 ASP C O 1
ATOM 5586 N N . LYS C 1 107 ? 64.243 -43.049 -8.393 1.00 11.34 107 LYS C N 1
ATOM 5587 C CA . LYS C 1 107 ? 64.287 -41.688 -8.923 1.00 12.13 107 LYS C CA 1
ATOM 5588 C C . LYS C 1 107 ? 63.649 -40.639 -8.025 1.00 12.40 107 LYS C C 1
ATOM 5589 O O . LYS C 1 107 ? 63.768 -39.453 -8.289 1.00 13.64 107 LYS C O 1
ATOM 5595 N N . HIS C 1 108 ? 62.925 -41.079 -6.994 1.00 11.54 108 HIS C N 1
ATOM 5596 C CA . HIS C 1 108 ? 62.188 -40.174 -6.095 1.00 11.18 108 HIS C CA 1
ATOM 5597 C C . HIS C 1 108 ? 62.513 -40.481 -4.635 1.00 11.81 108 HIS C C 1
ATOM 5598 O O . HIS C 1 108 ? 61.644 -40.854 -3.841 1.00 11.48 108 HIS C O 1
ATOM 5605 N N . PRO C 1 109 ? 63.790 -40.278 -4.240 1.00 13.22 109 PRO C N 1
ATOM 5606 C CA . PRO C 1 109 ? 64.116 -40.486 -2.834 1.00 14.52 109 PRO C CA 1
ATOM 5607 C C . PRO C 1 109 ? 63.233 -39.611 -1.937 1.00 13.08 109 PRO C C 1
ATOM 5608 O O . PRO C 1 109 ? 62.861 -38.478 -2.280 1.00 17.78 109 PRO C O 1
ATOM 5612 N N . GLY C 1 110 ? 62.855 -40.161 -0.798 1.00 13.60 110 GLY C N 1
ATOM 5613 C CA . GLY C 1 110 ? 61.976 -39.445 0.147 1.00 13.19 110 GLY C CA 1
ATOM 5614 C C . GLY C 1 110 ? 60.501 -39.577 -0.154 1.00 12.48 110 GLY C C 1
ATOM 5615 O O . GLY C 1 110 ? 59.664 -38.861 0.436 1.00 14.32 110 GLY C O 1
ATOM 5616 N N . HIS C 1 111 ? 60.142 -40.491 -1.048 1.00 10.20 111 HIS C N 1
ATOM 5617 C CA . HIS C 1 111 ? 58.750 -40.582 -1.452 1.00 9.40 111 HIS C CA 1
ATOM 5618 C C . HIS C 1 111 ? 57.860 -41.093 -0.344 1.00 8.03 111 HIS C C 1
ATOM 5619 O O . HIS C 1 111 ? 58.255 -41.935 0.464 1.00 8.65 111 HIS C O 1
ATOM 5626 N N . PHE C 1 112 ? 56.616 -40.624 -0.364 1.00 8.15 112 PHE C N 1
ATOM 5627 C CA . PHE C 1 112 ? 55.560 -41.217 0.442 1.00 7.49 112 PHE C CA 1
ATOM 5628 C C . PHE C 1 112 ? 55.509 -42.722 0.127 1.00 7.63 112 PHE C C 1
ATOM 5629 O O . PHE C 1 112 ? 55.701 -43.117 -1.028 1.00 8.02 112 PHE C O 1
ATOM 5637 N N . PRO C 1 113 ? 55.218 -43.572 1.114 1.00 7.11 113 PRO C N 1
ATOM 5638 C CA . PRO C 1 113 ? 55.238 -45.011 0.829 1.00 7.11 113 PRO C CA 1
ATOM 5639 C C . PRO C 1 113 ? 54.295 -45.406 -0.288 1.00 6.74 113 PRO C C 1
ATOM 5640 O O . PRO C 1 113 ? 53.160 -44.935 -0.334 1.00 7.36 113 PRO C O 1
ATOM 5644 N N . ILE C 1 114 ? 54.766 -46.301 -1.149 1.00 6.74 114 ILE C N 1
ATOM 5645 C CA . ILE C 1 114 ? 53.985 -46.837 -2.235 1.00 6.74 114 ILE C CA 1
ATOM 5646 C C . ILE C 1 114 ? 53.354 -48.163 -1.803 1.00 6.77 114 ILE C C 1
ATOM 5647 O O . ILE C 1 114 ? 54.062 -49.029 -1.294 1.00 7.96 114 ILE C O 1
ATOM 5652 N N . THR C 1 115 ? 52.049 -48.294 -2.022 1.00 6.31 115 THR C N 1
ATOM 5653 C CA . THR C 1 115 ? 51.333 -49.542 -1.767 1.00 6.24 115 THR C CA 1
ATOM 5654 C C . THR C 1 115 ? 50.960 -50.161 -3.097 1.00 6.79 115 THR C C 1
ATOM 5655 O O . THR C 1 115 ? 50.351 -49.502 -3.938 1.00 8.00 115 THR C O 1
ATOM 5659 N N . LEU C 1 116 ? 51.340 -51.430 -3.292 1.00 6.74 116 LEU C N 1
ATOM 5660 C CA A LEU C 1 116 ? 51.033 -52.159 -4.531 0.70 6.38 116 LEU C CA 1
ATOM 5661 C CA B LEU C 1 116 ? 51.066 -52.115 -4.514 0.30 5.56 116 LEU C CA 1
ATOM 5662 C C . LEU C 1 116 ? 50.127 -53.321 -4.247 1.00 6.89 116 LEU C C 1
ATOM 5663 O O . LEU C 1 116 ? 50.480 -54.244 -3.521 1.00 8.06 116 LEU C O 1
ATOM 5672 N N . ILE C 1 117 ? 48.915 -53.260 -4.780 1.00 6.75 117 ILE C N 1
ATOM 5673 C CA . ILE C 1 117 ? 47.923 -54.320 -4.661 1.00 7.54 117 ILE C CA 1
ATOM 5674 C C . ILE C 1 117 ? 48.204 -55.340 -5.767 1.00 7.72 117 ILE C C 1
ATOM 5675 O O . ILE C 1 117 ? 48.148 -55.025 -6.950 1.00 10.66 117 ILE C O 1
ATOM 5680 N N . LEU C 1 118 ? 48.568 -56.548 -5.347 1.00 7.10 118 LEU C N 1
ATOM 5681 C CA . LEU C 1 118 ? 48.883 -57.661 -6.235 1.00 7.19 118 LEU C CA 1
ATOM 5682 C C . LEU C 1 118 ? 47.701 -58.614 -6.209 1.00 6.65 118 LEU C C 1
ATOM 5683 O O . LEU C 1 118 ? 47.509 -59.384 -5.253 1.00 7.64 118 LEU C O 1
ATOM 5688 N N . ASP C 1 119 ? 46.868 -58.502 -7.250 1.00 7.07 119 ASP C N 1
ATOM 5689 C CA . ASP C 1 119 ? 45.594 -59.213 -7.328 1.00 7.80 119 ASP C CA 1
ATOM 5690 C C . ASP C 1 119 ? 45.848 -60.490 -8.105 1.00 7.27 119 ASP C C 1
ATOM 5691 O O . ASP C 1 119 ? 45.977 -60.506 -9.334 1.00 8.25 119 ASP C O 1
ATOM 5696 N N . LYS C 1 120 ? 45.964 -61.585 -7.359 1.00 7.09 120 LYS C N 1
ATOM 5697 C CA . LYS C 1 120 ? 46.313 -62.873 -7.925 1.00 7.33 120 LYS C CA 1
ATOM 5698 C C . LYS C 1 120 ? 45.073 -63.499 -8.556 1.00 7.70 120 LYS C C 1
ATOM 5699 O O . LYS C 1 120 ? 44.047 -63.621 -7.914 1.00 8.58 120 LYS C O 1
ATOM 5705 N N . LYS C 1 121 ? 45.205 -63.922 -9.809 1.00 7.75 121 LYS C N 1
ATOM 5706 C CA . LYS C 1 121 ? 44.030 -64.366 -10.585 1.00 8.31 121 LYS C CA 1
ATOM 5707 C C . LYS C 1 121 ? 43.865 -65.875 -10.683 1.00 8.70 121 LYS C C 1
ATOM 5708 O O . LYS C 1 121 ? 42.797 -66.354 -11.086 1.00 10.87 121 LYS C O 1
ATOM 5714 N N . GLN C 1 122 ? 44.884 -66.649 -10.316 1.00 8.25 122 GLN C N 1
ATOM 5715 C CA . GLN C 1 122 ? 44.827 -68.092 -10.329 1.00 8.44 122 GLN C CA 1
ATOM 5716 C C . GLN C 1 122 ? 45.272 -68.643 -8.992 1.00 8.39 122 GLN C C 1
ATOM 5717 O O . GLN C 1 122 ? 45.811 -67.920 -8.147 1.00 9.62 122 GLN C O 1
ATOM 5723 N N . GLY C 1 123 ? 45.111 -69.927 -8.810 1.00 9.57 123 GLY C N 1
ATOM 5724 C CA . GLY C 1 123 ? 45.569 -70.573 -7.606 1.00 9.83 123 GLY C CA 1
ATOM 5725 C C . GLY C 1 123 ? 47.082 -70.620 -7.513 1.00 8.85 123 GLY C C 1
ATOM 5726 O O . GLY C 1 123 ? 47.852 -70.253 -8.422 1.00 9.85 123 GLY C O 1
ATOM 5727 N N . TRP C 1 124 ? 47.571 -71.082 -6.372 1.00 8.76 124 TRP C N 1
ATOM 5728 C CA . TRP C 1 124 ? 48.998 -71.314 -6.244 1.00 8.17 124 TRP C CA 1
ATOM 5729 C C . TRP C 1 124 ? 49.370 -72.510 -7.063 1.00 9.39 124 TRP C C 1
ATOM 5730 O O . TRP C 1 124 ? 48.814 -73.589 -6.911 1.00 10.63 124 TRP C O 1
ATOM 5741 N N . SER C 1 125 ? 50.378 -72.366 -7.907 1.00 9.44 125 SER C N 1
ATOM 5742 C CA . SER C 1 125 ? 50.868 -73.526 -8.596 1.00 8.88 125 SER C CA 1
ATOM 5743 C C . SER C 1 125 ? 51.606 -74.419 -7.591 1.00 8.97 125 SER C C 1
ATOM 5744 O O . SER C 1 125 ? 52.052 -73.999 -6.503 1.00 10.40 125 SER C O 1
ATOM 5747 N N . LYS C 1 126 ? 51.674 -75.682 -7.954 1.00 9.70 126 LYS C N 1
ATOM 5748 C CA . LYS C 1 126 ? 52.061 -76.743 -7.029 1.00 10.04 126 LYS C CA 1
ATOM 5749 C C . LYS C 1 126 ? 53.580 -76.847 -6.834 1.00 9.69 126 LYS C C 1
ATOM 5750 O O . LYS C 1 126 ? 54.370 -76.142 -7.471 1.00 9.94 126 LYS C O 1
ATOM 5756 N N . GLU C 1 127 ? 53.976 -77.747 -5.944 1.00 10.51 127 GLU C N 1
ATOM 5757 C CA . GLU C 1 127 ? 55.369 -77.978 -5.640 1.00 11.09 127 GLU C CA 1
ATOM 5758 C C . GLU C 1 127 ? 56.173 -78.196 -6.915 1.00 10.22 127 GLU C C 1
ATOM 5759 O O . GLU C 1 127 ? 55.737 -78.881 -7.851 1.00 10.50 127 GLU C O 1
ATOM 5765 N N . SER C 1 128 ? 57.374 -77.624 -6.910 1.00 10.73 128 SER C N 1
ATOM 5766 C CA . SER C 1 128 ? 58.360 -77.694 -8.005 1.00 10.16 128 SER C CA 1
ATOM 5767 C C . SER C 1 128 ? 57.980 -76.872 -9.236 1.00 9.92 128 SER C C 1
ATOM 5768 O O . SER C 1 128 ? 58.696 -76.936 -10.235 1.00 11.16 128 SER C O 1
ATOM 5771 N N . SER C 1 129 ? 56.936 -76.057 -9.180 1.00 9.10 129 SER C N 1
ATOM 5772 C CA . SER C 1 129 ? 56.513 -75.293 -10.352 1.00 9.19 129 SER C CA 1
ATOM 5773 C C . SER C 1 129 ? 57.286 -73.989 -10.529 1.00 8.69 129 SER C C 1
ATOM 5774 O O . SER C 1 129 ? 57.172 -73.336 -11.567 1.00 9.16 129 SER C O 1
ATOM 5777 N N . GLY C 1 130 ? 57.990 -73.561 -9.476 1.00 7.77 130 GLY C N 1
ATOM 5778 C CA . GLY C 1 130 ? 58.616 -72.254 -9.484 1.00 7.90 130 GLY C CA 1
ATOM 5779 C C . GLY C 1 130 ? 57.662 -71.107 -9.290 1.00 7.52 130 GLY C C 1
ATOM 5780 O O . GLY C 1 130 ? 58.062 -69.992 -9.507 1.00 8.06 130 GLY C O 1
ATOM 5781 N N . ARG C 1 131 ? 56.415 -71.374 -8.923 1.00 7.44 131 ARG C N 1
ATOM 5782 C CA . ARG C 1 131 ? 55.410 -70.317 -8.695 1.00 7.48 131 ARG C CA 1
ATOM 5783 C C . ARG C 1 131 ? 54.663 -70.551 -7.369 1.00 7.30 131 ARG C C 1
ATOM 5784 O O . ARG C 1 131 ? 53.476 -70.219 -7.227 1.00 8.36 131 ARG C O 1
ATOM 5792 N N . THR C 1 132 ? 55.345 -71.150 -6.412 1.00 7.61 132 THR C N 1
ATOM 5793 C CA . THR C 1 132 ? 54.773 -71.352 -5.078 1.00 7.24 132 THR C CA 1
ATOM 5794 C C . THR C 1 132 ? 54.845 -70.032 -4.262 1.00 7.01 132 THR C C 1
ATOM 5795 O O . THR C 1 132 ? 55.508 -69.085 -4.681 1.00 7.47 132 THR C O 1
ATOM 5799 N N . PRO C 1 133 ? 54.256 -70.012 -3.055 1.00 7.20 133 PRO C N 1
ATOM 5800 C CA . PRO C 1 133 ? 54.409 -68.799 -2.222 1.00 6.89 133 PRO C CA 1
ATOM 5801 C C . PRO C 1 133 ? 55.848 -68.381 -2.011 1.00 7.01 133 PRO C C 1
ATOM 5802 O O . PRO C 1 133 ? 56.161 -67.175 -2.044 1.00 7.58 133 PRO C O 1
ATOM 5806 N N . LYS C 1 134 ? 56.732 -69.337 -1.755 1.00 6.85 134 LYS C N 1
ATOM 5807 C CA . LYS C 1 134 ? 58.155 -68.978 -1.561 1.00 7.45 134 LYS C CA 1
ATOM 5808 C C . LYS C 1 134 ? 58.758 -68.361 -2.815 1.00 7.18 134 LYS C C 1
ATOM 5809 O O . LYS C 1 134 ? 59.537 -67.406 -2.731 1.00 8.03 134 LYS C O 1
ATOM 5815 N N . ASP C 1 135 ? 58.405 -68.889 -3.976 1.00 7.11 135 ASP C N 1
ATOM 5816 C CA . ASP C 1 135 ? 58.909 -68.344 -5.239 1.00 7.43 135 ASP C CA 1
ATOM 5817 C C . ASP C 1 135 ? 58.414 -66.920 -5.498 1.00 7.57 135 ASP C C 1
ATOM 5818 O O . ASP C 1 135 ? 59.147 -66.070 -5.993 1.00 8.28 135 ASP C O 1
ATOM 5823 N N . PHE C 1 136 ? 57.159 -66.666 -5.112 1.00 7.30 136 PHE C N 1
ATOM 5824 C CA . PHE C 1 136 ? 56.585 -65.316 -5.221 1.00 7.52 136 PHE C CA 1
ATOM 5825 C C . PHE C 1 136 ? 57.346 -64.337 -4.325 1.00 7.22 136 PHE C C 1
ATOM 5826 O O . PHE C 1 136 ? 57.756 -63.244 -4.761 1.00 7.76 136 PHE C O 1
ATOM 5834 N N . ASP C 1 137 ? 57.577 -64.738 -3.069 1.00 7.22 137 ASP C N 1
ATOM 5835 C CA . ASP C 1 137 ? 58.359 -63.895 -2.164 1.00 7.23 137 ASP C CA 1
ATOM 5836 C C . ASP C 1 137 ? 59.765 -63.670 -2.688 1.00 7.50 137 ASP C C 1
ATOM 5837 O O . ASP C 1 137 ? 60.304 -62.571 -2.573 1.00 8.24 137 ASP C O 1
ATOM 5842 N N . GLU C 1 138 ? 60.362 -64.704 -3.292 1.00 7.82 138 GLU C N 1
ATOM 5843 C CA . GLU C 1 138 ? 61.718 -64.527 -3.814 1.00 8.57 138 GLU C CA 1
ATOM 5844 C C . GLU C 1 138 ? 61.757 -63.526 -4.954 1.00 7.89 138 GLU C C 1
ATOM 5845 O O . GLU C 1 138 ? 62.695 -62.743 -5.048 1.00 8.70 138 GLU C O 1
ATOM 5851 N N . LEU C 1 139 ? 60.750 -63.553 -5.817 1.00 7.78 139 LEU C N 1
ATOM 5852 C CA . LEU C 1 139 ? 60.685 -62.596 -6.923 1.00 8.61 139 LEU C CA 1
ATOM 5853 C C . LEU C 1 139 ? 60.579 -61.184 -6.360 1.00 8.05 139 LEU C C 1
ATOM 5854 O O . LEU C 1 139 ? 61.329 -60.281 -6.771 1.00 8.84 139 LEU C O 1
ATOM 5859 N N . VAL C 1 140 ? 59.609 -60.954 -5.478 1.00 7.63 140 VAL C N 1
ATOM 5860 C CA . VAL C 1 140 ? 59.395 -59.567 -5.044 1.00 8.16 140 VAL C CA 1
ATOM 5861 C C . VAL C 1 140 ? 60.604 -59.049 -4.252 1.00 8.58 140 VAL C C 1
ATOM 5862 O O . VAL C 1 140 ? 60.941 -57.868 -4.341 1.00 9.44 140 VAL C O 1
ATOM 5866 N N . ALA C 1 141 ? 61.213 -59.915 -3.476 1.00 8.86 141 ALA C N 1
ATOM 5867 C CA . ALA C 1 141 ? 62.400 -59.512 -2.746 1.00 9.42 141 ALA C CA 1
ATOM 5868 C C . ALA C 1 141 ? 63.582 -59.217 -3.672 1.00 9.64 141 ALA C C 1
ATOM 5869 O O . ALA C 1 141 ? 64.360 -58.294 -3.443 1.00 10.85 141 ALA C O 1
ATOM 5871 N N . ARG C 1 142 ? 63.724 -60.018 -4.724 1.00 10.03 142 ARG C N 1
ATOM 5872 C CA . ARG C 1 142 ? 64.808 -59.794 -5.677 1.00 10.68 142 ARG C CA 1
ATOM 5873 C C . ARG C 1 142 ? 64.642 -58.437 -6.379 1.00 9.29 142 ARG C C 1
ATOM 5874 O O . ARG C 1 142 ? 65.602 -57.733 -6.622 1.00 11.64 142 ARG C O 1
ATOM 5882 N N . VAL C 1 143 ? 63.406 -58.120 -6.763 1.00 8.82 143 VAL C N 1
ATOM 5883 C CA . VAL C 1 143 ? 63.157 -56.844 -7.426 1.00 8.71 143 VAL C CA 1
ATOM 5884 C C . VAL C 1 143 ? 63.381 -55.674 -6.476 1.00 8.77 143 VAL C C 1
ATOM 5885 O O . VAL C 1 143 ? 64.113 -54.699 -6.779 1.00 9.91 143 VAL C O 1
ATOM 5889 N N . PHE C 1 144 ? 62.730 -55.720 -5.321 1.00 8.54 144 PHE C N 1
ATOM 5890 C CA . PHE C 1 144 ? 62.671 -54.549 -4.447 1.00 8.42 144 PHE C CA 1
ATOM 5891 C C . PHE C 1 144 ? 63.805 -54.415 -3.449 1.00 9.56 144 PHE C C 1
ATOM 5892 O O . PHE C 1 144 ? 64.016 -53.328 -2.921 1.00 9.79 144 PHE C O 1
ATOM 5900 N N . GLN C 1 145 ? 64.434 -55.546 -3.135 1.00 12.69 145 GLN C N 1
ATOM 5901 C CA . GLN C 1 145 ? 65.485 -55.643 -2.158 1.00 17.30 145 GLN C CA 1
ATOM 5902 C C . GLN C 1 145 ? 65.069 -54.977 -0.824 1.00 14.78 145 GLN C C 1
ATOM 5903 O O . GLN C 1 145 ? 63.923 -55.197 -0.285 1.00 18.98 145 GLN C O 1
ATOM 5909 N N . GLY C 1 146 ? 65.828 -53.984 -0.393 1.00 13.01 146 GLY C N 1
ATOM 5910 C CA . GLY C 1 146 ? 65.566 -53.340 0.858 1.00 10.92 146 GLY C CA 1
ATOM 5911 C C . GLY C 1 146 ? 64.422 -52.346 0.874 1.00 9.19 146 GLY C C 1
ATOM 5912 O O . GLY C 1 146 ? 64.157 -51.784 1.927 1.00 9.57 146 GLY C O 1
ATOM 5913 N N . LYS C 1 147 ? 63.740 -52.164 -0.259 1.00 8.22 147 LYS C N 1
ATOM 5914 C CA . LYS C 1 147 ? 62.637 -51.199 -0.271 1.00 7.36 147 LYS C CA 1
ATOM 5915 C C . LYS C 1 147 ? 61.383 -51.650 0.450 1.00 6.32 147 LYS C C 1
ATOM 5916 O O . LYS C 1 147 ? 60.553 -50.818 0.801 1.00 7.04 147 LYS C O 1
ATOM 5922 N N . LEU C 1 148 ? 61.235 -52.955 0.699 1.00 6.71 148 LEU C N 1
ATOM 5923 C CA . LEU C 1 148 ? 59.989 -53.447 1.275 1.00 6.64 148 LEU C CA 1
ATOM 5924 C C . LEU C 1 148 ? 59.819 -53.083 2.735 1.00 6.68 148 LEU C C 1
ATOM 5925 O O . LEU C 1 148 ? 60.784 -53.053 3.489 1.00 7.32 148 LEU C O 1
ATOM 5930 N N . PHE C 1 149 ? 58.546 -52.844 3.105 1.00 6.23 149 PHE C N 1
ATOM 5931 C CA . PHE C 1 149 ? 58.078 -52.831 4.483 1.00 6.45 149 PHE C CA 1
ATOM 5932 C C . PHE C 1 149 ? 57.096 -54.017 4.568 1.00 5.87 149 PHE C C 1
ATOM 5933 O O . PHE C 1 149 ? 56.141 -54.055 3.805 1.00 6.42 149 PHE C O 1
ATOM 5941 N N . THR C 1 150 ? 57.370 -54.960 5.461 1.00 6.53 150 THR C N 1
ATOM 5942 C CA . THR C 1 150 ? 56.656 -56.250 5.509 1.00 6.57 150 THR C CA 1
ATOM 5943 C C . THR C 1 150 ? 55.852 -56.410 6.779 1.00 6.00 150 THR C C 1
ATOM 5944 O O . THR C 1 150 ? 56.002 -55.629 7.730 1.00 6.12 150 THR C O 1
ATOM 5948 N N . PRO C 1 151 ? 55.042 -57.463 6.833 1.00 5.87 151 PRO C N 1
ATOM 5949 C CA . PRO C 1 151 ? 54.314 -57.739 8.089 1.00 6.20 151 PRO C CA 1
ATOM 5950 C C . PRO C 1 151 ? 55.221 -57.821 9.312 1.00 5.88 151 PRO C C 1
ATOM 5951 O O . PRO C 1 151 ? 54.865 -57.294 10.372 1.00 6.26 151 PRO C O 1
ATOM 5955 N N . GLN C 1 152 ? 56.380 -58.486 9.197 1.00 6.24 152 GLN C N 1
ATOM 5956 C CA . GLN C 1 152 ? 57.286 -58.545 10.333 1.00 6.39 152 GLN C CA 1
ATOM 5957 C C . GLN C 1 152 ? 57.747 -57.154 10.752 1.00 6.08 152 GLN C C 1
ATOM 5958 O O . GLN C 1 152 ? 57.914 -56.894 11.958 1.00 6.61 152 GLN C O 1
ATOM 5964 N N . ASP C 1 153 ? 57.999 -56.268 9.795 1.00 6.10 153 ASP C N 1
ATOM 5965 C CA . ASP C 1 153 ? 58.422 -54.924 10.147 1.00 6.32 153 ASP C CA 1
ATOM 5966 C C . ASP C 1 153 ? 57.330 -54.216 10.956 1.00 6.01 153 ASP C C 1
ATOM 5967 O O . ASP C 1 153 ? 57.605 -53.519 11.929 1.00 6.86 153 ASP C O 1
ATOM 5972 N N . LEU C 1 154 ? 56.071 -54.396 10.551 1.00 6.03 154 LEU C N 1
ATOM 5973 C CA . LEU C 1 154 ? 54.957 -53.817 11.308 1.00 5.92 154 LEU C CA 1
ATOM 5974 C C . LEU C 1 154 ? 54.862 -54.415 12.699 1.00 5.74 154 LEU C C 1
ATOM 5975 O O . LEU C 1 154 ? 54.633 -53.718 13.693 1.00 6.42 154 LEU C O 1
ATOM 5980 N N . ALA C 1 155 ? 54.985 -55.739 12.764 1.00 5.64 155 ALA C N 1
ATOM 5981 C CA . ALA C 1 155 ? 54.888 -56.444 14.030 1.00 5.82 155 ALA C CA 1
ATOM 5982 C C . ALA C 1 155 ? 55.946 -55.924 15.015 1.00 5.87 155 ALA C C 1
ATOM 5983 O O . ALA C 1 155 ? 55.664 -55.627 16.169 1.00 6.60 155 ALA C O 1
ATOM 5985 N N . THR C 1 156 ? 57.191 -55.790 14.539 1.00 6.15 156 THR C N 1
ATOM 5986 C CA . THR C 1 156 ? 58.242 -55.231 15.369 1.00 6.73 156 THR C CA 1
ATOM 5987 C C . THR C 1 156 ? 57.886 -53.823 15.835 1.00 6.95 156 THR C C 1
ATOM 5988 O O . THR C 1 156 ? 58.067 -53.487 17.004 1.00 7.87 156 THR C O 1
ATOM 5992 N N . HIS C 1 157 ? 57.352 -52.995 14.936 1.00 6.68 157 HIS C N 1
ATOM 5993 C CA . HIS C 1 157 ? 56.951 -51.652 15.303 1.00 6.32 157 HIS C CA 1
ATOM 5994 C C . HIS C 1 157 ? 55.978 -51.629 16.481 1.00 6.75 157 HIS C C 1
ATOM 5995 O O . HIS C 1 157 ? 56.124 -50.780 17.372 1.00 7.71 157 HIS C O 1
ATOM 6002 N N . ILE C 1 158 ? 55.003 -52.522 16.491 1.00 6.07 158 ILE C N 1
ATOM 6003 C CA . ILE C 1 158 ? 53.981 -52.529 17.528 1.00 7.24 158 ILE C CA 1
ATOM 6004 C C . ILE C 1 158 ? 54.316 -53.452 18.703 1.00 7.15 158 ILE C C 1
ATOM 6005 O O . ILE C 1 158 ? 53.547 -53.589 19.643 1.00 9.20 158 ILE C O 1
ATOM 6010 N N . GLY C 1 159 ? 55.498 -54.075 18.681 1.00 7.40 159 GLY C N 1
ATOM 6011 C CA . GLY C 1 159 ? 55.913 -54.964 19.772 1.00 8.12 159 GLY C CA 1
ATOM 6012 C C . GLY C 1 159 ? 55.255 -56.323 19.812 1.00 8.68 159 GLY C C 1
ATOM 6013 O O . GLY C 1 159 ? 55.073 -56.885 20.882 1.00 11.95 159 GLY C O 1
ATOM 6014 N N . SER C 1 160 ? 54.874 -56.829 18.646 1.00 8.12 160 SER C N 1
ATOM 6015 C CA . SER C 1 160 ? 54.099 -58.082 18.534 1.00 7.75 160 SER C CA 1
ATOM 6016 C C . SER C 1 160 ? 54.827 -59.100 17.703 1.00 7.17 160 SER C C 1
ATOM 6017 O O . SER C 1 160 ? 55.612 -58.741 16.848 1.00 8.04 160 SER C O 1
ATOM 6020 N N . GLY C 1 161 ? 54.478 -60.363 17.861 1.00 6.96 161 GLY C N 1
ATOM 6021 C CA . GLY C 1 161 ? 54.723 -61.320 16.792 1.00 7.50 161 GLY C CA 1
ATOM 6022 C C . GLY C 1 161 ? 53.880 -61.024 15.557 1.00 6.82 161 GLY C C 1
ATOM 6023 O O . GLY C 1 161 ? 52.728 -60.549 15.677 1.00 6.99 161 GLY C O 1
ATOM 6024 N N . ALA C 1 162 ? 54.384 -61.361 14.379 1.00 6.56 162 ALA C N 1
ATOM 6025 C CA . ALA C 1 162 ? 53.605 -61.140 13.158 1.00 7.17 162 ALA C CA 1
ATOM 6026 C C . ALA C 1 162 ? 52.302 -61.943 13.140 1.00 6.39 162 ALA C C 1
ATOM 6027 O O . ALA C 1 162 ? 51.304 -61.519 12.583 1.00 7.01 162 ALA C O 1
ATOM 6029 N N . GLY C 1 163 ? 52.315 -63.130 13.762 1.00 6.48 163 GLY C N 1
ATOM 6030 C CA . GLY C 1 163 ? 51.108 -63.948 13.793 1.00 6.38 163 GLY C CA 1
ATOM 6031 C C . GLY C 1 163 ? 50.043 -63.460 14.722 1.00 5.77 163 GLY C C 1
ATOM 6032 O O . GLY C 1 163 ? 48.957 -64.051 14.748 1.00 5.67 163 GLY C O 1
ATOM 6033 N N . ALA C 1 164 ? 50.302 -62.390 15.467 1.00 5.91 164 ALA C N 1
ATOM 6034 C CA . ALA C 1 164 ? 49.367 -61.768 16.366 1.00 6.25 164 ALA C CA 1
ATOM 6035 C C . ALA C 1 164 ? 48.981 -60.358 15.929 1.00 5.82 164 ALA C C 1
ATOM 6036 O O . ALA C 1 164 ? 48.334 -59.635 16.686 1.00 6.35 164 ALA C O 1
ATOM 6038 N N . LEU C 1 165 ? 49.318 -59.997 14.689 1.00 5.68 165 LEU C N 1
ATOM 6039 C CA . LEU C 1 165 ? 48.935 -58.685 14.180 1.00 5.62 165 LEU C CA 1
ATOM 6040 C C . LEU C 1 165 ? 47.432 -58.447 14.238 1.00 5.23 165 LEU C C 1
ATOM 6041 O O . LEU C 1 165 ? 46.984 -57.342 14.540 1.00 5.77 165 LEU C O 1
ATOM 6046 N N . GLN C 1 166 ? 46.645 -59.467 13.900 1.00 5.05 166 GLN C N 1
ATOM 6047 C CA . GLN C 1 166 ? 45.222 -59.275 13.680 1.00 5.14 166 GLN C CA 1
ATOM 6048 C C . GLN C 1 166 ? 44.566 -58.493 14.800 1.00 5.00 166 GLN C C 1
ATOM 6049 O O . GLN C 1 166 ? 43.884 -57.485 14.585 1.00 5.53 166 GLN C O 1
ATOM 6055 N N . GLY C 1 167 ? 44.753 -58.969 16.019 1.00 5.27 167 GLY C N 1
ATOM 6056 C CA . GLY C 1 167 ? 44.174 -58.350 17.204 1.00 6.39 167 GLY C CA 1
ATOM 6057 C C . GLY C 1 167 ? 45.088 -57.396 17.920 1.00 6.39 167 GLY C C 1
ATOM 6058 O O . GLY C 1 167 ? 44.602 -56.455 18.552 1.00 7.02 167 GLY C O 1
ATOM 6059 N N . ASN C 1 168 ? 46.407 -57.608 17.858 1.00 5.87 168 ASN C N 1
ATOM 6060 C CA . ASN C 1 168 ? 47.309 -56.707 18.558 1.00 5.90 168 ASN C CA 1
ATOM 6061 C C . ASN C 1 168 ? 47.365 -55.339 17.910 1.00 6.14 168 ASN C C 1
ATOM 6062 O O . ASN C 1 168 ? 47.741 -54.363 18.558 1.00 6.80 168 ASN C O 1
ATOM 6067 N N . LEU C 1 169 ? 46.993 -55.223 16.639 1.00 6.11 169 LEU C N 1
ATOM 6068 C CA . LEU C 1 169 ? 46.935 -53.910 15.998 1.00 5.60 169 LEU C CA 1
ATOM 6069 C C . LEU C 1 169 ? 45.867 -53.001 16.594 1.00 5.80 169 LEU C C 1
ATOM 6070 O O . LEU C 1 169 ? 45.991 -51.791 16.439 1.00 6.63 169 LEU C O 1
ATOM 6075 N N . LYS C 1 170 ? 44.825 -53.544 17.214 1.00 6.15 170 LYS C N 1
ATOM 6076 C CA . LYS C 1 170 ? 43.763 -52.706 17.722 1.00 6.96 170 LYS C CA 1
ATOM 6077 C C . LYS C 1 170 ? 44.320 -51.767 18.811 1.00 8.01 170 LYS C C 1
ATOM 6078 O O . LYS C 1 170 ? 44.930 -52.241 19.774 1.00 9.60 170 LYS C O 1
ATOM 6084 N N . GLY C 1 171 ? 44.119 -50.472 18.651 1.00 9.36 171 GLY C N 1
ATOM 6085 C CA . GLY C 1 171 ? 44.666 -49.507 19.581 1.00 10.67 171 GLY C CA 1
ATOM 6086 C C . GLY C 1 171 ? 46.095 -49.077 19.292 1.00 11.62 171 GLY C C 1
ATOM 6087 O O . GLY C 1 171 ? 46.620 -48.248 20.012 1.00 16.09 171 GLY C O 1
ATOM 6088 N N . LYS C 1 172 ? 46.678 -49.594 18.219 1.00 9.38 172 LYS C N 1
ATOM 6089 C CA A LYS C 1 172 ? 48.078 -49.300 17.897 0.50 8.15 172 LYS C CA 1
ATOM 6090 C CA B LYS C 1 172 ? 48.069 -49.303 17.892 0.50 8.73 172 LYS C CA 1
ATOM 6091 C C . LYS C 1 172 ? 48.194 -48.500 16.604 1.00 9.20 172 LYS C C 1
ATOM 6092 O O . LYS C 1 172 ? 47.365 -48.536 15.668 1.00 11.76 172 LYS C O 1
ATOM 6103 N N . SER C 1 173 ? 49.284 -47.752 16.519 1.00 9.96 173 SER C N 1
ATOM 6104 C CA . SER C 1 173 ? 49.595 -46.948 15.331 1.00 9.53 173 SER C CA 1
ATOM 6105 C C . SER C 1 173 ? 50.663 -47.642 14.484 1.00 8.93 173 SER C C 1
ATOM 6106 O O . SER C 1 173 ? 51.673 -48.103 14.996 1.00 9.08 173 SER C O 1
ATOM 6109 N N . TRP C 1 174 ? 50.466 -47.641 13.168 1.00 7.63 174 TRP C N 1
ATOM 6110 C CA . TRP C 1 174 ? 51.534 -47.989 12.227 1.00 7.05 174 TRP C CA 1
ATOM 6111 C C . TRP C 1 174 ? 52.587 -46.878 12.255 1.00 7.12 174 TRP C C 1
ATOM 6112 O O . TRP C 1 174 ? 52.320 -45.771 12.732 1.00 7.84 174 TRP C O 1
ATOM 6123 N N . PRO C 1 175 ? 53.780 -47.138 11.704 1.00 7.21 175 PRO C N 1
ATOM 6124 C CA . PRO C 1 175 ? 54.720 -46.045 11.458 1.00 6.84 175 PRO C CA 1
ATOM 6125 C C . PRO C 1 175 ? 54.052 -44.944 10.656 1.00 6.94 175 PRO C C 1
ATOM 6126 O O . PRO C 1 175 ? 53.112 -45.187 9.879 1.00 7.06 175 PRO C O 1
ATOM 6130 N N . THR C 1 176 ? 54.538 -43.726 10.847 1.00 7.69 176 THR C N 1
ATOM 6131 C CA . THR C 1 176 ? 54.005 -42.585 10.105 1.00 7.79 176 THR C CA 1
ATOM 6132 C C . THR C 1 176 ? 54.450 -42.628 8.650 1.00 7.67 176 THR C C 1
ATOM 6133 O O . THR C 1 176 ? 55.391 -43.331 8.262 1.00 7.85 176 THR C O 1
ATOM 6137 N N . ALA C 1 177 ? 53.786 -41.828 7.802 1.00 8.25 177 ALA C N 1
ATOM 6138 C CA . ALA C 1 177 ? 54.252 -41.688 6.428 1.00 8.59 177 ALA C CA 1
ATOM 6139 C C . ALA C 1 177 ? 55.716 -41.237 6.370 1.00 8.42 177 ALA C C 1
ATOM 6140 O O . ALA C 1 177 ? 56.509 -41.720 5.562 1.00 9.17 177 ALA C O 1
ATOM 6142 N N . ASN C 1 178 ? 56.091 -40.311 7.264 1.00 9.01 178 ASN C N 1
ATOM 6143 C CA . ASN C 1 178 ? 57.489 -39.901 7.359 1.00 9.95 178 ASN C CA 1
ATOM 6144 C C . ASN C 1 178 ? 58.423 -41.064 7.686 1.00 8.99 178 ASN C C 1
ATOM 6145 O O . ASN C 1 178 ? 59.484 -41.241 7.065 1.00 10.14 178 ASN C O 1
ATOM 6150 N N . ASP C 1 179 ? 58.026 -41.882 8.649 1.00 9.02 179 ASP C N 1
ATOM 6151 C CA . ASP C 1 179 ? 58.811 -43.074 8.994 1.00 9.72 179 ASP C CA 1
ATOM 6152 C C . ASP C 1 179 ? 58.959 -44.018 7.804 1.00 8.67 179 ASP C C 1
ATOM 6153 O O . ASP C 1 179 ? 59.944 -44.740 7.695 1.00 9.24 179 ASP C O 1
ATOM 6158 N N . LEU C 1 180 ? 57.945 -44.015 6.929 1.00 7.85 180 LEU C N 1
ATOM 6159 C CA . LEU C 1 180 ? 57.857 -44.907 5.785 1.00 7.54 180 LEU C CA 1
ATOM 6160 C C . LEU C 1 180 ? 58.330 -44.282 4.475 1.00 7.37 180 LEU C C 1
ATOM 6161 O O . LEU C 1 180 ? 58.083 -44.831 3.407 1.00 7.70 180 LEU C O 1
ATOM 6166 N N . GLN C 1 181 ? 59.119 -43.203 4.553 1.00 7.95 181 GLN C N 1
ATOM 6167 C CA . GLN C 1 181 ? 59.685 -42.636 3.342 1.00 8.92 181 GLN C CA 1
ATOM 6168 C C . GLN C 1 181 ? 60.480 -43.680 2.589 1.00 7.80 181 GLN C C 1
ATOM 6169 O O . GLN C 1 181 ? 61.255 -44.425 3.158 1.00 8.31 181 GLN C O 1
ATOM 6175 N N . GLY C 1 182 ? 60.270 -43.701 1.286 1.00 7.78 182 GLY C N 1
ATOM 6176 C CA . GLY C 1 182 ? 61.010 -44.597 0.408 1.00 8.13 182 GLY C CA 1
ATOM 6177 C C . GLY C 1 182 ? 60.585 -46.063 0.451 1.00 7.42 182 GLY C C 1
ATOM 6178 O O . GLY C 1 182 ? 61.214 -46.875 -0.210 1.00 7.94 182 GLY C O 1
ATOM 6179 N N . LYS C 1 183 ? 59.527 -46.389 1.213 1.00 7.19 183 LYS C N 1
ATOM 6180 C CA . LYS C 1 183 ? 59.110 -47.772 1.352 1.00 7.11 183 LYS C CA 1
ATOM 6181 C C . LYS C 1 183 ? 58.094 -48.189 0.290 1.00 6.46 183 LYS C C 1
ATOM 6182 O O . LYS C 1 183 ? 57.364 -47.363 -0.264 1.00 7.17 183 LYS C O 1
ATOM 6188 N N . VAL C 1 184 ? 58.088 -49.503 0.047 1.00 6.23 184 VAL C N 1
ATOM 6189 C CA . VAL C 1 184 ? 57.091 -50.164 -0.796 1.00 6.38 184 VAL C CA 1
ATOM 6190 C C . VAL C 1 184 ? 56.417 -51.237 0.057 1.00 5.99 184 VAL C C 1
ATOM 6191 O O . VAL C 1 184 ? 57.087 -52.038 0.706 1.00 6.68 184 VAL C O 1
ATOM 6195 N N . LEU C 1 185 ? 55.084 -51.207 0.073 1.00 5.93 185 LEU C N 1
ATOM 6196 C CA . LEU C 1 185 ? 54.242 -52.179 0.768 1.00 5.93 185 LEU C CA 1
ATOM 6197 C C . LEU C 1 185 ? 53.531 -53.009 -0.284 1.00 5.95 185 LEU C C 1
ATOM 6198 O O . LEU C 1 185 ? 52.854 -52.451 -1.149 1.00 8.08 185 LEU C O 1
ATOM 6203 N N . LEU C 1 186 ? 53.643 -54.333 -0.205 1.00 5.81 186 LEU C N 1
ATOM 6204 C CA . LEU C 1 186 ? 52.998 -55.235 -1.131 1.00 6.15 186 LEU C CA 1
ATOM 6205 C C . LEU C 1 186 ? 51.800 -55.883 -0.460 1.00 6.01 186 LEU C C 1
ATOM 6206 O O . LEU C 1 186 ? 51.899 -56.303 0.687 1.00 6.34 186 LEU C O 1
ATOM 6211 N N . VAL C 1 187 ? 50.709 -56.002 -1.208 1.00 6.02 187 VAL C N 1
ATOM 6212 C CA . VAL C 1 187 ? 49.440 -56.518 -0.662 1.00 6.12 187 VAL C CA 1
ATOM 6213 C C . VAL C 1 187 ? 48.919 -57.628 -1.586 1.00 6.07 187 VAL C C 1
ATOM 6214 O O . VAL C 1 187 ? 48.872 -57.440 -2.786 1.00 9.00 187 VAL C O 1
ATOM 6218 N N . LEU C 1 188 ? 48.545 -58.763 -1.016 1.00 6.03 188 LEU C N 1
ATOM 6219 C CA . LEU C 1 188 ? 47.995 -59.867 -1.797 1.00 6.46 188 LEU C CA 1
ATOM 6220 C C . LEU C 1 188 ? 46.479 -59.843 -1.717 1.00 6.24 188 LEU C C 1
ATOM 6221 O O . LEU C 1 188 ? 45.882 -59.828 -0.619 1.00 7.39 188 LEU C O 1
ATOM 6226 N N . ASN C 1 189 ? 45.841 -59.857 -2.889 1.00 6.18 189 ASN C N 1
ATOM 6227 C CA . ASN C 1 189 ? 44.395 -60.102 -2.999 1.00 6.39 189 ASN C CA 1
ATOM 6228 C C . ASN C 1 189 ? 44.179 -61.356 -3.844 1.00 6.60 189 ASN C C 1
ATOM 6229 O O . ASN C 1 189 ? 45.011 -61.746 -4.659 1.00 7.11 189 ASN C O 1
ATOM 6234 N N . HIS C 1 190 ? 43.001 -61.952 -3.670 1.00 7.74 190 HIS C N 1
ATOM 6235 C CA . HIS C 1 190 ? 42.521 -63.063 -4.484 1.00 7.91 190 HIS C CA 1
ATOM 6236 C C . HIS C 1 190 ? 41.012 -63.128 -4.247 1.00 7.82 190 HIS C C 1
ATOM 6237 O O . HIS C 1 190 ? 40.526 -62.705 -3.217 1.00 8.85 190 HIS C O 1
ATOM 6244 N N A SER C 1 191 ? 40.260 -63.642 -5.210 0.50 8.41 191 SER C N 1
ATOM 6245 N N B SER C 1 191 ? 40.254 -63.642 -5.208 0.50 8.57 191 SER C N 1
ATOM 6246 C CA A SER C 1 191 ? 38.830 -63.799 -4.982 0.50 8.88 191 SER C CA 1
ATOM 6247 C CA B SER C 1 191 ? 38.820 -63.809 -4.980 0.50 9.19 191 SER C CA 1
ATOM 6248 C C A SER C 1 191 ? 38.504 -64.747 -3.816 0.50 7.82 191 SER C C 1
ATOM 6249 C C B SER C 1 191 ? 38.507 -64.739 -3.810 0.50 8.11 191 SER C C 1
ATOM 6250 O O A SER C 1 191 ? 37.425 -64.656 -3.221 0.50 8.80 191 SER C O 1
ATOM 6251 O O B SER C 1 191 ? 37.430 -64.633 -3.215 0.50 9.09 191 SER C O 1
ATOM 6256 N N . GLU C 1 192 ? 39.405 -65.683 -3.546 1.00 7.36 192 GLU C N 1
ATOM 6257 C CA . GLU C 1 192 ? 39.186 -66.736 -2.550 1.00 7.41 192 GLU C CA 1
ATOM 6258 C C . GLU C 1 192 ? 40.171 -66.566 -1.410 1.00 6.92 192 GLU C C 1
ATOM 6259 O O . GLU C 1 192 ? 41.396 -66.695 -1.600 1.00 7.45 192 GLU C O 1
ATOM 6265 N N . ASN C 1 193 ? 39.659 -66.352 -0.208 1.00 6.38 193 ASN C N 1
ATOM 6266 C CA . ASN C 1 193 ? 40.539 -66.223 0.956 1.00 6.21 193 ASN C CA 1
ATOM 6267 C C . ASN C 1 193 ? 41.380 -67.461 1.229 1.00 6.26 193 ASN C C 1
ATOM 6268 O O . ASN C 1 193 ? 42.463 -67.341 1.805 1.00 6.73 193 ASN C O 1
ATOM 6273 N N A GLN C 1 194 ? 40.930 -68.636 0.783 0.50 6.53 194 GLN C N 1
ATOM 6274 N N B GLN C 1 194 ? 40.926 -68.647 0.791 0.50 6.29 194 GLN C N 1
ATOM 6275 C CA A GLN C 1 194 ? 41.743 -69.834 0.926 0.50 7.56 194 GLN C CA 1
ATOM 6276 C CA B GLN C 1 194 ? 41.766 -69.835 0.983 0.50 7.04 194 GLN C CA 1
ATOM 6277 C C A GLN C 1 194 ? 43.138 -69.665 0.319 0.50 7.14 194 GLN C C 1
ATOM 6278 C C B GLN C 1 194 ? 43.139 -69.672 0.330 0.50 6.88 194 GLN C C 1
ATOM 6279 O O A GLN C 1 194 ? 44.124 -70.185 0.852 0.50 7.46 194 GLN C O 1
ATOM 6280 O O B GLN C 1 194 ? 44.111 -70.213 0.853 0.50 6.99 194 GLN C O 1
ATOM 6291 N N . LYS C 1 195 ? 43.245 -68.939 -0.782 1.00 7.23 195 LYS C N 1
ATOM 6292 C CA . LYS C 1 195 ? 44.565 -68.738 -1.412 1.00 7.44 195 LYS C CA 1
ATOM 6293 C C . LYS C 1 195 ? 45.477 -67.867 -0.535 1.00 6.65 195 LYS C C 1
ATOM 6294 O O . LYS C 1 195 ? 46.717 -68.029 -0.523 1.00 7.44 195 LYS C O 1
ATOM 6300 N N . LEU C 1 196 ? 44.897 -66.906 0.164 1.00 6.15 196 LEU C N 1
ATOM 6301 C CA . LEU C 1 196 ? 45.667 -66.088 1.119 1.00 6.26 196 LEU C CA 1
ATOM 6302 C C . LEU C 1 196 ? 46.086 -66.937 2.299 1.00 5.93 196 LEU C C 1
ATOM 6303 O O . LEU C 1 196 ? 47.194 -66.774 2.839 1.00 6.29 196 LEU C O 1
ATOM 6308 N N . SER C 1 197 ? 45.191 -67.821 2.750 1.00 6.14 197 SER C N 1
ATOM 6309 C CA . SER C 1 197 ? 45.508 -68.700 3.889 1.00 6.03 197 SER C CA 1
ATOM 6310 C C . SER C 1 197 ? 46.672 -69.616 3.530 1.00 6.06 197 SER C C 1
ATOM 6311 O O . SER C 1 197 ? 47.548 -69.869 4.358 1.00 6.95 197 SER C O 1
ATOM 6314 N N . GLN C 1 198 ? 46.661 -70.118 2.294 1.00 6.00 198 GLN C N 1
ATOM 6315 C CA . GLN C 1 198 ? 47.751 -70.975 1.821 1.00 6.98 198 GLN C CA 1
ATOM 6316 C C . GLN C 1 198 ? 49.071 -70.223 1.810 1.00 6.62 198 GLN C C 1
ATOM 6317 O O . GLN C 1 198 ? 50.114 -70.747 2.230 1.00 7.02 198 GLN C O 1
ATOM 6323 N N . TYR C 1 199 ? 49.055 -68.981 1.352 1.00 6.03 199 TYR C N 1
ATOM 6324 C CA . TYR C 1 199 ? 50.259 -68.147 1.360 1.00 6.36 199 TYR C CA 1
ATOM 6325 C C . TYR C 1 199 ? 50.771 -67.953 2.788 1.00 6.19 199 TYR C C 1
ATOM 6326 O O . TYR C 1 199 ? 51.953 -68.127 3.058 1.00 6.23 199 TYR C O 1
ATOM 6335 N N . ALA C 1 200 ? 49.898 -67.560 3.713 1.00 6.01 200 ALA C N 1
ATOM 6336 C CA . ALA C 1 200 ? 50.327 -67.290 5.083 1.00 6.32 200 ALA C CA 1
ATOM 6337 C C . ALA C 1 200 ? 50.811 -68.542 5.810 1.00 6.18 200 ALA C C 1
ATOM 6338 O O . ALA C 1 200 ? 51.775 -68.469 6.553 1.00 7.04 200 ALA C O 1
ATOM 6340 N N . GLU C 1 201 ? 50.184 -69.689 5.577 1.00 6.41 201 GLU C N 1
ATOM 6341 C CA . GLU C 1 201 ? 50.650 -70.930 6.197 1.00 6.77 201 GLU C CA 1
ATOM 6342 C C . GLU C 1 201 ? 52.048 -71.283 5.677 1.00 6.51 201 GLU C C 1
ATOM 6343 O O . GLU C 1 201 ? 52.884 -71.802 6.425 1.00 6.89 201 GLU C O 1
ATOM 6349 N N . ALA C 1 202 ? 52.294 -71.006 4.400 1.00 6.61 202 ALA C N 1
ATOM 6350 C CA . ALA C 1 202 ? 53.598 -71.292 3.826 1.00 6.87 202 ALA C CA 1
ATOM 6351 C C . ALA C 1 202 ? 54.677 -70.348 4.334 1.00 6.87 202 ALA C C 1
ATOM 6352 O O . ALA C 1 202 ? 55.784 -70.790 4.579 1.00 8.39 202 ALA C O 1
ATOM 6354 N N . ARG C 1 203 ? 54.370 -69.058 4.411 1.00 6.43 203 ARG C N 1
ATOM 6355 C CA . ARG C 1 203 ? 55.394 -68.040 4.632 1.00 6.55 203 ARG C CA 1
ATOM 6356 C C . ARG C 1 203 ? 55.501 -67.547 6.064 1.00 6.82 203 ARG C C 1
ATOM 6357 O O . ARG C 1 203 ? 56.552 -67.004 6.435 1.00 7.84 203 ARG C O 1
ATOM 6365 N N . THR C 1 204 ? 54.416 -67.648 6.826 1.00 7.03 204 THR C N 1
ATOM 6366 C CA . THR C 1 204 ? 54.338 -67.180 8.212 1.00 7.62 204 THR C CA 1
ATOM 6367 C C . THR C 1 204 ? 55.006 -65.800 8.368 1.00 7.60 204 THR C C 1
ATOM 6368 O O . THR C 1 204 ? 54.717 -64.891 7.617 1.00 7.83 204 THR C O 1
ATOM 6372 N N . SER C 1 205 ? 55.881 -65.645 9.350 1.00 8.21 205 SER C N 1
ATOM 6373 C CA A SER C 1 205 ? 56.505 -64.343 9.667 0.40 9.00 205 SER C CA 1
ATOM 6374 C CA B SER C 1 205 ? 56.425 -64.302 9.650 0.60 8.30 205 SER C CA 1
ATOM 6375 C C . SER C 1 205 ? 57.502 -63.871 8.636 1.00 8.09 205 SER C C 1
ATOM 6376 O O . SER C 1 205 ? 57.932 -62.733 8.655 1.00 9.65 205 SER C O 1
ATOM 6381 N N . LYS C 1 206 ? 57.910 -64.789 7.747 1.00 7.69 206 LYS C N 1
ATOM 6382 C CA . LYS C 1 206 ? 58.844 -64.448 6.683 1.00 8.89 206 LYS C CA 1
ATOM 6383 C C . LYS C 1 206 ? 58.178 -63.744 5.492 1.00 7.57 206 LYS C C 1
ATOM 6384 O O . LYS C 1 206 ? 58.865 -63.268 4.606 1.00 8.77 206 LYS C O 1
ATOM 6390 N N . ALA C 1 207 ? 56.846 -63.710 5.468 1.00 6.62 207 ALA C N 1
ATOM 6391 C CA . ALA C 1 207 ? 56.112 -63.207 4.345 1.00 6.68 207 ALA C CA 1
ATOM 6392 C C . ALA C 1 207 ? 56.620 -61.829 3.911 1.00 6.29 207 ALA C C 1
ATOM 6393 O O . ALA C 1 207 ? 56.742 -60.909 4.720 1.00 7.84 207 ALA C O 1
ATOM 6395 N N . LYS C 1 208 ? 56.815 -61.667 2.609 1.00 6.15 208 LYS C N 1
ATOM 6396 C CA . LYS C 1 208 ? 57.153 -60.358 2.056 1.00 6.23 208 LYS C CA 1
ATOM 6397 C C . LYS C 1 208 ? 55.938 -59.494 1.775 1.00 6.39 208 LYS C C 1
ATOM 6398 O O . LYS C 1 208 ? 56.099 -58.296 1.531 1.00 7.84 208 LYS C O 1
ATOM 6404 N N . VAL C 1 209 ? 54.755 -60.104 1.782 1.00 6.05 209 VAL C N 1
ATOM 6405 C CA . VAL C 1 209 ? 53.532 -59.477 1.332 1.00 6.17 209 VAL C CA 1
ATOM 6406 C C . VAL C 1 209 ? 52.482 -59.552 2.437 1.00 6.01 209 VAL C C 1
ATOM 6407 O O . VAL C 1 209 ? 52.355 -60.564 3.113 1.00 7.14 209 VAL C O 1
ATOM 6411 N N . PHE C 1 210 ? 51.726 -58.456 2.599 1.00 5.61 210 PHE C N 1
ATOM 6412 C CA . PHE C 1 210 ? 50.560 -58.421 3.474 1.00 5.47 210 PHE C CA 1
ATOM 6413 C C . PHE C 1 210 ? 49.373 -59.122 2.829 1.00 5.76 210 PHE C C 1
ATOM 6414 O O . PHE C 1 210 ? 48.991 -58.764 1.725 1.00 8.85 210 PHE C O 1
ATOM 6422 N N . ILE C 1 211 ? 48.726 -60.041 3.520 1.00 5.32 211 ILE C N 1
ATOM 6423 C CA . ILE C 1 211 ? 47.477 -60.599 3.022 1.00 5.46 211 ILE C CA 1
ATOM 6424 C C . ILE C 1 211 ? 46.308 -59.676 3.354 1.00 5.75 211 ILE C C 1
ATOM 6425 O O . ILE C 1 211 ? 46.240 -59.104 4.452 1.00 6.78 211 ILE C O 1
ATOM 6430 N N . SER C 1 212 ? 45.371 -59.533 2.415 1.00 5.73 212 SER C N 1
ATOM 6431 C CA . SER C 1 212 ? 44.209 -58.679 2.620 1.00 5.46 212 SER C CA 1
ATOM 6432 C C . SER C 1 212 ? 42.970 -59.420 2.182 1.00 5.42 212 SER C C 1
ATOM 6433 O O . SER C 1 212 ? 42.608 -59.372 1.001 1.00 6.50 212 SER C O 1
ATOM 6436 N N . PRO C 1 213 ? 42.309 -60.120 3.115 1.00 5.63 213 PRO C N 1
ATOM 6437 C CA . PRO C 1 213 ? 41.175 -60.972 2.721 1.00 6.13 213 PRO C CA 1
ATOM 6438 C C . PRO C 1 213 ? 39.952 -60.206 2.284 1.00 5.90 213 PRO C C 1
ATOM 6439 O O . PRO C 1 213 ? 39.687 -59.092 2.757 1.00 6.39 213 PRO C O 1
ATOM 6443 N N . VAL C 1 214 ? 39.179 -60.873 1.439 1.00 5.88 214 VAL C N 1
ATOM 6444 C CA . VAL C 1 214 ? 37.822 -60.449 1.123 1.00 5.94 214 VAL C CA 1
ATOM 6445 C C . VAL C 1 214 ? 37.067 -60.367 2.442 1.00 5.81 214 VAL C C 1
ATOM 6446 O O . VAL C 1 214 ? 37.067 -61.310 3.235 1.00 6.45 214 VAL C O 1
ATOM 6450 N N . THR C 1 215 ? 36.429 -59.217 2.655 1.00 5.96 215 THR C N 1
ATOM 6451 C CA . THR C 1 215 ? 35.810 -58.880 3.929 1.00 5.83 215 THR C CA 1
ATOM 6452 C C . THR C 1 215 ? 34.361 -58.535 3.761 1.00 6.26 215 THR C C 1
ATOM 6453 O O . THR C 1 215 ? 34.005 -57.575 3.066 1.00 7.47 215 THR C O 1
ATOM 6457 N N . ASN C 1 216 ? 33.502 -59.331 4.396 1.00 6.08 216 ASN C N 1
ATOM 6458 C CA . ASN C 1 216 ? 32.046 -59.063 4.317 1.00 6.68 216 ASN C CA 1
ATOM 6459 C C . ASN C 1 216 ? 31.375 -59.351 5.655 1.00 7.19 216 ASN C C 1
ATOM 6460 O O . ASN C 1 216 ? 30.144 -59.436 5.734 1.00 9.37 216 ASN C O 1
ATOM 6465 N N . GLY C 1 217 ? 32.147 -59.366 6.729 1.00 7.01 217 GLY C N 1
ATOM 6466 C CA . GLY C 1 217 ? 31.619 -59.520 8.076 1.00 7.04 217 GLY C CA 1
ATOM 6467 C C . GLY C 1 217 ? 32.711 -59.223 9.076 1.00 6.42 217 GLY C C 1
ATOM 6468 O O . GLY C 1 217 ? 33.904 -59.244 8.758 1.00 6.53 217 GLY C O 1
ATOM 6469 N N . GLN C 1 218 ? 32.312 -59.012 10.318 1.00 6.48 218 GLN C N 1
ATOM 6470 C CA . GLN C 1 218 ? 33.256 -58.692 11.378 1.00 6.46 218 GLN C CA 1
ATOM 6471 C C . GLN C 1 218 ? 34.345 -59.744 11.522 1.00 5.87 218 GLN C C 1
ATOM 6472 O O . GLN C 1 218 ? 35.517 -59.413 11.754 1.00 6.32 218 GLN C O 1
ATOM 6478 N N . ASN C 1 219 ? 33.969 -61.003 11.408 1.00 5.95 219 ASN C N 1
ATOM 6479 C CA . ASN C 1 219 ? 34.943 -62.061 11.617 1.00 5.71 219 ASN C CA 1
ATOM 6480 C C . ASN C 1 219 ? 36.092 -62.026 10.597 1.00 5.50 219 ASN C C 1
ATOM 6481 O O . ASN C 1 219 ? 37.163 -62.582 10.879 1.00 5.97 219 ASN C O 1
ATOM 6486 N N . ASP C 1 220 ? 35.872 -61.418 9.432 1.00 5.38 220 ASP C N 1
ATOM 6487 C CA . ASP C 1 220 ? 36.914 -61.294 8.440 1.00 5.42 220 ASP C CA 1
ATOM 6488 C C . ASP C 1 220 ? 37.978 -60.273 8.816 1.00 5.67 220 ASP C C 1
ATOM 6489 O O . ASP C 1 220 ? 39.062 -60.236 8.230 1.00 6.18 220 ASP C O 1
ATOM 6494 N N . ILE C 1 221 ? 37.641 -59.406 9.780 1.00 5.84 221 ILE C N 1
ATOM 6495 C CA A ILE C 1 221 ? 38.561 -58.427 10.365 0.40 6.37 221 ILE C CA 1
ATOM 6496 C CA B ILE C 1 221 ? 38.604 -58.457 10.345 0.60 5.59 221 ILE C CA 1
ATOM 6497 C C . ILE C 1 221 ? 39.282 -59.053 11.576 1.00 5.67 221 ILE C C 1
ATOM 6498 O O . ILE C 1 221 ? 40.515 -59.112 11.642 1.00 5.91 221 ILE C O 1
ATOM 6507 N N . SER C 1 222 ? 38.467 -59.512 12.529 1.00 5.26 222 SER C N 1
ATOM 6508 C CA . SER C 1 222 ? 38.935 -59.787 13.894 1.00 5.33 222 SER C CA 1
ATOM 6509 C C . SER C 1 222 ? 38.711 -61.207 14.386 1.00 5.43 222 SER C C 1
ATOM 6510 O O . SER C 1 222 ? 39.083 -61.484 15.514 1.00 7.05 222 SER C O 1
ATOM 6513 N N . GLY C 1 223 ? 38.089 -62.067 13.588 1.00 5.17 223 GLY C N 1
ATOM 6514 C CA . GLY C 1 223 ? 37.771 -63.407 14.008 1.00 5.70 223 GLY C CA 1
ATOM 6515 C C . GLY C 1 223 ? 38.504 -64.432 13.196 1.00 5.48 223 GLY C C 1
ATOM 6516 O O . GLY C 1 223 ? 39.607 -64.189 12.654 1.00 6.08 223 GLY C O 1
ATOM 6517 N N . LYS C 1 224 ? 37.936 -65.629 13.121 1.00 5.79 224 LYS C N 1
ATOM 6518 C CA . LYS C 1 224 ? 38.477 -66.637 12.192 1.00 5.51 224 LYS C CA 1
ATOM 6519 C C . LYS C 1 224 ? 37.946 -66.236 10.815 1.00 5.41 224 LYS C C 1
ATOM 6520 O O . LYS C 1 224 ? 36.736 -66.263 10.572 1.00 6.23 224 LYS C O 1
ATOM 6526 N N . VAL C 1 225 ? 38.847 -65.756 9.956 1.00 5.53 225 VAL C N 1
ATOM 6527 C CA . VAL C 1 225 ? 38.457 -65.179 8.680 1.00 5.41 225 VAL C CA 1
ATOM 6528 C C . VAL C 1 225 ? 37.829 -66.253 7.798 1.00 5.77 225 VAL C C 1
ATOM 6529 O O . VAL C 1 225 ? 38.313 -67.403 7.756 1.00 6.08 225 VAL C O 1
ATOM 6533 N N . SER C 1 226 ? 36.767 -65.891 7.088 1.00 6.04 226 SER C N 1
ATOM 6534 C CA . SER C 1 226 ? 36.128 -66.806 6.153 1.00 6.30 226 SER C CA 1
ATOM 6535 C C . SER C 1 226 ? 37.158 -67.406 5.202 1.00 5.76 226 SER C C 1
ATOM 6536 O O . SER C 1 226 ? 37.928 -66.671 4.618 1.00 6.94 226 SER C O 1
ATOM 6539 N N . GLY C 1 227 ? 37.158 -68.725 5.047 1.00 6.27 227 GLY C N 1
ATOM 6540 C CA . GLY C 1 227 ? 38.052 -69.389 4.138 1.00 6.64 227 GLY C CA 1
ATOM 6541 C C . GLY C 1 227 ? 39.484 -69.564 4.594 1.00 6.75 227 GLY C C 1
ATOM 6542 O O . GLY C 1 227 ? 40.285 -70.021 3.798 1.00 8.38 227 GLY C O 1
ATOM 6543 N N . MET C 1 228 ? 39.790 -69.179 5.833 1.00 5.88 228 MET C N 1
ATOM 6544 C CA . MET C 1 228 ? 41.169 -69.240 6.331 1.00 5.81 228 MET C CA 1
ATOM 6545 C C . MET C 1 228 ? 41.250 -70.021 7.634 1.00 6.30 228 MET C C 1
ATOM 6546 O O . MET C 1 228 ? 40.255 -70.172 8.350 1.00 7.98 228 MET C O 1
ATOM 6551 N N . SER C 1 229 ? 42.460 -70.464 7.955 1.00 5.71 229 SER C N 1
ATOM 6552 C CA . SER C 1 229 ? 42.763 -71.052 9.250 1.00 5.86 229 SER C CA 1
ATOM 6553 C C . SER C 1 229 ? 42.887 -69.994 10.342 1.00 5.72 229 SER C C 1
ATOM 6554 O O . SER C 1 229 ? 42.998 -68.783 10.039 1.00 5.85 229 SER C O 1
ATOM 6557 N N . SER C 1 230 ? 42.928 -70.431 11.589 1.00 6.23 230 SER C N 1
ATOM 6558 C CA . SER C 1 230 ? 43.267 -69.528 12.691 1.00 5.90 230 SER C CA 1
ATOM 6559 C C . SER C 1 230 ? 44.644 -68.919 12.508 1.00 5.51 230 SER C C 1
ATOM 6560 O O . SER C 1 230 ? 44.812 -67.700 12.646 1.00 5.89 230 SER C O 1
ATOM 6563 N N . GLN C 1 231 ? 45.631 -69.758 12.196 1.00 5.77 231 GLN C N 1
ATOM 6564 C CA . GLN C 1 231 ? 47.002 -69.275 11.970 1.00 5.82 231 GLN C CA 1
ATOM 6565 C C . GLN C 1 231 ? 47.003 -68.132 10.974 1.00 5.82 231 GLN C C 1
ATOM 6566 O O . GLN C 1 231 ? 47.569 -67.062 11.218 1.00 6.19 231 GLN C O 1
ATOM 6572 N N . SER C 1 232 ? 46.374 -68.352 9.819 1.00 5.28 232 SER C N 1
ATOM 6573 C CA . SER C 1 232 ? 46.443 -67.342 8.792 1.00 5.58 232 SER C CA 1
ATOM 6574 C C . SER C 1 232 ? 45.693 -66.049 9.160 1.00 5.17 232 SER C C 1
ATOM 6575 O O . SER C 1 232 ? 46.123 -64.962 8.835 1.00 5.56 232 SER C O 1
ATOM 6578 N N . SER C 1 233 ? 44.568 -66.223 9.838 1.00 5.13 233 SER C N 1
ATOM 6579 C CA . SER C 1 233 ? 43.788 -65.102 10.326 1.00 5.04 233 SER C CA 1
ATOM 6580 C C . SER C 1 233 ? 44.617 -64.152 11.183 1.00 5.24 233 SER C C 1
ATOM 6581 O O . SER C 1 233 ? 44.451 -62.939 11.135 1.00 5.67 233 SER C O 1
ATOM 6584 N N . GLY C 1 234 ? 45.526 -64.739 11.977 1.00 5.38 234 GLY C N 1
ATOM 6585 C CA . GLY C 1 234 ? 46.322 -63.926 12.875 1.00 5.35 234 GLY C CA 1
ATOM 6586 C C . GLY C 1 234 ? 47.270 -62.943 12.203 1.00 5.27 234 GLY C C 1
ATOM 6587 O O . GLY C 1 234 ? 47.687 -61.953 12.832 1.00 5.87 234 GLY C O 1
ATOM 6588 N N . TYR C 1 235 ? 47.639 -63.211 10.941 1.00 5.53 235 TYR C N 1
ATOM 6589 C CA . TYR C 1 235 ? 48.536 -62.322 10.198 1.00 5.94 235 TYR C CA 1
ATOM 6590 C C . TYR C 1 235 ? 47.790 -61.167 9.524 1.00 5.73 235 TYR C C 1
ATOM 6591 O O . TYR C 1 235 ? 48.436 -60.323 8.887 1.00 6.86 235 TYR C O 1
ATOM 6600 N N . VAL C 1 236 ? 46.456 -61.096 9.645 1.00 5.59 236 VAL C N 1
ATOM 6601 C CA . VAL C 1 236 ? 45.690 -60.117 8.888 1.00 5.47 236 VAL C CA 1
ATOM 6602 C C . VAL C 1 236 ? 45.830 -58.694 9.466 1.00 5.25 236 VAL C C 1
ATOM 6603 O O . VAL C 1 236 ? 45.407 -58.418 10.579 1.00 6.86 236 VAL C O 1
ATOM 6607 N N . ALA C 1 237 ? 46.402 -57.813 8.630 1.00 5.31 237 ALA C N 1
ATOM 6608 C CA . ALA C 1 237 ? 46.627 -56.410 8.966 1.00 5.49 237 ALA C CA 1
ATOM 6609 C C . ALA C 1 237 ? 45.981 -55.477 7.934 1.00 5.23 237 ALA C C 1
ATOM 6610 O O . ALA C 1 237 ? 46.191 -54.271 8.006 1.00 5.57 237 ALA C O 1
ATOM 6612 N N . MET C 1 238 ? 45.257 -56.070 6.983 1.00 5.22 238 MET C N 1
ATOM 6613 C CA . MET C 1 238 ? 44.652 -55.358 5.870 1.00 5.11 238 MET C CA 1
ATOM 6614 C C . MET C 1 238 ? 43.376 -56.081 5.496 1.00 5.20 238 MET C C 1
ATOM 6615 O O . MET C 1 238 ? 43.278 -57.294 5.708 1.00 5.77 238 MET C O 1
ATOM 6620 N N . ASN C 1 239 ? 42.398 -55.345 4.956 1.00 5.14 239 ASN C N 1
ATOM 6621 C CA . ASN C 1 239 ? 41.130 -55.940 4.565 1.00 5.48 239 ASN C CA 1
ATOM 6622 C C . ASN C 1 239 ? 40.652 -55.329 3.257 1.00 5.79 239 ASN C C 1
ATOM 6623 O O . ASN C 1 239 ? 40.790 -54.127 3.031 1.00 6.80 239 ASN C O 1
ATOM 6628 N N A ASN C 1 240 ? 40.044 -56.166 2.428 0.50 5.99 240 ASN C N 1
ATOM 6629 N N B ASN C 1 240 ? 40.069 -56.168 2.405 0.50 5.82 240 ASN C N 1
ATOM 6630 C CA A ASN C 1 240 ? 39.636 -55.865 1.053 0.50 6.68 240 ASN C CA 1
ATOM 6631 C CA B ASN C 1 240 ? 39.639 -55.774 1.040 0.50 6.16 240 ASN C CA 1
ATOM 6632 C C A ASN C 1 240 ? 38.110 -55.915 0.944 0.50 6.75 240 ASN C C 1
ATOM 6633 C C B ASN C 1 240 ? 38.112 -55.899 0.930 0.50 6.50 240 ASN C C 1
ATOM 6634 O O A ASN C 1 240 ? 37.542 -56.969 1.162 0.50 7.64 240 ASN C O 1
ATOM 6635 O O B ASN C 1 240 ? 37.544 -56.969 1.135 0.50 7.34 240 ASN C O 1
ATOM 6644 N N . MET C 1 241 ? 37.470 -54.799 0.586 1.00 6.97 241 MET C N 1
ATOM 6645 C CA A MET C 1 241 ? 36.013 -54.694 0.527 0.50 7.59 241 MET C CA 1
ATOM 6646 C CA B MET C 1 241 ? 36.012 -54.689 0.552 0.50 6.82 241 MET C CA 1
ATOM 6647 C C . MET C 1 241 ? 35.512 -54.194 -0.798 1.00 7.64 241 MET C C 1
ATOM 6648 O O . MET C 1 241 ? 36.014 -53.207 -1.320 1.00 8.52 241 MET C O 1
ATOM 6657 N N . GLY C 1 242 ? 34.484 -54.862 -1.339 1.00 8.42 242 GLY C N 1
ATOM 6658 C CA . GLY C 1 242 ? 33.760 -54.303 -2.460 1.00 9.42 242 GLY C CA 1
ATOM 6659 C C . GLY C 1 242 ? 32.782 -53.242 -2.000 1.00 8.99 242 GLY C C 1
ATOM 6660 O O . GLY C 1 242 ? 32.573 -53.013 -0.806 1.00 9.82 242 GLY C O 1
ATOM 6661 N N . LYS C 1 243 ? 32.124 -52.609 -2.970 1.00 10.49 243 LYS C N 1
ATOM 6662 C CA A LYS C 1 243 ? 31.216 -51.498 -2.715 0.50 11.94 243 LYS C CA 1
ATOM 6663 C CA B LYS C 1 243 ? 31.223 -51.501 -2.707 0.50 11.25 243 LYS C CA 1
ATOM 6664 C C . LYS C 1 243 ? 30.162 -51.832 -1.663 1.00 10.30 243 LYS C C 1
ATOM 6665 O O . LYS C 1 243 ? 29.883 -51.046 -0.757 1.00 11.81 243 LYS C O 1
ATOM 6676 N N . GLY C 1 244 ? 29.588 -53.014 -1.789 1.00 10.37 244 GLY C N 1
ATOM 6677 C CA . GLY C 1 244 ? 28.515 -53.428 -0.882 1.00 12.22 244 GLY C CA 1
ATOM 6678 C C . GLY C 1 244 ? 28.956 -53.717 0.535 1.00 10.36 244 GLY C C 1
ATOM 6679 O O . GLY C 1 244 ? 28.125 -53.800 1.423 1.00 12.67 244 GLY C O 1
ATOM 6680 N N . ASP C 1 245 ? 30.265 -53.871 0.723 1.00 8.97 245 ASP C N 1
ATOM 6681 C CA . ASP C 1 245 ? 30.857 -54.226 1.997 1.00 9.26 245 ASP C CA 1
ATOM 6682 C C . ASP C 1 245 ? 31.620 -53.103 2.657 1.00 8.26 245 ASP C C 1
ATOM 6683 O O . ASP C 1 245 ? 32.281 -53.306 3.681 1.00 8.70 245 ASP C O 1
ATOM 6688 N N . LYS C 1 246 ? 31.501 -51.889 2.113 1.00 7.87 246 LYS C N 1
ATOM 6689 C CA . LYS C 1 246 ? 32.334 -50.792 2.576 1.00 8.61 246 LYS C CA 1
ATOM 6690 C C . LYS C 1 246 ? 32.077 -50.333 3.995 1.00 8.48 246 LYS C C 1
ATOM 6691 O O . LYS C 1 246 ? 32.943 -49.699 4.596 1.00 9.01 246 LYS C O 1
ATOM 6697 N N A SER C 1 247 ? 30.910 -50.652 4.540 0.50 8.26 247 SER C N 1
ATOM 6698 N N B SER C 1 247 ? 30.913 -50.653 4.545 0.50 8.93 247 SER C N 1
ATOM 6699 C CA A SER C 1 247 ? 30.628 -50.329 5.932 0.50 8.48 247 SER C CA 1
ATOM 6700 C CA B SER C 1 247 ? 30.636 -50.345 5.937 0.50 11.10 247 SER C CA 1
ATOM 6701 C C A SER C 1 247 ? 31.670 -50.949 6.864 0.50 8.36 247 SER C C 1
ATOM 6702 C C B SER C 1 247 ? 31.683 -50.936 6.857 0.50 8.72 247 SER C C 1
ATOM 6703 O O A SER C 1 247 ? 31.920 -50.429 7.942 0.50 10.75 247 SER C O 1
ATOM 6704 O O B SER C 1 247 ? 31.924 -50.393 7.930 0.50 10.68 247 SER C O 1
ATOM 6709 N N . TRP C 1 248 ? 32.263 -52.068 6.461 1.00 7.76 248 TRP C N 1
ATOM 6710 C CA . TRP C 1 248 ? 33.282 -52.729 7.276 1.00 7.52 248 TRP C CA 1
ATOM 6711 C C . TRP C 1 248 ? 34.585 -51.955 7.384 1.00 7.79 248 TRP C C 1
ATOM 6712 O O . TRP C 1 248 ? 35.415 -52.271 8.248 1.00 8.17 248 TRP C O 1
ATOM 6723 N N . ALA C 1 249 ? 34.796 -50.942 6.553 1.00 7.99 249 ALA C N 1
ATOM 6724 C CA . ALA C 1 249 ? 36.020 -50.161 6.658 1.00 7.46 249 ALA C CA 1
ATOM 6725 C C . ALA C 1 249 ? 36.151 -49.473 8.026 1.00 6.81 249 ALA C C 1
ATOM 6726 O O . ALA C 1 249 ? 37.254 -49.313 8.529 1.00 7.35 249 ALA C O 1
ATOM 6728 N N . LYS C 1 250 ? 35.017 -49.095 8.626 1.00 8.32 250 LYS C N 1
ATOM 6729 C CA . LYS C 1 250 ? 35.063 -48.519 9.973 1.00 8.90 250 LYS C CA 1
ATOM 6730 C C . LYS C 1 250 ? 35.670 -49.498 10.971 1.00 7.45 250 LYS C C 1
ATOM 6731 O O . LYS C 1 250 ? 36.337 -49.075 11.918 1.00 7.84 250 LYS C O 1
ATOM 6737 N N . GLN C 1 251 ? 35.407 -50.781 10.793 1.00 6.77 251 GLN C N 1
ATOM 6738 C CA . GLN C 1 251 ? 35.988 -51.801 11.672 1.00 7.41 251 GLN C CA 1
ATOM 6739 C C . GLN C 1 251 ? 37.458 -52.054 11.329 1.00 7.04 251 GLN C C 1
ATOM 6740 O O . GLN C 1 251 ? 38.269 -52.280 12.239 1.00 7.30 251 GLN C O 1
ATOM 6746 N N . ALA C 1 252 ? 37.825 -52.022 10.050 1.00 6.95 252 ALA C N 1
ATOM 6747 C CA . ALA C 1 252 ? 39.250 -52.066 9.712 1.00 6.43 252 ALA C CA 1
ATOM 6748 C C . ALA C 1 252 ? 39.968 -50.928 10.407 1.00 6.13 252 ALA C C 1
ATOM 6749 O O . ALA C 1 252 ? 41.000 -51.130 11.050 1.00 6.82 252 ALA C O 1
ATOM 6751 N N . PHE C 1 253 ? 39.382 -49.729 10.332 1.00 6.43 253 PHE C N 1
ATOM 6752 C CA . PHE C 1 253 ? 39.944 -48.553 11.000 1.00 7.13 253 PHE C CA 1
ATOM 6753 C C . PHE C 1 253 ? 40.060 -48.765 12.503 1.00 6.76 253 PHE C C 1
ATOM 6754 O O . PHE C 1 253 ? 41.095 -48.495 13.117 1.00 7.25 253 PHE C O 1
ATOM 6762 N N . ALA C 1 254 ? 39.010 -49.302 13.123 1.00 6.69 254 ALA C N 1
ATOM 6763 C CA . ALA C 1 254 ? 39.033 -49.569 14.565 1.00 7.18 254 ALA C CA 1
ATOM 6764 C C . ALA C 1 254 ? 40.161 -50.538 14.961 1.00 6.57 254 ALA C C 1
ATOM 6765 O O . ALA C 1 254 ? 40.711 -50.437 16.054 1.00 7.34 254 ALA C O 1
ATOM 6767 N N . TYR C 1 255 ? 40.455 -51.484 14.078 1.00 6.20 255 TYR C N 1
ATOM 6768 C CA . TYR C 1 255 ? 41.487 -52.495 14.299 1.00 6.20 255 TYR C CA 1
ATOM 6769 C C . TYR C 1 255 ? 42.860 -52.126 13.793 1.00 5.56 255 TYR C C 1
ATOM 6770 O O . TYR C 1 255 ? 43.774 -52.926 13.867 1.00 6.10 255 TYR C O 1
ATOM 6779 N N . SER C 1 256 ? 43.012 -50.896 13.282 1.00 5.90 256 SER C N 1
ATOM 6780 C CA . SER C 1 256 ? 44.282 -50.489 12.645 1.00 5.84 256 SER C CA 1
ATOM 6781 C C . SER C 1 256 ? 44.703 -51.477 11.557 1.00 5.41 256 SER C C 1
ATOM 6782 O O . SER C 1 256 ? 45.896 -51.733 11.360 1.00 6.68 256 SER C O 1
ATOM 6785 N N . HIS C 1 257 ? 43.716 -51.976 10.800 1.00 5.31 257 HIS C N 1
ATOM 6786 C CA . HIS C 1 257 ? 44.006 -52.686 9.558 1.00 5.28 257 HIS C CA 1
ATOM 6787 C C . HIS C 1 257 ? 43.817 -51.728 8.382 1.00 5.33 257 HIS C C 1
ATOM 6788 O O . HIS C 1 257 ? 42.880 -50.931 8.402 1.00 6.32 257 HIS C O 1
ATOM 6795 N N . ILE C 1 258 ? 44.641 -51.842 7.355 1.00 5.30 258 ILE C N 1
ATOM 6796 C CA . ILE C 1 258 ? 44.481 -50.969 6.181 1.00 5.63 258 ILE C CA 1
ATOM 6797 C C . ILE C 1 258 ? 43.338 -51.492 5.317 1.00 5.54 258 ILE C C 1
ATOM 6798 O O . ILE C 1 258 ? 43.442 -52.572 4.708 1.00 6.42 258 ILE C O 1
ATOM 6803 N N . GLY C 1 259 ? 42.275 -50.720 5.253 1.00 5.65 259 GLY C N 1
ATOM 6804 C CA . GLY C 1 259 ? 41.092 -51.074 4.477 1.00 5.99 259 GLY C CA 1
ATOM 6805 C C . GLY C 1 259 ? 41.091 -50.492 3.090 1.00 6.07 259 GLY C C 1
ATOM 6806 O O . GLY C 1 259 ? 41.391 -49.305 2.921 1.00 7.08 259 GLY C O 1
ATOM 6807 N N . ARG C 1 260 ? 40.762 -51.315 2.113 1.00 6.02 260 ARG C N 1
ATOM 6808 C CA . ARG C 1 260 ? 40.629 -50.885 0.715 1.00 6.33 260 ARG C CA 1
ATOM 6809 C C . ARG C 1 260 ? 39.197 -51.177 0.271 1.00 6.28 260 ARG C C 1
ATOM 6810 O O . ARG C 1 260 ? 38.677 -52.254 0.534 1.00 7.24 260 ARG C O 1
ATOM 6818 N N . VAL C 1 261 ? 38.588 -50.196 -0.405 1.00 6.12 261 VAL C N 1
ATOM 6819 C CA . VAL C 1 261 ? 37.266 -50.352 -0.988 1.00 6.31 261 VAL C CA 1
ATOM 6820 C C . VAL C 1 261 ? 37.372 -50.118 -2.483 1.00 6.82 261 VAL C C 1
ATOM 6821 O O . VAL C 1 261 ? 37.850 -49.083 -2.945 1.00 7.44 261 VAL C O 1
ATOM 6825 N N . TRP C 1 262 ? 36.891 -51.097 -3.244 1.00 6.92 262 TRP C N 1
ATOM 6826 C CA . TRP C 1 262 ? 36.875 -51.029 -4.718 1.00 7.95 262 TRP C CA 1
ATOM 6827 C C . TRP C 1 262 ? 35.456 -51.061 -5.230 1.00 8.25 262 TRP C C 1
ATOM 6828 O O . TRP C 1 262 ? 34.552 -51.552 -4.557 1.00 9.28 262 TRP C O 1
ATOM 6839 N N . GLY C 1 263 ? 35.274 -50.520 -6.438 1.00 8.26 263 GLY C N 1
ATOM 6840 C CA . GLY C 1 263 ? 33.979 -50.526 -7.107 1.00 9.31 263 GLY C CA 1
ATOM 6841 C C . GLY C 1 263 ? 33.035 -49.414 -6.740 1.00 9.76 263 GLY C C 1
ATOM 6842 O O . GLY C 1 263 ? 31.889 -49.452 -7.156 1.00 12.16 263 GLY C O 1
ATOM 6843 N N . ASP C 1 264 ? 33.477 -48.444 -5.933 1.00 8.63 264 ASP C N 1
ATOM 6844 C CA . ASP C 1 264 ? 32.589 -47.373 -5.441 1.00 8.34 264 ASP C CA 1
ATOM 6845 C C . ASP C 1 264 ? 32.906 -46.026 -6.073 1.00 8.21 264 ASP C C 1
ATOM 6846 O O . ASP C 1 264 ? 32.944 -45.002 -5.394 1.00 9.40 264 ASP C O 1
ATOM 6851 N N . ASP C 1 265 ? 33.056 -46.032 -7.401 1.00 8.41 265 ASP C N 1
ATOM 6852 C CA . ASP C 1 265 ? 33.607 -44.896 -8.121 1.00 8.68 265 ASP C CA 1
ATOM 6853 C C . ASP C 1 265 ? 32.728 -43.660 -8.121 1.00 9.88 265 ASP C C 1
ATOM 6854 O O . ASP C 1 265 ? 33.253 -42.558 -8.358 1.00 11.50 265 ASP C O 1
ATOM 6859 N N . GLU C 1 266 ? 31.431 -43.802 -7.886 1.00 9.67 266 GLU C N 1
ATOM 6860 C CA . GLU C 1 266 ? 30.545 -42.631 -7.930 1.00 10.71 266 GLU C CA 1
ATOM 6861 C C . GLU C 1 266 ? 30.495 -41.862 -6.618 1.00 11.09 266 GLU C C 1
ATOM 6862 O O . GLU C 1 266 ? 29.836 -40.838 -6.526 1.00 14.56 266 GLU C O 1
ATOM 6868 N N . VAL C 1 267 ? 31.164 -42.360 -5.594 1.00 9.45 267 VAL C N 1
ATOM 6869 C CA . VAL C 1 267 ? 31.244 -41.725 -4.285 1.00 8.97 267 VAL C CA 1
ATOM 6870 C C . VAL C 1 267 ? 32.560 -40.982 -4.196 1.00 8.89 267 VAL C C 1
ATOM 6871 O O . VAL C 1 267 ? 33.611 -41.512 -4.571 1.00 10.05 267 VAL C O 1
ATOM 6875 N N . SER C 1 268 ? 32.506 -39.742 -3.715 1.00 8.36 268 SER C N 1
ATOM 6876 C CA . SER C 1 268 ? 33.669 -38.853 -3.701 1.00 8.40 268 SER C CA 1
ATOM 6877 C C . SER C 1 268 ? 34.729 -39.303 -2.668 1.00 8.53 268 SER C C 1
ATOM 6878 O O . SER C 1 268 ? 34.450 -40.021 -1.710 1.00 8.54 268 SER C O 1
ATOM 6881 N N . PHE C 1 269 ? 35.951 -38.848 -2.899 1.00 8.35 269 PHE C N 1
ATOM 6882 C CA . PHE C 1 269 ? 37.024 -39.112 -1.962 1.00 8.22 269 PHE C CA 1
ATOM 6883 C C . PHE C 1 269 ? 36.682 -38.550 -0.588 1.00 8.09 269 PHE C C 1
ATOM 6884 O O . PHE C 1 269 ? 36.879 -39.213 0.440 1.00 8.25 269 PHE C O 1
ATOM 6892 N N . ALA C 1 270 ? 36.118 -37.339 -0.547 1.00 8.45 270 ALA C N 1
ATOM 6893 C CA . ALA C 1 270 ? 35.727 -36.766 0.745 1.00 8.78 270 ALA C CA 1
ATOM 6894 C C . ALA C 1 270 ? 34.761 -37.671 1.518 1.00 8.35 270 ALA C C 1
ATOM 6895 O O . ALA C 1 270 ? 34.865 -37.813 2.734 1.00 9.51 270 ALA C O 1
ATOM 6897 N N A GLN C 1 271 ? 33.790 -38.253 0.823 0.50 7.91 271 GLN C N 1
ATOM 6898 N N B GLN C 1 271 ? 33.787 -38.273 0.825 0.50 8.14 271 GLN C N 1
ATOM 6899 C CA A GLN C 1 271 ? 32.882 -39.151 1.498 0.50 8.35 271 GLN C CA 1
ATOM 6900 C CA B GLN C 1 271 ? 32.872 -39.225 1.467 0.50 8.51 271 GLN C CA 1
ATOM 6901 C C A GLN C 1 271 ? 33.580 -40.428 1.972 0.50 7.71 271 GLN C C 1
ATOM 6902 C C B GLN C 1 271 ? 33.601 -40.442 1.988 0.50 7.77 271 GLN C C 1
ATOM 6903 O O A GLN C 1 271 ? 33.305 -40.895 3.076 0.50 8.83 271 GLN C O 1
ATOM 6904 O O B GLN C 1 271 ? 33.352 -40.911 3.103 0.50 8.04 271 GLN C O 1
ATOM 6915 N N . HIS C 1 272 ? 34.481 -40.978 1.157 1.00 7.48 272 HIS C N 1
ATOM 6916 C CA . HIS C 1 272 ? 35.252 -42.139 1.580 1.00 7.37 272 HIS C CA 1
ATOM 6917 C C . HIS C 1 272 ? 36.138 -41.865 2.806 1.00 7.63 272 HIS C C 1
ATOM 6918 O O . HIS C 1 272 ? 36.251 -42.736 3.673 1.00 8.43 272 HIS C O 1
ATOM 6925 N N . ILE C 1 273 ? 36.685 -40.643 2.877 1.00 7.42 273 ILE C N 1
ATOM 6926 C CA . ILE C 1 273 ? 37.426 -40.221 4.078 1.00 7.80 273 ILE C CA 1
ATOM 6927 C C . ILE C 1 273 ? 36.515 -40.257 5.305 1.00 8.47 273 ILE C C 1
ATOM 6928 O O . ILE C 1 273 ? 36.871 -40.802 6.372 1.00 9.01 273 ILE C O 1
ATOM 6933 N N . ASN C 1 274 ? 35.317 -39.722 5.168 1.00 8.84 274 ASN C N 1
ATOM 6934 C CA A ASN C 1 274 ? 34.346 -39.770 6.280 0.50 9.77 274 ASN C CA 1
ATOM 6935 C CA B ASN C 1 274 ? 34.342 -39.747 6.246 0.50 10.02 274 ASN C CA 1
ATOM 6936 C C . ASN C 1 274 ? 33.994 -41.175 6.703 1.00 9.66 274 ASN C C 1
ATOM 6937 O O . ASN C 1 274 ? 33.677 -41.424 7.865 1.00 12.22 274 ASN C O 1
ATOM 6946 N N . GLN C 1 275 ? 34.018 -42.101 5.752 1.00 9.42 275 GLN C N 1
ATOM 6947 C CA . GLN C 1 275 ? 33.709 -43.511 5.992 1.00 10.23 275 GLN C CA 1
ATOM 6948 C C . GLN C 1 275 ? 34.908 -44.353 6.449 1.00 8.42 275 GLN C C 1
ATOM 6949 O O . GLN C 1 275 ? 34.811 -45.579 6.528 1.00 9.61 275 GLN C O 1
ATOM 6955 N N . LYS C 1 276 ? 36.020 -43.684 6.747 1.00 7.56 276 LYS C N 1
ATOM 6956 C CA . LYS C 1 276 ? 37.189 -44.316 7.363 1.00 7.61 276 LYS C CA 1
ATOM 6957 C C . LYS C 1 276 ? 37.838 -45.375 6.477 1.00 7.09 276 LYS C C 1
ATOM 6958 O O . LYS C 1 276 ? 38.382 -46.352 6.964 1.00 7.60 276 LYS C O 1
ATOM 6964 N N . ILE C 1 277 ? 37.851 -45.103 5.171 1.00 6.79 277 ILE C N 1
ATOM 6965 C CA . ILE C 1 277 ? 38.485 -45.973 4.183 1.00 6.49 277 ILE C CA 1
ATOM 6966 C C . ILE C 1 277 ? 39.900 -45.523 3.906 1.00 5.87 277 ILE C C 1
ATOM 6967 O O . ILE C 1 277 ? 40.124 -44.390 3.470 1.00 6.92 277 ILE C O 1
ATOM 6972 N N . ASN C 1 278 ? 40.885 -46.385 4.148 1.00 6.21 278 ASN C N 1
ATOM 6973 C CA . ASN C 1 278 ? 42.272 -46.012 3.871 1.00 6.33 278 ASN C CA 1
ATOM 6974 C C . ASN C 1 278 ? 42.565 -45.883 2.391 1.00 6.37 278 ASN C C 1
ATOM 6975 O O . ASN C 1 278 ? 43.241 -44.946 1.982 1.00 7.18 278 ASN C O 1
ATOM 6980 N N . LEU C 1 279 ? 42.130 -46.863 1.589 1.00 6.02 279 LEU C N 1
ATOM 6981 C CA . LEU C 1 279 ? 42.476 -46.936 0.176 1.00 6.16 279 LEU C CA 1
ATOM 6982 C C . LEU C 1 279 ? 41.188 -46.999 -0.626 1.00 6.63 279 LEU C C 1
ATOM 6983 O O . LEU C 1 279 ? 40.519 -48.029 -0.614 1.00 7.26 279 LEU C O 1
ATOM 6988 N N . SER C 1 280 ? 40.849 -45.922 -1.335 1.00 6.48 280 SER C N 1
ATOM 6989 C CA . SER C 1 280 ? 39.633 -45.880 -2.145 1.00 7.14 280 SER C CA 1
ATOM 6990 C C . SER C 1 280 ? 40.027 -46.049 -3.589 1.00 6.87 280 SER C C 1
ATOM 6991 O O . SER C 1 280 ? 40.653 -45.154 -4.173 1.00 7.62 280 SER C O 1
ATOM 6994 N N . ALA C 1 281 ? 39.718 -47.202 -4.165 1.00 6.98 281 ALA C N 1
ATOM 6995 C CA . ALA C 1 281 ? 40.170 -47.546 -5.525 1.00 7.65 281 ALA C CA 1
ATOM 6996 C C . ALA C 1 281 ? 39.248 -46.989 -6.576 1.00 7.50 281 ALA C C 1
ATOM 6997 O O . ALA C 1 281 ? 38.043 -47.267 -6.568 1.00 9.24 281 ALA C O 1
ATOM 6999 N N . TYR C 1 282 ? 39.811 -46.201 -7.487 1.00 7.04 282 TYR C N 1
ATOM 7000 C CA . TYR C 1 282 ? 39.069 -45.586 -8.600 1.00 7.65 282 TYR C CA 1
ATOM 7001 C C . TYR C 1 282 ? 39.715 -45.892 -9.923 1.00 8.42 282 TYR C C 1
ATOM 7002 O O . TYR C 1 282 ? 40.921 -45.760 -10.081 1.00 9.38 282 TYR C O 1
ATOM 7011 N N . TYR C 1 283 ? 38.892 -46.261 -10.908 1.00 8.69 283 TYR C N 1
ATOM 7012 C CA . TYR C 1 283 ? 39.407 -46.369 -12.264 1.00 9.24 283 TYR C CA 1
ATOM 7013 C C . TYR C 1 283 ? 39.994 -45.037 -12.732 1.00 9.25 283 TYR C C 1
ATOM 7014 O O . TYR C 1 283 ? 41.094 -44.994 -13.286 1.00 10.08 283 TYR C O 1
ATOM 7023 N N . ARG C 1 284 ? 39.227 -43.949 -12.492 1.00 10.12 284 ARG C N 1
ATOM 7024 C CA . ARG C 1 284 ? 39.623 -42.583 -12.895 1.00 10.23 284 ARG C CA 1
ATOM 7025 C C . ARG C 1 284 ? 40.199 -41.875 -11.665 1.00 10.10 284 ARG C C 1
ATOM 7026 O O . ARG C 1 284 ? 39.626 -40.958 -11.093 1.00 10.86 284 ARG C O 1
ATOM 7034 N N . PHE C 1 285 ? 41.382 -42.339 -11.257 1.00 9.70 285 PHE C N 1
ATOM 7035 C CA . PHE C 1 285 ? 41.998 -41.857 -10.009 1.00 9.95 285 PHE C CA 1
ATOM 7036 C C . PHE C 1 285 ? 42.364 -40.375 -10.044 1.00 9.79 285 PHE C C 1
ATOM 7037 O O . PHE C 1 285 ? 42.243 -39.701 -9.047 1.00 10.22 285 PHE C O 1
ATOM 7045 N N . ALA C 1 286 ? 42.834 -39.889 -11.196 1.00 10.27 286 ALA C N 1
ATOM 7046 C CA . ALA C 1 286 ? 43.338 -38.514 -11.237 1.00 11.21 286 ALA C CA 1
ATOM 7047 C C . ALA C 1 286 ? 42.197 -37.516 -11.015 1.00 11.29 286 ALA C C 1
ATOM 7048 O O . ALA C 1 286 ? 42.424 -36.413 -10.537 1.00 12.89 286 ALA C O 1
ATOM 7050 N N . ALA C 1 287 ? 40.981 -37.906 -11.408 1.00 12.12 287 ALA C N 1
ATOM 7051 C CA . ALA C 1 287 ? 39.810 -37.053 -11.306 1.00 12.73 287 ALA C CA 1
ATOM 7052 C C . ALA C 1 287 ? 39.323 -36.891 -9.888 1.00 12.89 287 ALA C C 1
ATOM 7053 O O . ALA C 1 287 ? 38.445 -36.072 -9.642 1.00 14.45 287 ALA C O 1
ATOM 7055 N N . GLN C 1 288 ? 39.852 -37.655 -8.942 1.00 11.29 288 GLN C N 1
ATOM 7056 C CA . GLN C 1 288 ? 39.407 -37.603 -7.546 1.00 10.86 288 GLN C CA 1
ATOM 7057 C C . GLN C 1 288 ? 40.334 -36.742 -6.729 1.00 10.77 288 GLN C C 1
ATOM 7058 O O . GLN C 1 288 ? 41.551 -36.758 -6.908 1.00 12.35 288 GLN C O 1
ATOM 7064 N N . SER C 1 289 ? 39.739 -36.022 -5.788 1.00 11.73 289 SER C N 1
ATOM 7065 C CA . SER C 1 289 ? 40.487 -35.224 -4.819 1.00 9.94 289 SER C CA 1
ATOM 7066 C C . SER C 1 289 ? 39.525 -34.738 -3.766 1.00 11.22 289 SER C C 1
ATOM 7067 O O . SER C 1 289 ? 38.320 -34.717 -3.987 1.00 12.80 289 SER C O 1
ATOM 7070 N N . ALA C 1 290 ? 40.083 -34.307 -2.647 1.00 11.76 290 ALA C N 1
ATOM 7071 C CA . ALA C 1 290 ? 39.321 -33.652 -1.580 1.00 11.07 290 ALA C CA 1
ATOM 7072 C C . ALA C 1 290 ? 40.151 -32.507 -1.060 1.00 12.97 290 ALA C C 1
ATOM 7073 O O . ALA C 1 290 ? 41.301 -32.696 -0.646 1.00 13.17 290 ALA C O 1
ATOM 7075 N N . GLY C 1 291 ? 39.617 -31.303 -1.128 1.00 15.25 291 GLY C N 1
ATOM 7076 C CA . GLY C 1 291 ? 40.401 -30.131 -0.791 1.00 14.88 291 GLY C CA 1
ATOM 7077 C C . GLY C 1 291 ? 41.687 -29.997 -1.580 1.00 17.89 291 GLY C C 1
ATOM 7078 O O . GLY C 1 291 ? 42.668 -29.410 -1.096 1.00 21.32 291 GLY C O 1
ATOM 7079 N N . GLY C 1 292 ? 41.677 -30.495 -2.814 1.00 17.96 292 GLY C N 1
ATOM 7080 C CA . GLY C 1 292 ? 42.866 -30.454 -3.683 1.00 16.25 292 GLY C CA 1
ATOM 7081 C C . GLY C 1 292 ? 43.872 -31.591 -3.478 1.00 15.51 292 GLY C C 1
ATOM 7082 O O . GLY C 1 292 ? 44.900 -31.662 -4.171 1.00 16.59 292 GLY C O 1
ATOM 7083 N N . TYR C 1 293 ? 43.565 -32.510 -2.568 1.00 12.92 293 TYR C N 1
ATOM 7084 C CA . TYR C 1 293 ? 44.480 -33.594 -2.192 1.00 11.37 293 TYR C CA 1
ATOM 7085 C C . TYR C 1 293 ? 43.964 -34.957 -2.559 1.00 10.23 293 TYR C C 1
ATOM 7086 O O . TYR C 1 293 ? 42.747 -35.192 -2.538 1.00 10.98 293 TYR C O 1
ATOM 7095 N N . ARG C 1 294 ? 44.897 -35.858 -2.859 1.00 8.90 294 ARG C N 1
ATOM 7096 C CA . ARG C 1 294 ? 44.575 -37.287 -3.015 1.00 7.99 294 ARG C CA 1
ATOM 7097 C C . ARG C 1 294 ? 45.067 -38.150 -1.856 1.00 7.88 294 ARG C C 1
ATOM 7098 O O . ARG C 1 294 ? 44.789 -39.341 -1.830 1.00 8.27 294 ARG C O 1
ATOM 7106 N N . ILE C 1 295 ? 45.782 -37.555 -0.899 1.00 7.96 295 ILE C N 1
ATOM 7107 C CA . ILE C 1 295 ? 46.219 -38.227 0.309 1.00 7.90 295 ILE C CA 1
ATOM 7108 C C . ILE C 1 295 ? 45.996 -37.234 1.431 1.00 8.91 295 ILE C C 1
ATOM 7109 O O . ILE C 1 295 ? 46.562 -36.126 1.363 1.00 9.73 295 ILE C O 1
ATOM 7114 N N . ARG C 1 296 ? 45.261 -37.635 2.461 1.00 9.04 296 ARG C N 1
ATOM 7115 C CA . ARG C 1 296 ? 44.923 -36.774 3.604 1.00 10.45 296 ARG C CA 1
ATOM 7116 C C . ARG C 1 296 ? 44.798 -37.608 4.869 1.00 8.59 296 ARG C C 1
ATOM 7117 O O . ARG C 1 296 ? 44.303 -38.705 4.786 1.00 8.64 296 ARG C O 1
ATOM 7125 N N . PRO C 1 297 ? 45.150 -37.090 6.061 1.00 9.07 297 PRO C N 1
ATOM 7126 C CA . PRO C 1 297 ? 44.669 -37.734 7.280 1.00 8.93 297 PRO C CA 1
ATOM 7127 C C . PRO C 1 297 ? 43.150 -37.769 7.329 1.00 8.61 297 PRO C C 1
ATOM 7128 O O . PRO C 1 297 ? 42.489 -36.870 6.790 1.00 11.51 297 PRO C O 1
ATOM 7132 N N . PHE C 1 298 ? 42.581 -38.753 8.001 1.00 8.74 298 PHE C N 1
ATOM 7133 C CA . PHE C 1 298 ? 41.143 -38.784 8.245 1.00 10.01 298 PHE C CA 1
ATOM 7134 C C . PHE C 1 298 ? 40.654 -37.580 8.980 1.00 13.69 298 PHE C C 1
ATOM 7135 O O . PHE C 1 298 ? 39.468 -37.223 8.783 1.00 21.10 298 PHE C O 1
ATOM 7144 N N . ALA D 1 1 ? 62.171 -102.904 26.372 1.00 115.60 1 ALA D N 1
ATOM 7145 C CA . ALA D 1 1 ? 61.469 -103.329 27.622 1.00 69.74 1 ALA D CA 1
ATOM 7146 C C . ALA D 1 1 ? 60.205 -102.463 27.902 1.00 43.44 1 ALA D C 1
ATOM 7147 O O . ALA D 1 1 ? 60.087 -101.757 28.895 1.00 57.25 1 ALA D O 1
ATOM 7149 N N . GLN D 1 2 ? 59.272 -102.560 26.978 1.00 39.56 2 GLN D N 1
ATOM 7150 C CA . GLN D 1 2 ? 57.910 -102.015 27.125 1.00 38.58 2 GLN D CA 1
ATOM 7151 C C . GLN D 1 2 ? 57.260 -102.529 28.443 1.00 23.61 2 GLN D C 1
ATOM 7152 O O . GLN D 1 2 ? 57.298 -103.720 28.683 1.00 26.84 2 GLN D O 1
ATOM 7158 N N . GLU D 1 3 ? 56.718 -101.657 29.298 1.00 17.92 3 GLU D N 1
ATOM 7159 C CA . GLU D 1 3 ? 56.166 -102.082 30.613 1.00 17.75 3 GLU D CA 1
ATOM 7160 C C . GLU D 1 3 ? 54.879 -102.896 30.411 1.00 19.07 3 GLU D C 1
ATOM 7161 O O . GLU D 1 3 ? 54.248 -102.810 29.349 1.00 20.67 3 GLU D O 1
ATOM 7167 N N . SER D 1 4 ? 54.480 -103.624 31.452 1.00 20.66 4 SER D N 1
ATOM 7168 C CA . SER D 1 4 ? 53.286 -104.450 31.345 1.00 22.36 4 SER D CA 1
ATOM 7169 C C . SER D 1 4 ? 52.436 -104.575 32.621 1.00 18.60 4 SER D C 1
ATOM 7170 O O . SER D 1 4 ? 52.035 -105.651 32.976 1.00 23.98 4 SER D O 1
ATOM 7173 N N . PRO D 1 5 ? 52.104 -103.451 33.284 1.00 16.99 5 PRO D N 1
ATOM 7174 C CA . PRO D 1 5 ? 51.124 -103.557 34.376 1.00 15.63 5 PRO D CA 1
ATOM 7175 C C . PRO D 1 5 ? 49.757 -104.022 33.808 1.00 14.58 5 PRO D C 1
ATOM 7176 O O . PRO D 1 5 ? 49.429 -103.690 32.701 1.00 16.04 5 PRO D O 1
ATOM 7180 N N . ALA D 1 6 ? 48.983 -104.790 34.593 1.00 13.54 6 ALA D N 1
ATOM 7181 C CA . ALA D 1 6 ? 47.731 -105.365 34.104 1.00 14.14 6 ALA D CA 1
ATOM 7182 C C . ALA D 1 6 ? 46.699 -104.350 33.670 1.00 10.92 6 ALA D C 1
ATOM 7183 O O . ALA D 1 6 ? 45.884 -104.627 32.832 1.00 13.43 6 ALA D O 1
ATOM 7185 N N . PHE D 1 7 ? 46.767 -103.117 34.212 1.00 11.84 7 PHE D N 1
ATOM 7186 C CA . PHE D 1 7 ? 45.784 -102.097 33.898 1.00 10.88 7 PHE D CA 1
ATOM 7187 C C . PHE D 1 7 ? 45.923 -101.531 32.489 1.00 9.93 7 PHE D C 1
ATOM 7188 O O . PHE D 1 7 ? 45.030 -100.840 32.041 1.00 11.08 7 PHE D O 1
ATOM 7196 N N . ILE D 1 8 ? 47.009 -101.847 31.780 1.00 9.91 8 ILE D N 1
ATOM 7197 C CA . ILE D 1 8 ? 47.210 -101.390 30.401 1.00 9.70 8 ILE D CA 1
ATOM 7198 C C . ILE D 1 8 ? 46.835 -102.500 29.427 1.00 9.78 8 ILE D C 1
ATOM 7199 O O . ILE D 1 8 ? 47.464 -103.551 29.416 1.00 12.11 8 ILE D O 1
ATOM 7204 N N . ASP D 1 9 ? 45.834 -102.263 28.588 1.00 10.60 9 ASP D N 1
ATOM 7205 C CA . ASP D 1 9 ? 45.508 -103.206 27.525 1.00 10.33 9 ASP D CA 1
ATOM 7206 C C . ASP D 1 9 ? 46.704 -103.241 26.566 1.00 11.21 9 ASP D C 1
ATOM 7207 O O . ASP D 1 9 ? 47.080 -102.209 26.053 1.00 12.25 9 ASP D O 1
ATOM 7212 N N . PRO D 1 10 ? 47.320 -104.399 26.332 1.00 13.26 10 PRO D N 1
ATOM 7213 C CA . PRO D 1 10 ? 48.469 -104.437 25.454 1.00 13.73 10 PRO D CA 1
ATOM 7214 C C . PRO D 1 10 ? 48.203 -103.879 24.056 1.00 12.68 10 PRO D C 1
ATOM 7215 O O . PRO D 1 10 ? 49.139 -103.497 23.385 1.00 13.23 10 PRO D O 1
ATOM 7219 N N . ALA D 1 11 ? 46.963 -103.904 23.589 1.00 12.71 11 ALA D N 1
ATOM 7220 C CA . ALA D 1 11 ? 46.622 -103.387 22.266 1.00 12.87 11 ALA D CA 1
ATOM 7221 C C . ALA D 1 11 ? 46.915 -101.867 22.207 1.00 12.26 11 ALA D C 1
ATOM 7222 O O . ALA D 1 11 ? 46.999 -101.334 21.110 1.00 13.52 11 ALA D O 1
ATOM 7224 N N . SER D 1 12 ? 47.045 -101.216 23.365 1.00 10.74 12 SER D N 1
ATOM 7225 C CA . SER D 1 12 ? 47.326 -99.784 23.437 1.00 10.52 12 SER D CA 1
ATOM 7226 C C . SER D 1 12 ? 48.655 -99.452 22.792 1.00 10.64 12 SER D C 1
ATOM 7227 O O . SER D 1 12 ? 48.797 -98.384 22.199 1.00 10.25 12 SER D O 1
ATOM 7230 N N . TRP D 1 13 ? 49.643 -100.333 22.891 1.00 10.43 13 TRP D N 1
ATOM 7231 C CA . TRP D 1 13 ? 51.006 -99.982 22.469 1.00 10.18 13 TRP D CA 1
ATOM 7232 C C . TRP D 1 13 ? 51.116 -99.623 21.002 1.00 9.12 13 TRP D C 1
ATOM 7233 O O . TRP D 1 13 ? 51.846 -98.693 20.657 1.00 11.19 13 TRP D O 1
ATOM 7244 N N . ASN D 1 14 ? 50.380 -100.339 20.153 1.00 8.27 14 ASN D N 1
ATOM 7245 C CA . ASN D 1 14 ? 50.418 -100.093 18.721 1.00 9.49 14 ASN D CA 1
ATOM 7246 C C . ASN D 1 14 ? 49.395 -99.048 18.275 1.00 8.97 14 ASN D C 1
ATOM 7247 O O . ASN D 1 14 ? 49.223 -98.830 17.065 1.00 9.81 14 ASN D O 1
ATOM 7252 N N . THR D 1 15 ? 48.692 -98.422 19.217 1.00 8.99 15 THR D N 1
ATOM 7253 C CA . THR D 1 15 ? 47.618 -97.485 18.892 1.00 8.27 15 THR D CA 1
ATOM 7254 C C . THR D 1 15 ? 48.162 -96.056 18.971 1.00 7.62 15 THR D C 1
ATOM 7255 O O . THR D 1 15 ? 48.844 -95.705 19.922 1.00 8.51 15 THR D O 1
ATOM 7259 N N . PRO D 1 16 ? 47.822 -95.201 17.984 1.00 7.93 16 PRO D N 1
ATOM 7260 C CA . PRO D 1 16 ? 48.109 -93.775 18.132 1.00 7.41 16 PRO D CA 1
ATOM 7261 C C . PRO D 1 16 ? 47.607 -93.226 19.446 1.00 7.78 16 PRO D C 1
ATOM 7262 O O . PRO D 1 16 ? 46.540 -93.607 19.907 1.00 8.07 16 PRO D O 1
ATOM 7266 N N . PHE D 1 17 ? 48.349 -92.306 20.041 1.00 7.11 17 PHE D N 1
ATOM 7267 C CA . PHE D 1 17 ? 47.985 -91.801 21.378 1.00 7.41 17 PHE D CA 1
ATOM 7268 C C . PHE D 1 17 ? 46.567 -91.244 21.421 1.00 7.01 17 PHE D C 1
ATOM 7269 O O . PHE D 1 17 ? 45.855 -91.396 22.417 1.00 7.40 17 PHE D O 1
ATOM 7277 N N . ASN D 1 18 ? 46.161 -90.572 20.339 1.00 6.81 18 ASN D N 1
ATOM 7278 C CA . ASN D 1 18 ? 44.806 -90.036 20.257 1.00 7.14 18 ASN D CA 1
ATOM 7279 C C . ASN D 1 18 ? 43.708 -91.077 20.162 1.00 6.89 18 ASN D C 1
ATOM 7280 O O . ASN D 1 18 ? 42.524 -90.742 20.360 1.00 7.78 18 ASN D O 1
ATOM 7285 N N . GLY D 1 19 ? 44.075 -92.315 19.872 1.00 7.04 19 GLY D N 1
ATOM 7286 C CA . GLY D 1 19 ? 43.114 -93.433 19.846 1.00 7.27 19 GLY D CA 1
ATOM 7287 C C . GLY D 1 19 ? 43.041 -94.222 21.134 1.00 6.98 19 GLY D C 1
ATOM 7288 O O . GLY D 1 19 ? 42.419 -95.287 21.132 1.00 8.05 19 GLY D O 1
ATOM 7289 N N . ILE D 1 20 ? 43.661 -93.729 22.203 1.00 7.19 20 ILE D N 1
ATOM 7290 C CA . ILE D 1 20 ? 43.725 -94.413 23.489 1.00 7.21 20 ILE D CA 1
ATOM 7291 C C . ILE D 1 20 ? 42.885 -93.685 24.506 1.00 7.37 20 ILE D C 1
ATOM 7292 O O . ILE D 1 20 ? 43.008 -92.451 24.663 1.00 7.52 20 ILE D O 1
ATOM 7297 N N . ALA D 1 21 ? 42.045 -94.439 25.215 1.00 7.67 21 ALA D N 1
ATOM 7298 C CA . ALA D 1 21 ? 41.250 -93.968 26.357 1.00 7.46 21 ALA D CA 1
ATOM 7299 C C . ALA D 1 21 ? 41.963 -94.319 27.648 1.00 6.98 21 ALA D C 1
ATOM 7300 O O . ALA D 1 21 ? 42.496 -95.420 27.806 1.00 8.29 21 ALA D O 1
ATOM 7302 N N . GLN D 1 22 ? 41.891 -93.392 28.604 1.00 6.93 22 GLN D N 1
ATOM 7303 C CA . GLN D 1 22 ? 42.546 -93.536 29.886 1.00 7.10 22 GLN D CA 1
ATOM 7304 C C . GLN D 1 22 ? 41.667 -93.077 31.020 1.00 7.09 22 GLN D C 1
ATOM 7305 O O . GLN D 1 22 ? 40.956 -92.059 30.909 1.00 7.89 22 GLN D O 1
ATOM 7311 N N . VAL D 1 23 ? 41.807 -93.774 32.145 1.00 7.19 23 VAL D N 1
ATOM 7312 C CA . VAL D 1 23 ? 41.446 -93.225 33.450 1.00 7.36 23 VAL D CA 1
ATOM 7313 C C . VAL D 1 23 ? 42.560 -92.300 33.887 1.00 7.29 23 VAL D C 1
ATOM 7314 O O . VAL D 1 23 ? 43.733 -92.684 33.892 1.00 8.27 23 VAL D O 1
ATOM 7318 N N . ALA D 1 24 ? 42.194 -91.066 34.226 1.00 6.98 24 ALA D N 1
ATOM 7319 C CA . ALA D 1 24 ? 43.114 -90.073 34.755 1.00 7.42 24 ALA D CA 1
ATOM 7320 C C . ALA D 1 24 ? 42.757 -89.742 36.185 1.00 7.42 24 ALA D C 1
ATOM 7321 O O . ALA D 1 24 ? 41.607 -89.948 36.600 1.00 8.23 24 ALA D O 1
ATOM 7323 N N . CYS D 1 25 ? 43.717 -89.197 36.937 1.00 7.70 25 CYS D N 1
ATOM 7324 C CA . CYS D 1 25 ? 43.345 -88.694 38.265 1.00 8.23 25 CYS D CA 1
ATOM 7325 C C . CYS D 1 25 ? 42.675 -87.334 38.152 1.00 8.94 25 CYS D C 1
ATOM 7326 O O . CYS D 1 25 ? 42.754 -86.681 37.131 1.00 13.09 25 CYS D O 1
ATOM 7329 N N . HIS D 1 26 ? 42.066 -86.913 39.248 1.00 7.68 26 HIS D N 1
ATOM 7330 C CA . HIS D 1 26 ? 41.615 -85.530 39.394 1.00 7.57 26 HIS D CA 1
ATOM 7331 C C . HIS D 1 26 ? 42.220 -85.001 40.677 1.00 7.17 26 HIS D C 1
ATOM 7332 O O . HIS D 1 26 ? 41.904 -85.466 41.762 1.00 8.11 26 HIS D O 1
ATOM 7339 N N . ASN D 1 27 ? 43.135 -84.042 40.527 1.00 7.34 27 ASN D N 1
ATOM 7340 C CA . ASN D 1 27 ? 43.738 -83.393 41.709 1.00 7.93 27 ASN D CA 1
ATOM 7341 C C . ASN D 1 27 ? 44.457 -84.361 42.636 1.00 8.13 27 ASN D C 1
ATOM 7342 O O . ASN D 1 27 ? 44.449 -84.216 43.857 1.00 8.90 27 ASN D O 1
ATOM 7347 N N . CYS D 1 28 ? 45.150 -85.339 42.040 1.00 8.08 28 CYS D N 1
ATOM 7348 C CA . CYS D 1 28 ? 45.762 -86.399 42.868 1.00 8.19 28 CYS D CA 1
ATOM 7349 C C . CYS D 1 28 ? 47.012 -85.998 43.628 1.00 8.48 28 CYS D C 1
ATOM 7350 O O . CYS D 1 28 ? 47.551 -86.853 44.319 1.00 10.66 28 CYS D O 1
ATOM 7353 N N . TYR D 1 29 ? 47.433 -84.740 43.536 1.00 8.38 29 TYR D N 1
ATOM 7354 C CA . TYR D 1 29 ? 48.437 -84.149 44.435 1.00 8.51 29 TYR D CA 1
ATOM 7355 C C . TYR D 1 29 ? 47.870 -83.948 45.854 1.00 8.15 29 TYR D C 1
ATOM 7356 O O . TYR D 1 29 ? 48.640 -83.675 46.764 1.00 9.12 29 TYR D O 1
ATOM 7365 N N . GLU D 1 30 ? 46.556 -83.995 46.016 1.00 8.82 30 GLU D N 1
ATOM 7366 C CA . GLU D 1 30 ? 45.964 -83.824 47.345 1.00 9.69 30 GLU D CA 1
ATOM 7367 C C . GLU D 1 30 ? 46.088 -85.088 48.176 1.00 10.22 30 GLU D C 1
ATOM 7368 O O . GLU D 1 30 ? 45.829 -86.183 47.701 1.00 10.43 30 GLU D O 1
ATOM 7374 N N . LYS D 1 31 ? 46.460 -84.902 49.433 1.00 11.10 31 LYS D N 1
ATOM 7375 C CA . LYS D 1 31 ? 46.650 -85.982 50.366 1.00 12.76 31 LYS D CA 1
ATOM 7376 C C . LYS D 1 31 ? 45.381 -86.846 50.494 1.00 12.03 31 LYS D C 1
ATOM 7377 O O . LYS D 1 31 ? 45.490 -88.028 50.727 1.00 15.78 31 LYS D O 1
ATOM 7383 N N . GLN D 1 32 ? 44.183 -86.253 50.326 1.00 12.04 32 GLN D N 1
ATOM 7384 C CA . GLN D 1 32 ? 42.911 -86.999 50.452 1.00 11.07 32 GLN D CA 1
ATOM 7385 C C . GLN D 1 32 ? 42.701 -88.018 49.318 1.00 11.91 32 GLN D C 1
ATOM 7386 O O . GLN D 1 32 ? 41.895 -88.921 49.474 1.00 14.99 32 GLN D O 1
ATOM 7392 N N . TYR D 1 33 ? 43.437 -87.892 48.211 1.00 10.39 33 TYR D N 1
ATOM 7393 C CA . TYR D 1 33 ? 43.268 -88.793 47.077 1.00 10.57 33 TYR D CA 1
ATOM 7394 C C . TYR D 1 33 ? 44.387 -89.806 46.885 1.00 11.56 33 TYR D C 1
ATOM 7395 O O . TYR D 1 33 ? 44.212 -90.784 46.163 1.00 12.93 33 TYR D O 1
ATOM 7404 N N . ALA D 1 34 ? 45.536 -89.581 47.498 1.00 11.45 34 ALA D N 1
ATOM 7405 C CA . ALA D 1 34 ? 46.658 -90.522 47.394 1.00 12.17 34 ALA D CA 1
ATOM 7406 C C . ALA D 1 34 ? 47.642 -90.208 48.492 1.00 13.08 34 ALA D C 1
ATOM 7407 O O . ALA D 1 34 ? 47.852 -89.048 48.870 1.00 13.41 34 ALA D O 1
ATOM 7409 N N . ASN D 1 35 ? 48.285 -91.251 49.011 1.00 13.59 35 ASN D N 1
ATOM 7410 C CA . ASN D 1 35 ? 49.219 -91.074 50.104 1.00 16.36 35 ASN D CA 1
ATOM 7411 C C . ASN D 1 35 ? 50.515 -90.371 49.671 1.00 15.15 35 ASN D C 1
ATOM 7412 O O . ASN D 1 35 ? 51.069 -89.550 50.401 1.00 18.35 35 ASN D O 1
ATOM 7417 N N . THR D 1 36 ? 50.952 -90.646 48.444 1.00 13.37 36 THR D N 1
ATOM 7418 C CA . THR D 1 36 ? 52.096 -89.965 47.831 1.00 12.82 36 THR D CA 1
ATOM 7419 C C . THR D 1 36 ? 51.746 -89.693 46.378 1.00 11.52 36 THR D C 1
ATOM 7420 O O . THR D 1 36 ? 50.988 -90.462 45.748 1.00 11.18 36 THR D O 1
ATOM 7424 N N . PHE D 1 37 ? 52.327 -88.649 45.801 1.00 10.97 37 PHE D N 1
ATOM 7425 C CA . PHE D 1 37 ? 52.084 -88.373 44.387 1.00 9.70 37 PHE D CA 1
ATOM 7426 C C . PHE D 1 37 ? 52.576 -89.534 43.522 1.00 10.60 37 PHE D C 1
ATOM 7427 O O . PHE D 1 37 ? 51.896 -89.978 42.597 1.00 10.92 37 PHE D O 1
ATOM 7435 N N A SER D 1 38 ? 53.760 -90.037 43.857 0.50 11.54 38 SER D N 1
ATOM 7436 N N B SER D 1 38 ? 53.750 -90.056 43.880 0.50 11.14 38 SER D N 1
ATOM 7437 C CA A SER D 1 38 ? 54.353 -91.117 43.074 0.50 13.77 38 SER D CA 1
ATOM 7438 C CA B SER D 1 38 ? 54.352 -91.159 43.136 0.50 13.27 38 SER D CA 1
ATOM 7439 C C A SER D 1 38 ? 53.473 -92.376 43.059 0.50 12.08 38 SER D C 1
ATOM 7440 C C B SER D 1 38 ? 53.448 -92.379 43.072 0.50 11.69 38 SER D C 1
ATOM 7441 O O A SER D 1 38 ? 53.448 -93.091 42.040 0.50 14.23 38 SER D O 1
ATOM 7442 O O B SER D 1 38 ? 53.383 -93.082 42.067 0.50 12.82 38 SER D O 1
ATOM 7447 N N . SER D 1 39 ? 52.772 -92.645 44.171 1.00 11.73 39 SER D N 1
ATOM 7448 C CA . SER D 1 39 ? 51.914 -93.837 44.268 1.00 13.02 39 SER D CA 1
ATOM 7449 C C . SER D 1 39 ? 50.780 -93.856 43.244 1.00 12.03 39 SER D C 1
ATOM 7450 O O . SER D 1 39 ? 50.309 -94.925 42.889 1.00 12.67 39 SER D O 1
ATOM 7453 N N . VAL D 1 40 ? 50.380 -92.690 42.748 1.00 10.92 40 VAL D N 1
ATOM 7454 C CA . VAL D 1 40 ? 49.344 -92.597 41.729 1.00 9.75 40 VAL D CA 1
ATOM 7455 C C . VAL D 1 40 ? 49.728 -93.427 40.490 1.00 9.98 40 VAL D C 1
ATOM 7456 O O . VAL D 1 40 ? 48.879 -94.028 39.820 1.00 10.16 40 VAL D O 1
ATOM 7460 N N . LEU D 1 41 ? 51.020 -93.464 40.194 1.00 10.02 41 LEU D N 1
ATOM 7461 C CA . LEU D 1 41 ? 51.538 -94.174 39.022 1.00 11.31 41 LEU D CA 1
ATOM 7462 C C . LEU D 1 41 ? 51.476 -95.713 39.209 1.00 11.68 41 LEU D C 1
ATOM 7463 O O . LEU D 1 41 ? 51.761 -96.447 38.258 1.00 12.68 41 LEU D O 1
ATOM 7468 N N . ASP D 1 42 ? 51.091 -96.185 40.397 1.00 11.88 42 ASP D N 1
ATOM 7469 C CA . ASP D 1 42 ? 50.737 -97.606 40.523 1.00 13.13 42 ASP D CA 1
ATOM 7470 C C . ASP D 1 42 ? 49.423 -97.956 39.788 1.00 11.98 42 ASP D C 1
ATOM 7471 O O . ASP D 1 42 ? 49.180 -99.126 39.521 1.00 14.74 42 ASP D O 1
ATOM 7476 N N . SER D 1 43 ? 48.619 -96.939 39.462 1.00 10.97 43 SER D N 1
ATOM 7477 C CA . SER D 1 43 ? 47.276 -97.142 38.936 1.00 11.20 43 SER D CA 1
ATOM 7478 C C . SER D 1 43 ? 46.944 -96.503 37.580 1.00 9.76 43 SER D C 1
ATOM 7479 O O . SER D 1 43 ? 46.112 -97.037 36.849 1.00 9.59 43 SER D O 1
ATOM 7482 N N . VAL D 1 44 ? 47.539 -95.335 37.287 1.00 9.41 44 VAL D N 1
ATOM 7483 C CA . VAL D 1 44 ? 47.223 -94.586 36.074 1.00 8.53 44 VAL D CA 1
ATOM 7484 C C . VAL D 1 44 ? 48.509 -93.949 35.519 1.00 8.48 44 VAL D C 1
ATOM 7485 O O . VAL D 1 44 ? 49.564 -93.964 36.172 1.00 8.95 44 VAL D O 1
ATOM 7489 N N . ARG D 1 45 ? 48.379 -93.368 34.333 1.00 8.17 45 ARG D N 1
ATOM 7490 C CA . ARG D 1 45 ? 49.491 -92.702 33.651 1.00 8.08 45 ARG D CA 1
ATOM 7491 C C . ARG D 1 45 ? 49.193 -91.227 33.363 1.00 7.54 45 ARG D C 1
ATOM 7492 O O . ARG D 1 45 ? 49.967 -90.581 32.657 1.00 8.93 45 ARG D O 1
ATOM 7500 N N . THR D 1 46 ? 48.111 -90.674 33.938 1.00 7.68 46 THR D N 1
ATOM 7501 C CA . THR D 1 46 ? 47.737 -89.254 33.737 1.00 7.95 46 THR D CA 1
ATOM 7502 C C . THR D 1 46 ? 47.425 -88.680 35.096 1.00 7.82 46 THR D C 1
ATOM 7503 O O . THR D 1 46 ? 46.522 -89.175 35.782 1.00 8.48 46 THR D O 1
ATOM 7507 N N . LEU D 1 47 ? 48.205 -87.659 35.466 1.00 7.65 47 LEU D N 1
ATOM 7508 C CA . LEU D 1 47 ? 48.222 -87.066 36.801 1.00 8.72 47 LEU D CA 1
ATOM 7509 C C . LEU D 1 47 ? 47.907 -85.567 36.679 1.00 8.53 47 LEU D C 1
ATOM 7510 O O . LEU D 1 47 ? 47.705 -85.052 35.579 1.00 10.96 47 LEU D O 1
ATOM 7515 N N . GLU D 1 48 ? 47.803 -84.880 37.819 1.00 7.46 48 GLU D N 1
ATOM 7516 C CA . GLU D 1 48 ? 47.393 -83.462 37.846 1.00 7.25 48 GLU D CA 1
ATOM 7517 C C . GLU D 1 48 ? 48.066 -82.739 39.015 1.00 6.95 48 GLU D C 1
ATOM 7518 O O . GLU D 1 48 ? 48.141 -83.294 40.105 1.00 8.93 48 GLU D O 1
ATOM 7524 N N . LEU D 1 49 ? 48.496 -81.504 38.745 1.00 7.03 49 LEU D N 1
ATOM 7525 C CA . LEU D 1 49 ? 49.064 -80.594 39.728 1.00 7.86 49 LEU D CA 1
ATOM 7526 C C . LEU D 1 49 ? 48.431 -79.235 39.595 1.00 7.62 49 LEU D C 1
ATOM 7527 O O . LEU D 1 49 ? 48.400 -78.702 38.478 1.00 9.20 49 LEU D O 1
ATOM 7532 N N . ASP D 1 50 ? 47.961 -78.667 40.701 1.00 7.52 50 ASP D N 1
ATOM 7533 C CA . ASP D 1 50 ? 47.459 -77.282 40.755 1.00 7.04 50 ASP D CA 1
ATOM 7534 C C . ASP D 1 50 ? 48.601 -76.411 41.230 1.00 6.37 50 ASP D C 1
ATOM 7535 O O . ASP D 1 50 ? 49.148 -76.661 42.308 1.00 8.14 50 ASP D O 1
ATOM 7540 N N . PHE D 1 51 ? 48.967 -75.401 40.445 1.00 6.49 51 PHE D N 1
ATOM 7541 C CA . PHE D 1 51 ? 50.186 -74.642 40.754 1.00 6.80 51 PHE D CA 1
ATOM 7542 C C . PHE D 1 51 ? 49.935 -73.148 40.826 1.00 6.13 51 PHE D C 1
ATOM 7543 O O . PHE D 1 51 ? 49.194 -72.566 40.013 1.00 6.66 51 PHE D O 1
ATOM 7551 N N . TRP D 1 52 ? 50.575 -72.552 41.822 1.00 6.22 52 TRP D N 1
ATOM 7552 C CA . TRP D 1 52 ? 50.360 -71.160 42.234 1.00 6.13 52 TRP D CA 1
ATOM 7553 C C . TRP D 1 52 ? 51.656 -70.394 42.169 1.00 6.45 52 TRP D C 1
ATOM 7554 O O . TRP D 1 52 ? 52.722 -70.912 42.523 1.00 7.21 52 TRP D O 1
ATOM 7565 N N . ASP D 1 53 ? 51.565 -69.146 41.744 1.00 5.82 53 ASP D N 1
ATOM 7566 C CA . ASP D 1 53 ? 52.717 -68.241 41.770 1.00 6.37 53 ASP D CA 1
ATOM 7567 C C . ASP D 1 53 ? 53.097 -67.794 43.185 1.00 6.71 53 ASP D C 1
ATOM 7568 O O . ASP D 1 53 ? 54.263 -67.662 43.523 1.00 8.44 53 ASP D O 1
ATOM 7573 N N A GLN D 1 54 ? 52.060 -67.492 43.959 0.50 6.37 54 GLN D N 1
ATOM 7574 N N B GLN D 1 54 ? 52.095 -67.496 43.977 0.50 6.89 54 GLN D N 1
ATOM 7575 C CA A GLN D 1 54 ? 52.203 -66.845 45.260 0.50 6.45 54 GLN D CA 1
ATOM 7576 C CA B GLN D 1 54 ? 52.356 -66.879 45.251 0.50 7.43 54 GLN D CA 1
ATOM 7577 C C A GLN D 1 54 ? 52.027 -67.866 46.361 0.50 6.46 54 GLN D C 1
ATOM 7578 C C B GLN D 1 54 ? 52.078 -67.853 46.372 0.50 6.75 54 GLN D C 1
ATOM 7579 O O A GLN D 1 54 ? 51.331 -68.889 46.180 0.50 7.15 54 GLN D O 1
ATOM 7580 O O B GLN D 1 54 ? 51.485 -68.889 46.208 0.50 6.59 54 GLN D O 1
ATOM 7591 N N . ARG D 1 55 ? 52.579 -67.537 47.537 1.00 6.73 55 ARG D N 1
ATOM 7592 C CA . ARG D 1 55 ? 52.350 -68.336 48.739 1.00 6.82 55 ARG D CA 1
ATOM 7593 C C . ARG D 1 55 ? 50.871 -68.306 49.144 1.00 6.87 55 ARG D C 1
ATOM 7594 O O . ARG D 1 55 ? 50.343 -69.307 49.661 1.00 7.67 55 ARG D O 1
ATOM 7602 N N . ASP D 1 56 ? 50.222 -67.165 48.953 1.00 7.52 56 ASP D N 1
ATOM 7603 C CA . ASP D 1 56 ? 48.789 -67.012 49.146 1.00 7.82 56 ASP D CA 1
ATOM 7604 C C . ASP D 1 56 ? 48.187 -66.415 47.908 1.00 8.19 56 ASP D C 1
ATOM 7605 O O . ASP D 1 56 ? 48.694 -66.701 46.836 1.00 10.80 56 ASP D O 1
ATOM 7610 N N . ALA D 1 57 ? 47.132 -65.608 48.023 1.00 8.04 57 ALA D N 1
ATOM 7611 C CA . ALA D 1 57 ? 46.513 -65.031 46.854 1.00 9.26 57 ALA D CA 1
ATOM 7612 C C . ALA D 1 57 ? 47.321 -63.874 46.242 1.00 7.89 57 ALA D C 1
ATOM 7613 O O . ALA D 1 57 ? 47.074 -63.513 45.104 1.00 10.58 57 ALA D O 1
ATOM 7615 N N . VAL D 1 58 ? 48.275 -63.304 46.984 1.00 7.40 58 VAL D N 1
ATOM 7616 C CA . VAL D 1 58 ? 48.799 -62.007 46.617 1.00 7.87 58 VAL D CA 1
ATOM 7617 C C . VAL D 1 58 ? 50.259 -61.782 46.969 1.00 8.00 58 VAL D C 1
ATOM 7618 O O . VAL D 1 58 ? 50.779 -60.716 46.691 1.00 10.64 58 VAL D O 1
ATOM 7622 N N . SER D 1 59 ? 50.936 -62.743 47.593 1.00 7.31 59 SER D N 1
ATOM 7623 C CA . SER D 1 59 ? 52.251 -62.478 48.151 1.00 6.80 59 SER D CA 1
ATOM 7624 C C . SER D 1 59 ? 53.077 -63.728 48.244 1.00 6.65 59 SER D C 1
ATOM 7625 O O . SER D 1 59 ? 52.554 -64.848 48.338 1.00 7.32 59 SER D O 1
ATOM 7628 N N . GLY D 1 60 ? 54.387 -63.524 48.342 1.00 7.00 60 GLY D N 1
ATOM 7629 C CA . GLY D 1 60 ? 55.281 -64.607 48.672 1.00 7.28 60 GLY D CA 1
ATOM 7630 C C . GLY D 1 60 ? 55.851 -65.397 47.529 1.00 7.67 60 GLY D C 1
ATOM 7631 O O . GLY D 1 60 ? 56.554 -66.405 47.776 1.00 10.44 60 GLY D O 1
ATOM 7632 N N . GLY D 1 61 ? 55.617 -64.974 46.295 1.00 8.78 61 GLY D N 1
ATOM 7633 C CA . GLY D 1 61 ? 56.306 -65.682 45.191 1.00 10.01 61 GLY D CA 1
ATOM 7634 C C . GLY D 1 61 ? 57.821 -65.459 45.147 1.00 10.78 61 GLY D C 1
ATOM 7635 O O . GLY D 1 61 ? 58.338 -64.506 45.733 1.00 12.59 61 GLY D O 1
ATOM 7636 N N . SER D 1 62 ? 58.516 -66.352 44.426 1.00 9.24 62 SER D N 1
ATOM 7637 C CA . SER D 1 62 ? 59.955 -66.222 44.153 1.00 9.91 62 SER D CA 1
ATOM 7638 C C . SER D 1 62 ? 60.205 -66.586 42.688 1.00 8.20 62 SER D C 1
ATOM 7639 O O . SER D 1 62 ? 59.402 -67.280 42.063 1.00 8.47 62 SER D O 1
ATOM 7642 N N . PRO D 1 63 ? 61.324 -66.127 42.119 1.00 8.46 63 PRO D N 1
ATOM 7643 C CA . PRO D 1 63 ? 61.574 -66.400 40.705 1.00 8.71 63 PRO D CA 1
ATOM 7644 C C . PRO D 1 63 ? 61.753 -67.886 40.457 1.00 8.44 63 PRO D C 1
ATOM 7645 O O . PRO D 1 63 ? 62.327 -68.591 41.291 1.00 9.17 63 PRO D O 1
ATOM 7649 N N . HIS D 1 64 ? 61.299 -68.350 39.294 1.00 8.32 64 HIS D N 1
ATOM 7650 C CA . HIS D 1 64 ? 61.664 -69.690 38.815 1.00 8.70 64 HIS D CA 1
ATOM 7651 C C . HIS D 1 64 ? 61.093 -70.782 39.712 1.00 9.02 64 HIS D C 1
ATOM 7652 O O . HIS D 1 64 ? 61.609 -71.863 39.743 1.00 13.10 64 HIS D O 1
ATOM 7659 N N . HIS D 1 65 ? 59.996 -70.485 40.403 1.00 7.93 65 HIS D N 1
ATOM 7660 C CA . HIS D 1 65 ? 59.422 -71.350 41.439 1.00 8.26 65 HIS D CA 1
ATOM 7661 C C . HIS D 1 65 ? 57.930 -71.192 41.409 1.00 6.98 65 HIS D C 1
ATOM 7662 O O . HIS D 1 65 ? 57.438 -70.069 41.247 1.00 7.73 65 HIS D O 1
ATOM 7669 N N . TRP D 1 66 ? 57.232 -72.299 41.663 1.00 7.07 66 TRP D N 1
ATOM 7670 C CA . TRP D 1 66 ? 55.793 -72.257 41.882 1.00 7.00 66 TRP D CA 1
ATOM 7671 C C . TRP D 1 66 ? 55.451 -73.228 43.030 1.00 6.75 66 TRP D C 1
ATOM 7672 O O . TRP D 1 66 ? 56.156 -74.194 43.272 1.00 8.25 66 TRP D O 1
ATOM 7683 N N . PHE D 1 67 ? 54.340 -72.928 43.705 1.00 6.82 67 PHE D N 1
ATOM 7684 C CA . PHE D 1 67 ? 53.794 -73.753 44.778 1.00 7.42 67 PHE D CA 1
ATOM 7685 C C . PHE D 1 67 ? 52.765 -74.742 44.212 1.00 6.75 67 PHE D C 1
ATOM 7686 O O . PHE D 1 67 ? 52.136 -74.464 43.207 1.00 7.44 67 PHE D O 1
ATOM 7694 N N . VAL D 1 68 ? 52.520 -75.817 44.964 1.00 7.59 68 VAL D N 1
ATOM 7695 C CA . VAL D 1 68 ? 51.437 -76.752 44.647 1.00 7.32 68 VAL D CA 1
ATOM 7696 C C . VAL D 1 68 ? 50.524 -76.896 45.848 1.00 7.24 68 VAL D C 1
ATOM 7697 O O . VAL D 1 68 ? 50.948 -77.344 46.924 1.00 7.91 68 VAL D O 1
ATOM 7701 N N . ARG D 1 69 ? 49.264 -76.525 45.661 1.00 7.65 69 ARG D N 1
ATOM 7702 C CA . ARG D 1 69 ? 48.235 -76.616 46.711 1.00 8.37 69 ARG D CA 1
ATOM 7703 C C . ARG D 1 69 ? 46.882 -76.473 46.046 1.00 8.37 69 ARG D C 1
ATOM 7704 O O . ARG D 1 69 ? 46.799 -76.053 44.879 1.00 8.80 69 ARG D O 1
ATOM 7712 N N . HIS D 1 70 ? 45.827 -76.750 46.811 1.00 9.47 70 HIS D N 1
ATOM 7713 C CA . HIS D 1 70 ? 44.479 -76.627 46.297 1.00 10.36 70 HIS D CA 1
ATOM 7714 C C . HIS D 1 70 ? 43.876 -75.230 46.501 1.00 10.65 70 HIS D C 1
ATOM 7715 O O . HIS D 1 70 ? 43.246 -74.700 45.603 1.00 14.77 70 HIS D O 1
ATOM 7722 N N . ASN D 1 71 ? 44.054 -74.668 47.688 1.00 11.83 71 ASN D N 1
ATOM 7723 C CA . ASN D 1 71 ? 43.345 -73.435 48.070 1.00 12.17 71 ASN D CA 1
ATOM 7724 C C . ASN D 1 71 ? 44.183 -72.198 47.835 1.00 9.88 71 ASN D C 1
ATOM 7725 O O . ASN D 1 71 ? 45.392 -72.283 47.826 1.00 10.02 71 ASN D O 1
ATOM 7730 N N . PRO D 1 72 ? 43.542 -71.032 47.771 1.00 10.35 72 PRO D N 1
ATOM 7731 C CA . PRO D 1 72 ? 44.357 -69.809 47.604 1.00 10.47 72 PRO D CA 1
ATOM 7732 C C . PRO D 1 72 ? 45.330 -69.531 48.698 1.00 10.09 72 PRO D C 1
ATOM 7733 O O . PRO D 1 72 ? 46.391 -68.981 48.430 1.00 10.01 72 PRO D O 1
ATOM 7737 N N . GLY D 1 73 ? 44.980 -69.887 49.924 1.00 11.20 73 GLY D N 1
ATOM 7738 C CA . GLY D 1 73 ? 45.878 -69.727 51.086 1.00 12.09 73 GLY D CA 1
ATOM 7739 C C . GLY D 1 73 ? 45.603 -68.506 51.974 1.00 13.51 73 GLY D C 1
ATOM 7740 O O . GLY D 1 73 ? 46.369 -68.159 52.876 1.00 15.79 73 GLY D O 1
ATOM 7741 N N . THR D 1 74 ? 44.473 -67.864 51.734 1.00 13.37 74 THR D N 1
ATOM 7742 C CA . THR D 1 74 ? 44.011 -66.739 52.564 1.00 14.92 74 THR D CA 1
ATOM 7743 C C . THR D 1 74 ? 43.430 -67.218 53.891 1.00 16.87 74 THR D C 1
ATOM 7744 O O . THR D 1 74 ? 43.633 -66.592 54.939 1.00 19.72 74 THR D O 1
ATOM 7748 N N . LEU D 1 75 ? 42.652 -68.295 53.805 1.00 19.20 75 LEU D N 1
ATOM 7749 C CA . LEU D 1 75 ? 41.975 -68.914 54.958 1.00 24.11 75 LEU D CA 1
ATOM 7750 C C . LEU D 1 75 ? 42.495 -70.306 55.304 1.00 24.07 75 LEU D C 1
ATOM 7751 O O . LEU D 1 75 ? 42.566 -70.653 56.476 1.00 33.37 75 LEU D O 1
ATOM 7756 N N . PHE D 1 76 ? 42.745 -71.107 54.271 1.00 22.01 76 PHE D N 1
ATOM 7757 C CA . PHE D 1 76 ? 43.319 -72.463 54.379 1.00 21.96 76 PHE D CA 1
ATOM 7758 C C . PHE D 1 76 ? 44.849 -72.471 54.179 1.00 21.79 76 PHE D C 1
ATOM 7759 O O . PHE D 1 76 ? 45.463 -71.400 53.992 1.00 21.15 76 PHE D O 1
ATOM 7767 N N . GLN D 1 77 ? 45.451 -73.660 54.180 1.00 23.04 77 GLN D N 1
ATOM 7768 C CA . GLN D 1 77 ? 46.888 -73.813 54.104 1.00 28.29 77 GLN D CA 1
ATOM 7769 C C . GLN D 1 77 ? 47.391 -73.143 52.843 1.00 16.00 77 GLN D C 1
ATOM 7770 O O . GLN D 1 77 ? 46.967 -73.409 51.704 1.00 17.67 77 GLN D O 1
ATOM 7776 N N . SER D 1 78 ? 48.293 -72.210 53.106 1.00 17.50 78 SER D N 1
ATOM 7777 C CA . SER D 1 78 ? 49.053 -71.532 52.087 1.00 13.68 78 SER D CA 1
ATOM 7778 C C . SER D 1 78 ? 50.332 -72.297 51.711 1.00 13.52 78 SER D C 1
ATOM 7779 O O . SER D 1 78 ? 50.659 -73.380 52.234 1.00 16.75 78 SER D O 1
ATOM 7782 N N . GLY D 1 79 ? 51.075 -71.758 50.769 1.00 11.01 79 GLY D N 1
ATOM 7783 C CA . GLY D 1 79 ? 52.356 -72.355 50.411 1.00 9.98 79 GLY D CA 1
ATOM 7784 C C . GLY D 1 79 ? 52.173 -73.664 49.652 1.00 8.74 79 GLY D C 1
ATOM 7785 O O . GLY D 1 79 ? 51.450 -73.691 48.669 1.00 8.59 79 GLY D O 1
ATOM 7786 N N . ASN D 1 80 ? 52.770 -74.731 50.148 1.00 9.51 80 ASN D N 1
ATOM 7787 C CA . ASN D 1 80 ? 52.616 -76.068 49.561 1.00 9.10 80 ASN D CA 1
ATOM 7788 C C . ASN D 1 80 ? 51.743 -76.907 50.443 1.00 9.66 80 ASN D C 1
ATOM 7789 O O . ASN D 1 80 ? 51.956 -76.955 51.663 1.00 12.24 80 ASN D O 1
ATOM 7794 N N . ASP D 1 81 ? 50.808 -77.619 49.828 1.00 9.13 81 ASP D N 1
ATOM 7795 C CA . ASP D 1 81 ? 49.904 -78.524 50.561 1.00 10.12 81 ASP D CA 1
ATOM 7796 C C . ASP D 1 81 ? 49.613 -79.654 49.582 1.00 9.24 81 ASP D C 1
ATOM 7797 O O . ASP D 1 81 ? 48.723 -79.546 48.719 1.00 9.33 81 ASP D O 1
ATOM 7802 N N . ASN D 1 82 ? 50.381 -80.735 49.660 1.00 9.58 82 ASN D N 1
ATOM 7803 C CA . ASN D 1 82 ? 50.314 -81.785 48.669 1.00 8.85 82 ASN D CA 1
ATOM 7804 C C . ASN D 1 82 ? 51.050 -83.022 49.196 1.00 10.10 82 ASN D C 1
ATOM 7805 O O . ASN D 1 82 ? 51.668 -82.999 50.258 1.00 11.45 82 ASN D O 1
ATOM 7810 N N . ASN D 1 83 ? 50.975 -84.085 48.404 1.00 10.06 83 ASN D N 1
ATOM 7811 C CA . ASN D 1 83 ? 51.545 -85.381 48.716 1.00 10.90 83 ASN D CA 1
ATOM 7812 C C . ASN D 1 83 ? 52.846 -85.666 47.985 1.00 10.38 83 ASN D C 1
ATOM 7813 O O . ASN D 1 83 ? 53.275 -86.824 47.949 1.00 11.51 83 ASN D O 1
ATOM 7818 N N . CYS D 1 84 ? 53.489 -84.643 47.450 1.00 10.82 84 CYS D N 1
ATOM 7819 C CA . CYS D 1 84 ? 54.787 -84.802 46.804 1.00 10.76 84 CYS D CA 1
ATOM 7820 C C . CYS D 1 84 ? 55.923 -84.902 47.824 1.00 12.51 84 CYS D C 1
ATOM 7821 O O . CYS D 1 84 ? 55.807 -84.481 48.970 1.00 14.15 84 CYS D O 1
ATOM 7824 N N . THR D 1 85 ? 57.064 -85.400 47.388 1.00 13.98 85 THR D N 1
ATOM 7825 C CA . THR D 1 85 ? 58.246 -85.473 48.246 1.00 15.70 85 THR D CA 1
ATOM 7826 C C . THR D 1 85 ? 58.577 -84.111 48.832 1.00 17.61 85 THR D C 1
ATOM 7827 O O . THR D 1 85 ? 58.639 -83.097 48.105 1.00 20.01 85 THR D O 1
ATOM 7831 N N . GLY D 1 86 ? 58.817 -84.109 50.146 1.00 20.38 86 GLY D N 1
ATOM 7832 C CA . GLY D 1 86 ? 59.059 -82.901 50.941 1.00 18.73 86 GLY D CA 1
ATOM 7833 C C . GLY D 1 86 ? 57.780 -82.393 51.683 1.00 23.79 86 GLY D C 1
ATOM 7834 O O . GLY D 1 86 ? 57.931 -81.409 52.429 1.00 47.90 86 GLY D O 1
ATOM 7835 N N . GLY D 1 90 ? 58.001 -78.054 54.059 1.00 21.53 90 GLY D N 1
ATOM 7836 C CA . GLY D 1 90 ? 57.448 -76.959 53.278 1.00 19.64 90 GLY D CA 1
ATOM 7837 C C . GLY D 1 90 ? 58.041 -76.770 51.903 1.00 16.62 90 GLY D C 1
ATOM 7838 O O . GLY D 1 90 ? 57.626 -75.842 51.218 1.00 17.40 90 GLY D O 1
ATOM 7839 N N . LYS D 1 91 ? 58.983 -77.645 51.500 1.00 16.33 91 LYS D N 1
ATOM 7840 C CA . LYS D 1 91 ? 59.758 -77.530 50.239 1.00 18.90 91 LYS D CA 1
ATOM 7841 C C . LYS D 1 91 ? 59.235 -78.469 49.099 1.00 14.80 91 LYS D C 1
ATOM 7842 O O . LYS D 1 91 ? 59.915 -78.786 48.094 1.00 18.86 91 LYS D O 1
ATOM 7848 N N . ASN D 1 92 ? 58.060 -79.025 49.337 1.00 12.62 92 ASN D N 1
ATOM 7849 C CA . ASN D 1 92 ? 57.360 -79.844 48.334 1.00 11.42 92 ASN D CA 1
ATOM 7850 C C . ASN D 1 92 ? 56.628 -78.909 47.349 1.00 9.82 92 ASN D C 1
ATOM 7851 O O . ASN D 1 92 ? 55.420 -78.815 47.377 1.00 10.16 92 ASN D O 1
ATOM 7856 N N . ASP D 1 93 ? 57.411 -78.257 46.505 1.00 10.16 93 ASP D N 1
ATOM 7857 C CA . ASP D 1 93 ? 56.935 -77.292 45.534 1.00 9.53 93 ASP D CA 1
ATOM 7858 C C . ASP D 1 93 ? 56.671 -77.938 44.172 1.00 8.84 93 ASP D C 1
ATOM 7859 O O . ASP D 1 93 ? 56.717 -79.159 44.017 1.00 9.18 93 ASP D O 1
ATOM 7864 N N . LEU D 1 94 ? 56.392 -77.117 43.168 1.00 8.22 94 LEU D N 1
ATOM 7865 C CA . LEU D 1 94 ? 56.148 -77.668 41.838 1.00 8.12 94 LEU D CA 1
ATOM 7866 C C . LEU D 1 94 ? 57.323 -78.492 41.348 1.00 8.29 94 LEU D C 1
ATOM 7867 O O . LEU D 1 94 ? 57.148 -79.606 40.867 1.00 8.83 94 LEU D O 1
ATOM 7872 N N . GLU D 1 95 ? 58.528 -77.946 41.499 1.00 8.36 95 GLU D N 1
ATOM 7873 C CA . GLU D 1 95 ? 59.712 -78.664 41.049 1.00 8.70 95 GLU D CA 1
ATOM 7874 C C . GLU D 1 95 ? 59.810 -80.041 41.724 1.00 8.95 95 GLU D C 1
ATOM 7875 O O . GLU D 1 95 ? 60.169 -81.020 41.075 1.00 9.86 95 GLU D O 1
ATOM 7881 N N . ALA D 1 96 ? 59.525 -80.095 43.024 1.00 9.02 96 ALA D N 1
ATOM 7882 C CA . ALA D 1 96 ? 59.562 -81.382 43.757 1.00 9.82 96 ALA D CA 1
ATOM 7883 C C . ALA D 1 96 ? 58.554 -82.361 43.178 1.00 9.78 96 ALA D C 1
ATOM 7884 O O . ALA D 1 96 ? 58.879 -83.544 42.981 1.00 10.09 96 ALA D O 1
ATOM 7886 N N . CYS D 1 97 ? 57.343 -81.901 42.936 1.00 9.15 97 CYS D N 1
ATOM 7887 C CA . CYS D 1 97 ? 56.313 -82.784 42.351 1.00 8.99 97 CYS D CA 1
ATOM 7888 C C . CYS D 1 97 ? 56.713 -83.288 40.974 1.00 9.09 97 CYS D C 1
ATOM 7889 O O . CYS D 1 97 ? 56.543 -84.456 40.654 1.00 9.85 97 CYS D O 1
ATOM 7892 N N . LEU D 1 98 ? 57.263 -82.390 40.154 1.00 9.46 98 LEU D N 1
ATOM 7893 C CA . LEU D 1 98 ? 57.743 -82.781 38.823 1.00 9.22 98 LEU D CA 1
ATOM 7894 C C . LEU D 1 98 ? 58.863 -83.794 38.941 1.00 9.15 98 LEU D C 1
ATOM 7895 O O . LEU D 1 98 ? 58.918 -84.772 38.182 1.00 10.17 98 LEU D O 1
ATOM 7900 N N . ASN D 1 99 ? 59.782 -83.569 39.880 1.00 9.86 99 ASN D N 1
ATOM 7901 C CA . ASN D 1 99 ? 60.856 -84.540 40.097 1.00 11.32 99 ASN D CA 1
ATOM 7902 C C . ASN D 1 99 ? 60.362 -85.896 40.554 1.00 10.18 99 ASN D C 1
ATOM 7903 O O . ASN D 1 99 ? 60.968 -86.916 40.196 1.00 11.66 99 ASN D O 1
ATOM 7908 N N . ASP D 1 100 ? 59.251 -85.939 41.290 1.00 9.70 100 ASP D N 1
ATOM 7909 C CA . ASP D 1 100 ? 58.677 -87.260 41.634 1.00 10.11 100 ASP D CA 1
ATOM 7910 C C . ASP D 1 100 ? 58.307 -88.041 40.372 1.00 10.91 100 ASP D C 1
ATOM 7911 O O . ASP D 1 100 ? 58.555 -89.236 40.278 1.00 11.28 100 ASP D O 1
ATOM 7916 N N . VAL D 1 101 ? 57.743 -87.358 39.382 1.00 10.05 101 VAL D N 1
ATOM 7917 C CA . VAL D 1 101 ? 57.428 -87.990 38.103 1.00 10.31 101 VAL D CA 1
ATOM 7918 C C . VAL D 1 101 ? 58.691 -88.393 37.344 1.00 10.13 101 VAL D C 1
ATOM 7919 O O . VAL D 1 101 ? 58.778 -89.492 36.822 1.00 10.55 101 VAL D O 1
ATOM 7923 N N . LYS D 1 102 ? 59.644 -87.465 37.269 1.00 9.78 102 LYS D N 1
ATOM 7924 C CA . LYS D 1 102 ? 60.917 -87.729 36.607 1.00 10.78 102 LYS D CA 1
ATOM 7925 C C . LYS D 1 102 ? 61.600 -88.994 37.201 1.00 10.88 102 LYS D C 1
ATOM 7926 O O . LYS D 1 102 ? 62.078 -89.855 36.464 1.00 11.50 102 LYS D O 1
ATOM 7932 N N . ASN D 1 103 ? 61.637 -89.043 38.535 1.00 10.16 103 ASN D N 1
ATOM 7933 C CA . ASN D 1 103 ? 62.290 -90.151 39.218 1.00 12.24 103 ASN D CA 1
ATOM 7934 C C . ASN D 1 103 ? 61.555 -91.475 38.981 1.00 11.92 103 ASN D C 1
ATOM 7935 O O . ASN D 1 103 ? 62.180 -92.495 38.722 1.00 13.00 103 ASN D O 1
ATOM 7940 N N . TRP D 1 104 ? 60.222 -91.433 39.000 1.00 10.83 104 TRP D N 1
ATOM 7941 C CA . TRP D 1 104 ? 59.442 -92.645 38.709 1.00 10.16 104 TRP D CA 1
ATOM 7942 C C . TRP D 1 104 ? 59.769 -93.105 37.277 1.00 10.92 104 TRP D C 1
ATOM 7943 O O . TRP D 1 104 ? 59.990 -94.278 36.996 1.00 11.17 104 TRP D O 1
ATOM 7954 N N . SER D 1 105 ? 59.793 -92.144 36.359 1.00 10.27 105 SER D N 1
ATOM 7955 C CA . SER D 1 105 ? 60.101 -92.454 34.959 1.00 10.01 105 SER D CA 1
ATOM 7956 C C . SER D 1 105 ? 61.475 -93.130 34.840 1.00 10.70 105 SER D C 1
ATOM 7957 O O . SER D 1 105 ? 61.601 -94.155 34.154 1.00 10.40 105 SER D O 1
ATOM 7960 N N . ASP D 1 106 ? 62.502 -92.580 35.479 1.00 10.89 106 ASP D N 1
ATOM 7961 C CA . ASP D 1 106 ? 63.834 -93.184 35.434 1.00 11.94 106 ASP D CA 1
ATOM 7962 C C . ASP D 1 106 ? 63.842 -94.622 35.956 1.00 13.03 106 ASP D C 1
ATOM 7963 O O . ASP D 1 106 ? 64.567 -95.461 35.458 1.00 14.65 106 ASP D O 1
ATOM 7968 N N . LYS D 1 107 ? 63.017 -94.890 36.957 1.00 12.62 107 LYS D N 1
ATOM 7969 C CA . LYS D 1 107 ? 62.912 -96.234 37.547 1.00 13.56 107 LYS D CA 1
ATOM 7970 C C . LYS D 1 107 ? 62.061 -97.217 36.742 1.00 13.30 107 LYS D C 1
ATOM 7971 O O . LYS D 1 107 ? 62.089 -98.411 37.032 1.00 15.69 107 LYS D O 1
ATOM 7977 N N . HIS D 1 108 ? 61.357 -96.744 35.719 1.00 12.47 108 HIS D N 1
ATOM 7978 C CA . HIS D 1 108 ? 60.462 -97.556 34.899 1.00 13.48 108 HIS D CA 1
ATOM 7979 C C . HIS D 1 108 ? 60.721 -97.341 33.417 1.00 13.14 108 HIS D C 1
ATOM 7980 O O . HIS D 1 108 ? 59.857 -96.874 32.689 1.00 13.02 108 HIS D O 1
ATOM 7987 N N . PRO D 1 109 ? 61.924 -97.683 32.949 1.00 14.92 109 PRO D N 1
ATOM 7988 C CA . PRO D 1 109 ? 62.188 -97.593 31.521 1.00 16.10 109 PRO D CA 1
ATOM 7989 C C . PRO D 1 109 ? 61.150 -98.368 30.730 1.00 15.66 109 PRO D C 1
ATOM 7990 O O . PRO D 1 109 ? 60.660 -99.429 31.150 1.00 16.91 109 PRO D O 1
ATOM 7994 N N . GLY D 1 110 ? 60.780 -97.807 29.603 1.00 13.65 110 GLY D N 1
ATOM 7995 C CA . GLY D 1 110 ? 59.771 -98.407 28.766 1.00 14.70 110 GLY D CA 1
ATOM 7996 C C . GLY D 1 110 ? 58.339 -98.101 29.182 1.00 12.91 110 GLY D C 1
ATOM 7997 O O . GLY D 1 110 ? 57.391 -98.692 28.662 1.00 15.16 110 GLY D O 1
ATOM 7998 N N . HIS D 1 111 ? 58.149 -97.140 30.080 1.00 10.78 111 HIS D N 1
ATOM 7999 C CA . HIS D 1 111 ? 56.812 -96.855 30.546 1.00 10.06 111 HIS D CA 1
ATOM 8000 C C . HIS D 1 111 ? 55.931 -96.256 29.471 1.00 8.69 111 HIS D C 1
ATOM 8001 O O . HIS D 1 111 ? 56.367 -95.512 28.582 1.00 9.06 111 HIS D O 1
ATOM 8008 N N . PHE D 1 112 ? 54.646 -96.543 29.601 1.00 8.54 112 PHE D N 1
ATOM 8009 C CA . PHE D 1 112 ? 53.615 -95.873 28.809 1.00 8.36 112 PHE D CA 1
ATOM 8010 C C . PHE D 1 112 ? 53.750 -94.361 29.044 1.00 8.34 112 PHE D C 1
ATOM 8011 O O . PHE D 1 112 ? 54.060 -93.955 30.160 1.00 8.40 112 PHE D O 1
ATOM 8019 N N . PRO D 1 113 ? 53.564 -93.528 28.013 1.00 7.93 113 PRO D N 1
ATOM 8020 C CA . PRO D 1 113 ? 53.762 -92.086 28.213 1.00 7.93 113 PRO D CA 1
ATOM 8021 C C . PRO D 1 113 ? 52.927 -91.539 29.355 1.00 7.78 113 PRO D C 1
ATOM 8022 O O . PRO D 1 113 ? 51.735 -91.867 29.479 1.00 8.18 113 PRO D O 1
ATOM 8026 N N . ILE D 1 114 ? 53.535 -90.665 30.136 1.00 7.35 114 ILE D N 1
ATOM 8027 C CA . ILE D 1 114 ? 52.870 -90.011 31.269 1.00 7.80 114 ILE D CA 1
ATOM 8028 C C . ILE D 1 114 ? 52.383 -88.657 30.812 1.00 7.52 114 ILE D C 1
ATOM 8029 O O . ILE D 1 114 ? 53.139 -87.906 30.206 1.00 9.25 114 ILE D O 1
ATOM 8034 N N . THR D 1 115 ? 51.117 -88.361 31.119 1.00 6.93 115 THR D N 1
ATOM 8035 C CA . THR D 1 115 ? 50.552 -87.037 30.834 1.00 7.57 115 THR D CA 1
ATOM 8036 C C . THR D 1 115 ? 50.325 -86.330 32.160 1.00 7.51 115 THR D C 1
ATOM 8037 O O . THR D 1 115 ? 49.702 -86.889 33.066 1.00 8.50 115 THR D O 1
ATOM 8041 N N . LEU D 1 116 ? 50.866 -85.100 32.263 1.00 7.01 116 LEU D N 1
ATOM 8042 C CA . LEU D 1 116 ? 50.712 -84.299 33.486 1.00 7.72 116 LEU D CA 1
ATOM 8043 C C . LEU D 1 116 ? 49.886 -83.067 33.156 1.00 6.79 116 LEU D C 1
ATOM 8044 O O . LEU D 1 116 ? 50.300 -82.228 32.364 1.00 8.10 116 LEU D O 1
ATOM 8049 N N . ILE D 1 117 ? 48.718 -82.981 33.810 1.00 6.67 117 ILE D N 1
ATOM 8050 C CA . ILE D 1 117 ? 47.850 -81.820 33.724 1.00 6.87 117 ILE D CA 1
ATOM 8051 C C . ILE D 1 117 ? 48.313 -80.780 34.726 1.00 7.43 117 ILE D C 1
ATOM 8052 O O . ILE D 1 117 ? 48.310 -81.038 35.926 1.00 10.03 117 ILE D O 1
ATOM 8057 N N . LEU D 1 118 ? 48.802 -79.657 34.207 1.00 6.78 118 LEU D N 1
ATOM 8058 C CA . LEU D 1 118 ? 49.339 -78.572 35.020 1.00 7.02 118 LEU D CA 1
ATOM 8059 C C . LEU D 1 118 ? 48.278 -77.478 35.036 1.00 6.36 118 LEU D C 1
ATOM 8060 O O . LEU D 1 118 ? 48.099 -76.741 34.066 1.00 6.58 118 LEU D O 1
ATOM 8065 N N . ASP D 1 119 ? 47.504 -77.468 36.123 1.00 6.48 119 ASP D N 1
ATOM 8066 C CA . ASP D 1 119 ? 46.344 -76.592 36.273 1.00 6.39 119 ASP D CA 1
ATOM 8067 C C . ASP D 1 119 ? 46.799 -75.318 36.971 1.00 5.94 119 ASP D C 1
ATOM 8068 O O . ASP D 1 119 ? 47.021 -75.277 38.186 1.00 6.82 119 ASP D O 1
ATOM 8073 N N . LYS D 1 120 ? 47.017 -74.291 36.153 1.00 5.80 120 LYS D N 1
ATOM 8074 C CA . LYS D 1 120 ? 47.572 -73.038 36.623 1.00 5.82 120 LYS D CA 1
ATOM 8075 C C . LYS D 1 120 ? 46.480 -72.224 37.333 1.00 5.85 120 LYS D C 1
ATOM 8076 O O . LYS D 1 120 ? 45.397 -72.073 36.797 1.00 6.56 120 LYS D O 1
ATOM 8082 N N . LYS D 1 121 ? 46.807 -71.672 38.495 1.00 5.86 121 LYS D N 1
ATOM 8083 C CA . LYS D 1 121 ? 45.796 -71.022 39.336 1.00 6.24 121 LYS D CA 1
ATOM 8084 C C . LYS D 1 121 ? 45.866 -69.515 39.407 1.00 6.37 121 LYS D C 1
ATOM 8085 O O . LYS D 1 121 ? 44.917 -68.898 39.880 1.00 7.45 121 LYS D O 1
ATOM 8091 N N . GLN D 1 122 ? 46.986 -68.928 38.967 1.00 6.17 122 GLN D N 1
ATOM 8092 C CA . GLN D 1 122 ? 47.168 -67.457 38.933 1.00 6.59 122 GLN D CA 1
ATOM 8093 C C . GLN D 1 122 ? 47.662 -67.056 37.544 1.00 6.51 122 GLN D C 1
ATOM 8094 O O . GLN D 1 122 ? 47.824 -67.893 36.673 1.00 9.57 122 GLN D O 1
ATOM 8100 N N . GLY D 1 123 ? 47.899 -65.779 37.350 1.00 6.88 123 GLY D N 1
ATOM 8101 C CA . GLY D 1 123 ? 48.353 -65.279 36.092 1.00 7.14 123 GLY D CA 1
ATOM 8102 C C . GLY D 1 123 ? 49.846 -65.448 35.882 1.00 6.58 123 GLY D C 1
ATOM 8103 O O . GLY D 1 123 ? 50.542 -65.923 36.754 1.00 7.69 123 GLY D O 1
ATOM 8104 N N . TRP D 1 124 ? 50.307 -65.074 34.707 1.00 6.57 124 TRP D N 1
ATOM 8105 C CA . TRP D 1 124 ? 51.734 -65.052 34.415 1.00 6.69 124 TRP D CA 1
ATOM 8106 C C . TRP D 1 124 ? 52.390 -63.817 34.982 1.00 6.75 124 TRP D C 1
ATOM 8107 O O . TRP D 1 124 ? 51.751 -62.767 35.049 1.00 8.18 124 TRP D O 1
ATOM 8118 N N . SER D 1 125 ? 53.664 -63.896 35.351 1.00 7.13 125 SER D N 1
ATOM 8119 C CA . SER D 1 125 ? 54.401 -62.683 35.708 1.00 6.88 125 SER D CA 1
ATOM 8120 C C . SER D 1 125 ? 55.042 -62.058 34.483 1.00 6.98 125 SER D C 1
ATOM 8121 O O . SER D 1 125 ? 55.101 -62.656 33.419 1.00 8.41 125 SER D O 1
ATOM 8124 N N . LYS D 1 126 ? 55.536 -60.841 34.671 1.00 7.81 126 LYS D N 1
ATOM 8125 C CA . LYS D 1 126 ? 56.469 -60.218 33.732 1.00 8.89 126 LYS D CA 1
ATOM 8126 C C . LYS D 1 126 ? 57.896 -60.690 33.993 1.00 8.82 126 LYS D C 1
ATOM 8127 O O . LYS D 1 126 ? 58.177 -61.408 34.971 1.00 8.90 126 LYS D O 1
ATOM 8133 N N . GLU D 1 127 ? 58.808 -60.303 33.110 1.00 9.48 127 GLU D N 1
ATOM 8134 C CA . GLU D 1 127 ? 60.168 -60.816 33.124 1.00 9.80 127 GLU D CA 1
ATOM 8135 C C . GLU D 1 127 ? 60.830 -60.629 34.471 1.00 9.27 127 GLU D C 1
ATOM 8136 O O . GLU D 1 127 ? 61.520 -61.522 34.967 1.00 10.08 127 GLU D O 1
ATOM 8142 N N . SER D 1 128 ? 60.651 -59.452 35.046 1.00 9.91 128 SER D N 1
ATOM 8143 C CA . SER D 1 128 ? 61.326 -59.109 36.269 1.00 11.28 128 SER D CA 1
ATOM 8144 C C . SER D 1 128 ? 61.082 -60.063 37.438 1.00 11.07 128 SER D C 1
ATOM 8145 O O . SER D 1 128 ? 61.930 -60.201 38.315 1.00 17.18 128 SER D O 1
ATOM 8148 N N . SER D 1 129 ? 59.914 -60.686 37.491 1.00 8.56 129 SER D N 1
ATOM 8149 C CA . SER D 1 129 ? 59.591 -61.595 38.585 1.00 8.40 129 SER D CA 1
ATOM 8150 C C . SER D 1 129 ? 59.900 -63.075 38.325 1.00 8.10 129 SER D C 1
ATOM 8151 O O . SER D 1 129 ? 59.754 -63.881 39.230 1.00 9.09 129 SER D O 1
ATOM 8154 N N . GLY D 1 130 ? 60.346 -63.419 37.115 1.00 8.02 130 GLY D N 1
ATOM 8155 C CA . GLY D 1 130 ? 60.889 -64.761 36.926 1.00 7.48 130 GLY D CA 1
ATOM 8156 C C . GLY D 1 130 ? 59.890 -65.899 36.794 1.00 7.47 130 GLY D C 1
ATOM 8157 O O . GLY D 1 130 ? 60.243 -67.060 36.967 1.00 7.71 130 GLY D O 1
ATOM 8158 N N . ARG D 1 131 ? 58.643 -65.554 36.473 1.00 6.98 131 ARG D N 1
ATOM 8159 C CA . ARG D 1 131 ? 57.571 -66.547 36.319 1.00 6.71 131 ARG D CA 1
ATOM 8160 C C . ARG D 1 131 ? 56.762 -66.294 35.042 1.00 6.41 131 ARG D C 1
ATOM 8161 O O . ARG D 1 131 ? 55.536 -66.393 35.008 1.00 6.96 131 ARG D O 1
ATOM 8169 N N . THR D 1 132 ? 57.491 -65.975 33.978 1.00 6.45 132 THR D N 1
ATOM 8170 C CA . THR D 1 132 ? 56.894 -65.854 32.643 1.00 6.64 132 THR D CA 1
ATOM 8171 C C . THR D 1 132 ? 56.639 -67.237 32.031 1.00 6.38 132 THR D C 1
ATOM 8172 O O . THR D 1 132 ? 57.180 -68.248 32.503 1.00 6.46 132 THR D O 1
ATOM 8176 N N . PRO D 1 133 ? 55.929 -67.281 30.901 1.00 6.42 133 PRO D N 1
ATOM 8177 C CA . PRO D 1 133 ? 55.869 -68.520 30.123 1.00 6.07 133 PRO D CA 1
ATOM 8178 C C . PRO D 1 133 ? 57.231 -69.114 29.843 1.00 6.19 133 PRO D C 1
ATOM 8179 O O . PRO D 1 133 ? 57.404 -70.329 29.910 1.00 6.76 133 PRO D O 1
ATOM 8183 N N . LYS D 1 134 ? 58.193 -68.282 29.475 1.00 6.56 134 LYS D N 1
ATOM 8184 C CA . LYS D 1 134 ? 59.538 -68.802 29.206 1.00 7.39 134 LYS D CA 1
ATOM 8185 C C . LYS D 1 134 ? 60.186 -69.434 30.445 1.00 6.77 134 LYS D C 1
ATOM 8186 O O . LYS D 1 134 ? 60.841 -70.464 30.362 1.00 7.47 134 LYS D O 1
ATOM 8192 N N . ASP D 1 135 ? 60.045 -68.764 31.592 1.00 6.68 135 ASP D N 1
ATOM 8193 C CA . ASP D 1 135 ? 60.573 -69.326 32.837 1.00 7.38 135 ASP D CA 1
ATOM 8194 C C . ASP D 1 135 ? 59.932 -70.666 33.161 1.00 7.16 135 ASP D C 1
ATOM 8195 O O . ASP D 1 135 ? 60.617 -71.580 33.662 1.00 7.80 135 ASP D O 1
ATOM 8200 N N . PHE D 1 136 ? 58.643 -70.794 32.895 1.00 6.69 136 PHE D N 1
ATOM 8201 C CA . PHE D 1 136 ? 57.943 -72.049 33.139 1.00 6.83 136 PHE D CA 1
ATOM 8202 C C . PHE D 1 136 ? 58.481 -73.154 32.242 1.00 6.92 136 PHE D C 1
ATOM 8203 O O . PHE D 1 136 ? 58.771 -74.261 32.698 1.00 7.30 136 PHE D O 1
ATOM 8211 N N . ASP D 1 137 ? 58.629 -72.835 30.961 1.00 6.48 137 ASP D N 1
ATOM 8212 C CA . ASP D 1 137 ? 59.212 -73.785 30.022 1.00 7.21 137 ASP D CA 1
ATOM 8213 C C . ASP D 1 137 ? 60.614 -74.177 30.460 1.00 7.79 137 ASP D C 1
ATOM 8214 O O . ASP D 1 137 ? 60.999 -75.343 30.345 1.00 8.48 137 ASP D O 1
ATOM 8219 N N . GLU D 1 138 ? 61.402 -73.232 30.956 1.00 7.78 138 GLU D N 1
ATOM 8220 C CA . GLU D 1 138 ? 62.764 -73.557 31.357 1.00 8.39 138 GLU D CA 1
ATOM 8221 C C . GLU D 1 138 ? 62.764 -74.503 32.545 1.00 8.45 138 GLU D C 1
ATOM 8222 O O . GLU D 1 138 ? 63.607 -75.396 32.616 1.00 9.49 138 GLU D O 1
ATOM 8228 N N . LEU D 1 139 ? 61.853 -74.313 33.496 1.00 8.00 139 LEU D N 1
ATOM 8229 C CA . LEU D 1 139 ? 61.744 -75.224 34.634 1.00 8.40 139 LEU D CA 1
ATOM 8230 C C . LEU D 1 139 ? 61.418 -76.632 34.152 1.00 8.58 139 LEU D C 1
ATOM 8231 O O . LEU D 1 139 ? 62.079 -77.611 34.534 1.00 9.09 139 LEU D O 1
ATOM 8236 N N . VAL D 1 140 ? 60.364 -76.774 33.351 1.00 7.80 140 VAL D N 1
ATOM 8237 C CA . VAL D 1 140 ? 59.932 -78.123 33.017 1.00 8.42 140 VAL D CA 1
ATOM 8238 C C . VAL D 1 140 ? 60.962 -78.822 32.143 1.00 8.88 140 VAL D C 1
ATOM 8239 O O . VAL D 1 140 ? 61.171 -80.033 32.247 1.00 9.81 140 VAL D O 1
ATOM 8243 N N . ALA D 1 141 ? 61.633 -78.072 31.289 1.00 8.74 141 ALA D N 1
ATOM 8244 C CA . ALA D 1 141 ? 62.716 -78.625 30.462 1.00 9.96 141 ALA D CA 1
ATOM 8245 C C . ALA D 1 141 ? 63.900 -79.061 31.308 1.00 9.96 141 ALA D C 1
ATOM 8246 O O . ALA D 1 141 ? 64.537 -80.084 31.030 1.00 11.15 141 ALA D O 1
ATOM 8248 N N . ARG D 1 142 ? 64.223 -78.260 32.319 1.00 9.30 142 ARG D N 1
ATOM 8249 C CA . ARG D 1 142 ? 65.357 -78.617 33.204 1.00 11.14 142 ARG D CA 1
ATOM 8250 C C . ARG D 1 142 ? 65.073 -79.912 33.956 1.00 10.52 142 ARG D C 1
ATOM 8251 O O . ARG D 1 142 ? 65.953 -80.733 34.141 1.00 12.35 142 ARG D O 1
ATOM 8259 N N . VAL D 1 143 ? 63.832 -80.069 34.427 1.00 9.22 143 VAL D N 1
ATOM 8260 C CA . VAL D 1 143 ? 63.478 -81.286 35.153 1.00 9.04 143 VAL D CA 1
ATOM 8261 C C . VAL D 1 143 ? 63.453 -82.494 34.212 1.00 9.50 143 VAL D C 1
ATOM 8262 O O . VAL D 1 143 ? 64.070 -83.500 34.507 1.00 11.39 143 VAL D O 1
ATOM 8266 N N . PHE D 1 144 ? 62.700 -82.404 33.113 1.00 9.46 144 PHE D N 1
ATOM 8267 C CA . PHE D 1 144 ? 62.389 -83.577 32.293 1.00 9.30 144 PHE D CA 1
ATOM 8268 C C . PHE D 1 144 ? 63.359 -83.849 31.156 1.00 9.99 144 PHE D C 1
ATOM 8269 O O . PHE D 1 144 ? 63.470 -84.977 30.698 1.00 10.41 144 PHE D O 1
ATOM 8277 N N . GLN D 1 145 ? 64.079 -82.820 30.721 1.00 10.34 145 GLN D N 1
ATOM 8278 C CA . GLN D 1 145 ? 65.119 -82.947 29.669 1.00 11.45 145 GLN D CA 1
ATOM 8279 C C . GLN D 1 145 ? 64.490 -83.663 28.457 1.00 10.68 145 GLN D C 1
ATOM 8280 O O . GLN D 1 145 ? 63.415 -83.289 27.996 1.00 11.20 145 GLN D O 1
ATOM 8286 N N . GLY D 1 146 ? 65.130 -84.713 27.977 1.00 10.33 146 GLY D N 1
ATOM 8287 C CA . GLY D 1 146 ? 64.713 -85.350 26.766 1.00 9.49 146 GLY D CA 1
ATOM 8288 C C . GLY D 1 146 ? 63.498 -86.234 26.907 1.00 9.55 146 GLY D C 1
ATOM 8289 O O . GLY D 1 146 ? 63.057 -86.800 25.913 1.00 10.45 146 GLY D O 1
ATOM 8290 N N . LYS D 1 147 ? 62.921 -86.335 28.105 1.00 8.84 147 LYS D N 1
ATOM 8291 C CA . LYS D 1 147 ? 61.703 -87.073 28.271 1.00 8.28 147 LYS D CA 1
ATOM 8292 C C . LYS D 1 147 ? 60.501 -86.379 27.639 1.00 7.65 147 LYS D C 1
ATOM 8293 O O . LYS D 1 147 ? 59.501 -87.039 27.389 1.00 8.03 147 LYS D O 1
ATOM 8299 N N . LEU D 1 148 ? 60.547 -85.071 27.412 1.00 7.39 148 LEU D N 1
ATOM 8300 C CA . LEU D 1 148 ? 59.357 -84.372 26.931 1.00 7.46 148 LEU D CA 1
ATOM 8301 C C . LEU D 1 148 ? 59.046 -84.709 25.488 1.00 7.98 148 LEU D C 1
ATOM 8302 O O . LEU D 1 148 ? 59.928 -84.856 24.638 1.00 8.98 148 LEU D O 1
ATOM 8307 N N . PHE D 1 149 ? 57.744 -84.830 25.243 1.00 7.27 149 PHE D N 1
ATOM 8308 C CA . PHE D 1 149 ? 57.150 -84.815 23.904 1.00 7.29 149 PHE D CA 1
ATOM 8309 C C . PHE D 1 149 ? 56.318 -83.531 23.864 1.00 6.65 149 PHE D C 1
ATOM 8310 O O . PHE D 1 149 ? 55.420 -83.357 24.699 1.00 7.35 149 PHE D O 1
ATOM 8318 N N . THR D 1 150 ? 56.604 -82.647 22.911 1.00 6.44 150 THR D N 1
ATOM 8319 C CA . THR D 1 150 ? 56.111 -81.277 22.898 1.00 6.49 150 THR D CA 1
ATOM 8320 C C . THR D 1 150 ? 55.263 -80.995 21.661 1.00 6.53 150 THR D C 1
ATOM 8321 O O . THR D 1 150 ? 55.247 -81.763 20.698 1.00 7.02 150 THR D O 1
ATOM 8325 N N . PRO D 1 151 ? 54.583 -79.826 21.645 1.00 6.55 151 PRO D N 1
ATOM 8326 C CA . PRO D 1 151 ? 53.845 -79.435 20.430 1.00 7.05 151 PRO D CA 1
ATOM 8327 C C . PRO D 1 151 ? 54.678 -79.488 19.147 1.00 7.30 151 PRO D C 1
ATOM 8328 O O . PRO D 1 151 ? 54.154 -79.951 18.128 1.00 7.86 151 PRO D O 1
ATOM 8332 N N A GLN D 1 152 ? 55.892 -78.995 19.186 0.50 7.43 152 GLN D N 1
ATOM 8333 N N B GLN D 1 152 ? 55.964 -79.072 19.226 0.50 7.12 152 GLN D N 1
ATOM 8334 C CA A GLN D 1 152 ? 56.682 -79.010 17.974 0.50 7.60 152 GLN D CA 1
ATOM 8335 C CA B GLN D 1 152 ? 56.877 -79.080 18.051 0.50 7.55 152 GLN D CA 1
ATOM 8336 C C A GLN D 1 152 ? 56.980 -80.468 17.554 0.50 7.01 152 GLN D C 1
ATOM 8337 C C B GLN D 1 152 ? 57.097 -80.505 17.562 0.50 7.02 152 GLN D C 1
ATOM 8338 O O A GLN D 1 152 ? 56.954 -80.708 16.348 0.50 6.41 152 GLN D O 1
ATOM 8339 O O B GLN D 1 152 ? 57.204 -80.790 16.373 0.50 6.77 152 GLN D O 1
ATOM 8350 N N . ASP D 1 153 ? 57.222 -81.411 18.505 1.00 6.61 153 ASP D N 1
ATOM 8351 C CA . ASP D 1 153 ? 57.408 -82.809 18.151 1.00 6.54 153 ASP D CA 1
ATOM 8352 C C . ASP D 1 153 ? 56.159 -83.327 17.417 1.00 6.27 153 ASP D C 1
ATOM 8353 O O . ASP D 1 153 ? 56.259 -84.018 16.409 1.00 7.71 153 ASP D O 1
ATOM 8358 N N . LEU D 1 154 ? 54.975 -82.980 17.922 1.00 6.40 154 LEU D N 1
ATOM 8359 C CA . LEU D 1 154 ? 53.756 -83.417 17.263 1.00 6.56 154 LEU D CA 1
ATOM 8360 C C . LEU D 1 154 ? 53.601 -82.803 15.867 1.00 6.90 154 LEU D C 1
ATOM 8361 O O . LEU D 1 154 ? 53.214 -83.480 14.919 1.00 7.56 154 LEU D O 1
ATOM 8366 N N . ALA D 1 155 ? 53.859 -81.493 15.800 1.00 6.42 155 ALA D N 1
ATOM 8367 C CA . ALA D 1 155 ? 53.716 -80.775 14.540 1.00 6.93 155 ALA D CA 1
ATOM 8368 C C . ALA D 1 155 ? 54.618 -81.367 13.457 1.00 7.27 155 ALA D C 1
ATOM 8369 O O . ALA D 1 155 ? 54.209 -81.635 12.330 1.00 8.01 155 ALA D O 1
ATOM 8371 N N . THR D 1 156 ? 55.864 -81.638 13.814 1.00 7.60 156 THR D N 1
ATOM 8372 C CA . THR D 1 156 ? 56.764 -82.240 12.883 1.00 8.94 156 THR D CA 1
ATOM 8373 C C . THR D 1 156 ? 56.324 -83.645 12.508 1.00 7.94 156 THR D C 1
ATOM 8374 O O . THR D 1 156 ? 56.423 -84.048 11.339 1.00 8.68 156 THR D O 1
ATOM 8378 N N . HIS D 1 157 ? 55.780 -84.392 13.455 1.00 7.45 157 HIS D N 1
ATOM 8379 C CA . HIS D 1 157 ? 55.262 -85.736 13.171 1.00 7.32 157 HIS D CA 1
ATOM 8380 C C . HIS D 1 157 ? 54.234 -85.724 12.053 1.00 8.05 157 HIS D C 1
ATOM 8381 O O . HIS D 1 157 ? 54.215 -86.633 11.229 1.00 8.61 157 HIS D O 1
ATOM 8388 N N . ILE D 1 158 ? 53.376 -84.700 12.032 1.00 8.14 158 ILE D N 1
ATOM 8389 C CA . ILE D 1 158 ? 52.303 -84.620 11.040 1.00 8.33 158 ILE D CA 1
ATOM 8390 C C . ILE D 1 158 ? 52.613 -83.686 9.870 1.00 8.61 158 ILE D C 1
ATOM 8391 O O . ILE D 1 158 ? 51.753 -83.498 9.025 1.00 10.40 158 ILE D O 1
ATOM 8396 N N . GLY D 1 159 ? 53.811 -83.105 9.826 1.00 8.56 159 GLY D N 1
ATOM 8397 C CA . GLY D 1 159 ? 54.154 -82.194 8.712 1.00 9.04 159 GLY D CA 1
ATOM 8398 C C . GLY D 1 159 ? 53.474 -80.838 8.733 1.00 7.99 159 GLY D C 1
ATOM 8399 O O . GLY D 1 159 ? 53.145 -80.308 7.665 1.00 9.16 159 GLY D O 1
ATOM 8400 N N . SER D 1 160 ? 53.228 -80.324 9.922 1.00 7.61 160 SER D N 1
ATOM 8401 C CA . SER D 1 160 ? 52.561 -79.046 10.124 1.00 7.55 160 SER D CA 1
ATOM 8402 C C . SER D 1 160 ? 53.481 -78.087 10.827 1.00 7.17 160 SER D C 1
ATOM 8403 O O . SER D 1 160 ? 54.325 -78.506 11.629 1.00 8.27 160 SER D O 1
ATOM 8406 N N . GLY D 1 161 ? 53.231 -76.806 10.641 1.00 7.25 161 GLY D N 1
ATOM 8407 C CA . GLY D 1 161 ? 53.704 -75.833 11.623 1.00 7.98 161 GLY D CA 1
ATOM 8408 C C . GLY D 1 161 ? 52.991 -76.040 12.944 1.00 7.14 161 GLY D C 1
ATOM 8409 O O . GLY D 1 161 ? 51.819 -76.458 12.967 1.00 7.29 161 GLY D O 1
ATOM 8410 N N . ALA D 1 162 ? 53.646 -75.751 14.059 1.00 7.88 162 ALA D N 1
ATOM 8411 C CA . ALA D 1 162 ? 52.984 -75.907 15.356 1.00 7.41 162 ALA D CA 1
ATOM 8412 C C . ALA D 1 162 ? 51.755 -75.006 15.462 1.00 6.62 162 ALA D C 1
ATOM 8413 O O . ALA D 1 162 ? 50.784 -75.375 16.116 1.00 7.18 162 ALA D O 1
ATOM 8415 N N . GLY D 1 163 ? 51.813 -73.836 14.835 1.00 6.38 163 GLY D N 1
ATOM 8416 C CA . GLY D 1 163 ? 50.667 -72.917 14.858 1.00 6.64 163 GLY D CA 1
ATOM 8417 C C . GLY D 1 163 ? 49.503 -73.296 13.989 1.00 5.52 163 GLY D C 1
ATOM 8418 O O . GLY D 1 163 ? 48.503 -72.572 13.954 1.00 5.47 163 GLY D O 1
ATOM 8419 N N . ALA D 1 164 ? 49.621 -74.436 13.317 1.00 5.92 164 ALA D N 1
ATOM 8420 C CA . ALA D 1 164 ? 48.545 -74.991 12.493 1.00 6.47 164 ALA D CA 1
ATOM 8421 C C . ALA D 1 164 ? 48.115 -76.366 12.967 1.00 5.97 164 ALA D C 1
ATOM 8422 O O . ALA D 1 164 ? 47.359 -77.063 12.276 1.00 6.68 164 ALA D O 1
ATOM 8424 N N . LEU D 1 165 ? 48.542 -76.752 14.173 1.00 5.69 165 LEU D N 1
ATOM 8425 C CA . LEU D 1 165 ? 48.077 -78.021 14.740 1.00 5.59 165 LEU D CA 1
ATOM 8426 C C . LEU D 1 165 ? 46.555 -78.117 14.812 1.00 5.54 165 LEU D C 1
ATOM 8427 O O . LEU D 1 165 ? 45.981 -79.186 14.580 1.00 6.37 165 LEU D O 1
ATOM 8432 N N . GLN D 1 166 ? 45.919 -77.010 15.157 1.00 5.29 166 GLN D N 1
ATOM 8433 C CA . GLN D 1 166 ? 44.485 -77.016 15.433 1.00 5.15 166 GLN D CA 1
ATOM 8434 C C . GLN D 1 166 ? 43.720 -77.758 14.377 1.00 5.19 166 GLN D C 1
ATOM 8435 O O . GLN D 1 166 ? 42.947 -78.693 14.674 1.00 5.67 166 GLN D O 1
ATOM 8441 N N . GLY D 1 167 ? 43.882 -77.314 13.129 1.00 5.32 167 GLY D N 1
ATOM 8442 C CA . GLY D 1 167 ? 43.169 -77.893 11.999 1.00 5.75 167 GLY D CA 1
ATOM 8443 C C . GLY D 1 167 ? 43.926 -78.997 11.293 1.00 5.90 167 GLY D C 1
ATOM 8444 O O . GLY D 1 167 ? 43.312 -79.904 10.737 1.00 6.81 167 GLY D O 1
ATOM 8445 N N . ASN D 1 168 ? 45.258 -78.941 11.296 1.00 5.69 168 ASN D N 1
ATOM 8446 C CA . ASN D 1 168 ? 46.018 -79.965 10.553 1.00 6.03 168 ASN D CA 1
ATOM 8447 C C . ASN D 1 168 ? 46.012 -81.319 11.237 1.00 5.76 168 ASN D C 1
ATOM 8448 O O . ASN D 1 168 ? 46.216 -82.338 10.607 1.00 7.26 168 ASN D O 1
ATOM 8453 N N . LEU D 1 169 ? 45.709 -81.351 12.535 1.00 6.10 169 LEU D N 1
ATOM 8454 C CA . LEU D 1 169 ? 45.570 -82.637 13.222 1.00 6.29 169 LEU D CA 1
ATOM 8455 C C . LEU D 1 169 ? 44.376 -83.445 12.721 1.00 6.63 169 LEU D C 1
ATOM 8456 O O . LEU D 1 169 ? 44.343 -84.673 12.917 1.00 7.05 169 LEU D O 1
ATOM 8461 N N . LYS D 1 170 ? 43.351 -82.798 12.186 1.00 6.80 170 LYS D N 1
ATOM 8462 C CA . LYS D 1 170 ? 42.146 -83.531 11.790 1.00 8.27 170 LYS D CA 1
ATOM 8463 C C . LYS D 1 170 ? 42.519 -84.614 10.736 1.00 9.42 170 LYS D C 1
ATOM 8464 O O . LYS D 1 170 ? 43.133 -84.303 9.726 1.00 11.64 170 LYS D O 1
ATOM 8470 N N . GLY D 1 171 ? 42.130 -85.835 11.011 1.00 12.91 171 GLY D N 1
ATOM 8471 C CA . GLY D 1 171 ? 42.426 -86.945 10.109 1.00 14.49 171 GLY D CA 1
ATOM 8472 C C . GLY D 1 171 ? 43.775 -87.596 10.351 1.00 15.28 171 GLY D C 1
ATOM 8473 O O . GLY D 1 171 ? 44.123 -88.557 9.653 1.00 19.60 171 GLY D O 1
ATOM 8474 N N . LYS D 1 172 ? 44.526 -87.098 11.328 1.00 11.12 172 LYS D N 1
ATOM 8475 C CA . LYS D 1 172 ? 45.909 -87.565 11.518 1.00 9.88 172 LYS D CA 1
ATOM 8476 C C . LYS D 1 172 ? 46.073 -88.331 12.815 1.00 9.58 172 LYS D C 1
ATOM 8477 O O . LYS D 1 172 ? 45.371 -88.129 13.772 1.00 11.52 172 LYS D O 1
ATOM 8483 N N . SER D 1 173 ? 47.096 -89.171 12.839 1.00 8.73 173 SER D N 1
ATOM 8484 C CA . SER D 1 173 ? 47.487 -89.934 14.014 1.00 8.87 173 SER D CA 1
ATOM 8485 C C . SER D 1 173 ? 48.661 -89.317 14.756 1.00 8.21 173 SER D C 1
ATOM 8486 O O . SER D 1 173 ? 49.684 -88.934 14.154 1.00 9.85 173 SER D O 1
ATOM 8489 N N . TRP D 1 174 ? 48.519 -89.233 16.087 1.00 7.73 174 TRP D N 1
ATOM 8490 C CA . TRP D 1 174 ? 49.662 -88.999 16.927 1.00 8.02 174 TRP D CA 1
ATOM 8491 C C . TRP D 1 174 ? 50.593 -90.227 16.895 1.00 8.10 174 TRP D C 1
ATOM 8492 O O . TRP D 1 174 ? 50.202 -91.305 16.477 1.00 8.32 174 TRP D O 1
ATOM 8503 N N . PRO D 1 175 ? 51.843 -90.063 17.371 1.00 7.85 175 PRO D N 1
ATOM 8504 C CA . PRO D 1 175 ? 52.672 -91.250 17.578 1.00 7.88 175 PRO D CA 1
ATOM 8505 C C . PRO D 1 175 ? 51.981 -92.259 18.497 1.00 7.62 175 PRO D C 1
ATOM 8506 O O . PRO D 1 175 ? 51.124 -91.888 19.290 1.00 7.94 175 PRO D O 1
ATOM 8510 N N . THR D 1 176 ? 52.349 -93.515 18.320 1.00 7.72 176 THR D N 1
ATOM 8511 C CA . THR D 1 176 ? 51.766 -94.576 19.134 1.00 8.18 176 THR D CA 1
ATOM 8512 C C . THR D 1 176 ? 52.303 -94.522 20.557 1.00 7.77 176 THR D C 1
ATOM 8513 O O . THR D 1 176 ? 53.335 -93.908 20.831 1.00 8.35 176 THR D O 1
ATOM 8517 N N . ALA D 1 177 ? 51.641 -95.233 21.450 1.00 8.03 177 ALA D N 1
ATOM 8518 C CA . ALA D 1 177 ? 52.178 -95.370 22.795 1.00 8.61 177 ALA D CA 1
ATOM 8519 C C . ALA D 1 177 ? 53.569 -96.000 22.784 1.00 8.34 177 ALA D C 1
ATOM 8520 O O . ALA D 1 177 ? 54.435 -95.585 23.546 1.00 8.78 177 ALA D O 1
ATOM 8522 N N . ASN D 1 178 ? 53.793 -96.990 21.898 1.00 8.86 178 ASN D N 1
ATOM 8523 C CA . ASN D 1 178 ? 55.124 -97.532 21.735 1.00 9.71 178 ASN D CA 1
ATOM 8524 C C . ASN D 1 178 ? 56.148 -96.480 21.322 1.00 9.14 178 ASN D C 1
ATOM 8525 O O . ASN D 1 178 ? 57.243 -96.416 21.890 1.00 9.99 178 ASN D O 1
ATOM 8530 N N . ASP D 1 179 ? 55.778 -95.655 20.348 1.00 9.03 179 ASP D N 1
ATOM 8531 C CA . ASP D 1 179 ? 56.646 -94.571 19.909 1.00 9.23 179 ASP D CA 1
ATOM 8532 C C . ASP D 1 179 ? 56.977 -93.644 21.081 1.00 9.20 179 ASP D C 1
ATOM 8533 O O . ASP D 1 179 ? 58.064 -93.070 21.127 1.00 10.39 179 ASP D O 1
ATOM 8538 N N . LEU D 1 180 ? 56.018 -93.469 21.991 1.00 8.86 180 LEU D N 1
ATOM 8539 C CA . LEU D 1 180 ? 56.115 -92.542 23.096 1.00 8.56 180 LEU D CA 1
ATOM 8540 C C . LEU D 1 180 ? 56.557 -93.202 24.404 1.00 8.31 180 LEU D C 1
ATOM 8541 O O . LEU D 1 180 ? 56.439 -92.599 25.464 1.00 8.31 180 LEU D O 1
ATOM 8546 N N . GLN D 1 181 ? 57.164 -94.394 24.324 1.00 8.68 181 GLN D N 1
ATOM 8547 C CA . GLN D 1 181 ? 57.628 -95.032 25.538 1.00 9.76 181 GLN D CA 1
ATOM 8548 C C . GLN D 1 181 ? 58.649 -94.148 26.238 1.00 8.87 181 GLN D C 1
ATOM 8549 O O . GLN D 1 181 ? 59.507 -93.531 25.597 1.00 9.04 181 GLN D O 1
ATOM 8555 N N . GLY D 1 182 ? 58.512 -94.041 27.551 1.00 8.57 182 GLY D N 1
ATOM 8556 C CA . GLY D 1 182 ? 59.424 -93.248 28.350 1.00 8.81 182 GLY D CA 1
ATOM 8557 C C . GLY D 1 182 ? 59.207 -91.756 28.253 1.00 9.01 182 GLY D C 1
ATOM 8558 O O . GLY D 1 182 ? 60.001 -91.009 28.804 1.00 10.24 182 GLY D O 1
ATOM 8559 N N . LYS D 1 183 ? 58.147 -91.289 27.596 1.00 8.16 183 LYS D N 1
ATOM 8560 C CA . LYS D 1 183 ? 57.928 -89.852 27.407 1.00 7.84 183 LYS D CA 1
ATOM 8561 C C . LYS D 1 183 ? 56.975 -89.291 28.442 1.00 7.84 183 LYS D C 1
ATOM 8562 O O . LYS D 1 183 ? 56.200 -90.008 29.069 1.00 8.44 183 LYS D O 1
ATOM 8568 N N . VAL D 1 184 ? 57.060 -87.971 28.573 1.00 7.60 184 VAL D N 1
ATOM 8569 C CA . VAL D 1 184 ? 56.197 -87.153 29.414 1.00 7.16 184 VAL D CA 1
ATOM 8570 C C . VAL D 1 184 ? 55.596 -86.062 28.534 1.00 6.88 184 VAL D C 1
ATOM 8571 O O . VAL D 1 184 ? 56.312 -85.379 27.793 1.00 7.90 184 VAL D O 1
ATOM 8575 N N . LEU D 1 185 ? 54.279 -85.911 28.629 1.00 6.72 185 LEU D N 1
ATOM 8576 C CA . LEU D 1 185 ? 53.519 -84.865 27.940 1.00 6.56 185 LEU D CA 1
ATOM 8577 C C . LEU D 1 185 ? 52.968 -83.940 28.997 1.00 6.43 185 LEU D C 1
ATOM 8578 O O . LEU D 1 185 ? 52.317 -84.385 29.931 1.00 8.61 185 LEU D O 1
ATOM 8583 N N . LEU D 1 186 ? 53.194 -82.639 28.818 1.00 6.57 186 LEU D N 1
ATOM 8584 C CA . LEU D 1 186 ? 52.733 -81.651 29.747 1.00 6.80 186 LEU D CA 1
ATOM 8585 C C . LEU D 1 186 ? 51.577 -80.859 29.149 1.00 5.88 186 LEU D C 1
ATOM 8586 O O . LEU D 1 186 ? 51.622 -80.499 27.969 1.00 6.52 186 LEU D O 1
ATOM 8591 N N . VAL D 1 187 ? 50.556 -80.593 29.969 1.00 6.29 187 VAL D N 1
ATOM 8592 C CA . VAL D 1 187 ? 49.325 -79.958 29.493 1.00 6.06 187 VAL D CA 1
ATOM 8593 C C . VAL D 1 187 ? 49.001 -78.771 30.402 1.00 6.14 187 VAL D C 1
ATOM 8594 O O . VAL D 1 187 ? 49.041 -78.913 31.609 1.00 8.26 187 VAL D O 1
ATOM 8598 N N . LEU D 1 188 ? 48.679 -77.624 29.808 1.00 5.82 188 LEU D N 1
ATOM 8599 C CA . LEU D 1 188 ? 48.312 -76.444 30.570 1.00 5.63 188 LEU D CA 1
ATOM 8600 C C . LEU D 1 188 ? 46.806 -76.285 30.613 1.00 5.54 188 LEU D C 1
ATOM 8601 O O . LEU D 1 188 ? 46.151 -76.265 29.571 1.00 6.50 188 LEU D O 1
ATOM 8606 N N . ASN D 1 189 ? 46.271 -76.153 31.824 1.00 6.05 189 ASN D N 1
ATOM 8607 C CA . ASN D 1 189 ? 44.894 -75.742 32.050 1.00 6.09 189 ASN D CA 1
ATOM 8608 C C . ASN D 1 189 ? 44.868 -74.455 32.858 1.00 5.84 189 ASN D C 1
ATOM 8609 O O . ASN D 1 189 ? 45.845 -74.125 33.555 1.00 6.52 189 ASN D O 1
ATOM 8614 N N . HIS D 1 190 ? 43.729 -73.769 32.820 1.00 6.24 190 HIS D N 1
ATOM 8615 C CA . HIS D 1 190 ? 43.470 -72.583 33.644 1.00 6.68 190 HIS D CA 1
ATOM 8616 C C . HIS D 1 190 ? 41.954 -72.357 33.550 1.00 6.99 190 HIS D C 1
ATOM 8617 O O . HIS D 1 190 ? 41.331 -72.742 32.568 1.00 7.58 190 HIS D O 1
ATOM 8624 N N A SER D 1 191 ? 41.360 -71.705 34.535 0.50 6.81 191 SER D N 1
ATOM 8625 N N B SER D 1 191 ? 41.367 -71.697 34.546 0.50 7.22 191 SER D N 1
ATOM 8626 C CA A SER D 1 191 ? 39.944 -71.338 34.402 0.50 7.23 191 SER D CA 1
ATOM 8627 C CA B SER D 1 191 ? 39.965 -71.293 34.447 0.50 7.93 191 SER D CA 1
ATOM 8628 C C A SER D 1 191 ? 39.682 -70.381 33.246 0.50 6.64 191 SER D C 1
ATOM 8629 C C B SER D 1 191 ? 39.670 -70.333 33.307 0.50 7.32 191 SER D C 1
ATOM 8630 O O A SER D 1 191 ? 38.572 -70.3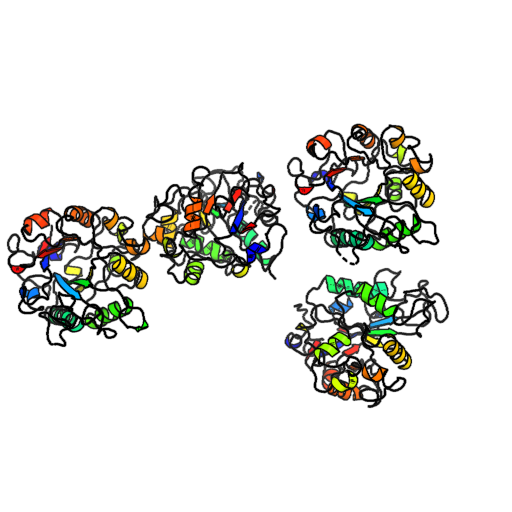78 32.706 0.50 7.69 191 SER D O 1
ATOM 8631 O O B SER D 1 191 ? 38.518 -70.243 32.873 0.50 7.91 191 SER D O 1
ATOM 8636 N N . GLU D 1 192 ? 40.673 -69.564 32.898 1.00 6.23 192 GLU D N 1
ATOM 8637 C CA . GLU D 1 192 ? 40.548 -68.543 31.866 1.00 6.63 192 GLU D CA 1
ATOM 8638 C C . GLU D 1 192 ? 41.406 -68.909 30.677 1.00 5.73 192 GLU D C 1
ATOM 8639 O O . GLU D 1 192 ? 42.639 -68.963 30.757 1.00 6.33 192 GLU D O 1
ATOM 8645 N N . ASN D 1 193 ? 40.771 -69.096 29.517 1.00 5.65 193 ASN D N 1
ATOM 8646 C CA . ASN D 1 193 ? 41.529 -69.370 28.304 1.00 5.38 193 ASN D CA 1
ATOM 8647 C C . ASN D 1 193 ? 42.519 -68.270 27.958 1.00 5.23 193 ASN D C 1
ATOM 8648 O O . ASN D 1 193 ? 43.503 -68.539 27.273 1.00 5.65 193 ASN D O 1
ATOM 8653 N N . GLN D 1 194 ? 42.260 -67.055 28.427 1.00 5.16 194 GLN D N 1
ATOM 8654 C CA . GLN D 1 194 ? 43.190 -65.965 28.219 1.00 5.85 194 GLN D CA 1
ATOM 8655 C C . GLN D 1 194 ? 44.612 -66.312 28.659 1.00 5.40 194 GLN D C 1
ATOM 8656 O O . GLN D 1 194 ? 45.582 -65.896 28.013 1.00 5.75 194 GLN D O 1
ATOM 8662 N N . LYS D 1 195 ? 44.753 -67.054 29.762 1.00 5.49 195 LYS D N 1
ATOM 8663 C CA . LYS D 1 195 ? 46.102 -67.377 30.248 1.00 5.47 195 LYS D CA 1
ATOM 8664 C C . LYS D 1 195 ? 46.803 -68.374 29.325 1.00 5.20 195 LYS D C 1
ATOM 8665 O O . LYS D 1 195 ? 48.029 -68.353 29.203 1.00 5.75 195 LYS D O 1
ATOM 8671 N N . LEU D 1 196 ? 46.029 -69.254 28.700 1.00 5.00 196 LEU D N 1
ATOM 8672 C CA . LEU D 1 196 ? 46.576 -70.167 27.691 1.00 5.16 196 LEU D CA 1
ATOM 8673 C C . LEU D 1 196 ? 46.966 -69.395 26.447 1.00 5.24 196 LEU D C 1
ATOM 8674 O O . LEU D 1 196 ? 47.997 -69.675 25.825 1.00 5.44 196 LEU D O 1
ATOM 8679 N N . SER D 1 197 ? 46.158 -68.392 26.092 1.00 5.34 197 SER D N 1
ATOM 8680 C CA . SER D 1 197 ? 46.461 -67.593 24.916 1.00 5.32 197 SER D CA 1
ATOM 8681 C C . SER D 1 197 ? 47.764 -66.815 25.135 1.00 5.62 197 SER D C 1
ATOM 8682 O O . SER D 1 197 ? 48.584 -66.683 24.220 1.00 5.96 197 SER D O 1
ATOM 8685 N N . GLN D 1 198 ? 47.940 -66.297 26.348 1.00 5.43 198 GLN D N 1
ATOM 8686 C CA . GLN D 1 198 ? 49.166 -65.586 26.686 1.00 5.72 198 GLN D CA 1
ATOM 8687 C C . GLN D 1 198 ? 50.385 -66.494 26.597 1.00 5.31 198 GLN D C 1
ATOM 8688 O O . GLN D 1 198 ? 51.439 -66.111 26.097 1.00 6.37 198 GLN D O 1
ATOM 8694 N N . TYR D 1 199 ? 50.249 -67.717 27.094 1.00 5.35 199 TYR D N 1
ATOM 8695 C CA . TYR D 1 199 ? 51.333 -68.691 27.028 1.00 5.29 199 TYR D CA 1
ATOM 8696 C C . TYR D 1 199 ? 51.707 -68.976 25.574 1.00 5.07 199 TYR D C 1
ATOM 8697 O O . TYR D 1 199 ? 52.896 -68.941 25.197 1.00 5.75 199 TYR D O 1
ATOM 8706 N N . ALA D 1 200 ? 50.722 -69.276 24.738 1.00 5.39 200 ALA D N 1
ATOM 8707 C CA . ALA D 1 200 ? 51.014 -69.626 23.356 1.00 5.63 200 ALA D CA 1
ATOM 8708 C C . ALA D 1 200 ? 51.574 -68.433 22.574 1.00 5.48 200 ALA D C 1
ATOM 8709 O O . ALA D 1 200 ? 52.469 -68.605 21.742 1.00 6.17 200 ALA D O 1
ATOM 8711 N N . GLU D 1 201 ? 51.079 -67.226 22.823 1.00 5.53 201 GLU D N 1
ATOM 8712 C CA . GLU D 1 201 ? 51.638 -66.058 22.150 1.00 5.81 201 GLU D CA 1
ATOM 8713 C C . GLU D 1 201 ? 53.101 -65.849 22.528 1.00 5.81 201 GLU D C 1
ATOM 8714 O O . GLU D 1 201 ? 53.910 -65.437 21.694 1.00 6.36 201 GLU D O 1
ATOM 8720 N N . ALA D 1 202 ? 53.434 -66.117 23.785 1.00 5.71 202 ALA D N 1
ATOM 8721 C CA . ALA D 1 202 ? 54.796 -65.942 24.254 1.00 6.14 202 ALA D CA 1
ATOM 8722 C C . ALA D 1 202 ? 55.737 -67.007 23.687 1.00 6.36 202 ALA D C 1
ATOM 8723 O O . ALA D 1 202 ? 56.867 -66.695 23.307 1.00 8.17 202 ALA D O 1
ATOM 8725 N N . ARG D 1 203 ? 55.301 -68.258 23.655 1.00 5.89 203 ARG D N 1
ATOM 8726 C CA . ARG D 1 203 ? 56.202 -69.365 23.349 1.00 6.17 203 ARG D CA 1
ATOM 8727 C C . ARG D 1 203 ? 56.146 -69.895 21.925 1.00 6.25 203 ARG D C 1
ATOM 8728 O O . ARG D 1 203 ? 57.098 -70.540 21.482 1.00 7.27 203 ARG D O 1
ATOM 8736 N N . THR D 1 204 ? 55.005 -69.683 21.265 1.00 6.53 204 THR D N 1
ATOM 8737 C CA . THR D 1 204 ? 54.760 -70.156 19.902 1.00 7.37 204 THR D CA 1
ATOM 8738 C C . THR D 1 204 ? 55.280 -71.567 19.713 1.00 7.32 204 THR D C 1
ATOM 8739 O O . THR D 1 204 ? 54.960 -72.448 20.509 1.00 7.40 204 THR D O 1
ATOM 8743 N N A SER D 1 205 ? 56.086 -71.785 18.678 0.50 7.96 205 SER D N 1
ATOM 8744 N N B SER D 1 205 ? 56.040 -71.797 18.656 0.50 7.37 205 SER D N 1
ATOM 8745 C CA A SER D 1 205 ? 56.543 -73.152 18.340 0.50 8.75 205 SER D CA 1
ATOM 8746 C CA B SER D 1 205 ? 56.444 -73.156 18.331 0.50 7.79 205 SER D CA 1
ATOM 8747 C C A SER D 1 205 ? 57.515 -73.759 19.311 0.50 8.03 205 SER D C 1
ATOM 8748 C C B SER D 1 205 ? 57.445 -73.753 19.300 0.50 7.47 205 SER D C 1
ATOM 8749 O O A SER D 1 205 ? 57.810 -74.956 19.263 0.50 10.21 205 SER D O 1
ATOM 8750 O O B SER D 1 205 ? 57.633 -74.968 19.245 0.50 8.78 205 SER D O 1
ATOM 8755 N N . LYS D 1 206 ? 58.070 -72.927 20.164 1.00 7.87 206 LYS D N 1
ATOM 8756 C CA . LYS D 1 206 ? 59.022 -73.416 21.140 1.00 8.04 206 LYS D CA 1
ATOM 8757 C C . LYS D 1 206 ? 58.375 -73.986 22.401 1.00 7.98 206 LYS D C 1
ATOM 8758 O O . LYS D 1 206 ? 59.066 -74.558 23.247 1.00 8.91 206 LYS D O 1
ATOM 8764 N N . ALA D 1 207 ? 57.045 -73.843 22.535 1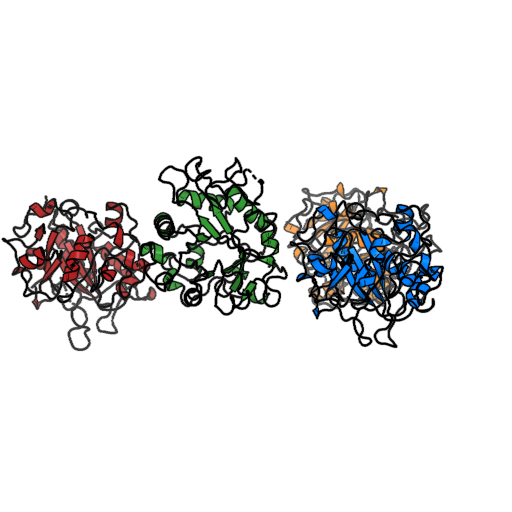.00 6.55 207 ALA D N 1
ATOM 8765 C CA . ALA D 1 207 ? 56.366 -74.247 23.747 1.00 6.68 207 ALA D CA 1
ATOM 8766 C C . ALA D 1 207 ? 56.724 -75.664 24.168 1.00 6.89 207 ALA D C 1
ATOM 8767 O O . ALA D 1 207 ? 56.661 -76.610 23.395 1.00 8.48 207 ALA D O 1
ATOM 8769 N N . LYS D 1 208 ? 56.995 -75.839 25.450 1.00 6.62 208 LYS D N 1
ATOM 8770 C CA . LYS D 1 208 ? 57.203 -77.174 26.018 1.00 6.87 208 LYS D CA 1
ATOM 8771 C C . LYS D 1 208 ? 55.911 -77.848 26.443 1.00 6.78 208 LYS D C 1
ATOM 8772 O O . LYS D 1 208 ? 55.931 -79.059 26.709 1.00 8.19 208 LYS D O 1
ATOM 8778 N N . VAL D 1 209 ? 54.827 -77.083 26.524 1.00 5.87 209 VAL D N 1
ATOM 8779 C CA . VAL D 1 209 ? 53.575 -77.536 27.115 1.00 6.40 209 VAL D CA 1
ATOM 8780 C C . VAL D 1 209 ? 52.455 -77.376 26.085 1.00 5.91 209 VAL D C 1
ATOM 8781 O O . VAL D 1 209 ? 52.389 -76.363 25.375 1.00 6.46 209 VAL D O 1
ATOM 8785 N N . PHE D 1 210 ? 51.574 -78.366 26.038 1.00 5.58 210 PHE D N 1
ATOM 8786 C CA . PHE D 1 210 ? 50.373 -78.324 25.200 1.00 5.88 210 PHE D CA 1
ATOM 8787 C C . PHE D 1 210 ? 49.309 -77.482 25.901 1.00 5.82 210 PHE D C 1
ATOM 8788 O O . PHE D 1 210 ? 48.945 -77.780 27.035 1.00 8.33 210 PHE D O 1
ATOM 8796 N N . ILE D 1 211 ? 48.718 -76.500 25.224 1.00 5.52 211 ILE D N 1
ATOM 8797 C CA . ILE D 1 211 ? 47.576 -75.801 25.809 1.00 5.38 211 ILE D CA 1
ATOM 8798 C C . ILE D 1 211 ? 46.304 -76.608 25.588 1.00 5.42 211 ILE D C 1
ATOM 8799 O O . ILE D 1 211 ? 46.089 -77.186 24.530 1.00 6.30 211 ILE D O 1
ATOM 8804 N N . SER D 1 212 ? 45.414 -76.584 26.582 1.00 5.10 212 SER D N 1
ATOM 8805 C CA . SER D 1 212 ? 44.158 -77.314 26.488 1.00 5.37 212 SER D CA 1
ATOM 8806 C C . SER D 1 212 ? 43.027 -76.423 27.006 1.00 4.97 212 SER D C 1
ATOM 8807 O O . SER D 1 212 ? 42.754 -76.413 28.201 1.00 6.04 212 SER D O 1
ATOM 8810 N N . PRO D 1 213 ? 42.395 -75.666 26.116 1.00 5.42 213 PRO D N 1
ATOM 8811 C CA . PRO D 1 213 ? 41.417 -74.683 26.573 1.00 5.33 213 PRO D CA 1
ATOM 8812 C C . PRO D 1 213 ? 40.120 -75.304 27.059 1.00 5.16 213 PRO D C 1
ATOM 8813 O O . PRO D 1 213 ? 39.708 -76.381 26.616 1.00 5.95 213 PRO D O 1
ATOM 8817 N N . VAL D 1 214 ? 39.473 -74.560 27.941 1.00 5.65 214 VAL D N 1
ATOM 8818 C CA . VAL D 1 214 ? 38.094 -74.820 28.335 1.00 5.94 214 VAL D CA 1
ATOM 8819 C C . VAL D 1 214 ? 37.262 -74.836 27.062 1.00 5.56 214 VAL D C 1
ATOM 8820 O O . VAL D 1 214 ? 37.307 -73.893 26.275 1.00 6.02 214 VAL D O 1
ATOM 8824 N N . THR D 1 215 ? 36.469 -75.888 26.906 1.00 5.68 215 THR D N 1
ATOM 8825 C CA . THR D 1 215 ? 35.757 -76.157 25.666 1.00 5.46 215 THR D CA 1
ATOM 8826 C C . THR D 1 215 ? 34.272 -76.369 25.928 1.00 5.92 215 THR D C 1
ATOM 8827 O O . THR D 1 215 ? 33.880 -77.238 26.695 1.00 7.00 215 THR D O 1
ATOM 8831 N N . ASN D 1 216 ? 33.443 -75.584 25.244 1.00 5.90 216 ASN D N 1
ATOM 8832 C CA . ASN D 1 216 ? 31.986 -75.693 25.369 1.00 6.80 216 ASN D CA 1
ATOM 8833 C C . ASN D 1 216 ? 31.292 -75.390 24.050 1.00 7.68 216 ASN D C 1
ATOM 8834 O O . ASN D 1 216 ? 30.084 -75.111 24.042 1.00 9.22 216 ASN D O 1
ATOM 8839 N N . GLY D 1 217 ? 31.997 -75.503 22.948 1.00 7.40 217 GLY D N 1
ATOM 8840 C CA . GLY D 1 217 ? 31.416 -75.304 21.629 1.00 7.58 217 GLY D CA 1
ATOM 8841 C C . GLY D 1 217 ? 32.445 -75.714 20.593 1.00 7.30 217 GLY D C 1
ATOM 8842 O O . GLY D 1 217 ? 33.636 -75.803 20.881 1.00 7.07 217 GLY D O 1
ATOM 8843 N N . GLN D 1 218 ? 31.979 -75.912 19.375 1.00 7.37 218 GLN D N 1
ATOM 8844 C CA . GLN D 1 218 ? 32.837 -76.347 18.292 1.00 6.93 218 GLN D CA 1
ATOM 8845 C C . GLN D 1 218 ? 34.010 -75.382 18.066 1.00 5.89 218 GLN D C 1
ATOM 8846 O O . GLN D 1 218 ? 35.133 -75.808 17.783 1.00 6.10 218 GLN D O 1
ATOM 8852 N N . ASN D 1 219 ? 33.751 -74.080 18.171 1.00 6.15 219 ASN D N 1
ATOM 8853 C CA . ASN D 1 219 ? 34.803 -73.099 17.919 1.00 6.53 219 ASN D CA 1
ATOM 8854 C C . ASN D 1 219 ? 35.966 -73.245 18.901 1.00 5.23 219 ASN D C 1
ATOM 8855 O O . ASN D 1 219 ? 37.077 -72.802 18.581 1.00 5.97 219 ASN D O 1
ATOM 8860 N N . ASP D 1 220 ? 35.741 -73.823 20.081 1.00 5.44 220 ASP D N 1
ATOM 8861 C CA . ASP D 1 220 ? 36.825 -74.021 21.036 1.00 5.34 220 ASP D CA 1
ATOM 8862 C C . ASP D 1 220 ? 37.757 -75.167 20.627 1.00 5.33 220 ASP D C 1
ATOM 8863 O O . ASP D 1 220 ? 38.838 -75.302 21.181 1.00 6.03 220 ASP D O 1
ATOM 8868 N N . ILE D 1 221 ? 37.298 -76.000 19.702 1.00 5.69 221 ILE D N 1
ATOM 8869 C CA . ILE D 1 221 ? 38.110 -77.059 19.098 1.00 5.74 221 ILE D CA 1
ATOM 8870 C C . ILE D 1 221 ? 38.799 -76.545 17.838 1.00 5.54 221 ILE D C 1
ATOM 8871 O O . ILE D 1 221 ? 40.004 -76.659 17.723 1.00 6.41 221 ILE D O 1
ATOM 8876 N N . SER D 1 222 ? 38.017 -75.972 16.927 1.00 5.41 222 SER D N 1
ATOM 8877 C CA . SER D 1 222 ? 38.448 -75.779 15.549 1.00 5.48 222 SER D CA 1
ATOM 8878 C C . SER D 1 222 ? 38.316 -74.371 15.035 1.00 5.83 222 SER D C 1
ATOM 8879 O O . SER D 1 222 ? 38.626 -74.138 13.875 1.00 7.43 222 SER D O 1
ATOM 8882 N N . GLY D 1 223 ? 37.828 -73.435 15.851 1.00 5.60 223 GLY D N 1
ATOM 8883 C CA . GLY D 1 223 ? 37.620 -72.072 15.410 1.00 5.59 223 GLY D CA 1
ATOM 8884 C C . GLY D 1 223 ? 38.473 -71.115 16.217 1.00 5.54 223 GLY D C 1
ATOM 8885 O O . GLY D 1 223 ? 39.557 -71.438 16.704 1.00 5.85 223 GLY D O 1
ATOM 8886 N N . LYS D 1 224 ? 37.993 -69.873 16.309 1.00 5.51 224 LYS D N 1
ATOM 8887 C CA . LYS D 1 224 ? 38.640 -68.899 17.196 1.00 5.39 224 LYS D CA 1
ATOM 8888 C C . LYS D 1 224 ? 38.155 -69.232 18.587 1.00 4.96 224 LYS D C 1
ATOM 8889 O O . LYS D 1 224 ? 36.962 -69.071 18.907 1.00 5.60 224 LYS D O 1
ATOM 8895 N N . VAL D 1 225 ? 39.045 -69.781 19.402 1.00 4.93 225 VAL D N 1
ATOM 8896 C CA . VAL D 1 225 ? 38.683 -70.289 20.712 1.00 5.18 225 VAL D CA 1
ATOM 8897 C C . VAL D 1 225 ? 38.209 -69.169 21.614 1.00 5.37 225 VAL D C 1
ATOM 8898 O O . VAL D 1 225 ? 38.804 -68.083 21.616 1.00 5.67 225 VAL D O 1
ATOM 8902 N N . SER D 1 226 ? 37.179 -69.431 22.409 1.00 5.74 226 SER D N 1
ATOM 8903 C CA . SER D 1 226 ? 36.693 -68.449 23.372 1.00 5.84 226 SER D CA 1
ATOM 8904 C C . SER D 1 226 ? 37.860 -67.963 24.244 1.00 5.77 226 SER D C 1
ATOM 8905 O O . SER D 1 226 ? 38.595 -68.766 24.817 1.00 6.13 226 SER D O 1
ATOM 8908 N N . GLY D 1 227 ? 38.023 -66.652 24.369 1.00 6.09 227 GLY D N 1
ATOM 8909 C CA . GLY D 1 227 ? 39.035 -66.071 25.223 1.00 5.94 227 GLY D CA 1
ATOM 8910 C C . GLY D 1 227 ? 40.454 -66.113 24.689 1.00 5.38 227 GLY D C 1
ATOM 8911 O O . GLY D 1 227 ? 41.366 -65.728 25.436 1.00 6.88 227 GLY D O 1
ATOM 8912 N N . MET D 1 228 ? 40.644 -66.533 23.427 1.00 5.43 228 MET D N 1
ATOM 8913 C CA . MET D 1 228 ? 41.986 -66.599 22.838 1.00 5.47 228 MET D CA 1
ATOM 8914 C C . MET D 1 228 ? 42.041 -65.873 21.506 1.00 5.15 228 MET D C 1
ATOM 8915 O O . MET D 1 228 ? 41.051 -65.665 20.836 1.00 7.00 228 MET D O 1
ATOM 8920 N N . SER D 1 229 ? 43.265 -65.518 21.125 1.00 5.12 229 SER D N 1
ATOM 8921 C CA . SER D 1 229 ? 43.540 -64.968 19.797 1.00 5.35 229 SER D CA 1
ATOM 8922 C C . SER D 1 229 ? 43.459 -66.060 18.723 1.00 5.18 229 SER D C 1
ATOM 8923 O O . SER D 1 229 ? 43.486 -67.272 19.023 1.00 5.17 229 SER D O 1
ATOM 8926 N N . SER D 1 230 ? 43.435 -65.606 17.476 1.00 5.37 230 SER D N 1
ATOM 8927 C CA . SER D 1 230 ? 43.585 -66.554 16.359 1.00 5.61 230 SER D CA 1
ATOM 8928 C C . SER D 1 230 ? 44.892 -67.303 16.419 1.00 5.45 230 SER D C 1
ATOM 8929 O O . SER D 1 230 ? 44.926 -68.545 16.285 1.00 5.51 230 SER D O 1
ATOM 8932 N N . GLN D 1 231 ? 45.986 -66.593 16.660 1.00 5.17 231 GLN D N 1
ATOM 8933 C CA . GLN D 1 231 ? 47.291 -67.254 16.755 1.00 5.35 231 GLN D CA 1
ATOM 8934 C C . GLN D 1 231 ? 47.245 -68.395 17.757 1.00 4.78 231 GLN D C 1
ATOM 8935 O O . GLN D 1 231 ? 47.693 -69.500 17.491 1.00 5.52 231 GLN D O 1
ATOM 8941 N N . SER D 1 232 ? 46.782 -68.096 18.969 1.00 4.77 232 SER D N 1
ATOM 8942 C CA . SER D 1 232 ? 46.846 -69.095 20.015 1.00 4.94 232 SER D CA 1
ATOM 8943 C C . SER D 1 232 ? 45.921 -70.270 19.745 1.00 4.93 232 SER D C 1
ATOM 8944 O O . SER D 1 232 ? 46.251 -71.413 20.038 1.00 5.31 232 SER D O 1
ATOM 8947 N N . SER D 1 233 ? 44.760 -69.976 19.145 1.00 4.82 233 SER D N 1
ATOM 8948 C CA . SER D 1 233 ? 43.825 -71.018 18.728 1.00 4.99 233 SER D CA 1
ATOM 8949 C C . SER D 1 233 ? 44.507 -72.056 17.851 1.00 4.93 233 SER D C 1
ATOM 8950 O O . SER D 1 233 ? 44.230 -73.250 17.927 1.00 5.30 233 SER D O 1
ATOM 8953 N N . GLY D 1 234 ? 45.395 -71.586 16.966 1.00 4.94 234 GLY D N 1
ATOM 8954 C CA . GLY D 1 234 ? 46.050 -72.490 16.039 1.00 5.09 234 GLY D CA 1
ATOM 8955 C C . GLY D 1 234 ? 46.963 -73.537 16.668 1.00 4.95 234 GLY D C 1
ATOM 8956 O O . GLY D 1 234 ? 47.253 -74.573 16.032 1.00 5.64 234 GLY D O 1
ATOM 8957 N N . TYR D 1 235 ? 47.411 -73.298 17.908 1.00 5.33 235 TYR D N 1
ATOM 8958 C CA . TYR D 1 235 ? 48.254 -74.255 18.620 1.00 5.60 235 TYR D CA 1
ATOM 8959 C C . TYR D 1 235 ? 47.461 -75.330 19.357 1.00 6.22 235 TYR D C 1
ATOM 8960 O O . TYR D 1 235 ? 48.070 -76.225 19.970 1.00 7.18 235 TYR D O 1
ATOM 8969 N N . VAL D 1 236 ? 46.129 -75.291 19.314 1.00 5.51 236 VAL D N 1
ATOM 8970 C CA . VAL D 1 236 ? 45.319 -76.175 20.154 1.00 5.61 236 VAL D CA 1
ATOM 8971 C C . VAL D 1 236 ? 45.308 -77.591 19.611 1.00 5.33 236 VAL D C 1
ATOM 8972 O O . VAL D 1 236 ? 44.775 -77.864 18.527 1.00 6.58 236 VAL D O 1
ATOM 8976 N N . ALA D 1 237 ? 45.846 -78.511 20.410 1.00 5.55 237 ALA D N 1
ATOM 8977 C CA . ALA D 1 237 ? 45.890 -79.950 20.107 1.00 5.46 237 ALA D CA 1
ATOM 8978 C C . ALA D 1 237 ? 45.244 -80.786 21.201 1.00 5.50 237 ALA D C 1
ATOM 8979 O O . ALA D 1 237 ? 45.286 -82.013 21.153 1.00 5.87 237 ALA D O 1
ATOM 8981 N N . MET D 1 238 ? 44.619 -80.110 22.171 1.00 5.69 238 MET D N 1
ATOM 8982 C CA . MET D 1 238 ? 43.994 -80.732 23.334 1.00 5.36 238 MET D CA 1
ATOM 8983 C C . MET D 1 238 ? 42.833 -79.853 23.753 1.00 5.33 238 MET D C 1
ATOM 8984 O O . MET D 1 238 ? 42.849 -78.651 23.533 1.00 5.92 238 MET D O 1
ATOM 8989 N N . ASN D 1 239 ? 41.830 -80.456 24.380 1.00 5.35 239 ASN D N 1
ATOM 8990 C CA . ASN D 1 239 ? 40.640 -79.732 24.829 1.00 5.36 239 ASN D CA 1
ATOM 8991 C C . ASN D 1 239 ? 40.189 -80.242 26.193 1.00 5.68 239 ASN D C 1
ATOM 8992 O O . ASN D 1 239 ? 40.243 -81.440 26.464 1.00 6.74 239 ASN D O 1
ATOM 8997 N N A ASN D 1 240 ? 39.785 -79.313 27.052 0.50 5.71 240 ASN D N 1
ATOM 8998 N N B ASN D 1 240 ? 39.726 -79.309 27.023 0.50 5.85 240 ASN D N 1
ATOM 8999 C CA A ASN D 1 240 ? 39.400 -79.599 28.446 0.50 6.48 240 ASN D CA 1
ATOM 9000 C CA B ASN D 1 240 ? 39.405 -79.488 28.434 0.50 6.73 240 ASN D CA 1
ATOM 9001 C C A ASN D 1 240 ? 37.923 -79.300 28.655 0.50 6.77 240 ASN D C 1
ATOM 9002 C C B ASN D 1 240 ? 37.912 -79.271 28.649 0.50 6.86 240 ASN D C 1
ATOM 9003 O O A ASN D 1 240 ? 37.467 -78.204 28.386 0.50 7.62 240 ASN D O 1
ATOM 9004 O O B ASN D 1 240 ? 37.437 -78.174 28.372 0.50 7.73 240 ASN D O 1
ATOM 9013 N N . MET D 1 241 ? 37.189 -80.290 29.123 1.00 6.95 241 MET D N 1
ATOM 9014 C CA A MET D 1 241 ? 35.736 -80.224 29.276 0.50 7.74 241 MET D CA 1
ATOM 9015 C CA B MET D 1 241 ? 35.731 -80.228 29.269 0.50 7.07 241 MET D CA 1
ATOM 9016 C C . MET D 1 241 ? 35.276 -80.605 30.658 1.00 7.72 241 MET D C 1
ATOM 9017 O O . MET D 1 241 ? 35.691 -81.628 31.183 1.00 8.00 241 MET D O 1
ATOM 9026 N N . GLY D 1 242 ? 34.395 -79.797 31.228 1.00 8.79 242 GLY D N 1
ATOM 9027 C CA . GLY D 1 242 ? 33.661 -80.206 32.428 1.00 9.80 242 GLY D CA 1
ATOM 9028 C C . GLY D 1 242 ? 32.545 -81.157 32.072 1.00 9.88 242 GLY D C 1
ATOM 9029 O O . GLY D 1 242 ? 32.240 -81.391 30.906 1.00 9.85 242 GLY D O 1
ATOM 9030 N N . LYS D 1 243 ? 31.893 -81.667 33.112 1.00 10.68 243 LYS D N 1
ATOM 9031 C CA A LYS D 1 243 ? 30.860 -82.668 32.961 0.50 12.38 243 LYS D CA 1
ATOM 9032 C CA B LYS D 1 243 ? 30.856 -82.656 32.952 0.50 11.81 243 LYS D CA 1
ATOM 9033 C C . LYS D 1 243 ? 29.791 -82.241 31.964 1.00 11.10 243 LYS D C 1
ATOM 9034 O O . LYS D 1 243 ? 29.362 -83.051 31.130 1.00 12.87 243 LYS D O 1
ATOM 9045 N N . GLY D 1 244 ? 29.332 -81.004 32.088 1.00 10.90 244 GLY D N 1
ATOM 9046 C CA . GLY D 1 244 ? 28.242 -80.517 31.256 1.00 12.66 244 GLY D CA 1
ATOM 9047 C C . GLY D 1 244 ? 28.609 -80.317 29.800 1.00 11.29 244 GLY D C 1
ATOM 9048 O O . GLY D 1 244 ? 27.726 -80.201 28.963 1.00 14.26 244 GLY D O 1
ATOM 9049 N N . ASP D 1 245 ? 29.901 -80.330 29.503 1.00 10.05 245 ASP D N 1
ATOM 9050 C CA . ASP D 1 245 ? 30.413 -80.053 28.175 1.00 9.64 245 ASP D CA 1
ATOM 9051 C C . ASP D 1 245 ? 31.033 -81.276 27.505 1.00 9.49 245 ASP D C 1
ATOM 9052 O O . ASP D 1 245 ? 31.651 -81.196 26.432 1.00 10.22 245 ASP D O 1
ATOM 9057 N N . LYS D 1 246 ? 30.874 -82.447 28.110 1.00 9.37 246 LYS D N 1
ATOM 9058 C CA . LYS D 1 246 ? 31.566 -83.650 27.634 1.00 9.63 246 LYS D CA 1
ATOM 9059 C C . LYS D 1 246 ? 31.128 -84.145 26.259 1.00 9.26 246 LYS D C 1
ATOM 9060 O O . LYS D 1 246 ? 31.859 -84.895 25.623 1.00 9.99 246 LYS D O 1
ATOM 9066 N N . SER D 1 247 ? 29.972 -83.705 25.791 1.00 9.47 247 SER D N 1
ATOM 9067 C CA . SER D 1 247 ? 29.545 -84.043 24.440 1.00 10.93 247 SER D CA 1
ATOM 9068 C C . SER D 1 247 ? 30.546 -83.600 23.383 1.00 10.99 247 SER D C 1
ATOM 9069 O O . SER D 1 247 ? 30.662 -84.206 22.306 1.00 13.49 247 SER D O 1
ATOM 9072 N N . TRP D 1 248 ? 31.326 -82.565 23.712 1.00 8.85 248 TRP D N 1
ATOM 9073 C CA . TRP D 1 248 ? 32.337 -82.071 22.767 1.00 8.18 248 TRP D CA 1
ATOM 9074 C C . TRP D 1 248 ? 33.517 -83.003 22.579 1.00 8.12 248 TRP D C 1
ATOM 9075 O O . TRP D 1 248 ? 34.311 -82.815 21.657 1.00 8.45 248 TRP D O 1
ATOM 9086 N N . ALA D 1 249 ? 33.666 -84.004 23.464 1.00 8.40 249 ALA D N 1
ATOM 9087 C CA . ALA D 1 249 ? 34.814 -84.887 23.335 1.00 8.33 249 ALA D CA 1
ATOM 9088 C C . ALA D 1 249 ? 34.774 -85.655 22.006 1.00 7.86 249 ALA D C 1
ATOM 9089 O O . ALA D 1 249 ? 35.836 -85.943 21.436 1.00 8.77 249 ALA D O 1
ATOM 9091 N N . LYS D 1 250 ? 33.581 -85.955 21.501 1.00 8.45 250 LYS D N 1
ATOM 9092 C CA . LYS D 1 250 ? 33.498 -86.620 20.213 1.00 9.45 250 LYS D CA 1
ATOM 9093 C C . LYS D 1 250 ? 34.132 -85.789 19.106 1.00 8.14 250 LYS D C 1
ATOM 9094 O O . LYS D 1 250 ? 34.712 -86.311 18.137 1.00 9.33 250 LYS D O 1
ATOM 9100 N N . GLN D 1 251 ? 33.988 -84.491 19.196 1.00 8.08 251 GLN D N 1
ATOM 9101 C CA . GLN D 1 251 ? 34.607 -83.608 18.215 1.00 8.24 251 GLN D CA 1
ATOM 9102 C C . GLN D 1 251 ? 36.097 -83.389 18.468 1.00 7.76 251 GLN D C 1
ATOM 9103 O O . GLN D 1 251 ? 36.856 -83.240 17.516 1.00 8.74 251 GLN D O 1
ATOM 9109 N N . ALA D 1 252 ? 36.529 -83.378 19.717 1.00 7.44 252 ALA D N 1
ATOM 9110 C CA . ALA D 1 252 ? 37.984 -83.407 19.981 1.00 7.58 252 ALA D CA 1
ATOM 9111 C C . ALA D 1 252 ? 38.575 -84.667 19.317 1.00 7.16 252 ALA D C 1
ATOM 9112 O O . ALA D 1 252 ? 39.588 -84.614 18.617 1.00 7.69 252 ALA D O 1
ATOM 9114 N N . PHE D 1 253 ? 37.900 -85.801 19.520 1.00 7.66 253 PHE D N 1
ATOM 9115 C CA . PHE D 1 253 ? 38.292 -87.066 18.913 1.00 8.02 253 PHE D CA 1
ATOM 9116 C C . PHE D 1 253 ? 38.356 -86.943 17.388 1.00 7.69 253 PHE D C 1
ATOM 9117 O O . PHE D 1 253 ? 39.326 -87.383 16.754 1.00 7.89 253 PHE D O 1
ATOM 9125 N N . ALA D 1 254 ? 37.332 -86.348 16.796 1.00 7.85 254 ALA D N 1
ATOM 9126 C CA . ALA D 1 254 ? 37.306 -86.183 15.341 1.00 8.18 254 ALA D CA 1
ATOM 9127 C C . ALA D 1 254 ? 38.458 -85.353 14.811 1.00 8.43 254 ALA D C 1
ATOM 9128 O O . ALA D 1 254 ? 38.943 -85.567 13.697 1.00 9.20 254 ALA D O 1
ATOM 9130 N N . TYR D 1 255 ? 38.888 -84.391 15.628 1.00 7.05 255 TYR D N 1
ATOM 9131 C CA . TYR D 1 255 ? 40.021 -83.505 15.299 1.00 7.00 255 TYR D CA 1
ATOM 9132 C C . TYR D 1 255 ? 41.393 -84.016 15.732 1.00 6.58 255 TYR D C 1
ATOM 9133 O O . TYR D 1 255 ? 42.381 -83.310 15.550 1.00 7.13 255 TYR D O 1
ATOM 9142 N N . SER D 1 256 ? 41.453 -85.237 16.304 1.00 6.72 256 SER D N 1
ATOM 9143 C CA . SER D 1 256 ? 42.708 -85.742 16.855 1.00 6.45 256 SER D CA 1
ATOM 9144 C C . SER D 1 256 ? 43.294 -84.753 17.852 1.00 6.00 256 SER D C 1
ATOM 9145 O O . SER D 1 256 ? 44.514 -84.621 17.964 1.00 7.63 256 SER D O 1
ATOM 9148 N N . HIS D 1 257 ? 42.420 -84.124 18.643 1.00 6.16 257 HIS D N 1
ATOM 9149 C CA . HIS D 1 257 ? 42.848 -83.394 19.841 1.00 5.75 257 HIS D CA 1
ATOM 9150 C C . HIS D 1 257 ? 42.605 -84.315 21.060 1.00 6.16 257 HIS D C 1
ATOM 9151 O O . HIS D 1 257 ? 41.595 -84.990 21.130 1.00 7.01 257 HIS D O 1
ATOM 9158 N N . ILE D 1 258 ? 43.512 -84.254 22.032 1.00 5.84 258 ILE D N 1
ATOM 9159 C CA . ILE D 1 258 ? 43.339 -85.088 23.230 1.00 6.12 258 ILE D CA 1
ATOM 9160 C C . ILE D 1 258 ? 42.339 -84.422 24.144 1.00 6.36 258 ILE D C 1
ATOM 9161 O O . ILE D 1 258 ? 42.591 -83.327 24.699 1.00 6.99 258 ILE D O 1
ATOM 9166 N N . GLY D 1 259 ? 41.192 -85.073 24.320 1.00 6.27 259 GLY D N 1
ATOM 9167 C CA . GLY D 1 259 ? 40.114 -84.543 25.152 1.00 6.68 259 GLY D CA 1
ATOM 9168 C C . GLY D 1 259 ? 40.143 -85.062 26.553 1.00 6.33 259 GLY D C 1
ATOM 9169 O O . GLY D 1 259 ? 40.346 -86.268 26.767 1.00 7.59 259 GLY D O 1
ATOM 9170 N N . ARG D 1 260 ? 39.968 -84.179 27.533 1.00 6.27 260 ARG D N 1
ATOM 9171 C CA . ARG D 1 260 ? 39.890 -84.534 28.961 1.00 6.54 260 ARG D CA 1
ATOM 9172 C C . ARG D 1 260 ? 38.552 -84.068 29.487 1.00 6.53 260 ARG D C 1
ATOM 9173 O O . ARG D 1 260 ? 38.126 -82.949 29.209 1.00 7.39 260 ARG D O 1
ATOM 9181 N N . VAL D 1 261 ? 37.876 -84.943 30.249 1.00 6.48 261 VAL D N 1
ATOM 9182 C CA . VAL D 1 261 ? 36.618 -84.607 30.924 1.00 6.51 261 VAL D CA 1
ATOM 9183 C C . VAL D 1 261 ? 36.823 -84.773 32.418 1.00 6.75 261 VAL D C 1
ATOM 9184 O O . VAL D 1 261 ? 37.188 -85.873 32.865 1.00 7.75 261 VAL D O 1
ATOM 9188 N N . TRP D 1 262 ? 36.480 -83.741 33.163 1.00 7.18 262 TRP D N 1
ATOM 9189 C CA . TRP D 1 262 ? 36.563 -83.747 34.627 1.00 8.06 262 TRP D CA 1
ATOM 9190 C C . TRP D 1 262 ? 35.193 -83.533 35.233 1.00 7.89 262 TRP D C 1
ATOM 9191 O O . TRP D 1 262 ? 34.308 -82.951 34.602 1.00 9.42 262 TRP D O 1
ATOM 9202 N N . GLY D 1 263 ? 35.054 -83.977 36.491 1.00 8.52 263 GLY D N 1
ATOM 9203 C CA . GLY D 1 263 ? 33.825 -83.775 37.241 1.00 9.66 263 GLY D CA 1
ATOM 9204 C C . GLY D 1 263 ? 32.724 -84.783 36.975 1.00 10.11 263 GLY D C 1
ATOM 9205 O O . GLY D 1 263 ? 31.623 -84.598 37.479 1.00 12.43 263 GLY D O 1
ATOM 9206 N N . ASP D 1 264 ? 33.006 -85.844 36.219 1.00 9.28 264 ASP D N 1
ATOM 9207 C CA . ASP D 1 264 ? 31.971 -86.784 35.806 1.00 9.47 264 ASP D CA 1
ATOM 9208 C C . ASP D 1 264 ? 32.145 -88.153 36.459 1.00 10.17 264 ASP D C 1
ATOM 9209 O O . ASP D 1 264 ? 32.040 -89.198 35.814 1.00 10.50 264 ASP D O 1
ATOM 9214 N N . ASP D 1 265 ? 32.392 -88.125 37.768 1.00 10.34 265 ASP D N 1
ATOM 9215 C CA . ASP D 1 265 ? 32.857 -89.297 38.496 1.00 9.98 265 ASP D CA 1
ATOM 9216 C C . ASP D 1 265 ? 31.867 -90.445 38.585 1.00 11.29 265 ASP D C 1
ATOM 9217 O O . ASP D 1 265 ? 32.269 -91.570 38.821 1.00 13.57 265 ASP D O 1
ATOM 9222 N N . GLU D 1 266 ? 30.585 -90.148 38.458 1.00 11.91 266 GLU D N 1
ATOM 9223 C CA . GLU D 1 266 ? 29.568 -91.187 38.587 1.00 14.15 266 GLU D CA 1
ATOM 9224 C C . GLU D 1 266 ? 29.346 -91.976 37.317 1.00 13.87 266 GLU D C 1
ATOM 9225 O O . GLU D 1 266 ? 28.578 -92.920 37.300 1.00 18.15 266 GLU D O 1
ATOM 9231 N N . VAL D 1 267 ? 30.014 -91.593 36.239 1.00 11.27 267 VAL D N 1
ATOM 9232 C CA . VAL D 1 267 ? 29.926 -92.282 34.952 1.00 11.03 267 VAL D CA 1
ATOM 9233 C C . VAL D 1 267 ? 31.122 -93.184 34.796 1.00 11.09 267 VAL D C 1
ATOM 9234 O O . VAL D 1 267 ? 32.250 -92.771 35.050 1.00 12.07 267 VAL D O 1
ATOM 9238 N N . SER D 1 268 ? 30.873 -94.414 34.345 1.00 10.62 268 SER D N 1
ATOM 9239 C CA . SER D 1 268 ? 31.911 -95.432 34.268 1.00 11.12 268 SER D CA 1
ATOM 9240 C C . SER D 1 268 ? 32.919 -95.151 33.165 1.00 9.76 268 SER D C 1
ATOM 9241 O O . SER D 1 268 ? 32.671 -94.440 32.191 1.00 10.64 268 SER D O 1
ATOM 9244 N N . PHE D 1 269 ? 34.064 -95.800 33.308 1.00 9.85 269 PHE D N 1
ATOM 9245 C CA . PHE D 1 269 ? 35.087 -95.711 32.258 1.00 10.02 269 PHE D CA 1
ATOM 9246 C C . PHE D 1 269 ? 34.534 -96.265 30.933 1.00 9.48 269 PHE D C 1
ATOM 9247 O O . PHE D 1 269 ? 34.759 -95.652 29.894 1.00 9.84 269 PHE D O 1
ATOM 9255 N N . ALA D 1 270 ? 33.786 -97.373 30.982 1.00 10.08 270 ALA D N 1
ATOM 9256 C CA . ALA D 1 270 ? 33.245 -97.925 29.760 1.00 10.27 270 ALA D CA 1
ATOM 9257 C C . ALA D 1 270 ? 32.347 -96.922 29.037 1.00 10.14 270 ALA D C 1
ATOM 9258 O O . ALA D 1 270 ? 32.406 -96.829 27.804 1.00 9.55 270 ALA D O 1
ATOM 9260 N N . GLN D 1 271 ? 31.528 -96.166 29.768 1.00 9.53 271 GLN D N 1
ATOM 9261 C CA . GLN D 1 271 ? 30.680 -95.159 29.132 1.00 9.83 271 GLN D CA 1
ATOM 9262 C C . GLN D 1 271 ? 31.529 -94.040 28.556 1.00 10.11 271 GLN D C 1
ATOM 9263 O O . GLN D 1 271 ? 31.263 -93.579 27.448 1.00 10.30 271 GLN D O 1
ATOM 9269 N N . HIS D 1 272 ? 32.515 -93.574 29.315 1.00 9.25 272 HIS D N 1
ATOM 9270 C CA . HIS D 1 272 ? 33.384 -92.517 28.792 1.00 9.22 272 HIS D CA 1
ATOM 9271 C C . HIS D 1 272 ? 34.137 -92.955 27.520 1.00 8.91 272 HIS D C 1
ATOM 9272 O O . HIS D 1 272 ? 34.353 -92.148 26.615 1.00 9.91 272 HIS D O 1
ATOM 9279 N N . ILE D 1 273 ? 34.518 -94.225 27.457 1.00 8.61 273 ILE D N 1
ATOM 9280 C CA . ILE D 1 273 ? 35.129 -94.775 26.243 1.00 8.15 273 ILE D CA 1
ATOM 9281 C C . ILE D 1 273 ? 34.158 -94.654 25.058 1.00 9.00 273 ILE D C 1
ATOM 9282 O O . ILE D 1 273 ? 34.531 -94.232 23.968 1.00 9.53 273 ILE D O 1
ATOM 9287 N N . ASN D 1 274 ? 32.907 -95.033 25.298 1.00 10.13 274 ASN D N 1
ATOM 9288 C CA . ASN D 1 274 ? 31.884 -94.939 24.244 1.00 10.78 274 ASN D CA 1
ATOM 9289 C C . ASN D 1 274 ? 31.698 -93.486 23.791 1.00 10.98 274 ASN D C 1
ATOM 9290 O O . ASN D 1 274 ? 31.325 -93.240 22.647 1.00 13.71 274 ASN D O 1
ATOM 9295 N N . GLN D 1 275 ? 31.917 -92.538 24.704 1.00 10.41 275 GLN D N 1
ATOM 9296 C CA . GLN D 1 275 ? 31.773 -91.101 24.491 1.00 11.29 275 GLN D CA 1
ATOM 9297 C C . GLN D 1 275 ? 33.063 -90.466 23.891 1.00 10.49 275 GLN D C 1
ATOM 9298 O O . GLN D 1 275 ? 33.126 -89.260 23.756 1.00 11.15 275 GLN D O 1
ATOM 9304 N N . LYS D 1 276 ? 34.049 -91.292 23.539 1.00 9.21 276 LYS D N 1
ATOM 9305 C CA . LYS D 1 276 ? 35.262 -90.868 22.825 1.00 8.35 276 LYS D CA 1
ATOM 9306 C C . LYS D 1 276 ? 36.104 -89.881 23.622 1.00 7.62 276 LYS D C 1
ATOM 9307 O O . LYS D 1 276 ? 36.727 -88.972 23.063 1.00 8.62 276 LYS D O 1
ATOM 9313 N N . ILE D 1 277 ? 36.159 -90.082 24.944 1.00 7.28 277 ILE D N 1
ATOM 9314 C CA . ILE D 1 277 ? 36.967 -89.256 25.836 1.00 6.99 277 ILE D CA 1
ATOM 9315 C C . ILE D 1 277 ? 38.347 -89.876 26.031 1.00 7.14 277 ILE D C 1
ATOM 9316 O O . ILE D 1 277 ? 38.463 -91.005 26.501 1.00 7.74 277 ILE D O 1
ATOM 9321 N N . ASN D 1 278 ? 39.400 -89.133 25.682 1.00 6.61 278 ASN D N 1
ATOM 9322 C CA . ASN D 1 278 ? 40.735 -89.673 25.903 1.00 6.66 278 ASN D CA 1
ATOM 9323 C C . ASN D 1 278 ? 41.113 -89.789 27.382 1.00 6.61 278 ASN D C 1
ATOM 9324 O O . ASN D 1 278 ? 41.717 -90.796 27.757 1.00 7.83 278 ASN D O 1
ATOM 9329 N N . LEU D 1 279 ? 40.865 -88.738 28.161 1.00 6.06 279 LEU D N 1
ATOM 9330 C CA . LEU D 1 279 ? 41.316 -88.675 29.553 1.00 6.48 279 LEU D CA 1
ATOM 9331 C C . LEU D 1 279 ? 40.112 -88.403 30.430 1.00 6.58 279 LEU D C 1
ATOM 9332 O O . LEU D 1 279 ? 39.552 -87.319 30.397 1.00 7.18 279 LEU D O 1
ATOM 9337 N N . SER D 1 280 ? 39.683 -89.427 31.176 1.00 6.62 280 SER D N 1
ATOM 9338 C CA . SER D 1 280 ? 38.510 -89.307 32.069 1.00 7.01 280 SER D CA 1
ATOM 9339 C C . SER D 1 280 ? 39.047 -89.123 33.470 1.00 7.15 280 SER D C 1
ATOM 9340 O O . SER D 1 280 ? 39.593 -90.067 34.046 1.00 7.69 280 SER D O 1
ATOM 9343 N N . ALA D 1 281 ? 38.890 -87.921 34.019 1.00 6.94 281 ALA D N 1
ATOM 9344 C CA . ALA D 1 281 ? 39.484 -87.594 35.322 1.00 7.08 281 ALA D CA 1
ATOM 9345 C C . ALA D 1 281 ? 38.552 -88.007 36.473 1.00 7.61 281 ALA D C 1
ATOM 9346 O O . ALA D 1 281 ? 37.408 -87.565 36.534 1.00 9.12 281 ALA D O 1
ATOM 9348 N N . TYR D 1 282 ? 39.082 -88.817 37.379 1.00 7.16 282 TYR D N 1
ATOM 9349 C CA . TYR D 1 282 ? 38.359 -89.288 38.545 1.00 7.80 282 TYR D CA 1
ATOM 9350 C C . TYR D 1 282 ? 39.120 -88.997 39.804 1.00 8.12 282 TYR D C 1
ATOM 9351 O O . TYR D 1 282 ? 40.314 -89.278 39.904 1.00 9.13 282 TYR D O 1
ATOM 9360 N N . TYR D 1 283 ? 38.421 -88.504 40.829 1.00 8.40 283 TYR D N 1
ATOM 9361 C CA . TYR D 1 283 ? 39.010 -88.417 42.169 1.00 8.80 283 TYR D CA 1
ATOM 9362 C C . TYR D 1 283 ? 39.484 -89.789 42.648 1.00 9.16 283 TYR D C 1
ATOM 9363 O O . TYR D 1 283 ? 40.609 -89.919 43.121 1.00 9.81 283 TYR D O 1
ATOM 9372 N N A ARG D 1 284 ? 38.594 -90.778 42.511 0.50 9.57 284 ARG D N 1
ATOM 9373 N N B ARG D 1 284 ? 38.599 -90.784 42.561 0.50 9.48 284 ARG D N 1
ATOM 9374 C CA A ARG D 1 284 ? 38.851 -92.171 42.918 0.50 9.89 284 ARG D CA 1
ATOM 9375 C CA B ARG D 1 284 ? 38.901 -92.146 42.986 0.50 9.64 284 ARG D CA 1
ATOM 9376 C C A ARG D 1 284 ? 39.249 -92.994 41.690 0.50 9.64 284 ARG D C 1
ATOM 9377 C C B ARG D 1 284 ? 39.237 -92.970 41.731 0.50 9.60 284 ARG D C 1
ATOM 9378 O O A ARG D 1 284 ? 38.533 -93.861 41.196 0.50 12.04 284 ARG D O 1
ATOM 9379 O O B ARG D 1 284 ? 38.441 -93.796 41.263 0.50 11.27 284 ARG D O 1
ATOM 9394 N N . PHE D 1 285 ? 40.422 -92.682 41.174 1.00 9.60 285 PHE D N 1
ATOM 9395 C CA . PHE D 1 285 ? 40.892 -93.258 39.917 1.00 9.21 285 PHE D CA 1
ATOM 9396 C C . PHE D 1 285 ? 41.118 -94.779 39.996 1.00 9.33 285 PHE D C 1
ATOM 9397 O O . PHE D 1 285 ? 40.832 -95.487 39.040 1.00 9.75 285 PHE D O 1
ATOM 9405 N N . ALA D 1 286 ? 41.621 -95.272 41.123 1.00 9.95 286 ALA D N 1
ATOM 9406 C CA . ALA D 1 286 ? 41.954 -96.692 41.196 1.00 10.53 286 ALA D CA 1
ATOM 9407 C C . ALA D 1 286 ? 40.695 -97.552 41.122 1.00 11.04 286 ALA D C 1
ATOM 9408 O O . ALA D 1 286 ? 40.742 -98.703 40.652 1.00 13.67 286 ALA D O 1
ATOM 9410 N N . ALA D 1 287 ? 39.565 -97.019 41.581 1.00 11.51 287 ALA D N 1
ATOM 9411 C CA . ALA D 1 287 ? 38.290 -97.739 41.554 1.00 12.67 287 ALA D CA 1
ATOM 9412 C C . ALA D 1 287 ? 37.697 -97.939 40.167 1.00 11.61 287 ALA D C 1
ATOM 9413 O O . ALA D 1 287 ? 36.710 -98.663 40.025 1.00 14.13 287 ALA D O 1
ATOM 9415 N N . GLN D 1 288 ? 38.239 -97.263 39.159 1.00 10.58 288 GLN D N 1
ATOM 9416 C CA . GLN D 1 288 ? 37.697 -97.305 37.823 1.00 9.77 288 GLN D CA 1
ATOM 9417 C C . GLN D 1 288 ? 38.452 -98.314 36.985 1.00 11.53 288 GLN D C 1
ATOM 9418 O O . GLN D 1 288 ? 39.674 -98.419 37.066 1.00 13.62 288 GLN D O 1
ATOM 9424 N N . SER D 1 289 ? 37.713 -98.996 36.120 1.00 11.30 289 SER D N 1
ATOM 9425 C CA . SER D 1 289 ? 38.298 -99.860 35.103 1.00 11.96 289 SER D CA 1
ATOM 9426 C C . SER D 1 289 ? 37.205 -100.274 34.148 1.00 13.22 289 SER D C 1
ATOM 9427 O O . SER D 1 289 ? 36.035 -100.144 34.432 1.00 13.61 289 SER D O 1
ATOM 9430 N N . ALA D 1 290 ? 37.644 -100.797 33.007 1.00 13.26 290 ALA D N 1
ATOM 9431 C CA . ALA D 1 290 ? 36.776 -101.451 32.053 1.00 17.02 290 ALA D CA 1
ATOM 9432 C C . ALA D 1 290 ? 37.474 -102.762 31.677 1.00 17.02 290 ALA D C 1
ATOM 9433 O O . ALA D 1 290 ? 38.522 -102.723 31.039 1.00 20.45 290 ALA D O 1
ATOM 9435 N N . GLY D 1 291 ? 36.875 -103.904 31.993 1.00 26.67 291 GLY D N 1
ATOM 9436 C CA . GLY D 1 291 ? 37.536 -105.199 31.660 1.00 25.80 291 GLY D CA 1
ATOM 9437 C C . GLY D 1 291 ? 38.924 -105.407 32.289 1.00 28.68 291 GLY D C 1
ATOM 9438 O O . GLY D 1 291 ? 39.813 -106.015 31.661 1.00 29.21 291 GLY D O 1
ATOM 9439 N N . GLY D 1 292 ? 39.108 -104.851 33.492 1.00 21.65 292 GLY D N 1
ATOM 9440 C CA . GLY D 1 292 ? 40.407 -104.810 34.203 1.00 20.58 292 GLY D CA 1
ATOM 9441 C C . GLY D 1 292 ? 41.406 -103.739 33.753 1.00 16.87 292 GLY D C 1
ATOM 9442 O O . GLY D 1 292 ? 42.482 -103.584 34.381 1.00 22.21 292 GLY D O 1
ATOM 9443 N N . TYR D 1 293 ? 41.035 -102.957 32.725 1.00 14.34 293 TYR D N 1
ATOM 9444 C CA . TYR D 1 293 ? 41.911 -101.996 32.128 1.00 11.11 293 TYR D CA 1
ATOM 9445 C C . TYR D 1 293 ? 41.553 -100.582 32.539 1.00 10.64 293 TYR D C 1
ATOM 9446 O O . TYR D 1 293 ? 40.378 -100.214 32.603 1.00 11.76 293 TYR D O 1
ATOM 9455 N N . ARG D 1 294 ? 42.589 -99.790 32.766 1.00 9.46 294 ARG D N 1
ATOM 9456 C CA . ARG D 1 294 ? 42.473 -98.323 32.897 1.00 8.89 294 ARG D CA 1
ATOM 9457 C C . ARG D 1 294 ? 43.044 -97.572 31.714 1.00 8.54 294 ARG D C 1
ATOM 9458 O O . ARG D 1 294 ? 42.875 -96.357 31.658 1.00 8.91 294 ARG D O 1
ATOM 9466 N N . ILE D 1 295 ? 43.673 -98.265 30.764 1.00 8.61 295 ILE D N 1
ATOM 9467 C CA . ILE D 1 295 ? 44.220 -97.664 29.550 1.00 8.40 295 ILE D CA 1
ATOM 9468 C C . ILE D 1 295 ? 43.940 -98.679 28.421 1.00 8.73 295 ILE D C 1
ATOM 9469 O O . ILE D 1 295 ? 44.266 -99.849 28.532 1.00 10.05 295 ILE D O 1
ATOM 9474 N N . ARG D 1 296 ? 43.250 -98.237 27.381 1.00 9.15 296 ARG D N 1
ATOM 9475 C CA . ARG D 1 296 ? 42.906 -99.146 26.292 1.00 8.79 296 ARG D CA 1
ATOM 9476 C C . ARG D 1 296 ? 42.510 -98.357 25.076 1.00 8.61 296 ARG D C 1
ATOM 9477 O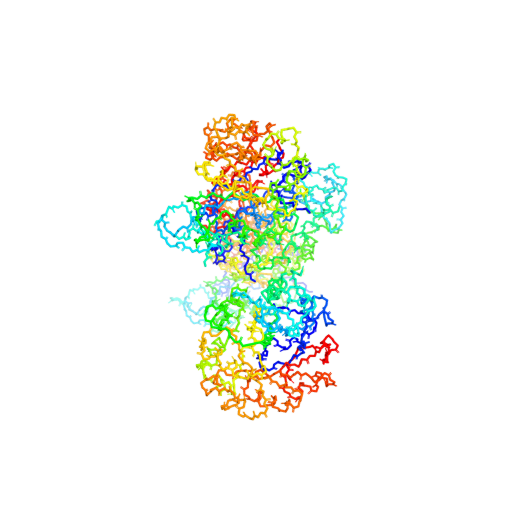 O . ARG D 1 296 ? 42.045 -97.216 25.178 1.00 9.02 296 ARG D O 1
ATOM 9485 N N . PRO D 1 297 ? 42.639 -98.948 23.883 1.00 8.80 297 PRO D N 1
ATOM 9486 C CA . PRO D 1 297 ? 42.068 -98.310 22.710 1.00 9.09 297 PRO D CA 1
ATOM 9487 C C . PRO D 1 297 ? 40.575 -98.110 22.832 1.00 9.32 297 PRO D C 1
ATOM 9488 O O . PRO D 1 297 ? 39.890 -98.923 23.476 1.00 10.51 297 PRO D O 1
ATOM 9492 N N . PHE D 1 298 ? 40.042 -97.091 22.178 1.00 9.56 298 PHE D N 1
ATOM 9493 C CA . PHE D 1 298 ? 38.587 -96.916 22.089 1.00 11.27 298 PHE D CA 1
ATOM 9494 C C . PHE D 1 298 ? 37.889 -98.107 21.479 1.00 14.09 298 PHE D C 1
ATOM 9495 O O . PHE D 1 298 ? 36.684 -98.301 21.748 1.00 19.72 298 PHE D O 1
#

Sequence (1172 aa):
QESPAFIDPASWNNTPFNGIAQVACHNCYEKQYANTFSSSVLDSVRTLELDFWDQQRDAVSGGSPHHHWFVRHNPGSGNDNNCTKNDLEACLNDVKNWSDKHPGHFPITLILDKKQGWSKESSSGRTPKDFDELVARVFQGKLFTPQDLATHIGSGAGALQGNLKGKSWPTANDLQGKVLLVLNHSSENQKLSQYAEARTSKAKVFISPVTNGQNDISGKVSGMSSSQSSGYVAMNNNMMGKKGDKSWAKKQAFAYSHIGRVWGDDEVSFAQHINNQKINLSAYYRFAAQSAGGYRIRRPFQESPAFIDPASWNNTPFNGIAQVACHNCYEKQYANTFSSSVLDSVRTLELDFWDQQRDAVSGGSPHHHWFVRHNPGTLFQSGNDNNCTGDKNDLEACLNDVKNWSDKHPGHFPITLLILDKKQGWSKEESSSGRTPKKDFDELVARVFQGKLFTPQDLATHIGSGAGALQGNLKGKKSWPTANDLQQGKVLLVLNHSSENQKLSQYAEARTSKAKVFISPVTNGQNDIISGKKVSGMSSSQSSGYVAMNNNMMGKKGDKSWAKQAFAYSHIGRVWGDDEVSFAQHINQKINLSAYYRFAAQSAGGYRIRPFAQESPAFIDPASWNTPFNGIAQVACHNCYEKQYANNTFSSSVLDSVRTLELDFWDQRDAVSGGSPHHWFVRHNPGTLFQSGNDNNCTGDDKNDLEACLNDVKNWSDKHPGHFPITLLILDKKQGWSKESSGRTPKDFDELVARVFQGKLFTPQDLATHIGSGAGALQGNLKGKKSWPTANDLQGKVLLVLNHSSENQQKLSQYAEARTSSKAKVFISPVTNGQNDIISGKVSGMSSQSSGYVAMNNNMMGKKGDKSSWAKQAFAYSHIGRVWGDDEVSFAQQHINNQKINLSAYYRFAAQSAGGYRIRPFAQESPAFIDPASWNTPFNGIAQVACHNCYEKQYANTFSSSVLDSVRTLELDFWDQQRDAVSGGSPHHWFVRHNPGTLFQSGNDNNCTGGKNDLEACLNDVKNWSDKHPGHFPITLILDKKQGWSKESSGRTPKDFDELVARVFQGKLFTPQQDLATHIGSGAGALQGNLKGKSWPTANDLQGKVLLVLNHSSENQKLSQYAEARTSSKAKVFISPVTNGQNDISGKVSGMSSQSSGYVAMNNNMMGKKGDKSWAKQAFAYSHIGRVWGDDEVSFAQHINQKINLSAYYRRFAAQSAGGYRIRPF

Radius of gyration: 42.74 Å; Cα contacts (8 Å, |Δi|>4): 3009; chains: 4; bounding box: 79×115×102 Å

InterPro domains:
  IPR017946 PLC-like phosphodiesterase, TIM beta/alpha-barrel domain superfamily [G3DSA:3.20.20.190] (15-280)
  IPR017946 PLC-like phosphodiesterase, TIM beta/alpha-barrel domain superfamily [SSF51695] (9-235)
  IPR032075 Phosphoinositide phospholipase C, Ca2+-dependent [PF16670] (92-205)

Secondary structure (DSSP, 8-state):
----TTB-GGGTTSBGGGEEEEEESSTTSTTT-SSTGGGGGT-SEEEEEEESSSSSSS---TT--EE-SS------SS-----HHHHHHHHHHHHHHSTTPPPEEEEEEE-S-PPPGGGT-SHHHHHHHHHHHHGGGB--HHHHHHHHT--GGGHHHHTTT-PPPBTTTTTT-EEEEEE-SSHHHHHHHHHHHGGG-SSEE--B-SSTHHHHSS-TTS-HHHHTT--EEEEEGGGGGGHHHHHHTT-EEEEES-TTS-HHHHHHTT-SEEEETTGGG--BTTBSEEE-/----TTB-GGGTTSBGGGEEEEEESSTTSTTT-SSTGGGGGT-SEEEEEEESSSSSSS---TT--EE-SSSS-SSTTS--SSSTT----HHHHHHHHHHHHHHSTTPPPEEEEEEE-S-PPPGGGT-SHHHHHHHHHHHHGGGB--HHHHHHHHT--GGGHHHHTTT-PPPBTTTTTT-EEEEEE-SSHHHHHHHHHHHGGG-SSEE--B--STHHHHSS-TTS-HHHHTT--EEEEEGGGGGGHHHHHHTT-EEEEES-TTS-HHHHHHTT-SEEEETTGGG--BTTBSEEE-/-----TTB-GGGTTSBGGGEEEEEESSTTSTTT-SSTGGGGGT-SEEEEEEESSSSSSS---TT--EE-SSSS-SSTTS--SSSTT----HHHHHHHHHHHHHHSTTPPPEEEEEEE-SPPP-TTSS-SHHHHHHHHHHHHGGGB--HHHHHHHHTS-GGGHHHHTTT-PPPBTTTTTT-EEEEEE-SSHHHHHHHHHHHGGG-SSEE--B-SSTHHHHSS-TTS-HHHHHT--EEEEEGGGGGGHHHHHHTT-EEEEES-TTS-HHHHHHTT-SEEEETTGGG--BTTBSEEE-/-----TTB-GGGTTSBGGGEEEEEESSTTSTTT-SSTGGGGGT-SEEEEEEESSSSSSS---TT--EE-SS-SSSS--S--SSS------HHHHHHHHHHHHHHSTTPPPEEEEEEE-S-PPPGGGT-SHHHHHHHHHHHHGGGB--HHHHHHHHT--GGGHHHHTTT-PPPBTTTTTT-EEEEEE-SSHHHHHHHHHHHGGG-SSEE--B-SSTHHHHSS-TTS-HHHHTT--EEEEEGGGGGGHHHHHHTT-EEEEES-TTS-HHHHHHTT-SEEEETTGGG--BTTBSEEE-

B-factor: mean 14.28, std 10.9, range [4.6, 155.09]

Nearest PDB structures (foldseek):
  5fyp-assembly2_B  TM=1.001E+00  e=2.160E-68  Pseudomonas sp.
  5fyo-assembly2_B  TM=1.001E+00  e=1.097E-67  Pseudomonas sp.
  5fyp-assembly4_D  TM=9.914E-01  e=3.791E-68  Pseudomonas sp.
  5fyp-assembly1_A  TM=1.000E+00  e=1.612E-66  Pseudomonas sp.
  5fyr-assembly1_A  TM=9.980E-01  e=3.449E-65  Pseudomonas sp.

Foldseek 3Di:
DDDDLQADPQQQQAFLLQKAFEAADLQQACVLDQALLCVVNAGQEYEWEWAQAQAQPHHGAALFIETDDHRGGGHHGRFPVCTPLRSLLSVLVSLVVDFQDQEHEYEYEYEDAADDPVRHRHLVSVQVSNCVRNPPQEDALLNQCVVQVHALQQLLQSLQPHGHGGSSVNGSHYAYEYHYPACLRLQRSCVVQPSNHRHAYAYEDADVCCRRNQRPRHGRSSSNNHQAYEYEPVRLLCLVVSSNSNRQYEYPDPAVDASVVVVVSSHRYYYYSNRNPGGDPSHRMDGD/DDCDQQADPQQQQAFLLQKAFEAADQCQACVLDQALLCVVSFGQEYEWEWEQALAQPHHGAALFIETDDHRYDPDPRSHHGRFPDNVCGPLRSLLSVLVSLVVDFQDQEHEYEYEYEDAADDPVRHGHLVSVQVSNCVRNPPQEDALLNQCVVQVHALQQLLQSLQVHGHGGSNVNTSHYAYEYHYPACLRLQRSCVVQPSNHRHAYAYEDADLCCRHNQRVRHGRSSSNNHQAYEYEPVRLLCLVVSSNSNRQYEYPDNAVDASVVSVVSSHRYYHHSNSNPGGDPSHRMGGD/DADCDLQADPVQQQAFLLQKAFEAADLQQACVLDQALLCVVSAGQEYEWEWAQALAQDHHGAALFIETDDHRYDPPPRSHHGRFPPCVCTPLRSLLSVLVSLVVDFNYQEHEYEYEYEDAQDDPPRNRHLVSVQVSNCVRNPPQEDALLNQQVVLVHALLQLLQSLQVHGHGGSNVNTSHYAYEYHYQACLRLQRSCVVQPSNHRHAYAYEDQDLCCRRNQRPNHGSSSSNNHQAYEYEPVRLLCLVVSSNSNRQYEYPDPAVDASVVSLVSSHRYYYHSNRNPGGDPSHRMDRD/DADCDLQADVVQQQAFLLQKAFEAADLQQACVQDQALLCCVVAGQEYEWEWAQAQAQDHHGAALFIETDDHRPPPDGGQHHGRFPDVPCTPLRSLLSVLVSLVVDFNYQEHEYEYEYEDAADDPVRHGHLVSVQVSNCVRNPVQADALLNQQVVQVHQLLQLLQSLQPHGHDGSNVNGSHYAYEYHYPACLRLQRSCVVQPSNHRHAYAYEDQDLCCRRNQRVRHGSSSSNNHQAYEYEPVRLLCLVVSSNSNRQYEYPDPAVDASVVSVVSSHRYYYHSNSNPGGDPSHRMGGD

Organism: Pseudomonas sp. (NCBI:txid306)

Solvent-accessible surface area: 44354 Å² total; per-residue (Å²): 120,27,103,40,74,14,6,27,94,60,0,17,129,23,38,2,20,17,1,0,1,0,0,1,17,9,0,0,22,135,130,56,13,134,59,0,39,40,1,2,107,16,0,4,0,0,4,0,0,0,19,6,39,123,39,66,129,52,43,31,44,78,109,23,1,3,0,3,79,90,71,62,84,2,38,78,3,11,13,111,187,39,7,0,48,17,0,0,50,8,1,54,76,23,3,70,159,69,112,14,0,0,0,0,0,1,2,0,21,2,75,32,30,39,19,164,140,111,50,5,15,10,12,109,22,0,5,89,4,0,27,123,8,1,85,65,37,14,15,12,5,63,58,0,0,97,92,14,74,16,48,4,37,44,0,16,40,72,0,121,77,98,58,2,10,23,0,63,89,4,60,20,46,0,0,0,2,0,8,14,96,75,11,86,40,0,10,85,1,3,82,51,31,38,50,122,6,72,1,2,5,4,0,60,0,93,14,68,62,1,0,38,28,121,0,51,30,5,38,81,98,0,2,10,27,0,0,3,0,13,0,14,121,77,45,42,84,64,0,106,62,0,75,48,40,7,0,2,1,7,2,107,23,9,33,163,39,58,2,44,70,3,2,90,43,59,1,2,2,0,3,0,77,186,14,53,72,31,56,11,79,54,62,40,0,65,28,62,131,27,103,41,92,13,7,28,92,60,0,16,133,23,39,3,20,17,1,0,1,0,0,1,15,9,0,0,21,97,98,46,13,141,60,0,40,42,2,2,107,17,0,4,0,0,5,0,1,0,20,6,37,114,56,64,128,51,46,32,45,76,108,41,1,12,0,1,81,77,70,39,37,182,93,151,52,0,6,47,2,10,4,76,34,142,145,8,21,0,48,14,0,0,50,8,0,40,73,22,4,70,161,70,110,11,1,0,0,0,0,0,2,0,22,2,74,34,28,35,22,160,139,113,51,4,16,8,13,107,20,0,4,91,5,0,30,128,6,0,119,65,38,15,16,13,7,63,61,0,0,99,94,15,74,15,49,5,36,44,0,17,42,72,0,121,76,106,57,2,10,23,0,70,86,4,83,19,47,0,0,0,3,0,6,13,95,76,10,85,41,0,10,85,1,4,83,56,37,48,47,140,7,72,1,1,5,4,0,56,1,86,14,68,61,1,0,39,27,118,0,53,30,6,39,83,103,0,1,10,28,0,0,3,0,13,2,13,115,75,43,41,65,64,0,109,60,1,77,51,39,7,1,2,0,6,2,107,25,8,47,171,37,58,1,47,76,4,5,102,34,67,1,2,2,0,3,1,76,134,16,53,82,32,60,11,81,57,68,41,0,64,28,63,125,79,27,104,41,81,13,6,15,93,62,0,14,122,23,39,3,18,15,1,0,2,0,0,1,17,9,0,0,23,78,130,58,14,118,63,0,42,42,1,2,108,16,0,5,0,0,5,0,0,0,19,3,32,121,64,54,121,66,46,30,44,86,96,40,1,12,0,1,79,79,70,39,36,184,94,152,49,0,6,47,0,6,2,98,48,99,214,7,24,0,49,19,0,0,49,13,1,54,69,24,4,70,155,72,102,10,1,0,0,0,0,1,2,0,21,3,73,31,29,32,23,174,162,114,27,8,18,28,15,97,19,0,4,83,5,0,28,125,8,1,126,67,37,16,14,13,5,69,60,0,0,97,91,15,73,16,41,4,8,8,0,6,41,54,0,122,78,104,58,2,10,28,0,54,89,3,58,21,44,0,0,0,3,0,7,11,95,81,13,99,38,0,11,67,1,4,73,50,22,34,48,120,6,73,2,2,6,4,0,48,0,87,14,63,65,1,0,20,11,74,2,54,54,12,38,2,17,0,0,1,28,0,0,2,0,12,1,13,124,76,43,42,64,69,0,106,60,0,74,50,41,7,0,2,0,10,2,106,24,8,35,169,39,60,2,48,75,3,15,101,36,65,0,2,2,1,3,1,79,163,15,54,60,26,58,10,66,57,53,42,0,69,35,69,125,82,27,105,41,90,14,6,26,90,55,0,13,122,22,38,2,20,16,1,0,1,0,0,1,15,12,0,0,21,130,129,58,14,143,63,1,45,41,1,2,108,17,0,5,0,0,5,0,0,0,19,6,38,119,38,54,125,52,46,32,44,77,109,40,1,4,0,0,83,40,66,12,99,158,142,100,42,1,13,40,4,12,9,98,70,89,187,13,23,0,49,20,0,0,50,14,0,56,76,24,3,74,162,70,96,13,0,0,0,0,0,0,2,0,21,1,76,29,30,39,20,160,142,114,49,5,15,10,12,107,22,0,4,89,5,0,26,126,9,1,117,59,38,17,16,13,4,72,60,0,0,84,94,24,75,13,41,4,9,9,0,6,41,42,0,114,77,84,60,2,9,29,0,58,85,4,60,20,64,0,0,0,2,0,8,14,96,75,11,88,42,0,12,82,1,3,66,51,29,35,46,120,6,73,1,2,4,4,0,59,0,88,13,63,65,1,0,15,10,69,2,56,37,7,36,2,17,0,0,1,29,0,0,2,0,11,0,13,126,76,45,40,86,70,0,108,62,1,72,46,40,8,0,2,1,8,2,107,24,9,35,168,29,58,2,57,92,4,9,116,40,58,0,3,2,1,3,1,75,180,14,53,68,30,58,12,79,52,67,40,0,63,28,60